Protein AF-0000000070256676 (afdb_homodimer)

Solvent-accessible surface area (backbone atoms only — not comparable to full-atom values): 58430 Å² total; per-residue (Å²): 110,48,39,36,40,40,34,22,31,69,78,27,57,58,63,50,49,49,52,20,52,55,48,40,92,48,41,45,66,42,54,38,68,46,48,32,23,34,39,65,54,64,61,62,87,52,100,56,43,69,60,39,57,72,74,37,67,45,50,51,59,51,35,50,56,62,52,67,62,36,89,67,94,36,57,29,35,39,35,42,38,49,25,66,44,71,52,87,66,51,57,66,56,69,74,74,46,63,45,56,34,37,41,39,54,62,56,86,72,34,63,79,66,30,77,82,78,52,76,79,41,78,71,66,46,13,45,68,41,43,53,48,50,45,50,54,31,38,72,76,73,50,62,48,55,33,45,49,39,66,38,35,35,76,39,42,65,64,44,47,44,51,50,22,57,76,68,72,45,83,73,57,79,51,36,59,45,51,73,61,45,86,55,92,57,55,46,93,60,35,87,77,71,34,64,67,54,24,65,32,44,52,68,67,71,85,62,96,63,70,67,57,55,64,68,92,46,46,67,61,44,63,67,43,47,60,47,49,49,66,51,53,73,55,34,82,79,72,85,48,82,55,52,70,88,63,66,84,71,79,45,95,46,65,72,53,74,66,38,47,23,28,46,56,79,42,77,33,43,54,91,65,28,49,43,47,60,48,14,28,23,59,62,18,11,37,28,31,48,46,74,42,42,28,33,79,38,12,31,44,59,49,66,62,49,49,51,49,44,51,51,29,35,53,74,69,64,58,62,70,70,62,51,72,64,48,51,49,48,52,47,44,44,37,31,35,36,59,63,53,46,47,49,26,33,30,46,37,35,42,26,50,12,40,32,64,54,90,71,71,58,72,88,38,38,65,70,33,44,32,40,34,37,44,57,39,73,43,72,69,79,55,52,56,82,66,32,40,37,37,30,76,33,84,38,25,39,47,51,58,54,30,50,41,34,70,42,48,56,23,54,33,53,50,31,35,55,19,36,52,51,10,52,76,67,74,30,76,37,12,37,24,22,32,91,87,60,32,48,32,21,37,48,81,32,41,50,37,36,27,49,96,76,30,40,36,30,39,50,62,70,43,20,57,72,43,66,50,45,52,51,49,53,50,49,41,51,72,71,69,40,53,76,44,74,41,87,36,49,62,67,58,60,55,68,17,52,32,38,35,33,28,26,81,61,44,42,65,27,28,37,19,28,45,70,85,35,56,22,54,88,44,48,72,36,71,66,57,53,52,50,44,55,52,50,54,53,46,43,65,72,40,55,49,68,53,80,86,69,63,80,126,112,50,39,36,40,39,34,21,31,70,81,27,57,56,65,50,49,50,52,21,54,54,46,41,93,46,41,45,64,43,53,38,67,45,49,31,22,34,39,64,53,65,61,60,89,52,100,56,42,71,61,39,56,72,74,37,68,46,50,51,58,51,36,49,58,62,54,68,62,35,88,70,94,35,58,30,35,39,36,41,38,49,24,67,43,70,52,87,65,52,58,64,57,68,74,74,47,64,45,56,34,37,41,39,52,62,57,87,71,33,64,79,66,30,75,83,78,51,74,78,42,78,71,65,45,13,45,67,39,42,52,49,50,46,51,54,31,38,73,76,72,51,61,49,54,34,46,48,39,66,39,34,34,76,39,43,64,65,44,48,43,49,51,21,56,76,67,72,45,82,72,59,79,52,36,60,45,51,74,59,44,86,56,92,58,56,45,92,60,35,87,77,70,35,64,66,53,24,65,32,46,51,68,66,70,85,62,96,64,72,67,56,55,64,67,92,46,45,67,60,44,64,67,42,47,63,47,49,50,65,51,53,73,57,33,82,80,73,84,47,84,54,52,71,87,63,67,85,69,80,44,95,46,66,74,54,74,64,39,47,22,29,46,56,79,40,77,32,44,54,91,65,30,50,43,47,60,48,15,28,24,60,64,18,11,37,29,32,45,46,76,42,42,30,33,79,38,12,32,44,57,50,67,63,50,50,53,48,45,51,52,28,35,52,75,69,64,58,62,69,70,62,51,73,64,49,50,50,49,51,47,43,45,37,31,36,36,59,64,52,45,47,49,24,34,31,48,38,36,42,26,50,11,41,31,63,53,90,72,73,58,70,86,37,38,64,71,32,44,32,40,32,38,42,57,37,69,43,72,68,77,54,52,56,82,68,32,41,36,36,30,74,32,83,39,25,38,47,52,58,54,30,50,40,35,69,40,50,55,22,54,32,53,49,32,36,54,19,36,51,51,9,53,76,67,74,29,76,37,11,37,24,22,33,90,87,58,32,48,31,23,38,48,79,30,42,52,38,37,26,48,96,77,30,41,37,29,40,50,62,70,41,20,56,74,42,67,50,45,52,51,49,52,51,50,41,50,73,71,70,40,53,76,45,73,40,91,36,48,62,66,58,60,56,68,17,53,32,39,34,33,28,25,81,59,45,42,63,28,28,36,18,30,45,71,87,34,58,21,54,85,45,49,71,37,71,68,58,53,53,51,45,56,51,48,53,54,46,44,66,74,40,53,49,67,54,80,83,70,63,80,125

Organism: Medicago truncatula (NCBI:txid3880)

pLDDT: mean 94.04, std 7.79, range [28.21, 98.79]

InterPro domains:
  IPR001544 Aminotransferase class IV [PF01063] (288-513)
  IPR027417 P-loop containing nucleoside triphosphate hydrolase [G3DSA:3.40.50.300] (4-212)
  IPR027417 P-loop containing nucleoside triphosphate hydrolase [SSF52540] (7-192)
  IPR036038 Aminotransferase-like, PLP-dependent enzymes [SSF56752] (260-538)
  IPR043131 Branched-chain-amino-acid aminotransferase-like, N-terminal [G3DSA:3.30.470.10] (252-375)
  IPR043132 Branched-chain-amino-acid aminotransferase-like, C-terminal [G3DSA:3.20.10.10] (379-549)
  IPR050571 Class-IV Pyridoxal-Phosphate-Dependent Aminotransferase [PTHR42743] (1-546)

Foldseek 3Di:
DFEEEEEEAAPQCLVLLQQLVCLDPQEAEAEALLVLLLCVVVVDDFPCNVVCVVPHDNDQACSVVVPRPNDDDGPYYYYYHYLLSDDPPHDPCVLVGHAYAYEYEQVQQRQVVPPQGDHDDLSNRNLVSRLVSQVVNVVVPHRHAYDYSVCCAVPVVVRQCVNCVRRVHDDDPSSFFDDAADDPNDDPCCVRRVVVVNHDTGRHDDDPDDDDGDCVCVVVSVVNRVSRVVRVVRHPDDDDPPDDPDDDDQDPDNLLQWAWKDKFHDIDTPVPRDADCQFLCNQPQQKFKDKWFAAQQFIFCLVVRVVLRVVLCVVSPADQDDDPVVQLVNQLVRCVVGVNRHQKMWIKMKGSTGFPDRDNDSVRHPPGIMIMIDMDRHAQPADQAFFWEEEAFPQAFDAVVVPFQQRRGRPLVSLVNQQVVCVVVVTPWYFHHHPVQFTAATSAWFKWFAAPQAIEGEDNRRHHPAPLVVVLQVVCVVVPTHYYYHTHHVVCVLATLWMWTDDNRNHTGTHQYYNRRGHNPSGHDPVSVVSVVVSVVDSNVDHHGSPPPDDD/DFEEEEEEAAPQCLVLLQQLVCLDPQEAEAEALLVLLLCVVVVDDFPCNVVCVVPHDNDQACSVVVPRPNDDDGPYYYYYHYLLSDDPPHDPCVLVGHAYAYEYEQVQQRQVVPPQGDHDDLSNRNLVSRLVSQVVNVVVPHRHAYDYSVCCAVPVVVRQCVNCVRRVHDDDPSSFFDAAADDPNDDPCCVRRVVVVNHDTGRHDDDPDDDDGDCVCVVVSVVNRVSRVVRVVRHPDDDDPPDDPDDDDQDPDNLLQWAWKDKFHDIDTPVPRDADCQFLCNQPQQKFKDKWFAAQQFIFCLVVRVVLRVVLCVVSPADQDDDPVVQLVNQLVRCVVGVNRHQKMWIKMKGSTGFPDRDNDSVRHPPGIMIMIDMDRHAQPADQAFFWEEEAFPQAFDAVVVPFQQRRGRPLVSLVNQQVVCVVVVTPWYFHHHPVQFTAATSAWFKWFADPQAIEGEDNRRHHPAPLVVVLQVVCVVVPTHYYYHTHHVVCVLATLWMWTDDNRNHTGTHQYYNRRGHNPSGHDPVSVVSVVVSVVDSNVDHHGSPPPDDD

Secondary structure (DSSP, 8-state):
-EEEEEEE-TTSSHHHHHHHHHT-TTEEEEE-TTHHHHHHHH----TTHHHHHHHS---HHHIIIIIITS--SSSEEEEEEEGGG--TTS-THHHHSSEEEEEE--HHHHGGGGGGTS---HHHH-HHHHHHHHHHHHHTT-PPPEEEHHHHHH-HHHHHHHHHHHHT----GGGG---SS--TT--TTHHHH-HHHHH-SS-----SSPPPP-GGGHHHHHHHHHHHHHHHTTBSS---SS---PPPPPPSSGGGGS-EEEETTEEEEGGG-EEETTBHHHHH--EEEEEEEEETTEETTHHHHHHHHHHHHHHTT--SPPPHHHHHHHHHHHHHHHT--SSEEEEEEEE--B-SSSSS-GGG--S--EEEEEEEE---SS-TTT-EEEEE-SPPPPPHHHH-TTS-BS--HHHHHHHHHHHHTT-SEEEEE-TTS-EEEESSSEEEEEETTEEEE--TTSS---HHHHHHHHHHHHTTPEEEE----HHHHHT-SEEEEEETTTEEEEEEEETTEEPTTSS--HHHHHHHHHHHHHHHH-SEEPTT----/-EEEEEEE-TTSSHHHHHHHHHT-TTEEEEE-TTHHHHHHHH----TTHHHHHHHS---HHHIIIIIITS--SSSEEEEEEEGGG--TTS-THHHHSSEEEEEE--HHHHGGGGGGTS---HHHH-HHHHHHHHHHHHHTT-PPPEEEHHHHHH-HHHHHHHHHHHHT----GGGG---SS--TT--TTHHHH-HHHHH-SS-----SS-PPP-GGGHHHHHHHHHHHHHHHTTBSS---SS---PPPPPPSSGGGGS-EEEETTEEEEGGG-EEETTBHHHHH--EEEEEEEEETTEETTHHHHHHHHHHHHHHTT--SPPPHHHHHHHHHHHHHHHT--SSEEEEEEEE--B-SSSSS-GGG--S--EEEEEEEE---SS-TTT-EEEEE-SPPPPPHHHH-TTS-BS--HHHHHHHHHHHHTT-SEEEEE-TTS-EEEESSSEEEEEETTEEEE--TTSS---HHHHHHHHHHHHTTPEEEE----HHHHHT-SEEEEEETTTEEEEEEEETTEEPTTSS--HHHHHHHHHHHHHHHH-SEEPTT----

Radius of gyration: 32.89 Å; Cα contacts (8 Å, |Δi|>4): 2272; chains: 2; bounding box: 74×91×78 Å

Sequence (1104 aa):
MEVIHAWSSPRSLSTSLMYSFSQRNDIEVLDEPLYAHFLRVSGFDRPYRDQLLSNMESDGNKVVNDIIYHPGNTKYRFVKHISKQRVLGLPEDLMKKGKHFILIRNPLDILSSFDKVVPPSFFELGLLELVQIYNELSEIGNPPPVIDAEELLKDPEATLRGLCDDLEIPFQPEMLSWEAGPKPVDGLWAPWWYSNAQKSTGFEEQNKYPEPFPFSLYELLEQSLPLYNMLRRHVKKKTSLLSSHLPPPDLPVPANEKLLAWVGDEIVTRESAKVSVFDSVVQGGDSVWEGLRVYKRKIFKLEEHLDRLFDSAKALAFENVPTRDEIKEAIFKTLIRNGMFDNAHIRLSLTRGKKVTSGMSPSLNLYGCTLIVLAEWKPPVYDNEHGIVLVTATTRRNAPNSLDSKIHHNNLLNNILAKVEGNNAKADDAIMLDKDGFVSETNATNIFIVKKGRVLTPHADYCLPGITRATVMDLVVKEQFILEERRISLSEVHTADEVWTTGTMGELSPVVKVDGHTIGNGKVGKITRKLQAIYKKLTEESGVPIQNYFETMEVIHAWSSPRSLSTSLMYSFSQRNDIEVLDEPLYAHFLRVSGFDRPYRDQLLSNMESDGNKVVNDIIYHPGNTKYRFVKHISKQRVLGLPEDLMKKGKHFILIRNPLDILSSFDKVVPPSFFELGLLELVQIYNELSEIGNPPPVIDAEELLKDPEATLRGLCDDLEIPFQPEMLSWEAGPKPVDGLWAPWWYSNAQKSTGFEEQNKYPEPFPFSLYELLEQSLPLYNMLRRHVKKKTSLLSSHLPPPDLPVPANEKLLAWVGDEIVTRESAKVSVFDSVVQGGDSVWEGLRVYKRKIFKLEEHLDRLFDSAKALAFENVPTRDEIKEAIFKTLIRNGMFDNAHIRLSLTRGKKVTSGMSPSLNLYGCTLIVLAEWKPPVYDNEHGIVLVTATTRRNAPNSLDSKIHHNNLLNNILAKVEGNNAKADDAIMLDKDGFVSETNATNIFIVKKGRVLTPHADYCLPGITRATVMDLVVKEQFILEERRISLSEVHTADEVWTTGTMGELSPVVKVDGHTIGNGKVGKITRKLQAIYKKLTEESGVPIQNYFET

Nearest PDB structures (foldseek):
  5mr0-assembly1_D  TM=9.666E-01  e=6.514E-36  Archaeoglobus fulgidus DSM 4304
  5e25-assembly2_B-2  TM=9.699E-01  e=9.896E-36  Geoglobus acetivorans
  5cm0-assembly1_B-2  TM=9.701E-01  e=1.798E-35  Geoglobus acetivorans
  6nst-assembly1_B  TM=9.116E-01  e=7.706E-32  Pseudomonas aeruginosa PAO1
  2ej0-assembly1_F  TM=9.334E-01  e=3.972E-30  Thermus thermophilus HB8

Structure (mmCIF, N/CA/C/O backbone):
data_AF-0000000070256676-model_v1
#
loop_
_entity.id
_entity.type
_entity.pdbx_description
1 polymer 'Branched-chain-amino-acid aminotransferase-like protein'
#
loop_
_atom_site.group_PDB
_atom_site.id
_atom_site.type_symbol
_atom_site.label_atom_id
_atom_site.label_alt_id
_atom_site.label_comp_id
_atom_site.label_asym_id
_atom_site.label_entity_id
_atom_site.label_seq_id
_atom_site.pdbx_PDB_ins_code
_atom_site.Cartn_x
_atom_site.Cartn_y
_atom_site.Cartn_z
_atom_site.occupancy
_atom_site.B_iso_or_equiv
_atom_site.auth_seq_id
_atom_site.auth_comp_id
_atom_site.auth_asym_id
_atom_site.auth_atom_id
_atom_site.pdbx_PDB_model_num
ATOM 1 N N . MET A 1 1 ? -8.733 45.637 -10.275 1 90.96 1 MET A N 1
ATOM 2 C CA . MET A 1 1 ? -7.52 44.838 -10.12 1 90.96 1 MET A CA 1
ATOM 3 C C . MET A 1 1 ? -7.824 43.517 -9.423 1 90.96 1 MET A C 1
ATOM 5 O O . MET A 1 1 ? -8.476 43.498 -8.377 1 90.96 1 MET A O 1
ATOM 9 N N . GLU A 1 2 ? -7.44 42.484 -10.113 1 95.08 2 GLU A N 1
ATOM 10 C CA . GLU A 1 2 ? -7.646 41.161 -9.53 1 95.08 2 GLU A CA 1
ATOM 11 C C . GLU A 1 2 ? -6.362 40.631 -8.898 1 95.08 2 GLU A C 1
ATOM 13 O O . GLU A 1 2 ? -5.294 40.684 -9.51 1 95.08 2 GLU A O 1
ATOM 18 N N . VAL A 1 3 ? -6.456 40.148 -7.68 1 97.92 3 VAL A N 1
ATOM 19 C CA . VAL A 1 3 ? -5.29 39.667 -6.946 1 97.92 3 VAL A CA 1
ATOM 20 C C . VAL A 1 3 ? -5.16 38.155 -7.116 1 97.92 3 VAL A C 1
ATOM 22 O O . VAL A 1 3 ? -6.149 37.425 -7.01 1 97.92 3 VAL A O 1
ATOM 25 N N . ILE A 1 4 ? -3.978 37.71 -7.457 1 98.39 4 ILE A N 1
ATOM 26 C CA . ILE A 1 4 ? -3.635 36.298 -7.581 1 98.39 4 ILE A CA 1
ATOM 27 C C . ILE A 1 4 ? -2.69 35.895 -6.451 1 98.39 4 ILE A C 1
ATOM 29 O O . ILE A 1 4 ? -1.564 36.391 -6.37 1 98.39 4 ILE A O 1
ATOM 33 N N . HIS A 1 5 ? -3.123 35.003 -5.577 1 98.61 5 HIS A N 1
ATOM 34 C CA . HIS A 1 5 ? -2.326 34.518 -4.455 1 98.61 5 HIS A CA 1
ATOM 35 C C . HIS A 1 5 ? -1.63 33.206 -4.799 1 98.61 5 HIS A C 1
ATOM 37 O O . HIS A 1 5 ? -2.291 32.209 -5.1 1 98.61 5 HIS A O 1
ATOM 43 N N . ALA A 1 6 ? -0.338 33.219 -4.75 1 98.67 6 ALA A N 1
ATOM 44 C CA . ALA A 1 6 ? 0.463 32.01 -4.922 1 98.67 6 ALA A CA 1
ATOM 45 C C . ALA A 1 6 ? 0.997 31.51 -3.583 1 98.67 6 ALA A C 1
ATOM 47 O O . ALA A 1 6 ? 1.882 32.131 -2.989 1 98.67 6 ALA A O 1
ATOM 48 N N . TRP A 1 7 ? 0.484 30.372 -3.166 1 98.55 7 TRP A N 1
ATOM 49 C CA . TRP A 1 7 ? 0.922 29.779 -1.907 1 98.55 7 TRP A CA 1
ATOM 50 C C . TRP A 1 7 ? 1.919 28.652 -2.154 1 98.55 7 TRP A C 1
ATOM 52 O O . TRP A 1 7 ? 1.67 27.761 -2.969 1 98.55 7 TRP A O 1
ATOM 62 N N . SER A 1 8 ? 3.04 28.703 -1.468 1 97.86 8 SER A N 1
ATOM 63 C CA . SER A 1 8 ? 4.044 27.663 -1.664 1 97.86 8 SER A CA 1
ATOM 64 C C . SER A 1 8 ? 4.841 27.416 -0.387 1 97.86 8 SER A C 1
ATOM 66 O O . SER A 1 8 ? 4.731 28.177 0.576 1 97.86 8 SER A O 1
ATOM 68 N N . SER A 1 9 ? 5.505 26.258 -0.359 1 93.81 9 SER A N 1
ATOM 69 C CA . SER A 1 9 ? 6.536 26.022 0.646 1 93.81 9 SER A CA 1
ATOM 70 C C . SER A 1 9 ? 7.882 26.585 0.2 1 93.81 9 SER A C 1
ATOM 72 O O . SER A 1 9 ? 8.08 26.869 -0.983 1 93.81 9 SER A O 1
ATOM 74 N N . PRO A 1 10 ? 8.766 26.745 1.118 1 92.05 10 PRO A N 1
ATOM 75 C CA . PRO A 1 10 ? 10.108 27.174 0.716 1 92.05 10 PRO A CA 1
ATOM 76 C C . PRO A 1 10 ? 10.788 26.182 -0.225 1 92.05 10 PRO A C 1
ATOM 78 O O . PRO A 1 10 ? 10.509 24.981 -0.168 1 92.05 10 PRO A O 1
ATOM 81 N N . ARG A 1 11 ? 11.576 26.726 -1.125 1 91.15 11 ARG A N 1
ATOM 82 C CA . ARG A 1 11 ? 12.412 25.939 -2.025 1 91.15 11 ARG A CA 1
ATOM 83 C C . ARG A 1 11 ? 11.562 25.179 -3.038 1 91.15 11 ARG A C 1
ATOM 85 O O . ARG A 1 11 ? 11.911 24.067 -3.439 1 91.15 11 ARG A O 1
ATOM 92 N N . SER A 1 12 ? 10.45 25.703 -3.43 1 93.21 12 SER A N 1
ATOM 93 C CA . SER A 1 12 ? 9.543 25.031 -4.354 1 93.21 12 SER A CA 1
ATOM 94 C C . SER A 1 12 ? 9.494 25.747 -5.7 1 93.21 12 SER A C 1
ATOM 96 O O . SER A 1 12 ? 8.481 25.696 -6.4 1 93.21 12 SER A O 1
ATOM 98 N N . LEU A 1 13 ? 10.468 26.545 -5.983 1 94.57 13 LEU A N 1
ATOM 99 C CA . LEU A 1 13 ? 10.577 27.288 -7.234 1 94.57 13 LEU A CA 1
ATOM 100 C C . LEU A 1 13 ? 9.599 28.458 -7.258 1 94.57 13 LEU A C 1
ATOM 102 O O . LEU A 1 13 ? 9.176 28.897 -8.329 1 94.57 13 LEU A O 1
ATOM 106 N N . SER A 1 14 ? 9.19 28.872 -6.098 1 96.73 14 SER A N 1
ATOM 107 C CA . SER A 1 14 ? 8.219 29.958 -6.009 1 96.73 14 SER A CA 1
ATOM 108 C C . SER A 1 14 ? 8.809 31.269 -6.518 1 96.73 14 SER A C 1
ATOM 110 O O . SER A 1 14 ? 8.099 32.088 -7.106 1 96.73 14 SER A O 1
ATOM 112 N N . THR A 1 15 ? 10.137 31.425 -6.348 1 97.11 15 THR A N 1
ATOM 113 C CA . THR A 1 15 ? 10.786 32.638 -6.834 1 97.11 15 THR A CA 1
ATOM 114 C C . THR A 1 15 ? 10.852 32.643 -8.358 1 97.11 15 THR A C 1
ATOM 116 O O . THR A 1 15 ? 10.591 33.667 -8.993 1 97.11 15 THR A O 1
ATOM 119 N N . SER A 1 16 ? 11.187 31.517 -8.912 1 96.68 16 SER A N 1
ATOM 120 C CA . SER A 1 16 ? 11.192 31.407 -10.367 1 96.68 16 SER A CA 1
ATOM 121 C C . SER A 1 16 ? 9.805 31.667 -10.946 1 96.68 16 SER A C 1
ATOM 123 O O . SER A 1 16 ? 9.673 32.309 -11.989 1 96.68 16 SER A O 1
ATOM 125 N N . LEU A 1 17 ? 8.854 31.161 -10.275 1 97.88 17 LEU A N 1
ATOM 126 C CA . LEU A 1 17 ? 7.486 31.379 -10.732 1 97.88 17 LEU A CA 1
ATOM 127 C C . LEU A 1 17 ? 7.107 32.853 -10.63 1 97.88 17 LEU A C 1
ATOM 129 O O . LEU A 1 17 ? 6.412 33.381 -11.501 1 97.88 17 LEU A O 1
ATOM 133 N N . MET A 1 18 ? 7.543 33.454 -9.537 1 98.23 18 MET A N 1
ATOM 134 C CA . MET A 1 18 ? 7.335 34.892 -9.395 1 98.23 18 MET A CA 1
ATOM 135 C C . MET A 1 18 ? 8.009 35.654 -10.531 1 98.23 18 MET A C 1
ATOM 137 O O . MET A 1 18 ? 7.425 36.583 -11.093 1 98.23 18 MET A O 1
ATOM 141 N N . TYR A 1 19 ? 9.24 35.269 -10.904 1 98.02 19 TYR A N 1
ATOM 142 C CA . TYR A 1 19 ? 9.936 35.885 -12.028 1 98.02 19 TYR A CA 1
ATOM 143 C C . TYR A 1 19 ? 9.159 35.686 -13.324 1 98.02 19 TYR A C 1
ATOM 145 O O . TYR A 1 19 ? 9.062 36.603 -14.144 1 98.02 19 TYR A O 1
ATOM 153 N N . SER A 1 20 ? 8.637 34.542 -13.49 1 98.1 20 SER A N 1
ATOM 154 C CA . SER A 1 20 ? 7.821 34.224 -14.657 1 98.1 20 SER A CA 1
ATOM 155 C C . SER A 1 20 ? 6.637 35.177 -14.781 1 98.1 20 SER A C 1
ATOM 157 O O . SER A 1 20 ? 6.444 35.804 -15.825 1 98.1 20 SER A O 1
ATOM 159 N N . PHE A 1 21 ? 5.888 35.358 -13.742 1 98.14 21 PHE A N 1
ATOM 160 C CA . PHE A 1 21 ? 4.709 36.215 -13.752 1 98.14 21 PHE A CA 1
ATOM 161 C C . PHE A 1 21 ? 5.104 37.679 -13.91 1 98.14 21 PHE A C 1
ATOM 163 O O . PHE A 1 21 ? 4.36 38.468 -14.495 1 98.14 21 PHE A O 1
ATOM 170 N N . SER A 1 22 ? 6.254 38.045 -13.435 1 97.61 22 SER A N 1
ATOM 171 C CA . SER A 1 22 ? 6.717 39.427 -13.494 1 97.61 22 SER A CA 1
ATOM 172 C C . SER A 1 22 ? 7.026 39.846 -14.928 1 97.61 22 SER A C 1
ATOM 174 O O . SER A 1 22 ? 7.167 41.037 -15.215 1 97.61 22 SER A O 1
ATOM 176 N N . GLN A 1 23 ? 7.046 38.879 -15.799 1 97.47 23 GLN A N 1
ATOM 177 C CA . GLN A 1 23 ? 7.332 39.196 -17.194 1 97.47 23 GLN A CA 1
ATOM 178 C C . GLN A 1 23 ? 6.08 39.688 -17.914 1 97.47 23 GLN A C 1
ATOM 180 O O . GLN A 1 23 ? 6.168 40.252 -19.007 1 97.47 23 GLN A O 1
ATOM 185 N N . ARG A 1 24 ? 4.997 39.484 -17.307 1 97.25 24 ARG A N 1
ATOM 186 C CA . ARG A 1 24 ? 3.741 39.896 -17.926 1 97.25 24 ARG A CA 1
ATOM 187 C C . ARG A 1 24 ? 3.614 41.416 -17.946 1 97.25 24 ARG A C 1
ATOM 189 O O . ARG A 1 24 ? 4.053 42.093 -17.014 1 97.25 24 ARG A O 1
ATOM 196 N N . ASN A 1 25 ? 2.907 41.928 -18.91 1 95.45 25 ASN A N 1
ATOM 197 C CA . ASN A 1 25 ? 2.756 43.372 -19.052 1 95.45 25 ASN A CA 1
ATOM 198 C C . ASN A 1 25 ? 1.508 43.879 -18.334 1 95.45 25 ASN A C 1
ATOM 200 O O . ASN A 1 25 ? 1.274 45.086 -18.265 1 95.45 25 ASN A O 1
ATOM 204 N N . ASP A 1 26 ? 0.762 43.06 -17.779 1 97.1 26 ASP A N 1
ATOM 205 C CA . ASP A 1 26 ? -0.496 43.452 -17.152 1 97.1 26 ASP A CA 1
ATOM 206 C C . ASP A 1 26 ? -0.503 43.098 -15.667 1 97.1 26 ASP A C 1
ATOM 208 O O . ASP A 1 26 ? -1.567 43.001 -15.051 1 97.1 26 ASP A O 1
ATOM 212 N N . ILE A 1 27 ? 0.733 42.852 -15.085 1 96.53 27 ILE A N 1
ATOM 213 C CA . ILE A 1 27 ? 0.733 42.336 -13.72 1 96.53 27 ILE A CA 1
ATOM 214 C C . ILE A 1 27 ? 1.779 43.076 -12.889 1 96.53 27 ILE A C 1
ATOM 216 O O . ILE A 1 27 ? 2.85 43.423 -13.394 1 96.53 27 ILE A O 1
ATOM 220 N N . GLU A 1 28 ? 1.458 43.364 -11.703 1 96.09 28 GLU A N 1
ATOM 221 C CA . GLU A 1 28 ? 2.441 43.747 -10.695 1 96.09 28 GLU A CA 1
ATOM 222 C C . GLU A 1 28 ? 2.653 42.63 -9.678 1 96.09 28 GLU A C 1
ATOM 224 O O . GLU A 1 28 ? 1.734 41.859 -9.394 1 96.09 28 GLU A O 1
ATOM 229 N N . VAL A 1 29 ? 3.866 42.529 -9.124 1 97.21 29 VAL A N 1
ATOM 230 C CA . VAL A 1 29 ? 4.214 41.385 -8.288 1 97.21 29 VAL A CA 1
ATOM 231 C C . VAL A 1 29 ? 4.647 41.868 -6.906 1 97.21 29 VAL A C 1
ATOM 233 O O . VAL A 1 29 ? 5.332 42.887 -6.783 1 97.21 29 VAL A O 1
ATOM 236 N N . LEU A 1 30 ? 4.197 41.185 -5.866 1 97.64 30 LEU A N 1
ATOM 237 C CA . LEU A 1 30 ? 4.643 41.382 -4.491 1 97.64 30 LEU A CA 1
ATOM 238 C C . LEU A 1 30 ? 5.345 40.136 -3.964 1 97.64 30 LEU A C 1
ATOM 240 O O . LEU A 1 30 ? 4.81 39.029 -4.058 1 97.64 30 LEU A O 1
ATOM 244 N N . ASP A 1 31 ? 6.481 40.347 -3.451 1 98.11 31 ASP A N 1
ATOM 245 C CA . ASP A 1 31 ? 7.271 39.257 -2.886 1 98.11 31 ASP A CA 1
ATOM 246 C C . ASP A 1 31 ? 7.057 39.148 -1.378 1 98.11 31 ASP A C 1
ATOM 248 O O . ASP A 1 31 ? 7.69 39.868 -0.603 1 98.11 31 ASP A O 1
ATOM 252 N N . GLU A 1 32 ? 6.244 38.251 -0.875 1 97.89 32 GLU A N 1
ATOM 253 C CA . GLU A 1 32 ? 5.997 37.836 0.503 1 97.89 32 GLU A CA 1
ATOM 254 C C . GLU A 1 32 ? 5.643 39.03 1.384 1 97.89 32 GLU A C 1
ATOM 256 O O . GLU A 1 32 ? 6.296 39.273 2.402 1 97.89 32 GLU A O 1
ATOM 261 N N . PRO A 1 33 ? 4.544 39.638 1.102 1 97.66 33 PRO A N 1
ATOM 262 C CA . PRO A 1 33 ? 4.184 40.829 1.875 1 97.66 33 PRO A CA 1
ATOM 263 C C . PRO A 1 33 ? 3.852 40.51 3.331 1 97.66 33 PRO A C 1
ATOM 265 O O . PRO A 1 33 ? 3.862 41.404 4.181 1 97.66 33 PRO A O 1
ATOM 268 N N . LEU A 1 34 ? 3.616 39.253 3.613 1 97.54 34 LEU A N 1
ATOM 269 C CA . LEU A 1 34 ? 3.189 38.887 4.959 1 97.54 34 LEU A CA 1
ATOM 270 C C . LEU A 1 34 ? 4.382 38.474 5.814 1 97.54 34 LEU A C 1
ATOM 272 O O . LEU A 1 34 ? 4.217 38.099 6.977 1 97.54 34 LEU A O 1
ATOM 276 N N . TYR A 1 35 ? 5.596 38.557 5.3 1 97.11 35 TYR A N 1
ATOM 277 C CA . TYR A 1 35 ? 6.772 38.011 5.967 1 97.11 35 TYR A CA 1
ATOM 278 C C . TYR A 1 35 ? 7.062 38.761 7.262 1 97.11 35 TYR A C 1
ATOM 280 O O . TYR A 1 35 ? 7.344 38.147 8.293 1 97.11 35 TYR A O 1
ATOM 288 N N . ALA A 1 36 ? 6.939 40.065 7.266 1 96.67 36 ALA A N 1
ATOM 289 C CA . ALA A 1 36 ? 7.206 40.855 8.466 1 96.67 36 ALA A CA 1
ATOM 290 C C . ALA A 1 36 ? 6.187 40.55 9.561 1 96.67 36 ALA A C 1
ATOM 292 O O . ALA A 1 36 ? 6.543 40.45 10.737 1 96.67 36 ALA A O 1
ATOM 293 N N . HIS A 1 37 ? 4.945 40.464 9.124 1 96.11 37 HIS A N 1
ATOM 294 C CA . HIS A 1 37 ? 3.907 40.107 10.085 1 96.11 37 HIS A CA 1
ATOM 295 C C . HIS A 1 37 ? 4.189 38.75 10.721 1 96.11 37 HIS A C 1
ATOM 297 O O . HIS A 1 37 ? 4.055 38.589 11.936 1 96.11 37 HIS A O 1
ATOM 303 N N . PHE A 1 38 ? 4.567 37.798 9.926 1 95.54 38 PHE A N 1
ATOM 304 C CA . PHE A 1 38 ? 4.871 36.45 10.39 1 95.54 38 PHE A CA 1
ATOM 305 C C . PHE A 1 38 ? 5.986 36.473 11.428 1 95.54 38 PHE A C 1
ATOM 307 O O . PHE A 1 38 ? 5.869 35.852 12.487 1 95.54 38 PHE A O 1
ATOM 314 N N . LEU A 1 39 ? 7.089 37.188 11.153 1 94.21 39 LEU A N 1
ATOM 315 C CA . LEU A 1 39 ? 8.219 37.24 12.074 1 94.21 39 LEU A CA 1
ATOM 316 C C . LEU A 1 39 ? 7.83 37.938 13.373 1 94.21 39 LEU A C 1
ATOM 318 O O . LEU A 1 39 ? 8.303 37.565 14.449 1 94.21 39 LEU A O 1
ATOM 322 N N . ARG A 1 40 ? 6.96 38.902 13.248 1 93.13 40 ARG A N 1
ATOM 323 C CA . ARG A 1 40 ? 6.509 39.622 14.435 1 93.13 40 ARG A CA 1
ATOM 324 C C . ARG A 1 40 ? 5.697 38.713 15.351 1 93.13 40 ARG A C 1
ATOM 326 O O . ARG A 1 40 ? 5.904 38.701 16.566 1 93.13 40 ARG A O 1
ATOM 333 N N . VAL A 1 41 ? 4.813 37.971 14.746 1 88.85 41 VAL A N 1
ATOM 334 C CA . VAL A 1 41 ? 3.88 37.155 15.517 1 88.85 41 VAL A CA 1
ATOM 335 C C . VAL A 1 41 ? 4.595 35.913 16.045 1 88.85 41 VAL A C 1
ATOM 337 O O . VAL A 1 41 ? 4.345 35.478 17.172 1 88.85 41 VAL A O 1
ATOM 340 N N . SER A 1 42 ? 5.473 35.318 15.246 1 87.48 42 SER A N 1
ATOM 341 C CA . SER A 1 42 ? 6.1 34.053 15.611 1 87.48 42 SER A CA 1
ATOM 342 C C . SER A 1 42 ? 7.32 34.276 16.499 1 87.48 42 SER A C 1
ATOM 344 O O . SER A 1 42 ? 7.698 33.397 17.277 1 87.48 42 SER A O 1
ATOM 346 N N . GLY A 1 43 ? 7.991 35.348 16.263 1 86.24 43 GLY A N 1
ATOM 347 C CA . GLY A 1 43 ? 9.194 35.638 17.027 1 86.24 43 GLY A CA 1
ATOM 348 C C . GLY A 1 43 ? 10.409 34.871 16.541 1 86.24 43 GLY A C 1
ATOM 349 O O . GLY A 1 43 ? 11.46 34.889 17.186 1 86.24 43 GLY A O 1
ATOM 350 N N . PHE A 1 44 ? 10.338 34.29 15.354 1 87.44 44 PHE A N 1
ATOM 351 C CA . PHE A 1 44 ? 11.47 33.537 14.827 1 87.44 44 PHE A CA 1
ATOM 352 C C . PHE A 1 44 ? 12.65 34.46 14.547 1 87.44 44 PHE A C 1
ATOM 354 O O . PHE A 1 44 ? 12.468 35.582 14.072 1 87.44 44 PHE A O 1
ATOM 361 N N . ASP A 1 45 ? 13.787 33.897 14.82 1 86.05 45 ASP A N 1
ATOM 362 C CA . ASP A 1 45 ? 15.009 34.657 14.571 1 86.05 45 ASP A CA 1
ATOM 363 C C . ASP A 1 45 ? 15.553 34.377 13.172 1 86.05 45 ASP A C 1
ATOM 365 O O . ASP A 1 45 ? 15.565 33.23 12.722 1 86.05 45 ASP A O 1
ATOM 369 N N . ARG A 1 46 ? 15.746 35.44 12.495 1 90.35 46 ARG A N 1
ATOM 370 C CA . ARG A 1 46 ? 16.385 35.433 11.183 1 90.35 46 ARG A CA 1
ATOM 371 C C . ARG A 1 46 ? 17.488 36.483 11.106 1 90.35 46 ARG A C 1
ATOM 373 O O . ARG A 1 46 ? 17.429 37.505 11.793 1 90.35 46 ARG A O 1
ATOM 380 N N . PRO A 1 47 ? 18.506 36.217 10.287 1 88.16 47 PRO A N 1
ATOM 381 C CA . PRO A 1 47 ? 19.607 37.18 10.201 1 88.16 47 PRO A CA 1
ATOM 382 C C . PRO A 1 47 ? 19.143 38.57 9.771 1 88.16 47 PRO A C 1
ATOM 384 O O . PRO A 1 47 ? 19.768 39.571 10.128 1 88.16 47 PRO A O 1
ATOM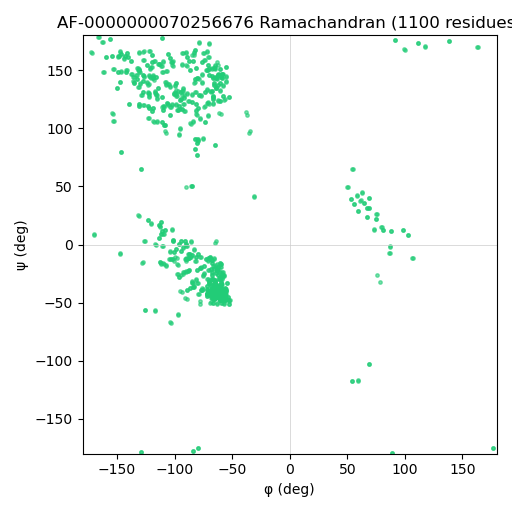 387 N N . TYR A 1 48 ? 18.083 38.7 9.13 1 91.43 48 TYR A N 1
ATOM 388 C CA . TYR A 1 48 ? 17.613 39.975 8.6 1 91.43 48 TYR A CA 1
ATOM 389 C C . TYR A 1 48 ? 16.329 40.414 9.294 1 91.43 48 TYR A C 1
ATOM 391 O O . TYR A 1 48 ? 15.584 41.244 8.768 1 91.43 48 TYR A O 1
ATOM 399 N N . ARG A 1 49 ? 16.005 39.874 10.377 1 93.19 49 ARG A N 1
ATOM 400 C CA . ARG A 1 49 ? 14.726 40.093 11.044 1 93.19 49 ARG A CA 1
ATOM 401 C C . ARG A 1 49 ? 14.527 41.567 11.376 1 93.19 49 ARG A C 1
ATOM 403 O O . ARG A 1 49 ? 13.495 42.151 11.041 1 93.19 49 ARG A O 1
ATOM 410 N N . ASP A 1 50 ? 15.547 42.246 12.03 1 93.82 50 ASP A N 1
ATOM 411 C CA . ASP A 1 50 ? 15.413 43.63 12.473 1 93.82 50 ASP A CA 1
ATOM 412 C C . ASP A 1 50 ? 15.275 44.577 11.284 1 93.82 50 ASP A C 1
ATOM 414 O O . ASP A 1 50 ? 14.469 45.509 11.316 1 93.82 50 ASP A O 1
ATOM 418 N N . GLN A 1 51 ? 16.065 44.277 10.34 1 94.78 51 GLN A N 1
ATOM 419 C CA . GLN A 1 51 ? 15.973 45.083 9.127 1 94.78 51 GLN A CA 1
ATOM 420 C C . GLN A 1 51 ? 14.6 44.94 8.475 1 94.78 51 GLN A C 1
ATOM 422 O O . GLN A 1 51 ? 14.022 45.925 8.012 1 94.78 51 GLN A O 1
ATOM 427 N N . LEU A 1 52 ? 14.094 43.785 8.454 1 95.33 52 LEU A N 1
ATOM 428 C CA . LEU A 1 52 ? 12.801 43.495 7.843 1 95.33 52 LEU A CA 1
ATOM 429 C C . LEU A 1 52 ? 11.674 44.187 8.602 1 95.33 52 LEU A C 1
ATOM 431 O O . LEU A 1 52 ? 10.802 44.812 7.993 1 95.33 52 LEU A O 1
ATOM 435 N N . LEU A 1 53 ? 11.694 44.136 9.925 1 95.28 53 LEU A N 1
ATOM 436 C CA . LEU A 1 53 ? 10.641 44.708 10.757 1 95.28 53 LEU A CA 1
ATOM 437 C C . LEU A 1 53 ? 10.677 46.232 10.709 1 95.28 53 LEU A C 1
ATOM 439 O O . LEU A 1 53 ? 9.652 46.888 10.905 1 95.28 53 LEU A O 1
ATOM 443 N N . SER A 1 54 ? 11.846 46.786 10.353 1 94.78 54 SER A N 1
ATOM 444 C CA . SER A 1 54 ? 11.99 48.237 10.286 1 94.78 54 SER A CA 1
ATOM 445 C C . SER A 1 54 ? 11.581 48.771 8.918 1 94.78 54 SER A C 1
ATOM 447 O O . SER A 1 54 ? 11.177 49.929 8.793 1 94.78 54 SER A O 1
ATOM 449 N N . ASN A 1 55 ? 11.605 47.937 7.948 1 93.89 55 ASN A N 1
ATOM 450 C CA . ASN A 1 55 ? 11.447 48.438 6.587 1 93.89 55 ASN A CA 1
ATOM 451 C C . ASN A 1 55 ? 10.128 47.981 5.971 1 93.89 55 ASN A C 1
ATOM 453 O O . ASN A 1 55 ? 9.688 48.528 4.958 1 93.89 55 ASN A O 1
ATOM 457 N N . MET A 1 56 ? 9.495 46.986 6.569 1 94.81 56 MET A N 1
ATOM 458 C CA . MET A 1 56 ? 8.279 46.415 5.995 1 94.81 56 MET A CA 1
ATOM 459 C C . MET A 1 56 ? 7.112 46.529 6.97 1 94.81 56 MET A C 1
ATOM 461 O O . MET A 1 56 ? 7.294 46.393 8.182 1 94.81 56 MET A O 1
ATOM 465 N N . GLU A 1 57 ? 5.894 46.774 6.42 1 94.45 57 GLU A N 1
ATOM 466 C CA . GLU A 1 57 ? 4.686 46.81 7.24 1 94.45 57 GLU A CA 1
ATOM 467 C C . GLU A 1 57 ? 4.447 45.469 7.928 1 94.45 57 GLU A C 1
ATOM 469 O O . GLU A 1 57 ? 4.387 44.429 7.27 1 94.45 57 GLU A O 1
ATOM 474 N N . SER A 1 58 ? 4.339 45.499 9.288 1 95.16 58 SER A N 1
ATOM 475 C CA . SER A 1 58 ? 4.24 44.248 10.033 1 95.16 58 SER A CA 1
ATOM 476 C C . SER A 1 58 ? 2.848 44.068 10.628 1 95.16 58 SER A C 1
ATOM 478 O O . SER A 1 58 ? 2.584 43.078 11.314 1 95.16 58 SER A O 1
ATOM 480 N N . ASP A 1 59 ? 1.958 45.056 10.412 1 95.52 59 ASP A N 1
ATOM 481 C CA . ASP A 1 59 ? 0.559 44.899 10.795 1 95.52 59 ASP A CA 1
ATOM 482 C C . ASP A 1 59 ? -0.215 44.114 9.738 1 95.52 59 ASP A C 1
ATOM 484 O O . ASP A 1 59 ? -0.449 44.611 8.635 1 95.52 59 ASP A O 1
ATOM 488 N N . GLY A 1 60 ? -0.681 42.987 10.094 1 94.94 60 GLY A N 1
ATOM 489 C CA . GLY A 1 60 ? -1.328 42.079 9.16 1 94.94 60 GLY A CA 1
ATOM 490 C C . GLY A 1 60 ? -2.55 42.682 8.493 1 94.94 60 GLY A C 1
ATOM 491 O O . GLY A 1 60 ? -2.796 42.446 7.308 1 94.94 60 GLY A O 1
ATOM 492 N N . ASN A 1 61 ? -3.332 43.449 9.179 1 95.56 61 ASN A N 1
ATOM 493 C CA . ASN A 1 61 ? -4.505 44.107 8.614 1 95.56 61 ASN A CA 1
ATOM 494 C C . ASN A 1 61 ? -4.117 45.125 7.545 1 95.56 61 ASN A C 1
ATOM 496 O O . ASN A 1 61 ? -4.736 45.181 6.481 1 95.56 61 ASN A O 1
ATOM 500 N N . LYS A 1 62 ? -3.109 45.855 7.858 1 97.29 62 LYS A N 1
ATOM 501 C CA . LYS A 1 62 ? -2.646 46.858 6.903 1 97.29 62 LYS A CA 1
ATOM 502 C C . LYS A 1 62 ? -2.042 46.201 5.666 1 97.29 62 LYS A C 1
ATOM 504 O O . LYS A 1 62 ? -2.243 46.673 4.545 1 97.29 62 LYS A O 1
ATOM 509 N N . VAL A 1 63 ? -1.303 45.169 5.917 1 97.71 63 VAL A N 1
ATOM 510 C CA . VAL A 1 63 ? -0.692 44.471 4.791 1 97.71 63 VAL A CA 1
ATOM 511 C C . VAL A 1 63 ? -1.779 43.973 3.841 1 97.71 63 VAL A C 1
ATOM 513 O O . VAL A 1 63 ? -1.679 44.151 2.624 1 97.71 63 VAL A O 1
ATOM 516 N N . VAL A 1 64 ? -2.856 43.356 4.346 1 97.58 64 VAL A N 1
ATOM 517 C CA . VAL A 1 64 ? -3.911 42.77 3.526 1 97.58 64 VAL A CA 1
ATOM 518 C C . VAL A 1 64 ? -4.737 43.878 2.877 1 97.58 64 VAL A C 1
ATOM 520 O O . VAL A 1 64 ? -4.933 43.882 1.659 1 97.58 64 VAL A O 1
ATOM 523 N N . ASN A 1 65 ? -5.085 44.892 3.618 1 96.14 65 ASN A N 1
ATOM 524 C CA . ASN A 1 65 ? -6.045 45.882 3.141 1 96.14 65 ASN A CA 1
ATOM 525 C C . ASN A 1 65 ? -5.36 46.988 2.344 1 96.14 65 ASN A C 1
ATOM 527 O O . ASN A 1 65 ? -5.905 47.472 1.35 1 96.14 65 ASN A O 1
ATOM 531 N N . ASP A 1 66 ? -4.164 47.362 2.799 1 95.91 66 ASP A N 1
ATOM 532 C CA . ASP A 1 66 ? -3.564 48.572 2.245 1 95.91 66 ASP A CA 1
ATOM 533 C C . ASP A 1 66 ? -2.447 48.231 1.262 1 95.91 66 ASP A C 1
ATOM 535 O O . ASP A 1 66 ? -1.986 49.096 0.514 1 95.91 66 ASP A O 1
ATOM 539 N N . ILE A 1 67 ? -2.024 47.026 1.242 1 96.69 67 ILE A N 1
ATOM 540 C CA . ILE A 1 67 ? -0.928 46.674 0.347 1 96.69 67 ILE A CA 1
ATOM 541 C C . ILE A 1 67 ? -1.41 45.656 -0.685 1 96.69 67 ILE A C 1
ATOM 543 O O . ILE A 1 67 ? -1.421 45.937 -1.885 1 96.69 67 ILE A O 1
ATOM 547 N N . ILE A 1 68 ? -1.921 44.556 -0.271 1 97.65 68 ILE A N 1
ATOM 548 C CA . ILE A 1 68 ? -2.326 43.486 -1.176 1 97.65 68 ILE A CA 1
ATOM 549 C C . ILE A 1 68 ? -3.523 43.94 -2.009 1 97.65 68 ILE A C 1
ATOM 551 O O . ILE A 1 68 ? -3.52 43.805 -3.235 1 97.65 68 ILE A O 1
ATOM 555 N N . TYR A 1 69 ? -4.489 44.524 -1.358 1 96.82 69 TYR A N 1
ATOM 556 C CA . TYR A 1 69 ? -5.704 44.884 -2.081 1 96.82 69 TYR A CA 1
ATOM 557 C C . TYR A 1 69 ? -5.729 46.374 -2.397 1 96.82 69 TYR A C 1
ATOM 559 O O . TYR A 1 69 ? -6.775 46.921 -2.755 1 96.82 69 TYR A O 1
ATOM 567 N N . HIS A 1 70 ? -4.605 46.985 -2.221 1 94.47 70 HIS A N 1
ATOM 568 C CA . HIS A 1 70 ? -4.51 48.383 -2.624 1 94.47 70 HIS A CA 1
ATOM 569 C C . HIS A 1 70 ? -4.732 48.541 -4.125 1 94.47 70 HIS A C 1
ATOM 571 O O . HIS A 1 70 ? -4.265 47.718 -4.915 1 94.47 70 HIS A O 1
ATOM 577 N N . PRO A 1 71 ? -5.471 49.523 -4.502 1 91.86 71 PRO A N 1
ATOM 578 C CA . PRO A 1 71 ? -5.676 49.732 -5.937 1 91.86 71 PRO A CA 1
ATOM 579 C C . PRO A 1 71 ? -4.368 49.943 -6.696 1 91.86 71 PRO A C 1
ATOM 581 O O . PRO A 1 71 ? -3.449 50.587 -6.184 1 91.86 71 PRO A O 1
ATOM 584 N N . GLY A 1 72 ? -4.213 49.358 -7.808 1 88.5 72 GLY A N 1
ATOM 585 C CA . GLY A 1 72 ? -3.033 49.499 -8.646 1 88.5 72 GLY A CA 1
ATOM 586 C C . GLY A 1 72 ? -3.362 49.84 -10.087 1 88.5 72 GLY A C 1
ATOM 587 O O . GLY A 1 72 ? -4.525 50.071 -10.426 1 88.5 72 GLY A O 1
ATOM 588 N N . ASN A 1 73 ? -2.324 49.951 -10.898 1 89.95 73 ASN A N 1
ATOM 589 C CA . ASN A 1 73 ? -2.467 50.399 -12.279 1 89.95 73 ASN A CA 1
ATOM 590 C C . ASN A 1 73 ? -2.493 49.222 -13.25 1 89.95 73 ASN A C 1
ATOM 592 O O . ASN A 1 73 ? -2.678 49.41 -14.454 1 89.95 73 ASN A O 1
ATOM 596 N N . THR A 1 74 ? -2.315 48.075 -12.742 1 94.43 74 THR A N 1
ATOM 597 C CA . THR A 1 74 ? -2.304 46.882 -13.582 1 94.43 74 THR A CA 1
ATOM 598 C C . THR A 1 74 ? -3.592 46.084 -13.404 1 94.43 74 THR A C 1
ATOM 600 O O . THR A 1 74 ? -4.353 46.325 -12.465 1 94.43 74 THR A O 1
ATOM 603 N N . LYS A 1 75 ? -3.752 45.251 -14.326 1 96.43 75 LYS A N 1
ATOM 604 C CA . LYS A 1 75 ? -4.969 44.446 -14.296 1 96.43 75 LYS A CA 1
ATOM 605 C C . LYS A 1 75 ? -4.919 43.415 -13.172 1 96.43 75 LYS A C 1
ATOM 607 O O . LYS A 1 75 ? -5.941 43.114 -12.552 1 96.43 75 LYS A O 1
ATOM 612 N N . TYR A 1 76 ? -3.698 42.873 -13.02 1 97.5 76 TYR A N 1
ATOM 613 C CA . TYR A 1 76 ? -3.532 41.834 -12.01 1 97.5 76 TYR A CA 1
ATOM 614 C C . TYR A 1 76 ? -2.435 42.206 -11.019 1 97.5 76 TYR A C 1
ATOM 616 O O . TYR A 1 76 ? -1.554 43.01 -11.332 1 97.5 76 TYR A O 1
ATOM 624 N N . ARG A 1 77 ? -2.503 41.687 -9.821 1 98.14 77 ARG A N 1
ATOM 625 C CA . ARG A 1 77 ? -1.448 41.675 -8.814 1 98.14 77 ARG A CA 1
ATOM 626 C C . ARG A 1 77 ? -1.128 40.251 -8.372 1 98.14 77 ARG A C 1
ATOM 628 O O . ARG A 1 77 ? -2.017 39.516 -7.937 1 98.14 77 ARG A O 1
ATOM 635 N N . PHE A 1 78 ? 0.07 39.923 -8.615 1 98.17 78 PHE A N 1
ATOM 636 C CA . PHE A 1 78 ? 0.548 38.611 -8.198 1 98.17 78 PHE A CA 1
ATOM 637 C C . PHE A 1 78 ? 1.235 38.691 -6.839 1 98.17 78 PHE A C 1
ATOM 639 O O . PHE A 1 78 ? 2.178 39.464 -6.659 1 98.17 78 PHE A O 1
ATOM 646 N N . VAL A 1 79 ? 0.803 37.902 -5.898 1 98.54 79 VAL A N 1
ATOM 647 C CA . VAL A 1 79 ? 1.362 37.922 -4.551 1 98.54 79 VAL A CA 1
ATOM 648 C C . VAL A 1 79 ? 1.955 36.555 -4.217 1 98.54 79 VAL A C 1
ATOM 650 O O . VAL A 1 79 ? 1.228 35.564 -4.115 1 98.54 79 VAL A O 1
ATOM 653 N N . LYS A 1 80 ? 3.206 36.472 -4.036 1 98.52 80 LYS A N 1
ATOM 654 C CA . LYS A 1 80 ? 3.881 35.25 -3.608 1 98.52 80 LYS A CA 1
ATOM 655 C C . LYS A 1 80 ? 3.849 35.108 -2.089 1 98.52 80 LYS A C 1
ATOM 657 O O . LYS A 1 80 ? 4.316 35.991 -1.367 1 98.52 80 LYS A O 1
ATOM 662 N N . HIS A 1 81 ? 3.286 34 -1.644 1 98.13 81 HIS A N 1
ATOM 663 C CA . HIS A 1 81 ? 3.24 33.707 -0.216 1 98.13 81 HIS A CA 1
ATOM 664 C C . HIS A 1 81 ? 3.993 32.42 0.108 1 98.13 81 HIS A C 1
ATOM 666 O O . HIS A 1 81 ? 3.947 31.459 -0.663 1 98.13 81 HIS A O 1
ATOM 672 N N . ILE A 1 82 ? 4.648 32.458 1.245 1 97.37 82 ILE A N 1
ATOM 673 C CA . ILE A 1 82 ? 5.061 31.203 1.863 1 97.37 82 ILE A CA 1
ATOM 674 C C . ILE A 1 82 ? 3.995 30.739 2.852 1 97.37 82 ILE A C 1
ATOM 676 O O . ILE A 1 82 ? 3.51 31.527 3.667 1 97.37 82 ILE A O 1
ATOM 680 N N . SER A 1 83 ? 3.679 29.517 2.779 1 96.66 83 SER A N 1
ATOM 681 C CA . SER A 1 83 ? 2.496 28.972 3.436 1 96.66 83 SER A CA 1
ATOM 682 C C . SER A 1 83 ? 2.517 29.252 4.935 1 96.66 83 SER A C 1
ATOM 684 O O . SER A 1 83 ? 1.481 29.558 5.529 1 96.66 83 SER A O 1
ATOM 686 N N . LYS A 1 84 ? 3.662 29.196 5.553 1 93.38 84 LYS A N 1
ATOM 687 C CA . LYS A 1 84 ? 3.752 29.356 7.001 1 93.38 84 LYS A CA 1
ATOM 688 C C . LYS A 1 84 ? 3.441 30.792 7.416 1 93.38 84 LYS A C 1
ATOM 690 O O . LYS A 1 84 ? 3.204 31.066 8.594 1 93.38 84 LYS A O 1
ATOM 695 N N . GLN A 1 85 ? 3.393 31.7 6.442 1 95 85 GLN A N 1
ATOM 696 C CA . GLN A 1 85 ? 3.132 33.104 6.742 1 95 85 GLN A CA 1
ATOM 697 C C . GLN A 1 85 ? 1.639 33.36 6.923 1 95 85 GLN A C 1
ATOM 699 O O . GLN A 1 85 ? 1.239 34.426 7.396 1 95 85 GLN A O 1
ATOM 704 N N . ARG A 1 86 ? 0.845 32.371 6.571 1 93.4 86 ARG A N 1
ATOM 705 C CA . ARG A 1 86 ? -0.588 32.44 6.836 1 93.4 86 ARG A CA 1
ATOM 706 C C . ARG A 1 86 ? -0.895 32.079 8.286 1 93.4 86 ARG A C 1
ATOM 708 O O . ARG A 1 86 ? -1.195 30.923 8.593 1 93.4 86 ARG A O 1
ATOM 715 N N . VAL A 1 87 ? -0.919 33.047 9.108 1 89.7 87 VAL A N 1
ATOM 716 C CA . VAL A 1 87 ? -1.152 32.805 10.528 1 89.7 87 VAL A CA 1
ATOM 717 C C . VAL A 1 87 ? -2.58 33.205 10.893 1 89.7 87 VAL A C 1
ATOM 719 O O . VAL A 1 87 ? -3.232 33.946 10.154 1 89.7 87 VAL A O 1
ATOM 722 N N . LEU A 1 88 ? -3.022 32.713 11.93 1 86.08 88 LEU A N 1
ATOM 723 C CA . LEU A 1 88 ? -4.36 33.039 12.414 1 86.08 88 LEU A CA 1
ATOM 724 C C . LEU A 1 88 ? -4.463 34.518 12.771 1 86.08 88 LEU A C 1
ATOM 726 O O . LEU A 1 88 ? -3.497 35.114 13.253 1 86.08 88 LEU A O 1
ATOM 730 N N . GLY A 1 89 ? -5.55 35.115 12.532 1 85.24 89 GLY A N 1
ATOM 731 C CA . GLY A 1 89 ? -5.781 36.497 12.922 1 85.24 89 GLY A CA 1
ATOM 732 C C . GLY A 1 89 ? -5.76 37.459 11.75 1 85.24 89 GLY A C 1
ATOM 733 O O . GLY A 1 89 ? -6.144 38.622 11.888 1 85.24 89 GLY A O 1
ATOM 734 N N . LEU A 1 90 ? -5.295 36.948 10.6 1 92.08 90 LEU A N 1
ATOM 735 C CA . LEU A 1 90 ? -5.332 37.776 9.399 1 92.08 90 LEU A CA 1
ATOM 736 C C . LEU A 1 90 ? -6.766 37.965 8.914 1 92.08 90 LEU A C 1
ATOM 738 O O . LEU A 1 90 ? -7.633 37.132 9.185 1 92.08 90 LEU A O 1
ATOM 742 N N . PRO A 1 91 ? -7.001 39.046 8.218 1 93.38 91 PRO A N 1
ATOM 743 C CA . PRO A 1 91 ? -8.353 39.291 7.71 1 93.38 91 PRO A CA 1
ATOM 744 C C . PRO A 1 91 ? -8.852 38.173 6.798 1 93.38 91 PRO A C 1
ATOM 746 O O . PRO A 1 91 ? -8.082 37.632 6 1 93.38 91 PRO A O 1
ATOM 749 N N . GLU A 1 92 ? -10.091 37.886 6.88 1 91.31 92 GLU A N 1
ATOM 750 C CA . GLU A 1 92 ? -10.701 36.799 6.121 1 91.31 92 GLU A CA 1
ATOM 751 C C . GLU A 1 92 ? -10.634 37.068 4.62 1 91.31 92 GLU A C 1
ATOM 753 O O . GLU A 1 92 ? -10.64 36.134 3.816 1 91.31 92 GLU A O 1
ATOM 758 N N . ASP A 1 93 ? -10.548 38.324 4.311 1 94.67 93 ASP A N 1
ATOM 759 C CA . ASP A 1 93 ? -10.514 38.72 2.907 1 94.67 93 ASP A CA 1
ATOM 760 C C . ASP A 1 93 ? -9.31 38.11 2.193 1 94.67 93 ASP A C 1
ATOM 762 O O . ASP A 1 93 ? -9.353 37.871 0.985 1 94.67 93 ASP A O 1
ATOM 766 N N . LEU A 1 94 ? -8.324 37.878 2.941 1 96.47 94 LEU A N 1
ATOM 767 C CA . LEU A 1 94 ? -7.121 37.293 2.358 1 96.47 94 LEU A CA 1
ATOM 768 C C . LEU A 1 94 ? -7.444 35.985 1.644 1 96.47 94 LEU A C 1
ATOM 770 O O . LEU A 1 94 ? -6.896 35.705 0.575 1 96.47 94 LEU A O 1
ATOM 774 N N . MET A 1 95 ? -8.349 35.215 2.247 1 95.26 95 MET A N 1
ATOM 775 C CA . MET A 1 95 ? -8.671 33.897 1.708 1 95.26 95 MET A CA 1
ATOM 776 C C . MET A 1 95 ? -9.936 33.951 0.857 1 95.26 95 MET A C 1
ATOM 778 O O . MET A 1 95 ? -10.106 33.147 -0.061 1 95.26 95 MET A O 1
ATOM 782 N N . LYS A 1 96 ? -10.781 34.887 1.102 1 95.34 96 LYS A N 1
ATOM 783 C CA . LYS A 1 96 ? -12.093 34.914 0.462 1 95.34 96 LYS A CA 1
ATOM 784 C C . LYS A 1 96 ? -12.041 35.663 -0.866 1 95.34 96 LYS A C 1
ATOM 786 O O . LYS A 1 96 ? -12.891 35.457 -1.735 1 95.34 96 LYS A O 1
ATOM 791 N N . LYS A 1 97 ? -11.027 36.523 -0.958 1 96.34 97 LYS A N 1
ATOM 792 C CA . LYS A 1 97 ? -10.949 37.349 -2.16 1 96.34 97 LYS A CA 1
ATOM 793 C C . LYS A 1 97 ? -9.769 36.937 -3.035 1 96.34 97 LYS A C 1
ATOM 795 O O . LYS A 1 97 ? -8.742 36.481 -2.527 1 96.34 97 LYS A O 1
ATOM 800 N N . GLY A 1 98 ? -9.992 37.12 -4.375 1 96.81 98 GLY A N 1
ATOM 801 C CA . GLY A 1 98 ? -8.919 36.886 -5.328 1 96.81 98 GLY A CA 1
ATOM 802 C C . GLY A 1 98 ? -8.86 35.452 -5.82 1 96.81 98 GLY A C 1
ATOM 803 O O . GLY A 1 98 ? -9.721 34.638 -5.48 1 96.81 98 GLY A O 1
ATOM 804 N N . LYS A 1 99 ? -7.891 35.225 -6.662 1 97.7 99 LYS A N 1
ATOM 805 C CA . LYS A 1 99 ? -7.605 33.889 -7.178 1 97.7 99 LYS A CA 1
ATOM 806 C C . LYS A 1 99 ? -6.441 33.248 -6.429 1 97.7 99 LYS A C 1
ATOM 808 O O . LYS A 1 99 ? -5.475 33.927 -6.074 1 97.7 99 LYS A O 1
ATOM 813 N N . HIS A 1 100 ? -6.651 32.04 -6.151 1 98.47 100 HIS A N 1
ATOM 814 C CA . HIS A 1 100 ? -5.631 31.341 -5.378 1 98.47 100 HIS A CA 1
ATOM 815 C C . HIS A 1 100 ? -5.113 30.118 -6.128 1 98.47 100 HIS A C 1
ATOM 817 O O . HIS A 1 100 ? -5.875 29.443 -6.824 1 98.47 100 HIS A O 1
ATOM 823 N N . PHE A 1 101 ? -3.859 29.798 -5.989 1 98.42 101 PHE A N 1
ATOM 824 C CA . PHE A 1 101 ? -3.324 28.502 -6.388 1 98.42 101 PHE A CA 1
ATOM 825 C C . PHE A 1 101 ? -2.194 28.073 -5.46 1 98.42 101 PHE A C 1
ATOM 827 O O . PHE A 1 101 ? -1.704 28.872 -4.66 1 98.42 101 PHE A O 1
ATOM 834 N N . ILE A 1 102 ? -1.832 26.8 -5.496 1 98.46 102 ILE A N 1
ATOM 835 C CA . ILE A 1 102 ? -0.833 26.223 -4.603 1 98.46 102 ILE A CA 1
ATOM 836 C C . ILE A 1 102 ? 0.292 25.595 -5.423 1 98.46 102 ILE A C 1
ATOM 838 O O . ILE A 1 102 ? 0.036 24.896 -6.406 1 98.46 102 ILE A O 1
ATOM 842 N N . LEU A 1 103 ? 1.483 25.935 -5.074 1 98.23 103 LEU A N 1
ATOM 843 C CA . LEU A 1 103 ? 2.685 25.352 -5.659 1 98.23 103 LEU A CA 1
ATOM 844 C C . LEU A 1 103 ? 3.364 24.405 -4.675 1 98.23 103 LEU A C 1
ATOM 846 O O . LEU A 1 103 ? 3.707 24.804 -3.56 1 98.23 103 LEU A O 1
ATOM 850 N N . ILE A 1 104 ? 3.529 23.154 -5.083 1 97.1 104 ILE A N 1
ATOM 851 C CA . ILE A 1 104 ? 4.155 22.172 -4.205 1 97.1 104 ILE A CA 1
ATOM 852 C C . ILE A 1 104 ? 5.417 21.621 -4.864 1 97.1 104 ILE A C 1
ATOM 854 O O . ILE A 1 104 ? 5.638 21.82 -6.061 1 97.1 104 ILE A O 1
ATOM 858 N N . ARG A 1 105 ? 6.246 21.013 -4.091 1 95.75 105 ARG A N 1
ATOM 859 C CA . ARG A 1 105 ? 7.443 20.311 -4.543 1 95.75 105 ARG A CA 1
ATOM 860 C C . ARG A 1 105 ? 7.744 19.112 -3.649 1 95.75 105 ARG A C 1
ATOM 862 O O . ARG A 1 105 ? 7.552 19.174 -2.433 1 95.75 105 ARG A O 1
ATOM 869 N N . ASN A 1 106 ? 8.151 18.04 -4.281 1 94.28 106 ASN A N 1
ATOM 870 C CA . ASN A 1 106 ? 8.475 16.822 -3.545 1 94.28 106 ASN A CA 1
ATOM 871 C C . ASN A 1 106 ? 9.543 17.074 -2.485 1 94.28 106 ASN A C 1
ATOM 873 O O . ASN A 1 106 ? 10.627 17.572 -2.796 1 94.28 106 ASN A O 1
ATOM 877 N N . PRO A 1 107 ? 9.204 16.715 -1.256 1 94.99 107 PRO A N 1
ATOM 878 C CA . PRO A 1 107 ? 10.191 16.934 -0.197 1 94.99 107 PRO A CA 1
ATOM 879 C C . PRO A 1 107 ? 11.515 16.223 -0.468 1 94.99 107 PRO A C 1
ATOM 881 O O . PRO A 1 107 ? 12.564 16.657 0.017 1 94.99 107 PRO A O 1
ATOM 884 N N . LEU A 1 108 ? 11.497 15.174 -1.212 1 93.07 108 LEU A N 1
ATOM 885 C CA . LEU A 1 108 ? 12.718 14.468 -1.586 1 93.07 108 LEU A CA 1
ATOM 886 C C . LEU A 1 108 ? 13.687 15.401 -2.304 1 93.07 108 LEU A C 1
ATOM 888 O O . LEU A 1 108 ? 14.904 15.23 -2.212 1 93.07 108 LEU A O 1
ATOM 892 N N . ASP A 1 109 ? 13.165 16.385 -2.933 1 90.63 109 ASP A N 1
ATOM 893 C CA . ASP A 1 109 ? 13.975 17.308 -3.722 1 90.63 109 ASP A CA 1
ATOM 894 C C . ASP A 1 109 ? 14.229 18.606 -2.958 1 90.63 109 ASP A C 1
ATOM 896 O O . ASP A 1 109 ? 15.067 19.415 -3.36 1 90.63 109 ASP A O 1
ATOM 900 N N . ILE A 1 110 ? 13.483 18.841 -1.886 1 90.76 110 ILE A N 1
ATOM 901 C CA . ILE A 1 110 ? 13.553 20.1 -1.152 1 90.76 110 ILE A CA 1
ATOM 902 C C . ILE A 1 110 ? 14.553 19.973 -0.005 1 90.76 110 ILE A C 1
ATOM 904 O O . ILE A 1 110 ? 15.34 20.889 0.245 1 90.76 110 ILE A O 1
ATOM 908 N N . LEU A 1 111 ? 14.543 18.855 0.652 1 90.64 111 LEU A N 1
ATOM 909 C CA . LEU A 1 111 ? 15.256 18.688 1.914 1 90.64 111 LEU A CA 1
ATOM 910 C C . LEU A 1 111 ? 16.763 18.796 1.704 1 90.64 111 LEU A C 1
ATOM 912 O O . LEU A 1 111 ? 17.47 19.373 2.534 1 90.64 111 LEU A O 1
ATOM 916 N N . SER A 1 112 ? 17.267 18.335 0.573 1 82.3 112 SER A N 1
ATOM 917 C CA . SER A 1 112 ? 18.707 18.368 0.34 1 82.3 112 SER A CA 1
ATOM 918 C C . SER A 1 112 ? 19.191 19.789 0.071 1 82.3 112 SER A C 1
ATOM 920 O O . SER A 1 112 ? 20.388 20.07 0.161 1 82.3 112 SER A O 1
ATOM 922 N N . SER A 1 113 ? 18.319 20.691 -0.162 1 80.06 113 SER A N 1
ATOM 923 C CA . SER A 1 113 ? 18.699 22.045 -0.551 1 80.06 113 SER A CA 1
ATOM 924 C C . SER A 1 113 ? 18.649 22.997 0.64 1 80.06 113 SER A C 1
ATOM 926 O O . SER A 1 113 ? 19.034 24.163 0.526 1 80.06 113 SER A O 1
ATOM 928 N N . PHE A 1 114 ? 18.106 22.717 1.852 1 76.75 114 PHE A N 1
ATOM 929 C CA . PHE A 1 114 ? 17.897 23.594 2.998 1 76.75 114 PHE A CA 1
ATOM 930 C C . PHE A 1 114 ? 19.224 23.951 3.656 1 76.75 114 PHE A C 1
ATOM 932 O O . PHE A 1 114 ? 19.385 25.053 4.185 1 76.75 114 PHE A O 1
ATOM 939 N N . ASP A 1 115 ? 20.243 23.249 3.685 1 67.64 115 ASP A N 1
ATOM 940 C CA . ASP A 1 115 ? 21.379 23.342 4.596 1 67.64 115 ASP A CA 1
ATOM 941 C C . ASP A 1 115 ? 22.122 24.664 4.414 1 67.64 115 ASP A C 1
ATOM 943 O O . ASP A 1 115 ? 22.959 25.03 5.241 1 67.64 115 ASP A O 1
ATOM 947 N N . LYS A 1 116 ? 21.727 25.509 3.638 1 66.44 116 LYS A N 1
ATOM 948 C CA . LYS A 1 116 ? 22.59 26.676 3.474 1 66.44 116 LYS A CA 1
ATOM 949 C C . LYS A 1 116 ? 22.162 27.811 4.4 1 66.44 116 LYS A C 1
ATOM 951 O O . LYS A 1 116 ? 22.995 28.6 4.849 1 66.44 116 LYS A O 1
ATOM 956 N N . VAL A 1 117 ? 20.831 27.894 4.826 1 71.06 117 VAL A N 1
ATOM 957 C CA . VAL A 1 117 ? 20.353 29.058 5.565 1 71.06 117 VAL A CA 1
ATOM 958 C C . VAL A 1 117 ? 19.713 28.61 6.877 1 71.06 117 VAL A C 1
ATOM 960 O O . VAL A 1 117 ? 20.041 29.132 7.945 1 71.06 117 VAL A O 1
ATOM 963 N N . VAL A 1 118 ? 18.79 27.815 6.921 1 81.62 118 VAL A N 1
ATOM 964 C CA . VAL A 1 118 ? 18.101 27.283 8.092 1 81.62 118 VAL A CA 1
ATOM 965 C C . VAL A 1 118 ? 18.001 25.763 7.987 1 81.62 118 VAL A C 1
ATOM 967 O O . VAL A 1 118 ? 17.736 25.225 6.91 1 81.62 118 VAL A O 1
ATOM 970 N N . PRO A 1 119 ? 18.289 25.159 9.115 1 85.29 119 PRO A N 1
ATOM 971 C CA . PRO A 1 119 ? 18.108 23.706 9.075 1 85.29 119 PRO A CA 1
ATOM 972 C C . PRO A 1 119 ? 16.671 23.298 8.76 1 85.29 119 PRO A C 1
ATOM 974 O O . PRO A 1 119 ? 15.727 23.947 9.217 1 85.29 119 PRO A O 1
ATOM 977 N N . PRO A 1 120 ? 16.557 22.328 7.963 1 89.15 120 PRO A N 1
ATOM 978 C CA . PRO A 1 120 ? 15.202 21.861 7.66 1 89.15 120 PRO A CA 1
ATOM 979 C C . PRO A 1 120 ? 14.481 21.307 8.886 1 89.15 120 PRO A C 1
ATOM 981 O O . PRO A 1 120 ? 15.103 20.661 9.733 1 89.15 120 PRO A O 1
ATOM 984 N N . SER A 1 121 ? 13.286 21.664 9.075 1 89.98 121 SER A N 1
ATOM 985 C CA . SER A 1 121 ? 12.391 21.148 10.105 1 89.98 121 SER A CA 1
ATOM 986 C C . SER A 1 121 ? 10.972 20.983 9.573 1 89.98 121 SER A C 1
ATOM 988 O O . SER A 1 121 ? 10.651 21.465 8.484 1 89.98 121 SER A O 1
ATOM 990 N N . PHE A 1 122 ? 10.251 20.28 10.305 1 91.93 122 PHE A N 1
ATOM 991 C CA . PHE A 1 122 ? 8.87 20.044 9.902 1 91.93 122 PHE A CA 1
ATOM 992 C C . PHE A 1 122 ? 8.133 21.362 9.697 1 91.93 122 PHE A C 1
ATOM 994 O O . PHE A 1 122 ? 7.428 21.537 8.7 1 91.93 122 PHE A O 1
ATOM 1001 N N . PHE A 1 123 ? 8.34 22.278 10.542 1 89.54 123 PHE A N 1
ATOM 1002 C CA . PHE A 1 123 ? 7.697 23.585 10.465 1 89.54 123 PHE A CA 1
ATOM 1003 C C . PHE A 1 123 ? 8.23 24.381 9.28 1 89.54 123 PHE A C 1
ATOM 1005 O O . PHE A 1 123 ? 7.459 25.002 8.545 1 89.54 123 PHE A O 1
ATOM 1012 N N . GLU A 1 124 ? 9.478 24.323 9.09 1 90.35 124 GLU A N 1
ATOM 1013 C CA . GLU A 1 124 ? 10.118 25.135 8.06 1 90.35 124 GLU A CA 1
ATOM 1014 C C . GLU A 1 124 ? 9.694 24.69 6.663 1 90.35 124 GLU A C 1
ATOM 1016 O O . GLU A 1 124 ? 9.66 25.498 5.733 1 90.35 124 GLU A O 1
ATOM 1021 N N . LEU A 1 125 ? 9.327 23.447 6.54 1 92.85 125 LEU A N 1
ATOM 1022 C CA . LEU A 1 125 ? 8.927 22.938 5.232 1 92.85 125 LEU A CA 1
ATOM 1023 C C . LEU A 1 125 ? 7.588 23.529 4.805 1 92.85 125 LEU A C 1
ATOM 1025 O O . LEU A 1 125 ? 7.306 23.64 3.61 1 92.85 125 LEU A O 1
ATOM 1029 N N . GLY A 1 126 ? 6.695 23.84 5.773 1 94.21 126 GLY A N 1
ATOM 1030 C CA . GLY A 1 126 ? 5.473 24.58 5.499 1 94.21 126 GLY A CA 1
ATOM 1031 C C . GLY A 1 126 ? 4.425 23.755 4.777 1 94.21 126 GLY A C 1
ATOM 1032 O O . GLY A 1 126 ? 3.462 24.302 4.236 1 94.21 126 GLY A O 1
ATOM 1033 N N . LEU A 1 127 ? 4.604 22.401 4.707 1 95.27 127 LEU A N 1
ATOM 1034 C CA . LEU A 1 127 ? 3.671 21.55 3.978 1 95.27 127 LEU A CA 1
ATOM 1035 C C . LEU A 1 127 ? 2.344 21.437 4.721 1 95.27 127 LEU A C 1
ATOM 1037 O O . LEU A 1 127 ? 1.284 21.349 4.096 1 95.27 127 LEU A O 1
ATOM 1041 N N . LEU A 1 128 ? 2.437 21.421 5.992 1 93.29 128 LEU A N 1
ATOM 1042 C CA . LEU A 1 128 ? 1.224 21.339 6.799 1 93.29 128 LEU A CA 1
ATOM 1043 C C . LEU A 1 128 ? 0.337 22.558 6.572 1 93.29 128 LEU A C 1
ATOM 1045 O O . LEU A 1 128 ? -0.883 22.428 6.442 1 93.29 128 LEU A O 1
ATOM 1049 N N . GLU A 1 129 ? 0.935 23.68 6.514 1 94.61 129 GLU A N 1
ATOM 1050 C CA . GLU A 1 129 ? 0.208 24.925 6.287 1 94.61 129 GLU A CA 1
ATOM 1051 C C . GLU A 1 129 ? -0.412 24.956 4.893 1 94.61 129 GLU A C 1
ATOM 1053 O O . GLU A 1 129 ? -1.512 25.482 4.709 1 94.61 129 GLU A O 1
ATOM 1058 N N . LEU A 1 130 ? 0.278 24.364 3.976 1 96.75 130 LEU A N 1
ATOM 1059 C CA . LEU A 1 130 ? -0.265 24.306 2.623 1 96.75 130 LEU A CA 1
ATOM 1060 C C . LEU A 1 130 ? -1.534 23.461 2.582 1 96.75 130 LEU A C 1
ATOM 1062 O O . LEU A 1 130 ? -2.492 23.806 1.886 1 96.75 130 LEU A O 1
ATOM 1066 N N . VAL A 1 131 ? -1.475 22.369 3.311 1 95.77 131 VAL A N 1
ATOM 1067 C CA . VAL A 1 131 ? -2.647 21.502 3.379 1 95.77 131 VAL A CA 1
ATOM 1068 C C . VAL A 1 131 ? -3.809 22.254 4.024 1 95.77 131 VAL A C 1
ATOM 1070 O O . VAL A 1 131 ? -4.951 22.152 3.569 1 95.77 131 VAL A O 1
ATOM 1073 N N . GLN A 1 132 ? -3.502 22.999 5.011 1 93.41 132 GLN A N 1
ATOM 1074 C CA . GLN A 1 132 ? -4.528 23.792 5.681 1 93.41 132 GLN A CA 1
ATOM 1075 C C . GLN A 1 132 ? -5.129 24.827 4.734 1 93.41 132 GLN A C 1
ATOM 1077 O O . GLN A 1 132 ? -6.345 25.03 4.718 1 93.41 132 GLN A O 1
ATOM 1082 N N . ILE A 1 133 ? -4.328 25.432 4.002 1 96.34 133 ILE A N 1
ATOM 1083 C CA . ILE A 1 133 ? -4.772 26.453 3.059 1 96.34 133 ILE A CA 1
ATOM 1084 C C . ILE A 1 133 ? -5.673 25.82 2 1 96.34 133 ILE A C 1
ATOM 1086 O O . ILE A 1 133 ? -6.739 26.354 1.684 1 96.34 133 ILE A O 1
ATOM 1090 N N . TYR A 1 134 ? -5.279 24.709 1.483 1 96.85 134 TYR A N 1
ATOM 1091 C CA . TYR A 1 134 ? -6.089 24.007 0.495 1 96.85 134 TYR A CA 1
ATOM 1092 C C . TYR A 1 134 ? -7.478 23.702 1.045 1 96.85 134 TYR A C 1
ATOM 1094 O O . TYR A 1 134 ? -8.485 23.946 0.375 1 96.85 134 TYR A O 1
ATOM 1102 N N . ASN A 1 135 ? -7.493 23.19 2.215 1 93.49 135 ASN A N 1
ATOM 1103 C CA . ASN A 1 135 ? -8.763 22.775 2.799 1 93.49 135 ASN A CA 1
ATOM 1104 C C . ASN A 1 135 ? -9.653 23.973 3.116 1 93.49 135 ASN A C 1
ATOM 1106 O O . ASN A 1 135 ? -10.871 23.914 2.932 1 93.49 135 ASN A O 1
ATOM 1110 N N . GLU A 1 136 ? -9.027 25.019 3.595 1 92.66 136 GLU A N 1
ATOM 1111 C CA . GLU A 1 136 ? -9.793 26.226 3.889 1 92.66 136 GLU A CA 1
ATOM 1112 C C . GLU A 1 136 ? -10.441 26.789 2.628 1 92.66 136 GLU A C 1
ATOM 1114 O O . GLU A 1 136 ? -11.625 27.132 2.632 1 92.66 136 GLU A O 1
ATOM 1119 N N . LEU A 1 137 ? -9.694 26.866 1.595 1 96.15 137 LEU A N 1
ATOM 1120 C CA . LEU A 1 137 ? -10.208 27.38 0.33 1 96.15 137 LEU A CA 1
ATOM 1121 C C . LEU A 1 137 ? -11.274 26.451 -0.242 1 96.15 137 LEU A C 1
ATOM 1123 O O . LEU A 1 137 ? -12.274 26.913 -0.796 1 96.15 137 LEU A O 1
ATOM 1127 N N . SER A 1 138 ? -11.099 25.178 -0.104 1 93.49 138 SER A N 1
ATOM 1128 C CA . SER A 1 138 ? -12.072 24.203 -0.586 1 93.49 138 SER A CA 1
ATOM 1129 C C . SER A 1 138 ? -13.385 24.306 0.182 1 93.49 138 SER A C 1
ATOM 1131 O O . SER A 1 138 ? -14.464 24.186 -0.402 1 93.49 138 SER A O 1
ATOM 1133 N N . GLU A 1 139 ? -13.292 24.505 1.425 1 89.07 139 GLU A N 1
ATOM 1134 C CA . GLU A 1 139 ? -14.468 24.575 2.288 1 89.07 139 GLU A CA 1
ATOM 1135 C C . GLU A 1 139 ? -15.336 25.781 1.94 1 89.07 139 GLU A C 1
ATOM 1137 O O . GLU A 1 139 ? -16.559 25.734 2.083 1 89.07 139 GLU A O 1
ATOM 1142 N N . ILE A 1 140 ? -14.702 26.851 1.467 1 91.18 140 ILE A N 1
ATOM 1143 C CA . ILE A 1 140 ? -15.5 28.031 1.151 1 91.18 140 ILE A CA 1
ATOM 1144 C C . ILE A 1 140 ? -15.941 27.979 -0.31 1 91.18 140 ILE A C 1
ATOM 1146 O O . ILE A 1 140 ? -16.414 28.978 -0.858 1 91.18 140 ILE A O 1
ATOM 1150 N N . GLY A 1 141 ? -15.593 26.863 -1.024 1 89.59 141 GLY A N 1
ATOM 1151 C CA . GLY A 1 141 ? -16.157 26.603 -2.339 1 89.59 141 GLY A CA 1
ATOM 1152 C C . GLY A 1 141 ? -15.241 27.02 -3.474 1 89.59 141 GLY A C 1
ATOM 1153 O O . GLY A 1 141 ? -15.677 27.131 -4.622 1 89.59 141 GLY A O 1
ATOM 1154 N N . ASN A 1 142 ? -13.97 27.312 -3.093 1 92.87 142 ASN A N 1
ATOM 1155 C CA . ASN A 1 142 ? -13.005 27.732 -4.103 1 92.87 142 ASN A CA 1
ATOM 1156 C C . ASN A 1 142 ? -11.717 26.918 -4.021 1 92.87 142 ASN A C 1
ATOM 1158 O O . ASN A 1 142 ? -10.651 27.463 -3.726 1 92.87 142 ASN A O 1
ATOM 1162 N N . PRO A 1 143 ? -11.845 25.681 -4.297 1 94.57 143 PRO A N 1
ATOM 1163 C CA . PRO A 1 143 ? -10.615 24.887 -4.249 1 94.57 143 PRO A CA 1
ATOM 1164 C C . PRO A 1 143 ? -9.539 25.409 -5.2 1 94.57 143 PRO A C 1
ATOM 1166 O O . PRO A 1 143 ? -9.795 25.576 -6.395 1 94.57 143 PRO A O 1
ATOM 1169 N N . PRO A 1 144 ? -8.4 25.621 -4.722 1 97.71 144 PRO A N 1
ATOM 1170 C CA . PRO A 1 144 ? -7.335 26.184 -5.555 1 97.71 144 PRO A CA 1
ATOM 1171 C C . PRO A 1 144 ? -6.679 25.142 -6.458 1 97.71 144 PRO A C 1
ATOM 1173 O O . PRO A 1 144 ? -6.517 23.986 -6.057 1 97.71 144 PRO A O 1
ATOM 1176 N N . PRO A 1 145 ? -6.317 25.556 -7.69 1 97.48 145 PRO A N 1
ATOM 1177 C CA . PRO A 1 145 ? -5.451 24.658 -8.459 1 97.48 145 PRO A CA 1
ATOM 1178 C C . PRO A 1 145 ? -4.12 24.385 -7.763 1 97.48 145 PRO A C 1
ATOM 1180 O O . PRO A 1 145 ? -3.587 25.259 -7.075 1 97.48 145 PRO A O 1
ATOM 1183 N N . VAL A 1 146 ? -3.659 23.195 -7.919 1 97.5 146 VAL A N 1
ATOM 1184 C CA . VAL A 1 146 ? -2.369 22.787 -7.372 1 97.5 146 VAL A CA 1
ATOM 1185 C C . VAL A 1 146 ? -1.41 22.445 -8.51 1 97.5 146 VAL A C 1
ATOM 1187 O O . VAL A 1 146 ? -1.758 21.684 -9.416 1 97.5 146 VAL A O 1
ATOM 1190 N N . ILE A 1 147 ? -0.283 23.049 -8.524 1 96.45 147 ILE A N 1
ATOM 1191 C CA . ILE A 1 147 ? 0.739 22.732 -9.516 1 96.45 147 ILE A CA 1
ATOM 1192 C C . ILE A 1 147 ? 1.99 22.205 -8.818 1 96.45 147 ILE A C 1
ATOM 1194 O O . ILE A 1 147 ? 2.323 22.642 -7.713 1 96.45 147 ILE A O 1
ATOM 1198 N N . ASP A 1 148 ? 2.62 21.232 -9.412 1 94.97 148 ASP A N 1
ATOM 1199 C CA . ASP A 1 148 ? 3.86 20.648 -8.91 1 94.97 148 ASP A CA 1
ATOM 1200 C C . ASP A 1 148 ? 5.074 21.251 -9.612 1 94.97 148 ASP A C 1
ATOM 1202 O O . ASP A 1 148 ? 5.093 21.37 -10.839 1 94.97 148 ASP A O 1
ATOM 1206 N N . ALA A 1 149 ? 6.059 21.639 -8.838 1 94.26 149 ALA A N 1
ATOM 1207 C CA . ALA A 1 149 ? 7.276 22.246 -9.371 1 94.26 149 ALA A CA 1
ATOM 1208 C C . ALA A 1 149 ? 7.915 21.353 -10.431 1 94.26 149 ALA A C 1
ATOM 1210 O O . ALA A 1 149 ? 8.504 21.848 -11.395 1 94.26 149 ALA A O 1
ATOM 1211 N N . GLU A 1 150 ? 7.794 20.09 -10.285 1 89.98 150 GLU A N 1
ATOM 1212 C CA . GLU A 1 150 ? 8.358 19.151 -11.25 1 89.98 150 GLU A CA 1
ATOM 1213 C C . GLU A 1 150 ? 7.731 19.333 -12.629 1 89.98 150 GLU A C 1
ATOM 1215 O O . GLU A 1 150 ? 8.398 19.151 -13.65 1 89.98 150 GLU A O 1
ATOM 1220 N N . GLU A 1 151 ? 6.454 19.649 -12.646 1 91.53 151 GLU A N 1
ATOM 1221 C CA . GLU A 1 151 ? 5.777 19.883 -13.918 1 91.53 151 GLU A CA 1
ATOM 1222 C C . GLU A 1 151 ? 6.301 21.145 -14.598 1 91.53 151 GLU A C 1
ATOM 1224 O O . GLU A 1 151 ? 6.384 21.206 -15.826 1 91.53 151 GLU A O 1
ATOM 1229 N N . LEU A 1 152 ? 6.593 22.116 -13.816 1 92.61 152 LEU A N 1
ATOM 1230 C CA . LEU A 1 152 ? 7.162 23.351 -14.344 1 92.61 152 LEU A CA 1
ATOM 1231 C C . LEU A 1 152 ? 8.526 23.095 -14.977 1 92.61 152 LEU A C 1
ATOM 1233 O O . LEU A 1 152 ? 8.885 23.734 -15.968 1 92.61 152 LEU A O 1
ATOM 1237 N N . LEU A 1 153 ? 9.244 22.219 -14.411 1 91.37 153 LEU A N 1
ATOM 1238 C CA . LEU A 1 153 ? 10.577 21.909 -14.914 1 91.37 153 LEU A CA 1
ATOM 1239 C C . LEU A 1 153 ? 10.498 21.054 -16.174 1 91.37 153 LEU A C 1
ATOM 1241 O O . LEU A 1 153 ? 11.255 21.27 -17.124 1 91.37 153 LEU A O 1
ATOM 1245 N N . LYS A 1 154 ? 9.585 20.157 -16.234 1 88.49 154 LYS A N 1
ATOM 1246 C CA . LYS A 1 154 ? 9.483 19.209 -17.339 1 88.49 154 LYS A CA 1
ATOM 1247 C C . LYS A 1 154 ? 8.824 19.851 -18.557 1 88.49 154 LYS A C 1
ATOM 1249 O O . LYS A 1 154 ? 9.23 19.6 -19.693 1 88.49 154 LYS A O 1
ATOM 1254 N N . ASP A 1 155 ? 7.766 20.61 -18.294 1 91.34 155 ASP A N 1
ATOM 1255 C CA . ASP A 1 155 ? 7.031 21.277 -19.365 1 91.34 155 ASP A CA 1
ATOM 1256 C C . ASP A 1 155 ? 6.478 22.621 -18.897 1 91.34 155 ASP A C 1
ATOM 1258 O O . ASP A 1 155 ? 5.274 22.76 -18.674 1 91.34 155 ASP A O 1
ATOM 1262 N N . PRO A 1 156 ? 7.335 23.597 -18.881 1 95.07 156 PRO A N 1
ATOM 1263 C CA . PRO A 1 156 ? 6.937 24.902 -18.346 1 95.07 156 PRO A CA 1
ATOM 1264 C C . PRO A 1 156 ? 5.781 25.53 -19.121 1 95.07 156 PRO A C 1
ATOM 1266 O O . PRO A 1 156 ? 4.86 26.088 -18.519 1 95.07 156 PRO A O 1
ATOM 1269 N N . GLU A 1 157 ? 5.778 25.422 -20.432 1 96.19 157 GLU A N 1
ATOM 1270 C CA . GLU A 1 157 ? 4.741 26.073 -21.226 1 96.19 157 GLU A CA 1
ATOM 1271 C C . GLU A 1 157 ? 3.373 25.45 -20.965 1 96.19 157 GLU A C 1
ATOM 1273 O O . GLU A 1 157 ? 2.399 26.162 -20.71 1 96.19 157 GLU A O 1
ATOM 1278 N N . ALA A 1 158 ? 3.343 24.126 -21.063 1 94.49 158 ALA A N 1
ATOM 1279 C CA . ALA A 1 158 ? 2.066 23.453 -20.837 1 94.49 158 ALA A CA 1
ATOM 1280 C C . ALA A 1 158 ? 1.551 23.713 -19.425 1 94.49 158 ALA A C 1
ATOM 1282 O O . ALA A 1 158 ? 0.349 23.894 -19.219 1 94.49 158 ALA A O 1
ATOM 1283 N N . THR A 1 159 ? 2.442 23.718 -18.451 1 95.53 159 THR A N 1
ATOM 1284 C CA . THR A 1 159 ? 2.069 23.921 -17.056 1 95.53 159 THR A CA 1
ATOM 1285 C C . THR A 1 159 ? 1.562 25.343 -16.833 1 95.53 159 THR A C 1
ATOM 1287 O O . THR A 1 159 ? 0.535 25.546 -16.181 1 95.53 159 THR A O 1
ATOM 1290 N N . LEU A 1 160 ? 2.216 26.297 -17.42 1 97.36 160 LEU A N 1
ATOM 1291 C CA . LEU A 1 160 ? 1.824 27.691 -17.244 1 97.36 160 LEU A CA 1
ATOM 1292 C C . LEU A 1 160 ? 0.52 27.986 -17.976 1 97.36 160 LEU A C 1
ATOM 1294 O O . LEU A 1 160 ? -0.325 28.73 -17.473 1 97.36 160 LEU A O 1
ATOM 1298 N N . ARG A 1 161 ? 0.377 27.489 -19.161 1 97.43 161 ARG A N 1
ATOM 1299 C CA . ARG A 1 161 ? -0.885 27.638 -19.878 1 97.43 161 ARG A CA 1
ATOM 1300 C C . ARG A 1 161 ? -2.043 27.054 -19.076 1 97.43 161 ARG A C 1
ATOM 1302 O O . ARG A 1 161 ? -3.11 27.665 -18.982 1 97.43 161 ARG A O 1
ATOM 1309 N N . GLY A 1 162 ? -1.791 25.862 -18.533 1 96.46 162 GLY A N 1
ATOM 1310 C CA . GLY A 1 162 ? -2.805 25.241 -17.696 1 96.46 162 GLY A CA 1
ATOM 1311 C C . GLY A 1 162 ? -3.153 26.064 -16.47 1 96.46 162 GLY A C 1
ATOM 1312 O O . GLY A 1 162 ? -4.326 26.195 -16.115 1 96.46 162 GLY A O 1
ATOM 1313 N N . LEU A 1 163 ? -2.127 26.576 -15.84 1 97.46 163 LEU A N 1
ATOM 1314 C CA . LEU A 1 163 ? -2.347 27.4 -14.656 1 97.46 163 LEU A CA 1
ATOM 1315 C C . LEU A 1 163 ? -3.124 28.663 -15.01 1 97.46 163 LEU A C 1
ATOM 1317 O O . LEU A 1 163 ? -4.052 29.047 -14.295 1 97.46 163 LEU A O 1
ATOM 1321 N N . CYS A 1 164 ? -2.785 29.295 -16.079 1 98.11 164 CYS A N 1
ATOM 1322 C CA . CYS A 1 164 ? -3.48 30.495 -16.53 1 98.11 164 CYS A CA 1
ATOM 1323 C C . CYS A 1 164 ? -4.942 30.196 -16.836 1 98.11 164 CYS A C 1
ATOM 1325 O O . CYS A 1 164 ? -5.827 30.981 -16.49 1 98.11 164 CYS A O 1
ATOM 1327 N N . ASP A 1 165 ? -5.14 29.094 -17.451 1 97.55 165 ASP A N 1
ATOM 1328 C CA . ASP A 1 165 ? -6.512 28.68 -17.732 1 97.55 165 ASP A CA 1
ATOM 1329 C C . ASP A 1 165 ? -7.306 28.498 -16.441 1 97.55 165 ASP A C 1
ATOM 1331 O O . ASP A 1 165 ? -8.455 28.937 -16.345 1 97.55 165 ASP A O 1
ATOM 1335 N N . ASP A 1 166 ? -6.708 27.884 -15.485 1 97.04 166 ASP A N 1
ATOM 1336 C CA . ASP A 1 166 ? -7.361 27.652 -14.2 1 97.04 166 ASP A CA 1
ATOM 1337 C C . ASP A 1 166 ? -7.681 28.971 -13.501 1 97.04 166 ASP A C 1
ATOM 1339 O O . ASP A 1 166 ? -8.695 29.083 -12.808 1 97.04 166 ASP A O 1
ATOM 1343 N N . LEU A 1 167 ? -6.777 29.913 -13.709 1 97.46 167 LEU A N 1
ATOM 1344 C CA . LEU A 1 167 ? -6.924 31.212 -13.062 1 97.46 167 LEU A CA 1
ATOM 1345 C C . LEU A 1 167 ? -7.771 32.151 -13.915 1 97.46 167 LEU A C 1
ATOM 1347 O O . LEU A 1 167 ? -8.077 33.27 -13.496 1 97.46 167 LEU A O 1
ATOM 1351 N N . GLU A 1 168 ? -8.093 31.733 -15.153 1 96.96 168 GLU A N 1
ATOM 1352 C CA . GLU A 1 168 ? -8.884 32.521 -16.094 1 96.96 168 GLU A CA 1
ATOM 1353 C C . GLU A 1 168 ? -8.169 33.817 -16.465 1 96.96 168 GLU A C 1
ATOM 1355 O O . GLU A 1 168 ? -8.761 34.897 -16.406 1 96.96 168 GLU A O 1
ATOM 1360 N N . ILE A 1 169 ? -6.918 33.665 -16.725 1 97.71 169 ILE A N 1
ATOM 1361 C CA . ILE A 1 169 ? -6.124 34.773 -17.244 1 97.71 169 ILE A CA 1
ATOM 1362 C C . ILE A 1 169 ? -5.407 34.34 -18.521 1 97.71 169 ILE A C 1
ATOM 1364 O O . ILE A 1 169 ? -5.191 33.147 -18.745 1 97.71 169 ILE A O 1
ATOM 1368 N N . PRO A 1 170 ? -5.034 35.245 -19.291 1 97.23 170 PRO A N 1
ATOM 1369 C CA . PRO A 1 170 ? -4.346 34.863 -20.527 1 97.23 170 PRO A CA 1
ATOM 1370 C C . PRO A 1 170 ? -2.895 34.451 -20.291 1 97.23 170 PRO A C 1
ATOM 1372 O O . PRO A 1 170 ? -2.209 35.045 -19.455 1 97.23 170 PRO A O 1
ATOM 1375 N N . PHE A 1 171 ? -2.522 33.546 -21.066 1 97.87 171 PHE A N 1
ATOM 1376 C CA . PHE A 1 171 ? -1.114 33.168 -21.074 1 97.87 171 PHE A CA 1
ATOM 1377 C C . PHE A 1 171 ? -0.303 34.12 -21.945 1 97.87 171 PHE A C 1
ATOM 1379 O O . PHE A 1 171 ? -0.76 34.536 -23.012 1 97.87 171 PHE A O 1
ATOM 1386 N N . GLN A 1 172 ? 0.856 34.465 -21.489 1 98.06 172 GLN A N 1
ATOM 1387 C CA . GLN A 1 172 ? 1.791 35.267 -22.269 1 98.06 172 GLN A CA 1
ATOM 1388 C C . GLN A 1 172 ? 3.124 34.545 -22.443 1 98.06 172 GLN A C 1
ATOM 1390 O O . GLN A 1 172 ? 3.756 34.153 -21.459 1 98.06 172 GLN A O 1
ATOM 1395 N N . PRO A 1 173 ? 3.617 34.39 -23.612 1 97.62 173 PRO A N 1
ATOM 1396 C CA . PRO A 1 173 ? 4.861 33.659 -23.864 1 97.62 173 PRO A CA 1
ATOM 1397 C C . PRO A 1 173 ? 6.057 34.257 -23.127 1 97.62 173 PRO A C 1
ATOM 1399 O O . PRO A 1 173 ? 7.032 33.554 -22.851 1 97.62 173 PRO A O 1
ATOM 1402 N N . GLU A 1 174 ? 6.018 35.539 -22.808 1 97.69 174 GLU A N 1
ATOM 1403 C CA . GLU A 1 174 ? 7.084 36.22 -22.079 1 97.69 174 GLU A CA 1
ATOM 1404 C C . GLU A 1 174 ? 7.315 35.58 -20.713 1 97.69 174 GLU A C 1
ATOM 1406 O O . GLU A 1 174 ? 8.375 35.757 -20.109 1 97.69 174 GLU A O 1
ATOM 1411 N N . MET A 1 175 ? 6.348 34.793 -20.266 1 98.13 175 MET A N 1
ATOM 1412 C CA . MET A 1 175 ? 6.411 34.157 -18.954 1 98.13 175 MET A CA 1
ATOM 1413 C C . MET A 1 175 ? 7.467 33.057 -18.933 1 98.13 175 MET A C 1
ATOM 1415 O O . MET A 1 175 ? 7.864 32.592 -17.863 1 98.13 175 MET A O 1
ATOM 1419 N N . LEU A 1 176 ? 7.942 32.648 -20.057 1 97.8 176 LEU A N 1
ATOM 1420 C CA . LEU A 1 176 ? 8.781 31.459 -20.15 1 97.8 176 LEU A CA 1
ATOM 1421 C C . LEU A 1 176 ? 10.253 31.816 -19.974 1 97.8 176 LEU A C 1
ATOM 1423 O O . LEU A 1 176 ? 11.091 30.933 -19.777 1 97.8 176 LEU A O 1
ATOM 1427 N N . SER A 1 177 ? 10.535 33.084 -20.023 1 97.01 177 SER A N 1
ATOM 1428 C CA . SER A 1 177 ? 11.934 33.488 -19.928 1 97.01 177 SER A CA 1
ATOM 1429 C C . SER A 1 177 ? 12.075 34.824 -19.207 1 97.01 177 SER A C 1
ATOM 1431 O O . SER A 1 177 ? 11.168 35.658 -19.25 1 97.01 177 SER A O 1
ATOM 1433 N N . TRP A 1 178 ? 13.187 34.996 -18.53 1 97.47 178 TRP A N 1
ATOM 1434 C CA . TRP A 1 178 ? 13.539 36.248 -17.868 1 97.47 178 TRP A CA 1
ATOM 1435 C C . TRP A 1 178 ? 15.049 36.459 -17.868 1 97.47 178 TRP A C 1
ATOM 1437 O O . TRP A 1 178 ? 15.81 35.541 -18.183 1 97.47 178 TRP A O 1
ATOM 1447 N N . GLU A 1 179 ? 15.446 37.627 -17.571 1 96.34 179 GLU A N 1
ATOM 1448 C CA . GLU A 1 179 ? 16.869 37.944 -17.489 1 96.34 179 GLU A CA 1
ATOM 1449 C C . GLU A 1 179 ? 17.456 37.507 -16.15 1 96.34 179 GLU A C 1
ATOM 1451 O O . GLU A 1 179 ? 16.812 37.645 -15.109 1 96.34 179 GLU A O 1
ATOM 1456 N N . ALA A 1 180 ? 18.671 37.046 -16.233 1 96.45 180 ALA A N 1
ATOM 1457 C CA . ALA A 1 180 ? 19.364 36.687 -14.998 1 96.45 180 ALA A CA 1
ATOM 1458 C C . ALA A 1 180 ? 19.665 37.926 -14.159 1 96.45 180 ALA A C 1
ATOM 1460 O O . ALA A 1 180 ? 19.796 39.029 -14.695 1 96.45 180 ALA A O 1
ATOM 1461 N N . GLY A 1 181 ? 19.713 37.668 -12.824 1 95.97 181 GLY A N 1
ATOM 1462 C CA . GLY A 1 181 ? 20.045 38.75 -11.911 1 95.97 181 GLY A CA 1
ATOM 1463 C C . GLY A 1 181 ? 18.93 39.071 -10.935 1 95.97 181 GLY A C 1
ATOM 1464 O O . GLY A 1 181 ? 17.816 38.56 -11.067 1 95.97 181 GLY A O 1
ATOM 1465 N N . PRO A 1 182 ? 19.261 39.899 -9.992 1 95.94 182 PRO A N 1
ATOM 1466 C CA . PRO A 1 182 ? 18.246 40.324 -9.026 1 95.94 182 PRO A CA 1
ATOM 1467 C C . PRO A 1 182 ? 17.128 41.144 -9.666 1 95.94 182 PRO A C 1
ATOM 1469 O O . PRO A 1 182 ? 17.353 41.82 -10.674 1 95.94 182 PRO A O 1
ATOM 1472 N N . LYS A 1 183 ? 16.026 41.096 -9.13 1 96.04 183 LYS A N 1
ATOM 1473 C CA . LYS A 1 183 ? 14.866 41.854 -9.592 1 96.04 183 LYS A CA 1
ATOM 1474 C C . LYS A 1 183 ? 14.483 42.938 -8.588 1 96.04 183 LYS A C 1
ATOM 1476 O O . LYS A 1 183 ? 14.68 42.773 -7.383 1 96.04 183 LYS A O 1
ATOM 1481 N N . PRO A 1 184 ? 13.857 43.997 -9.079 1 93.21 184 PRO A N 1
ATOM 1482 C CA . PRO A 1 184 ? 13.414 45.055 -8.169 1 93.21 184 PRO A CA 1
ATOM 1483 C C . PRO A 1 184 ? 12.362 44.574 -7.171 1 93.21 184 PRO A C 1
ATOM 1485 O O . PRO A 1 184 ? 12.255 45.119 -6.07 1 93.21 184 PRO A O 1
ATOM 1488 N N . VAL A 1 185 ? 11.714 43.573 -7.478 1 94.51 185 VAL A N 1
ATOM 1489 C CA . VAL A 1 185 ? 10.608 43.101 -6.651 1 94.51 185 VAL A CA 1
ATOM 1490 C C . VAL A 1 185 ? 11.137 42.169 -5.563 1 94.51 185 VAL A C 1
ATOM 1492 O O . VAL A 1 185 ? 10.417 41.832 -4.62 1 94.51 185 VAL A O 1
ATOM 1495 N N . ASP A 1 186 ? 12.429 41.812 -5.635 1 96.92 186 ASP A N 1
ATOM 1496 C CA . ASP A 1 186 ? 12.998 40.871 -4.675 1 96.92 186 ASP A CA 1
ATOM 1497 C C . ASP A 1 186 ? 12.963 41.443 -3.26 1 96.92 186 ASP A C 1
ATOM 1499 O O . ASP A 1 186 ? 13.31 42.606 -3.046 1 96.92 186 ASP A O 1
ATOM 1503 N N . GLY A 1 187 ? 12.544 40.625 -2.339 1 94.88 187 GLY A N 1
ATOM 1504 C CA . GLY A 1 187 ? 12.531 41.043 -0.946 1 94.88 187 GLY A CA 1
ATOM 1505 C C . GLY A 1 187 ? 13.919 41.178 -0.351 1 94.88 187 GLY A C 1
ATOM 1506 O O . GLY A 1 187 ? 14.909 40.79 -0.975 1 94.88 187 GLY A O 1
ATOM 1507 N N . LEU A 1 188 ? 13.922 41.684 0.828 1 94.01 188 LEU A N 1
ATOM 1508 C CA . LEU A 1 188 ? 15.155 41.976 1.55 1 94.01 188 LEU A CA 1
ATOM 1509 C C . LEU A 1 188 ? 15.936 40.696 1.832 1 94.01 188 LEU A C 1
ATOM 1511 O O . LEU A 1 188 ? 17.146 40.74 2.066 1 94.01 188 LEU A O 1
ATOM 1515 N N . TRP A 1 189 ? 15.341 39.592 1.811 1 93.56 189 TRP A N 1
ATOM 1516 C CA . TRP A 1 189 ? 15.939 38.305 2.151 1 93.56 189 TRP A CA 1
ATOM 1517 C C . TRP A 1 189 ? 16.546 37.644 0.918 1 93.56 189 TRP A C 1
ATOM 1519 O O . TRP A 1 189 ? 17.138 36.565 1.012 1 93.56 189 TRP A O 1
ATOM 1529 N N . ALA A 1 190 ? 16.501 38.153 -0.243 1 94.74 190 ALA A N 1
ATOM 1530 C CA . ALA A 1 190 ? 16.881 37.566 -1.525 1 94.74 190 ALA A CA 1
ATOM 1531 C C . ALA A 1 190 ? 18.344 37.133 -1.518 1 94.74 190 ALA A C 1
ATOM 1533 O O . ALA A 1 190 ? 18.683 36.059 -2.021 1 94.74 190 ALA A O 1
ATOM 1534 N N . PRO A 1 191 ? 19.234 37.899 -0.919 1 91.66 191 PRO A N 1
ATOM 1535 C CA . PRO A 1 191 ? 20.641 37.492 -0.938 1 91.66 191 PRO A CA 1
ATOM 1536 C C . PRO A 1 191 ? 20.874 36.146 -0.256 1 91.66 191 PRO A C 1
ATOM 1538 O O . PRO A 1 191 ? 21.85 35.456 -0.563 1 91.66 191 PRO A O 1
ATOM 1541 N N . TRP A 1 192 ? 20.01 35.81 0.579 1 89.74 192 TRP A N 1
ATOM 1542 C CA . TRP A 1 192 ? 20.181 34.572 1.332 1 89.74 192 TRP A CA 1
ATOM 1543 C C . TRP A 1 192 ? 19.504 33.405 0.621 1 89.74 192 TRP A C 1
ATOM 1545 O O . TRP A 1 192 ? 19.916 32.253 0.777 1 89.74 192 TRP A O 1
ATOM 1555 N N . TRP A 1 193 ? 18.513 33.728 -0.208 1 91.31 193 TRP A N 1
ATOM 1556 C CA . TRP A 1 193 ? 17.639 32.629 -0.606 1 91.31 193 TRP A CA 1
ATOM 1557 C C . TRP A 1 193 ? 17.517 32.553 -2.125 1 91.31 193 TRP A C 1
ATOM 1559 O O . TRP A 1 193 ? 17.12 31.521 -2.671 1 91.31 193 TRP A O 1
ATOM 1569 N N . TYR A 1 194 ? 17.88 33.532 -2.903 1 93.7 194 TYR A N 1
ATOM 1570 C CA . TYR A 1 194 ? 17.459 33.602 -4.298 1 93.7 194 TYR A CA 1
ATOM 1571 C C . TYR A 1 194 ? 18.647 33.421 -5.235 1 93.7 194 TYR A C 1
ATOM 1573 O O . TYR A 1 194 ? 18.552 33.708 -6.431 1 93.7 194 TYR A O 1
ATOM 1581 N N . SER A 1 195 ? 19.778 32.939 -4.751 1 90.93 195 SER A N 1
ATOM 1582 C CA . SER A 1 195 ? 21.001 32.873 -5.544 1 90.93 195 SER A CA 1
ATOM 1583 C C . SER A 1 195 ? 20.782 32.086 -6.832 1 90.93 195 SER A C 1
ATOM 1585 O O . SER A 1 195 ? 21.16 32.539 -7.914 1 90.93 195 SER A O 1
ATOM 1587 N N . ASN A 1 196 ? 20.187 30.948 -6.775 1 89.56 196 ASN A N 1
ATOM 1588 C CA . ASN A 1 196 ? 19.981 30.113 -7.953 1 89.56 196 ASN A CA 1
ATOM 1589 C C . ASN A 1 196 ? 18.925 30.704 -8.882 1 89.56 196 ASN A C 1
ATOM 1591 O O . ASN A 1 196 ? 19.063 30.643 -10.105 1 89.56 196 ASN A O 1
ATOM 1595 N N . ALA A 1 197 ? 17.868 31.179 -8.284 1 92.93 197 ALA A N 1
ATOM 1596 C CA . ALA A 1 197 ? 16.816 31.792 -9.09 1 92.93 197 ALA A CA 1
ATOM 1597 C C . ALA A 1 197 ? 17.346 33.001 -9.856 1 92.93 197 ALA A C 1
ATOM 1599 O O . ALA A 1 197 ? 16.992 33.21 -11.019 1 92.93 197 ALA A O 1
ATOM 1600 N N . GLN A 1 198 ? 18.191 33.734 -9.223 1 95.5 198 GLN A N 1
ATOM 1601 C CA . GLN A 1 198 ? 18.735 34.939 -9.841 1 95.5 198 GLN A CA 1
ATOM 1602 C C . GLN A 1 198 ? 19.657 34.59 -11.006 1 95.5 198 GLN A C 1
ATOM 1604 O O . GLN A 1 198 ? 19.838 35.394 -11.923 1 95.5 198 GLN A O 1
ATOM 1609 N N . LYS A 1 199 ? 20.133 33.405 -10.981 1 94.4 199 LYS A N 1
ATOM 1610 C CA . LYS A 1 199 ? 21.013 32.966 -12.059 1 94.4 199 LYS A CA 1
ATOM 1611 C C . LYS A 1 199 ? 20.217 32.334 -13.197 1 94.4 199 LYS A C 1
ATOM 1613 O O . LYS A 1 199 ? 20.731 32.169 -14.305 1 94.4 199 LYS A O 1
ATOM 1618 N N . SER A 1 200 ? 19.026 32.069 -12.937 1 94.35 200 SER A N 1
ATOM 1619 C CA . SER A 1 200 ? 18.22 31.345 -13.915 1 94.35 200 SER A CA 1
ATOM 1620 C C . SER A 1 200 ? 17.622 32.292 -14.95 1 94.35 200 SER A C 1
ATOM 1622 O O . SER A 1 200 ? 17.515 33.496 -14.708 1 94.35 200 SER A O 1
ATOM 1624 N N . THR A 1 201 ? 17.256 31.739 -16.145 1 96.31 201 THR A N 1
ATOM 1625 C CA . THR A 1 201 ? 16.633 32.506 -17.218 1 96.31 201 THR A CA 1
ATOM 1626 C C . THR A 1 201 ? 15.32 31.861 -17.652 1 96.31 201 THR A C 1
ATOM 1628 O O . THR A 1 201 ? 14.715 32.277 -18.642 1 96.31 201 THR A O 1
ATOM 1631 N N . GLY A 1 202 ? 14.976 30.882 -17.028 1 95.6 202 GLY A N 1
ATOM 1632 C CA . GLY A 1 202 ? 13.771 30.105 -17.27 1 95.6 202 GLY A CA 1
ATOM 1633 C C . GLY A 1 202 ? 13.659 28.884 -16.376 1 95.6 202 GLY A C 1
ATOM 1634 O O . GLY A 1 202 ? 14.415 28.742 -15.413 1 95.6 202 GLY A O 1
ATOM 1635 N N . PHE A 1 203 ? 12.573 28.103 -16.694 1 93.96 203 PHE A N 1
ATOM 1636 C CA . PHE A 1 203 ? 12.43 26.839 -15.981 1 93.96 203 PHE A CA 1
ATOM 1637 C C . PHE A 1 203 ? 13.266 25.749 -16.639 1 93.96 203 PHE A C 1
ATOM 1639 O O . PHE A 1 203 ? 13.067 25.43 -17.813 1 93.96 203 PHE A O 1
ATOM 1646 N N . GLU A 1 204 ? 14.358 25.31 -16.135 1 83.14 204 GLU A N 1
ATOM 1647 C CA . GLU A 1 204 ? 15.166 24.275 -16.774 1 83.14 204 GLU A CA 1
ATOM 1648 C C . GLU A 1 204 ? 15.518 23.164 -15.79 1 83.14 204 GLU A C 1
ATOM 1650 O O . GLU A 1 204 ? 15.766 23.426 -14.612 1 83.14 204 GLU A O 1
ATOM 1655 N N . GLU A 1 205 ? 15.385 21.992 -16.454 1 73.57 205 GLU A N 1
ATOM 1656 C CA . GLU A 1 205 ? 15.788 20.821 -15.681 1 73.57 205 GLU A CA 1
ATOM 1657 C C . GLU A 1 205 ? 17.301 20.629 -15.717 1 73.57 205 GLU A C 1
ATOM 1659 O O . GLU A 1 205 ? 17.897 20.558 -16.794 1 73.57 205 GLU A O 1
ATOM 1664 N N . GLN A 1 206 ? 17.993 20.788 -14.677 1 65.03 206 GLN A N 1
ATOM 1665 C CA . GLN A 1 206 ? 19.451 20.771 -14.733 1 65.03 206 GLN A CA 1
ATOM 1666 C C . GLN A 1 206 ? 19.981 19.343 -14.823 1 65.03 206 GLN A C 1
ATOM 1668 O O . GLN A 1 206 ? 20.849 19.048 -15.647 1 65.03 206 GLN A O 1
ATOM 1673 N N . ASN A 1 207 ? 19.512 18.476 -13.983 1 74.5 207 ASN A N 1
ATOM 1674 C CA . ASN A 1 207 ? 20.092 17.138 -13.952 1 74.5 207 ASN A CA 1
ATOM 1675 C C . ASN A 1 207 ? 19.016 16.059 -14.038 1 74.5 207 ASN A C 1
ATOM 1677 O O . ASN A 1 207 ? 18.009 16.123 -13.33 1 74.5 207 ASN A O 1
ATOM 1681 N N . LYS A 1 208 ? 19.344 15.201 -15.006 1 78.95 208 LYS A N 1
ATOM 1682 C CA . LYS A 1 208 ? 18.43 14.075 -15.182 1 78.95 208 LYS A CA 1
ATOM 1683 C C . LYS A 1 208 ? 18.382 13.205 -13.93 1 78.95 208 LYS A C 1
ATOM 1685 O O . LYS A 1 208 ? 17.314 12.73 -13.537 1 78.95 208 LYS A O 1
ATOM 1690 N N . TYR A 1 209 ? 19.545 12.978 -13.343 1 87.76 209 TYR A N 1
ATOM 1691 C CA . TYR A 1 209 ? 19.632 12.114 -12.171 1 87.76 209 TYR A CA 1
ATOM 1692 C C . TYR A 1 209 ? 19.898 12.929 -10.911 1 87.76 209 TYR A C 1
ATOM 1694 O O . TYR A 1 209 ? 20.671 13.889 -10.936 1 87.76 209 TYR A O 1
ATOM 1702 N N . PRO A 1 210 ? 19.261 12.531 -9.903 1 88.46 210 PRO A N 1
ATOM 1703 C CA . PRO A 1 210 ? 19.37 13.276 -8.647 1 88.46 210 PRO A CA 1
ATOM 1704 C C . PRO A 1 210 ? 20.656 12.962 -7.885 1 88.46 210 PRO A C 1
ATOM 1706 O O . PRO A 1 210 ? 21.442 12.115 -8.315 1 88.46 210 PRO A O 1
ATOM 1709 N N . GLU A 1 211 ? 20.875 13.668 -6.846 1 89.44 211 GLU A N 1
ATOM 1710 C CA . GLU A 1 211 ? 21.936 13.356 -5.893 1 89.44 211 GLU A CA 1
ATOM 1711 C C . GLU A 1 211 ? 21.451 12.378 -4.827 1 89.44 211 GLU A C 1
ATOM 1713 O O . GLU A 1 211 ? 20.246 12.246 -4.601 1 89.44 211 GLU A O 1
ATOM 1718 N N . PRO A 1 212 ? 22.401 11.684 -4.197 1 92.91 212 PRO A N 1
ATOM 1719 C CA . PRO A 1 212 ? 22.016 10.833 -3.069 1 92.91 212 PRO A CA 1
ATOM 1720 C C . PRO A 1 212 ? 21.268 11.599 -1.98 1 92.91 212 PRO A C 1
ATOM 1722 O O . PRO A 1 212 ? 21.583 12.761 -1.711 1 92.91 212 PRO A O 1
ATOM 1725 N N . PHE A 1 213 ? 20.385 10.991 -1.413 1 94.88 213 PHE A N 1
ATOM 1726 C CA . PHE A 1 213 ? 19.603 11.606 -0.347 1 94.88 213 PHE A CA 1
ATOM 1727 C C . PHE A 1 213 ? 20.354 11.549 0.978 1 94.88 213 PHE A C 1
ATOM 1729 O O . PHE A 1 213 ? 20.938 10.52 1.322 1 94.88 213 PHE A O 1
ATOM 1736 N N . PRO A 1 214 ? 20.424 12.667 1.654 1 93.88 214 PRO A N 1
ATOM 1737 C CA . PRO A 1 214 ? 21.023 12.625 2.99 1 93.88 214 PRO A CA 1
ATOM 1738 C C . PRO A 1 214 ? 20.139 11.914 4.012 1 93.88 214 PRO A C 1
ATOM 1740 O O . PRO A 1 214 ? 19.2 12.513 4.544 1 93.88 214 PRO A O 1
ATOM 1743 N N . PHE A 1 215 ? 20.43 10.815 4.51 1 94.96 215 PHE A N 1
ATOM 1744 C CA . PHE A 1 215 ? 19.555 9.949 5.292 1 94.96 215 PHE A CA 1
ATOM 1745 C C . PHE A 1 215 ? 19.408 10.473 6.716 1 94.96 215 PHE A C 1
ATOM 1747 O O . PHE A 1 215 ? 18.542 10.015 7.464 1 94.96 215 PHE A O 1
ATOM 1754 N N . SER A 1 216 ? 20.254 11.452 7.057 1 93.26 216 SER A N 1
ATOM 1755 C CA . SER A 1 216 ? 20.003 12.15 8.314 1 93.26 216 SER A CA 1
ATOM 1756 C C . SER A 1 216 ? 18.639 12.833 8.304 1 93.26 216 SER A C 1
ATOM 1758 O O . SER A 1 216 ? 18.086 13.142 9.361 1 93.26 216 SER A O 1
ATOM 1760 N N . LEU A 1 217 ? 18.029 12.997 7.096 1 94.61 217 LEU A N 1
ATOM 1761 C CA . LEU A 1 217 ? 16.759 13.7 6.945 1 94.61 217 LEU A CA 1
ATOM 1762 C C . LEU A 1 217 ? 15.631 12.724 6.632 1 94.61 217 LEU A C 1
ATOM 1764 O O . LEU A 1 217 ? 14.523 13.139 6.283 1 94.61 217 LEU A O 1
ATOM 1768 N N . TYR A 1 218 ? 15.894 11.447 6.793 1 95.92 218 TYR A N 1
ATOM 1769 C CA . TYR A 1 218 ? 14.943 10.408 6.415 1 95.92 218 TYR A CA 1
ATOM 1770 C C . TYR A 1 218 ? 13.652 10.532 7.214 1 95.92 218 TYR A C 1
ATOM 1772 O O . TYR A 1 218 ? 12.557 10.436 6.655 1 95.92 218 TYR A O 1
ATOM 1780 N N . GLU A 1 219 ? 13.739 10.765 8.482 1 92.68 219 GLU A N 1
ATOM 1781 C CA . GLU A 1 219 ? 12.55 10.871 9.322 1 92.68 219 GLU A CA 1
ATOM 1782 C C . GLU A 1 219 ? 11.695 12.07 8.921 1 92.68 219 GLU A C 1
ATOM 1784 O O . GLU A 1 219 ? 10.466 11.981 8.893 1 92.68 219 GLU A O 1
ATOM 1789 N N . LEU A 1 220 ? 12.347 13.152 8.658 1 93.59 220 LEU A N 1
ATOM 1790 C CA . LEU A 1 220 ? 11.638 14.346 8.21 1 93.59 220 LEU A CA 1
ATOM 1791 C C . LEU A 1 220 ? 10.944 14.098 6.875 1 93.59 220 LEU A C 1
ATOM 1793 O O . LEU A 1 220 ? 9.819 14.555 6.661 1 93.59 220 LEU A O 1
ATOM 1797 N N . LEU A 1 221 ? 11.598 13.38 6.004 1 95.68 221 LEU A N 1
ATOM 1798 C CA . LEU A 1 221 ? 10.994 13.004 4.73 1 95.68 221 LEU A CA 1
ATOM 1799 C C . LEU A 1 221 ? 9.736 12.171 4.95 1 95.68 221 LEU A C 1
ATOM 1801 O O . LEU A 1 221 ? 8.695 12.44 4.347 1 95.68 221 LEU A O 1
ATOM 1805 N N . GLU A 1 222 ? 9.879 11.22 5.798 1 93.72 222 GLU A N 1
ATOM 1806 C CA . GLU A 1 222 ? 8.779 10.303 6.083 1 93.72 222 GLU A CA 1
ATOM 1807 C C . GLU A 1 222 ? 7.566 11.05 6.63 1 93.72 222 GLU A C 1
ATOM 1809 O O . GLU A 1 222 ? 6.424 10.703 6.318 1 93.72 222 GLU A O 1
ATOM 1814 N N . GLN A 1 223 ? 7.764 12.079 7.367 1 92.14 223 GLN A N 1
ATOM 1815 C CA . GLN A 1 223 ? 6.688 12.857 7.972 1 92.14 223 GLN A CA 1
ATOM 1816 C C . GLN A 1 223 ? 6.083 13.833 6.968 1 92.14 223 GLN A C 1
ATOM 1818 O O . GLN A 1 223 ? 4.925 14.232 7.103 1 92.14 223 GLN A O 1
ATOM 1823 N N . SER A 1 224 ? 6.84 14.149 5.95 1 94.66 224 SER A N 1
ATOM 1824 C CA . SER A 1 224 ? 6.441 15.216 5.038 1 94.66 224 SER A CA 1
ATOM 1825 C C . SER A 1 224 ? 5.74 14.656 3.805 1 94.66 224 SER A C 1
ATOM 1827 O O . SER A 1 224 ? 4.867 15.309 3.23 1 94.66 224 SER A O 1
ATOM 1829 N N . LEU A 1 225 ? 6.077 13.445 3.461 1 94.76 225 LEU A N 1
ATOM 1830 C CA . LEU A 1 225 ? 5.614 12.863 2.206 1 94.76 225 LEU A CA 1
ATOM 1831 C C . LEU A 1 225 ? 4.094 12.742 2.191 1 94.76 225 LEU A C 1
ATOM 1833 O O . LEU A 1 225 ? 3.454 13.034 1.178 1 94.76 225 LEU A O 1
ATOM 1837 N N . PRO A 1 226 ? 3.498 12.343 3.315 1 93.39 226 PRO A N 1
ATOM 1838 C CA . PRO A 1 226 ? 2.037 12.242 3.286 1 93.39 226 PRO A CA 1
ATOM 1839 C C . PRO A 1 226 ? 1.359 13.584 3.016 1 93.39 226 PRO A C 1
ATOM 1841 O O . PRO A 1 226 ? 0.331 13.634 2.336 1 93.39 226 PRO A O 1
ATOM 1844 N N . LEU A 1 227 ? 1.89 14.656 3.524 1 95.59 227 LEU A N 1
ATOM 1845 C CA . LEU A 1 227 ? 1.327 15.985 3.311 1 95.59 227 LEU A CA 1
ATOM 1846 C C . LEU A 1 227 ? 1.469 16.409 1.853 1 95.59 227 LEU A C 1
ATOM 1848 O O . LEU A 1 227 ? 0.518 16.916 1.254 1 95.59 227 LEU A O 1
ATOM 1852 N N . TYR A 1 228 ? 2.605 16.143 1.283 1 96.17 228 TYR A N 1
ATOM 1853 C CA . TYR A 1 228 ? 2.834 16.396 -0.135 1 96.17 228 TYR A CA 1
ATOM 1854 C C . TYR A 1 228 ? 1.858 15.602 -0.995 1 96.17 228 TYR A C 1
ATOM 1856 O O . TYR A 1 228 ? 1.279 16.137 -1.943 1 96.17 228 TYR A O 1
ATOM 1864 N N . ASN A 1 229 ? 1.664 14.391 -0.594 1 93.83 229 ASN A N 1
ATOM 1865 C CA . ASN A 1 229 ? 0.814 13.505 -1.383 1 93.83 229 ASN A CA 1
ATOM 1866 C C . ASN A 1 229 ? -0.651 13.926 -1.314 1 93.83 229 ASN A C 1
ATOM 1868 O O . ASN A 1 229 ? -1.395 13.762 -2.283 1 93.83 229 ASN A O 1
ATOM 1872 N N . MET A 1 230 ? -1.051 14.458 -0.205 1 94.26 230 MET A N 1
ATOM 1873 C CA . MET A 1 230 ? -2.413 14.964 -0.067 1 94.26 230 MET A CA 1
ATOM 1874 C C . MET A 1 230 ? -2.693 16.062 -1.087 1 94.26 230 MET A C 1
ATOM 1876 O O . MET A 1 230 ? -3.789 16.133 -1.645 1 94.26 230 MET A O 1
ATOM 1880 N N . LEU A 1 231 ? -1.701 16.864 -1.339 1 95.99 231 LEU A N 1
ATOM 1881 C CA . LEU A 1 231 ? -1.859 17.974 -2.273 1 95.99 231 LEU A CA 1
ATOM 1882 C C . LEU A 1 231 ? -1.648 17.509 -3.71 1 95.99 231 LEU A C 1
ATOM 1884 O O . LEU A 1 231 ? -2.355 17.95 -4.619 1 95.99 231 LEU A O 1
ATOM 1888 N N . ARG A 1 232 ? -0.736 16.623 -3.869 1 94.1 232 ARG A N 1
ATOM 1889 C CA . ARG A 1 232 ? -0.373 16.137 -5.197 1 94.1 232 ARG A CA 1
ATOM 1890 C C . ARG A 1 232 ? -1.566 15.48 -5.884 1 94.1 232 ARG A C 1
ATOM 1892 O O . ARG A 1 232 ? -1.684 15.523 -7.11 1 94.1 232 ARG A O 1
ATOM 1899 N N . ARG A 1 233 ? -2.443 14.922 -5.156 1 89.84 233 ARG A N 1
ATOM 1900 C CA . ARG A 1 233 ? -3.624 14.262 -5.703 1 89.84 233 ARG A CA 1
ATOM 1901 C C . ARG A 1 233 ? -4.48 15.242 -6.498 1 89.84 233 ARG A C 1
ATOM 1903 O O . ARG A 1 233 ? -5.293 14.832 -7.329 1 89.84 233 ARG A O 1
ATOM 1910 N N . HIS A 1 234 ? -4.297 16.537 -6.272 1 92.55 234 HIS A N 1
ATOM 1911 C CA . HIS A 1 234 ? -5.144 17.546 -6.899 1 92.55 234 HIS A CA 1
ATOM 1912 C C . HIS A 1 234 ? -4.438 18.2 -8.082 1 92.55 234 HIS A C 1
ATOM 1914 O O . HIS A 1 234 ? -4.97 19.133 -8.689 1 92.55 234 HIS A O 1
ATOM 1920 N N . VAL A 1 235 ? -3.297 17.712 -8.349 1 92.3 235 VAL A N 1
ATOM 1921 C CA . VAL A 1 235 ? -2.603 18.204 -9.535 1 92.3 235 VAL A CA 1
ATOM 1922 C C . VAL A 1 235 ? -3.259 17.636 -10.791 1 92.3 235 VAL A C 1
ATOM 1924 O O . VAL A 1 235 ? -3.426 16.421 -10.917 1 92.3 235 VAL A O 1
ATOM 1927 N N . LYS A 1 236 ? -3.779 18.446 -11.651 1 82.05 236 LYS A N 1
ATOM 1928 C CA . LYS A 1 236 ? -4.539 18.029 -12.825 1 82.05 236 LYS A CA 1
ATOM 1929 C C . LYS A 1 236 ? -3.636 17.348 -13.851 1 82.05 236 LYS A C 1
ATOM 1931 O O . LYS A 1 236 ? -3.977 16.288 -14.379 1 82.05 236 LYS A O 1
ATOM 1936 N N . LYS A 1 237 ? -2.529 17.997 -14.172 1 73.4 237 LYS A N 1
ATOM 1937 C CA . LYS A 1 237 ? -1.639 17.44 -15.187 1 73.4 237 LYS A CA 1
ATOM 1938 C C . LYS A 1 237 ? -0.361 16.894 -14.557 1 73.4 237 LYS A C 1
ATOM 1940 O O . LYS A 1 237 ? 0.553 17.656 -14.234 1 73.4 237 LYS A O 1
ATOM 1945 N N . LYS A 1 238 ? -0.445 15.535 -14.333 1 72.95 238 LYS A N 1
ATOM 1946 C CA . LYS A 1 238 ? 0.749 14.912 -13.77 1 72.95 238 LYS A CA 1
ATOM 1947 C C . LYS A 1 238 ? 1.622 14.307 -14.866 1 72.95 238 LYS A C 1
ATOM 1949 O O . LYS A 1 238 ? 1.124 13.599 -15.744 1 72.95 238 LYS A O 1
ATOM 1954 N N . THR A 1 239 ? 2.769 14.782 -15.032 1 66.71 239 THR A N 1
ATOM 1955 C CA . THR A 1 239 ? 3.725 14.166 -15.945 1 66.71 239 THR A CA 1
ATOM 1956 C C . THR A 1 239 ? 4.284 12.875 -15.353 1 66.71 239 THR A C 1
ATOM 1958 O O . THR A 1 239 ? 4.676 12.841 -14.184 1 66.71 239 THR A O 1
ATOM 1961 N N . SER A 1 240 ? 3.847 11.743 -15.856 1 64.99 240 SER A N 1
ATOM 1962 C CA . SER A 1 240 ? 4.327 10.45 -15.379 1 64.99 240 SER A CA 1
ATOM 1963 C C . SER A 1 240 ? 5.411 9.891 -16.295 1 64.99 240 SER A C 1
ATOM 1965 O O . SER A 1 240 ? 5.383 10.114 -17.507 1 64.99 240 SER A O 1
ATOM 1967 N N . LEU A 1 241 ? 6.533 9.538 -15.603 1 60.94 241 LEU A N 1
ATOM 1968 C CA . LEU A 1 241 ? 7.552 8.831 -16.371 1 60.94 241 LEU A CA 1
ATOM 1969 C C . LEU A 1 241 ? 6.953 7.63 -17.094 1 60.94 241 LEU A C 1
ATOM 1971 O O . LEU A 1 241 ? 7.324 7.338 -18.233 1 60.94 241 LEU A O 1
ATOM 1975 N N . LEU A 1 242 ? 6.183 6.884 -16.255 1 61.62 242 LEU A N 1
ATOM 1976 C CA . LEU A 1 242 ? 5.681 5.603 -16.74 1 61.62 242 LEU A CA 1
ATOM 1977 C C . LEU A 1 242 ? 4.337 5.776 -17.439 1 61.62 242 LEU A C 1
ATOM 1979 O O . LEU A 1 242 ? 3.96 4.956 -18.28 1 61.62 242 LEU A O 1
ATOM 1983 N N . SER A 1 243 ? 3.383 6.575 -16.721 1 56.81 243 SER A N 1
ATOM 1984 C CA . SER A 1 243 ? 1.954 6.446 -16.983 1 56.81 243 SER A CA 1
ATOM 1985 C C . SER A 1 243 ? 1.559 7.177 -18.262 1 56.81 243 SER A C 1
ATOM 1987 O O . SER A 1 243 ? 2.001 8.302 -18.503 1 56.81 243 SER A O 1
ATOM 1989 N N . SER A 1 244 ? 1.293 6.289 -19.189 1 55.33 244 SER A N 1
ATOM 1990 C CA . SER A 1 244 ? 0.409 6.757 -20.251 1 55.33 244 SER A CA 1
ATOM 1991 C C . SER A 1 244 ? -0.67 7.686 -19.703 1 55.33 244 SER A C 1
ATOM 1993 O O . SER A 1 244 ? -1.068 7.567 -18.542 1 55.33 244 SER A O 1
ATOM 1995 N N . HIS A 1 245 ? -0.711 8.848 -19.955 1 60.8 245 HIS A N 1
ATOM 1996 C CA . HIS A 1 245 ? -1.713 9.892 -19.775 1 60.8 245 HIS A CA 1
ATOM 1997 C C . HIS A 1 245 ? -3.125 9.32 -19.852 1 60.8 245 HIS A C 1
ATOM 1999 O O . HIS A 1 245 ? -3.962 9.822 -20.606 1 60.8 245 HIS A O 1
ATOM 2005 N N . LEU A 1 246 ? -3.339 8.084 -19.192 1 66.34 246 LEU A N 1
ATOM 2006 C CA . LEU A 1 246 ? -4.707 7.596 -19.33 1 66.34 246 LEU A CA 1
ATOM 2007 C C . LEU A 1 246 ? -5.642 8.321 -18.367 1 66.34 246 LEU A C 1
ATOM 2009 O O . LEU A 1 246 ? -5.289 8.551 -17.208 1 66.34 246 LEU A O 1
ATOM 2013 N N . PRO A 1 247 ? -6.653 8.8 -18.909 1 75.54 247 PRO A N 1
ATOM 2014 C CA . PRO A 1 247 ? -7.673 9.349 -18.013 1 75.54 247 PRO A CA 1
ATOM 2015 C C . PRO A 1 247 ? -8.203 8.317 -17.02 1 75.54 247 PRO A C 1
ATOM 2017 O O . PRO A 1 247 ? -8.162 7.114 -17.293 1 75.54 247 PRO A O 1
ATOM 2020 N N . PRO A 1 248 ? -8.541 8.681 -15.877 1 81.31 248 PRO A N 1
ATOM 2021 C CA . PRO A 1 248 ? -9.138 7.731 -14.935 1 81.31 248 PRO A CA 1
ATOM 2022 C C . PRO A 1 248 ? -10.335 6.989 -15.525 1 81.31 248 PRO A C 1
ATOM 2024 O O . PRO A 1 248 ? -11.246 7.615 -16.072 1 81.31 248 PRO A O 1
ATOM 2027 N N . PRO A 1 249 ? -10.249 5.697 -15.444 1 90.44 249 PRO A N 1
ATOM 2028 C CA . PRO A 1 249 ? -11.341 4.919 -16.034 1 90.44 249 PRO A CA 1
ATOM 2029 C C . PRO A 1 249 ? -12.618 4.967 -15.199 1 90.44 249 PRO A C 1
ATOM 2031 O O . PRO A 1 249 ? -12.57 5.284 -14.008 1 90.44 249 PRO A O 1
ATOM 2034 N N . ASP A 1 250 ? -13.666 4.672 -15.905 1 92.36 250 ASP A N 1
ATOM 2035 C CA . ASP A 1 250 ? -14.937 4.5 -15.206 1 92.36 250 ASP A CA 1
ATOM 2036 C C . ASP A 1 250 ? -14.987 3.158 -14.48 1 92.36 250 ASP A C 1
ATOM 2038 O O . ASP A 1 250 ? -14.531 2.142 -15.01 1 92.36 250 ASP A O 1
ATOM 2042 N N . LEU A 1 251 ? -15.524 3.227 -13.317 1 95.31 251 LEU A N 1
ATOM 2043 C CA . LEU A 1 251 ? -15.748 1.981 -12.591 1 95.31 251 LEU A CA 1
ATOM 2044 C C . LEU A 1 251 ? -17.038 1.31 -13.05 1 95.31 251 LEU A C 1
ATOM 2046 O O . LEU A 1 251 ? -18.027 1.987 -13.337 1 95.31 251 LEU A O 1
ATOM 2050 N N . PRO A 1 252 ? -17.062 -0.029 -13.142 1 93.62 252 PRO A N 1
ATOM 2051 C CA . PRO A 1 252 ? -18.293 -0.72 -13.531 1 93.62 252 PRO A CA 1
ATOM 2052 C C . PRO A 1 252 ? -19.475 -0.372 -12.63 1 93.62 252 PRO A C 1
ATOM 2054 O O . PRO A 1 252 ? -20.609 -0.267 -13.105 1 93.62 252 PRO A O 1
ATOM 2057 N N . VAL A 1 253 ? -19.211 -0.239 -11.344 1 95.9 253 VAL A N 1
ATOM 2058 C CA . VAL A 1 253 ? -20.188 0.234 -10.37 1 95.9 253 VAL A CA 1
ATOM 2059 C C . VAL A 1 253 ? -19.693 1.528 -9.727 1 95.9 253 VAL A C 1
ATOM 2061 O O . VAL A 1 253 ? -18.827 1.501 -8.85 1 95.9 253 VAL A O 1
ATOM 2064 N N . PRO A 1 254 ? -20.246 2.654 -10.07 1 95.33 254 PRO A N 1
ATOM 2065 C CA . PRO A 1 254 ? -19.742 3.961 -9.643 1 95.33 254 PRO A CA 1
ATOM 2066 C C . PRO A 1 254 ? -19.708 4.114 -8.124 1 95.33 254 PRO A C 1
ATOM 2068 O O . PRO A 1 254 ? -18.817 4.777 -7.586 1 95.33 254 PRO A O 1
ATOM 2071 N N . ALA A 1 255 ? -20.602 3.436 -7.435 1 95.53 255 ALA A N 1
ATOM 2072 C CA . ALA A 1 255 ? -20.688 3.548 -5.981 1 95.53 255 ALA A CA 1
ATOM 2073 C C . ALA A 1 255 ? -19.413 3.04 -5.315 1 95.53 255 ALA A C 1
ATOM 2075 O O . ALA A 1 255 ? -19.125 3.384 -4.167 1 95.53 255 ALA A O 1
ATOM 2076 N N . ASN A 1 256 ? -18.642 2.301 -6.05 1 97.52 256 ASN A N 1
ATOM 2077 C CA . ASN A 1 256 ? -17.428 1.71 -5.499 1 97.52 256 ASN A CA 1
ATOM 2078 C C . ASN A 1 256 ? -16.264 2.697 -5.518 1 97.52 256 ASN A C 1
ATOM 2080 O O . ASN A 1 256 ? -15.176 2.391 -5.028 1 97.52 256 ASN A O 1
ATOM 2084 N N . GLU A 1 257 ? -16.453 3.845 -6.076 1 95.8 257 GLU A N 1
ATOM 2085 C CA . GLU A 1 257 ? -15.423 4.878 -6.026 1 95.8 257 GLU A CA 1
ATOM 2086 C C . GLU A 1 257 ? -15.082 5.248 -4.586 1 95.8 257 GLU A C 1
ATOM 2088 O O . GLU A 1 257 ? -13.939 5.597 -4.282 1 95.8 257 GLU A O 1
ATOM 2093 N N . LYS A 1 258 ? -16.157 5.18 -3.791 1 96.57 258 LYS A N 1
ATOM 2094 C CA . LYS A 1 258 ? -15.995 5.407 -2.358 1 96.57 258 LYS A CA 1
ATOM 2095 C C . LYS A 1 258 ? -16.33 4.15 -1.561 1 96.57 258 LYS A C 1
ATOM 2097 O O . LYS A 1 258 ? -17.491 3.742 -1.493 1 96.57 258 LYS A O 1
ATOM 2102 N N . LEU A 1 259 ? -15.32 3.508 -1.076 1 97.21 259 LEU A N 1
ATOM 2103 C CA . LEU A 1 259 ? -15.549 2.368 -0.195 1 97.21 259 LEU A CA 1
ATOM 2104 C C . LEU A 1 259 ? -14.436 2.249 0.84 1 97.21 259 LEU A C 1
ATOM 2106 O O . LEU A 1 259 ? -13.407 2.92 0.732 1 97.21 259 LEU A O 1
ATOM 2110 N N . LEU A 1 260 ? -14.733 1.529 1.833 1 98.2 260 LEU A N 1
ATOM 2111 C CA . LEU A 1 260 ? -13.789 1.221 2.902 1 98.2 260 LEU A CA 1
ATOM 2112 C C . LEU A 1 260 ? -13.334 -0.232 2.823 1 98.2 260 LEU A C 1
ATOM 2114 O O . LEU A 1 260 ? -14.129 -1.12 2.505 1 98.2 260 LEU A O 1
ATOM 2118 N N . ALA A 1 261 ? -12.094 -0.466 3.017 1 98.66 261 ALA A N 1
ATOM 2119 C CA . ALA A 1 261 ? -11.523 -1.81 3.015 1 98.66 261 ALA A CA 1
ATOM 2120 C C . ALA A 1 261 ? -10.709 -2.062 4.281 1 98.66 261 ALA A C 1
ATOM 2122 O O . ALA A 1 261 ? -10.096 -1.142 4.825 1 98.66 261 ALA A O 1
ATOM 2123 N N . TRP A 1 262 ? -10.754 -3.269 4.703 1 98.29 262 TRP A N 1
ATOM 2124 C CA . TRP A 1 262 ? -9.898 -3.7 5.803 1 98.29 262 TRP A CA 1
ATOM 2125 C C . TRP A 1 262 ? -8.544 -4.176 5.285 1 98.29 262 TRP A C 1
ATOM 2127 O O . TRP A 1 262 ? -8.476 -5.058 4.426 1 98.29 262 TRP A O 1
ATOM 2137 N N . VAL A 1 263 ? -7.453 -3.643 5.705 1 97.65 263 VAL A N 1
ATOM 2138 C CA . VAL A 1 263 ? -6.101 -4.089 5.383 1 97.65 263 VAL A CA 1
ATOM 2139 C C . VAL A 1 263 ? -5.278 -4.212 6.663 1 97.65 263 VAL A C 1
ATOM 2141 O O . VAL A 1 263 ? -5.021 -3.214 7.342 1 97.65 263 VAL A O 1
ATOM 2144 N N . GLY A 1 264 ? -4.846 -5.431 6.875 1 93.28 264 GLY A N 1
ATOM 2145 C CA . GLY A 1 264 ? -4.164 -5.666 8.137 1 93.28 264 GLY A CA 1
ATOM 2146 C C . GLY A 1 264 ? -5.085 -5.578 9.339 1 93.28 264 GLY A C 1
ATOM 2147 O O . GLY A 1 264 ? -5.93 -6.452 9.545 1 93.28 264 GLY A O 1
ATOM 2148 N N . ASP A 1 265 ? -5.038 -4.459 10.073 1 89.03 265 ASP A N 1
ATOM 2149 C CA . ASP A 1 265 ? -5.849 -4.294 11.275 1 89.03 265 ASP A CA 1
ATOM 2150 C C . ASP A 1 265 ? -6.582 -2.955 11.265 1 89.03 265 ASP A C 1
ATOM 2152 O O . ASP A 1 265 ? -6.896 -2.405 12.322 1 89.03 265 ASP A O 1
ATOM 2156 N N . GLU A 1 266 ? -6.746 -2.526 9.99 1 91.44 266 GLU A N 1
ATOM 2157 C CA . GLU A 1 266 ? -7.35 -1.199 9.914 1 91.44 266 GLU A CA 1
ATOM 2158 C C . GLU A 1 266 ? -8.34 -1.109 8.756 1 91.44 266 GLU A C 1
ATOM 2160 O O . GLU A 1 266 ? -8.201 -1.818 7.757 1 91.44 266 GLU A O 1
ATOM 2165 N N . ILE A 1 267 ? -9.33 -0.268 8.946 1 96 267 ILE A N 1
ATOM 2166 C CA . ILE A 1 267 ? -10.223 0.1 7.854 1 96 267 ILE A CA 1
ATOM 2167 C C . ILE A 1 267 ? -9.749 1.404 7.217 1 96 267 ILE A C 1
ATOM 2169 O O . ILE A 1 267 ? -9.546 2.404 7.91 1 96 267 ILE A O 1
ATOM 2173 N N . VAL A 1 268 ? -9.538 1.365 5.986 1 96.85 268 VAL A N 1
ATOM 2174 C CA . VAL A 1 268 ? -8.989 2.507 5.262 1 96.85 268 VAL A CA 1
ATOM 2175 C C . VAL A 1 268 ? -9.837 2.791 4.024 1 96.85 268 VAL A C 1
ATOM 2177 O O . VAL A 1 268 ? -10.659 1.963 3.623 1 96.85 268 VAL A O 1
ATOM 2180 N N . THR A 1 269 ? -9.66 3.942 3.427 1 97.28 269 THR A N 1
ATOM 2181 C CA . THR A 1 269 ? -10.377 4.327 2.217 1 97.28 269 THR A CA 1
ATOM 2182 C C . THR A 1 269 ? -9.819 3.594 1.001 1 97.28 269 THR A C 1
ATOM 2184 O O . THR A 1 269 ? -8.73 3.02 1.062 1 97.28 269 THR A O 1
ATOM 2187 N N . ARG A 1 270 ? -10.54 3.611 -0.044 1 97.26 270 ARG A N 1
ATOM 2188 C CA . ARG A 1 270 ? -10.246 2.84 -1.247 1 97.26 270 ARG A CA 1
ATOM 2189 C C . ARG A 1 270 ? -8.829 3.113 -1.74 1 97.26 270 ARG A C 1
ATOM 2191 O O . ARG A 1 270 ? -8.067 2.18 -2.006 1 97.26 270 ARG A O 1
ATOM 2198 N N . GLU A 1 271 ? -8.395 4.366 -1.793 1 93.87 271 GLU A N 1
ATOM 2199 C CA . GLU A 1 271 ? -7.1 4.729 -2.36 1 93.87 271 GLU A CA 1
ATOM 2200 C C . GLU A 1 271 ? -5.966 4.425 -1.385 1 93.87 271 GLU A C 1
ATOM 2202 O O . GLU A 1 271 ? -4.818 4.247 -1.797 1 93.87 271 GLU A O 1
ATOM 2207 N N . SER A 1 272 ? -6.348 4.308 -0.142 1 95.5 272 SER A N 1
ATOM 2208 C CA . SER A 1 272 ? -5.354 4.011 0.884 1 95.5 272 SER A CA 1
ATOM 2209 C C . SER A 1 272 ? -5.263 2.512 1.149 1 95.5 272 SER A C 1
ATOM 2211 O O . SER A 1 272 ? -4.402 2.061 1.907 1 95.5 272 SER A O 1
ATOM 2213 N N . ALA A 1 273 ? -6.096 1.749 0.551 1 97.97 273 ALA A N 1
ATOM 2214 C CA . ALA A 1 273 ? -6.075 0.3 0.735 1 97.97 273 ALA A CA 1
ATOM 2215 C C . ALA A 1 273 ? -4.918 -0.334 -0.032 1 97.97 273 ALA A C 1
ATOM 2217 O O . ALA A 1 273 ? -5.051 -0.656 -1.215 1 97.97 273 ALA A O 1
ATOM 2218 N N . LYS A 1 274 ? -3.764 -0.463 0.667 1 97.92 274 LYS A N 1
ATOM 2219 C CA . LYS A 1 274 ? -2.531 -0.917 0.031 1 97.92 274 LYS A CA 1
ATOM 2220 C C . LYS A 1 274 ? -1.788 -1.911 0.919 1 97.92 274 LYS A C 1
ATOM 2222 O O . LYS A 1 274 ? -2.02 -1.965 2.128 1 97.92 274 LYS A O 1
ATOM 2227 N N . VAL A 1 275 ? -0.935 -2.72 0.307 1 98.22 275 VAL A N 1
ATOM 2228 C CA . VAL A 1 275 ? -0.066 -3.642 1.032 1 98.22 275 VAL A CA 1
ATOM 2229 C C . VAL A 1 275 ? 1.394 -3.348 0.694 1 98.22 275 VAL A C 1
ATOM 2231 O O . VAL A 1 275 ? 1.699 -2.855 -0.394 1 98.22 275 VAL A O 1
ATOM 2234 N N . SER A 1 276 ? 2.296 -3.64 1.61 1 98.21 276 SER A N 1
ATOM 2235 C CA . SER A 1 276 ? 3.727 -3.395 1.463 1 98.21 276 SER A CA 1
ATOM 2236 C C . SER A 1 276 ? 4.292 -4.128 0.251 1 98.21 276 SER A C 1
ATOM 2238 O O . SER A 1 276 ? 3.886 -5.254 -0.045 1 98.21 276 SER A O 1
ATOM 2240 N N . VAL A 1 277 ? 5.252 -3.538 -0.376 1 98.6 277 VAL A N 1
ATOM 2241 C CA . VAL A 1 277 ? 5.936 -4.196 -1.484 1 98.6 277 VAL A CA 1
ATOM 2242 C C . VAL A 1 277 ? 6.765 -5.366 -0.959 1 98.6 277 VAL A C 1
ATOM 2244 O O . VAL A 1 277 ? 7.203 -6.221 -1.732 1 98.6 277 VAL A O 1
ATOM 2247 N N . PHE A 1 278 ? 6.957 -5.453 0.385 1 98.37 278 PHE A N 1
ATOM 2248 C CA . PHE A 1 278 ? 7.668 -6.559 1.016 1 98.37 278 PHE A CA 1
ATOM 2249 C C . PHE A 1 278 ? 6.714 -7.704 1.335 1 98.37 278 PHE A C 1
ATOM 2251 O O . PHE A 1 278 ? 7.148 -8.792 1.719 1 98.37 278 PHE A O 1
ATOM 2258 N N . ASP A 1 279 ? 5.459 -7.422 1.226 1 98.38 279 ASP A N 1
ATOM 2259 C CA . ASP A 1 279 ? 4.497 -8.465 1.569 1 98.38 279 ASP A CA 1
ATOM 2260 C C . ASP A 1 279 ? 4.641 -9.671 0.643 1 98.38 279 ASP A C 1
ATOM 2262 O O . ASP A 1 279 ? 4.853 -9.514 -0.561 1 98.38 279 ASP A O 1
ATOM 2266 N N . SER A 1 280 ? 4.405 -10.8 1.17 1 98.27 280 SER A N 1
ATOM 2267 C CA . SER A 1 280 ? 4.577 -12.059 0.452 1 98.27 280 SER A CA 1
ATOM 2268 C C . SER A 1 280 ? 3.643 -12.14 -0.752 1 98.27 280 SER A C 1
ATOM 2270 O O . SER A 1 280 ? 3.95 -12.813 -1.737 1 98.27 280 SER A O 1
ATOM 2272 N N . VAL A 1 281 ? 2.52 -11.451 -0.712 1 98.49 281 VAL A N 1
ATOM 2273 C CA . VAL A 1 281 ? 1.592 -11.499 -1.837 1 98.49 281 VAL A CA 1
ATOM 2274 C C . VAL A 1 281 ? 2.189 -10.756 -3.031 1 98.49 281 VAL A C 1
ATOM 2276 O O . VAL A 1 281 ? 1.979 -11.148 -4.182 1 98.49 281 VAL A O 1
ATOM 2279 N N . VAL A 1 282 ? 2.957 -9.709 -2.76 1 98.48 282 VAL A N 1
ATOM 2280 C CA . VAL A 1 282 ? 3.577 -8.927 -3.824 1 98.48 282 VAL A CA 1
ATOM 2281 C C . VAL A 1 282 ? 4.845 -9.626 -4.309 1 98.48 282 VAL A C 1
ATOM 2283 O O . VAL A 1 282 ? 5.184 -9.56 -5.493 1 98.48 282 VAL A O 1
ATOM 2286 N N . GLN A 1 283 ? 5.474 -10.331 -3.428 1 97.74 283 GLN A N 1
ATOM 2287 C CA . GLN A 1 283 ? 6.785 -10.898 -3.726 1 97.74 283 GLN A CA 1
ATOM 2288 C C . GLN A 1 283 ? 6.656 -12.294 -4.328 1 97.74 283 GLN A C 1
ATOM 2290 O O . GLN A 1 283 ? 7.61 -12.816 -4.909 1 97.74 283 GLN A O 1
ATOM 2295 N N . GLY A 1 284 ? 5.482 -12.873 -4.257 1 97.98 284 GLY A N 1
ATOM 2296 C CA . GLY A 1 284 ? 5.419 -14.235 -4.761 1 97.98 284 GLY A CA 1
ATOM 2297 C C . GLY A 1 284 ? 4.001 -14.764 -4.874 1 97.98 284 GLY A C 1
ATOM 2298 O O . GLY A 1 284 ? 3.794 -15.968 -5.036 1 97.98 284 GLY A O 1
ATOM 2299 N N . GLY A 1 285 ? 2.983 -13.916 -4.689 1 98.15 285 GLY A N 1
ATOM 2300 C CA . GLY A 1 285 ? 1.602 -14.369 -4.713 1 98.15 285 GLY A CA 1
ATOM 2301 C C . GLY A 1 285 ? 1.252 -15.278 -3.55 1 98.15 285 GLY A C 1
ATOM 2302 O O . GLY A 1 285 ? 0.322 -16.082 -3.641 1 98.15 285 GLY A O 1
ATOM 2303 N N . ASP A 1 286 ? 1.957 -15.189 -2.495 1 98.48 286 ASP A N 1
ATOM 2304 C CA . ASP A 1 286 ? 1.852 -16.068 -1.334 1 98.48 286 ASP A CA 1
ATOM 2305 C C . ASP A 1 286 ? 0.681 -15.662 -0.442 1 98.48 286 ASP A C 1
ATOM 2307 O O . ASP A 1 286 ? 0.877 -15.039 0.603 1 98.48 286 ASP A O 1
ATOM 2311 N N . SER A 1 287 ? -0.508 -16.038 -0.922 1 98.48 287 SER A N 1
ATOM 2312 C CA . SER A 1 287 ? -1.775 -15.685 -0.289 1 98.48 287 SER A CA 1
ATOM 2313 C C . SER A 1 287 ? -2.855 -16.714 -0.603 1 98.48 287 SER A C 1
ATOM 2315 O O . SER A 1 287 ? -2.773 -17.422 -1.609 1 98.48 287 SER A O 1
ATOM 2317 N N . VAL A 1 288 ? -3.785 -16.838 0.335 1 98.69 288 VAL A N 1
ATOM 2318 C CA . VAL A 1 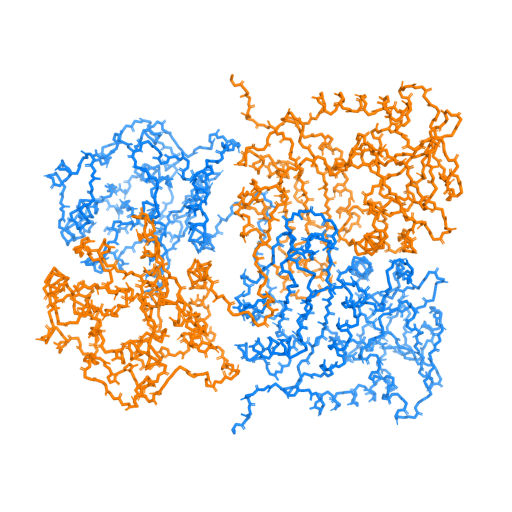288 ? -5.036 -17.551 0.099 1 98.69 288 VAL A CA 1
ATOM 2319 C C . VAL A 1 288 ? -6.197 -16.56 0.063 1 98.69 288 VAL A C 1
ATOM 2321 O O . VAL A 1 288 ? -6.078 -15.436 0.556 1 98.69 288 VAL A O 1
ATOM 2324 N N . TRP A 1 289 ? -7.299 -16.97 -0.585 1 98.37 289 TRP A N 1
ATOM 2325 C CA . TRP A 1 289 ? -8.386 -16 -0.675 1 98.37 289 TRP A CA 1
ATOM 2326 C C . TRP A 1 289 ? -9.731 -16.703 -0.828 1 98.37 289 TRP A C 1
ATOM 2328 O O . TRP A 1 289 ? -9.783 -17.903 -1.108 1 98.37 289 TRP A O 1
ATOM 2338 N N . GLU A 1 290 ? -10.817 -15.995 -0.571 1 98.27 290 GLU A N 1
ATOM 2339 C CA . GLU A 1 290 ? -12.195 -16.451 -0.722 1 98.27 290 GLU A CA 1
ATOM 2340 C C . GLU A 1 290 ? -13.068 -15.37 -1.355 1 98.27 290 GLU A C 1
ATOM 2342 O O . GLU A 1 290 ? -12.812 -14.177 -1.179 1 98.27 290 GLU A O 1
ATOM 2347 N N . GLY A 1 291 ? -14.015 -15.789 -2.124 1 97.15 291 GLY A N 1
ATOM 2348 C CA . GLY A 1 291 ? -15.098 -14.933 -2.582 1 97.15 291 GLY A CA 1
ATOM 2349 C C . GLY A 1 291 ? -16.403 -15.179 -1.85 1 97.15 291 GLY A C 1
ATOM 2350 O O . GLY A 1 291 ? -16.929 -16.294 -1.865 1 97.15 291 GLY A O 1
ATOM 2351 N N . LEU A 1 292 ? -16.867 -14.166 -1.179 1 97.57 292 LEU A N 1
ATOM 2352 C CA . LEU A 1 292 ? -18.124 -14.253 -0.443 1 97.57 292 LEU A CA 1
ATOM 2353 C C . LEU A 1 292 ? -19.174 -13.329 -1.051 1 97.57 292 LEU A C 1
ATOM 2355 O O . LEU A 1 292 ? -18.835 -12.32 -1.672 1 97.57 292 LEU A O 1
ATOM 2359 N N . ARG A 1 293 ? -20.359 -13.669 -0.836 1 96.74 293 ARG A N 1
ATOM 2360 C CA . ARG A 1 293 ? -21.441 -12.825 -1.335 1 96.74 293 ARG A CA 1
ATOM 2361 C C . ARG A 1 293 ? -22.484 -12.574 -0.251 1 96.74 293 ARG A C 1
ATOM 2363 O O . ARG A 1 293 ? -22.802 -13.472 0.531 1 96.74 293 ARG A O 1
ATOM 2370 N N . VAL A 1 294 ? -22.999 -11.381 -0.24 1 96.35 294 VAL A N 1
ATOM 2371 C CA . VAL A 1 294 ? -24.022 -10.963 0.714 1 96.35 294 VAL A CA 1
ATOM 2372 C C . VAL A 1 294 ? -25.389 -10.955 0.035 1 96.35 294 VAL A C 1
ATOM 2374 O O . VAL A 1 294 ? -25.569 -10.318 -1.006 1 96.35 294 VAL A O 1
ATOM 2377 N N . TYR A 1 295 ? -26.344 -11.766 0.574 1 94.74 295 TYR A N 1
ATOM 2378 C CA . TYR A 1 295 ? -27.743 -11.769 0.161 1 94.74 295 TYR A CA 1
ATOM 2379 C C . TYR A 1 295 ? -28.654 -11.39 1.322 1 94.74 295 TYR A C 1
ATOM 2381 O O . TYR A 1 295 ? -28.716 -12.1 2.329 1 94.74 295 TYR A O 1
ATOM 2389 N N . LYS A 1 296 ? -29.345 -10.331 1.204 1 93.02 296 LYS A N 1
ATOM 2390 C CA . LYS A 1 296 ? -30.377 -9.94 2.161 1 93.02 296 LYS A CA 1
ATOM 2391 C C . LYS A 1 296 ? -29.849 -9.994 3.591 1 93.02 296 LYS A C 1
ATOM 2393 O O . LYS A 1 296 ? -30.431 -10.662 4.449 1 93.02 296 LYS A O 1
ATOM 2398 N N . ARG A 1 297 ? -28.716 -9.406 3.875 1 94.35 297 ARG A N 1
ATOM 2399 C CA . ARG A 1 297 ? -28.136 -9.138 5.187 1 94.35 297 ARG A CA 1
ATOM 2400 C C . ARG A 1 297 ? -27.432 -10.374 5.737 1 94.35 297 ARG A C 1
ATOM 2402 O O . ARG A 1 297 ? -27.125 -10.441 6.929 1 94.35 297 ARG A O 1
ATOM 2409 N N . LYS A 1 298 ? -27.255 -11.327 4.839 1 96.19 298 LYS A N 1
ATOM 2410 C CA . LYS A 1 298 ? -26.556 -12.545 5.24 1 96.19 298 LYS A CA 1
ATOM 2411 C C . LYS A 1 298 ? -25.389 -12.843 4.303 1 96.19 298 LYS A C 1
ATOM 2413 O O . LYS A 1 298 ? -25.465 -12.573 3.103 1 96.19 298 LYS A O 1
ATOM 2418 N N . ILE A 1 299 ? -24.369 -13.366 4.9 1 97.37 299 ILE A N 1
ATOM 2419 C CA . ILE A 1 299 ? -23.288 -13.894 4.075 1 97.37 299 ILE A CA 1
ATOM 2420 C C . ILE A 1 299 ? -23.53 -15.376 3.793 1 97.37 299 ILE A C 1
ATOM 2422 O O . ILE A 1 299 ? -23.523 -16.198 4.712 1 97.37 299 ILE A O 1
ATOM 2426 N N . PHE A 1 300 ? -23.754 -15.718 2.522 1 96.98 300 PHE A N 1
ATOM 2427 C CA . PHE A 1 300 ? -24.075 -17.08 2.114 1 96.98 300 PHE A CA 1
ATOM 2428 C C . PHE A 1 300 ? -22.852 -17.982 2.228 1 96.98 300 PHE A C 1
ATOM 2430 O O . PHE A 1 300 ? -21.782 -17.654 1.712 1 96.98 300 PHE A O 1
ATOM 2437 N N . LYS A 1 301 ? -22.93 -19.121 3.048 1 98.02 301 LYS A N 1
ATOM 2438 C CA . LYS A 1 301 ? -21.93 -20.175 3.182 1 98.02 301 LYS A CA 1
ATOM 2439 C C . LYS A 1 301 ? -20.636 -19.633 3.783 1 98.02 301 LYS A C 1
ATOM 2441 O O . LYS A 1 301 ? -19.542 -20.039 3.385 1 98.02 301 LYS A O 1
ATOM 2446 N N . LEU A 1 302 ? -20.714 -18.687 4.712 1 98.01 302 LEU A N 1
ATOM 2447 C CA . LEU A 1 302 ? -19.552 -18.066 5.338 1 98.01 302 LEU A CA 1
ATOM 2448 C C . LEU A 1 302 ? -18.674 -19.113 6.014 1 98.01 302 LEU A C 1
ATOM 2450 O O . LEU A 1 302 ? -17.453 -19.11 5.843 1 98.01 302 LEU A O 1
ATOM 2454 N N . GLU A 1 303 ? -19.254 -19.995 6.728 1 98.19 303 GLU A N 1
ATOM 2455 C CA . GLU A 1 303 ? -18.495 -20.98 7.492 1 98.19 303 GLU A CA 1
ATOM 2456 C C . GLU A 1 303 ? -17.724 -21.919 6.569 1 98.19 303 GLU A C 1
ATOM 2458 O O . GLU A 1 303 ? -16.565 -22.245 6.834 1 98.19 303 GLU A O 1
ATOM 2463 N N . GLU A 1 304 ? -18.396 -22.394 5.497 1 98.32 304 GLU A N 1
ATOM 2464 C CA . GLU A 1 304 ? -17.736 -23.259 4.524 1 98.32 304 GLU A CA 1
ATOM 2465 C C . GLU A 1 304 ? -16.552 -22.552 3.87 1 98.32 304 GLU A C 1
ATOM 2467 O O . GLU A 1 304 ? -15.504 -23.161 3.647 1 98.32 304 GLU A O 1
ATOM 2472 N N . HIS A 1 305 ? -16.735 -21.292 3.586 1 98.59 305 HIS A N 1
ATOM 2473 C CA . HIS A 1 305 ? -15.653 -20.516 2.99 1 98.59 305 HIS A CA 1
ATOM 2474 C C . HIS A 1 305 ? -14.493 -20.349 3.965 1 98.59 305 HIS A C 1
ATOM 2476 O O . HIS A 1 305 ? -13.327 -20.436 3.571 1 98.59 305 HIS A O 1
ATOM 2482 N N . LEU A 1 306 ? -14.774 -20.083 5.217 1 98.71 306 LEU A N 1
ATOM 2483 C CA . LEU A 1 306 ? -13.72 -19.941 6.215 1 98.71 306 LEU A CA 1
ATOM 2484 C C . LEU A 1 306 ? -13 -21.267 6.438 1 98.71 306 LEU A C 1
ATOM 2486 O O . LEU A 1 306 ? -11.78 -21.294 6.618 1 98.71 306 LEU A O 1
ATOM 2490 N N . ASP A 1 307 ? -13.773 -22.408 6.447 1 98.69 307 ASP A N 1
ATOM 2491 C CA . ASP A 1 307 ? -13.135 -23.72 6.513 1 98.69 307 ASP A CA 1
ATOM 2492 C C . ASP A 1 307 ? -12.086 -23.876 5.414 1 98.69 307 ASP A C 1
ATOM 2494 O O . ASP A 1 307 ? -10.963 -24.309 5.678 1 98.69 307 ASP A O 1
ATOM 2498 N N . ARG A 1 308 ? -12.473 -23.537 4.238 1 98.56 308 ARG A N 1
ATOM 2499 C CA . ARG A 1 308 ? -11.563 -23.704 3.109 1 98.56 308 ARG A CA 1
ATOM 2500 C C . ARG A 1 308 ? -10.384 -22.742 3.21 1 98.56 308 ARG A C 1
ATOM 2502 O O . ARG A 1 308 ? -9.264 -23.082 2.822 1 98.56 308 ARG A O 1
ATOM 2509 N N . LEU A 1 309 ? -10.654 -21.544 3.647 1 98.72 309 LEU A N 1
ATOM 2510 C CA . LEU A 1 309 ? -9.562 -20.6 3.853 1 98.72 309 LEU A CA 1
ATOM 2511 C C . LEU A 1 309 ? -8.515 -21.176 4.8 1 98.72 309 LEU A C 1
ATOM 2513 O O . LEU A 1 309 ? -7.316 -21.117 4.518 1 98.72 309 LEU A O 1
ATOM 2517 N N . PHE A 1 310 ? -8.959 -21.717 5.894 1 98.58 310 PHE A N 1
ATOM 2518 C CA . PHE A 1 310 ? -8.056 -22.268 6.897 1 98.58 310 PHE A CA 1
ATOM 2519 C C . PHE A 1 310 ? -7.341 -23.503 6.361 1 98.58 310 PHE A C 1
ATOM 2521 O O . PHE A 1 310 ? -6.15 -23.695 6.613 1 98.58 310 PHE A O 1
ATOM 2528 N N . ASP A 1 311 ? -8.06 -24.367 5.627 1 98.62 311 ASP A N 1
ATOM 2529 C CA . ASP A 1 311 ? -7.437 -25.535 5.014 1 98.62 311 ASP A CA 1
ATOM 2530 C C . ASP A 1 311 ? -6.337 -25.123 4.038 1 98.62 311 ASP A C 1
ATOM 2532 O O . ASP A 1 311 ? -5.265 -25.732 4.009 1 98.62 311 ASP A O 1
ATOM 2536 N N . SER A 1 312 ? -6.642 -24.114 3.246 1 98.67 312 SER A N 1
ATOM 2537 C CA . SER A 1 312 ? -5.673 -23.628 2.268 1 98.67 312 SER A CA 1
ATOM 2538 C C . SER A 1 312 ? -4.443 -23.041 2.953 1 98.67 312 SER A C 1
ATOM 2540 O O . SER A 1 312 ? -3.312 -23.295 2.533 1 98.67 312 SER A O 1
ATOM 2542 N N . ALA A 1 313 ? -4.668 -22.215 3.969 1 98.51 313 ALA A N 1
ATOM 2543 C CA . ALA A 1 313 ? -3.558 -21.644 4.727 1 98.51 313 ALA A CA 1
ATOM 2544 C C . ALA A 1 313 ? -2.692 -22.739 5.343 1 98.51 313 ALA A C 1
ATOM 2546 O O . ALA A 1 313 ? -1.462 -22.651 5.324 1 98.51 313 ALA A O 1
ATOM 2547 N N . LYS A 1 314 ? -3.312 -23.738 5.885 1 98.28 314 LYS A N 1
ATOM 2548 C CA . LYS A 1 314 ? -2.6 -24.866 6.478 1 98.28 314 LYS A CA 1
ATOM 2549 C C . LYS A 1 314 ? -1.774 -25.607 5.43 1 98.28 314 LYS A C 1
ATOM 2551 O O . LYS A 1 314 ? -0.619 -25.959 5.678 1 98.28 314 LYS A O 1
ATOM 2556 N N . ALA A 1 315 ? -2.367 -25.835 4.269 1 98 315 ALA A N 1
ATOM 2557 C CA . ALA A 1 315 ? -1.681 -26.526 3.181 1 98 315 ALA A CA 1
ATOM 2558 C C . ALA A 1 315 ? -0.436 -25.76 2.743 1 98 315 ALA A C 1
ATOM 2560 O O . ALA A 1 315 ? 0.548 -26.36 2.305 1 98 315 ALA A O 1
ATOM 2561 N N . LEU A 1 316 ? -0.454 -24.463 2.92 1 98.08 316 LEU A N 1
ATOM 2562 C CA . LEU A 1 316 ? 0.674 -23.629 2.522 1 98.08 316 LEU A CA 1
ATOM 2563 C C . LEU A 1 316 ? 1.601 -23.369 3.704 1 98.08 316 LEU A C 1
ATOM 2565 O O . LEU A 1 316 ? 2.542 -22.578 3.599 1 98.08 316 LEU A O 1
ATOM 2569 N N . ALA A 1 317 ? 1.291 -23.908 4.858 1 97.84 317 ALA A N 1
ATOM 2570 C CA . ALA A 1 317 ? 2.116 -23.844 6.062 1 97.84 317 ALA A CA 1
ATOM 2571 C C . ALA A 1 317 ? 2.174 -22.422 6.612 1 97.84 317 ALA A C 1
ATOM 2573 O O . ALA A 1 317 ? 3.23 -21.964 7.055 1 97.84 317 ALA A O 1
ATOM 2574 N N . PHE A 1 318 ? 1.071 -21.768 6.566 1 97.54 318 PHE A N 1
ATOM 2575 C CA . PHE A 1 318 ? 1.004 -20.46 7.207 1 97.54 318 PHE A CA 1
ATOM 2576 C C . PHE A 1 318 ? 1.116 -20.593 8.721 1 97.54 318 PHE A C 1
ATOM 2578 O O . PHE A 1 318 ? 0.601 -21.548 9.306 1 97.54 318 PHE A O 1
ATOM 2585 N N . GLU A 1 319 ? 1.732 -19.639 9.272 1 94 319 GLU A N 1
ATOM 2586 C CA . GLU A 1 319 ? 1.782 -19.506 10.725 1 94 319 GLU A CA 1
ATOM 2587 C C . GLU A 1 319 ? 1.121 -18.21 11.184 1 94 319 GLU A C 1
ATOM 2589 O O . GLU A 1 319 ? 0.922 -17.292 10.385 1 94 319 GLU A O 1
ATOM 2594 N N . ASN A 1 320 ? 0.681 -18.155 12.464 1 90.74 320 ASN A N 1
ATOM 2595 C CA . ASN A 1 320 ? 0.101 -16.962 13.072 1 90.74 320 ASN A CA 1
ATOM 2596 C C . ASN A 1 320 ? -1.131 -16.486 12.308 1 90.74 320 ASN A C 1
ATOM 2598 O O . ASN A 1 320 ? -1.277 -15.293 12.038 1 90.74 320 ASN A O 1
ATOM 2602 N N . VAL A 1 321 ? -1.96 -17.454 11.915 1 95.53 321 VAL A N 1
ATOM 2603 C CA . VAL A 1 321 ? -3.207 -17.16 11.216 1 95.53 321 VAL A CA 1
ATOM 2604 C C . VAL A 1 321 ? -4.225 -16.581 12.196 1 95.53 321 VAL A C 1
ATOM 2606 O O . VAL A 1 321 ? -4.391 -17.096 13.305 1 95.53 321 VAL A O 1
ATOM 2609 N N . PRO A 1 322 ? -4.864 -15.472 11.851 1 95.47 322 PRO A N 1
ATOM 2610 C CA . PRO A 1 322 ? -5.915 -14.954 12.73 1 95.47 322 PRO A CA 1
ATOM 2611 C C . PRO A 1 322 ? -7.008 -15.982 13.013 1 95.47 322 PRO A C 1
ATOM 2613 O O . PRO A 1 322 ? -7.24 -16.881 12.201 1 95.47 322 PRO A O 1
ATOM 2616 N N . THR A 1 323 ? -7.644 -15.853 14.13 1 95.85 323 THR A N 1
ATOM 2617 C CA . THR A 1 323 ? -8.718 -16.773 14.486 1 95.85 323 THR A CA 1
ATOM 2618 C C . THR A 1 323 ? -9.943 -16.541 13.605 1 95.85 323 THR A C 1
ATOM 2620 O O . THR A 1 323 ? -10.069 -15.49 12.972 1 95.85 323 THR A O 1
ATOM 2623 N N . ARG A 1 324 ? -10.786 -17.537 13.593 1 96.8 324 ARG A N 1
ATOM 2624 C CA . ARG A 1 324 ? -12.041 -17.46 12.851 1 96.8 324 ARG A CA 1
ATOM 2625 C C . ARG A 1 324 ? -12.859 -16.247 13.283 1 96.8 324 ARG A C 1
ATOM 2627 O O . ARG A 1 324 ? -13.414 -15.536 12.443 1 96.8 324 ARG A O 1
ATOM 2634 N N . ASP A 1 325 ? -12.909 -15.934 14.551 1 94.84 325 ASP A N 1
ATOM 2635 C CA . ASP A 1 325 ? -13.685 -14.821 15.091 1 94.84 325 ASP A CA 1
ATOM 2636 C C . ASP A 1 325 ? -13.095 -13.48 14.659 1 94.84 325 ASP A C 1
ATOM 2638 O O . ASP A 1 325 ? -13.832 -12.539 14.361 1 94.84 325 ASP A O 1
ATOM 2642 N N . GLU A 1 326 ? -11.808 -13.386 14.676 1 94.65 326 GLU A N 1
ATOM 2643 C CA . GLU A 1 326 ? -11.141 -12.16 14.247 1 94.65 326 GLU A CA 1
ATOM 2644 C C . GLU A 1 326 ? -11.443 -11.851 12.783 1 94.65 326 GLU A C 1
ATOM 2646 O O . GLU A 1 326 ? -11.68 -10.696 12.423 1 94.65 326 GLU A O 1
ATOM 2651 N N . ILE A 1 327 ? -11.439 -12.872 12.009 1 97.54 327 ILE A N 1
ATOM 2652 C CA . ILE A 1 327 ? -11.709 -12.701 10.586 1 97.54 327 ILE A CA 1
ATOM 2653 C C . ILE A 1 327 ? -13.163 -12.282 10.383 1 97.54 327 ILE A C 1
ATOM 2655 O O . ILE A 1 327 ? -13.448 -11.35 9.627 1 97.54 327 ILE A O 1
ATOM 2659 N N . LYS A 1 328 ? -14.071 -12.936 11.057 1 96.47 328 LYS A N 1
ATOM 2660 C CA . LYS A 1 328 ? -15.484 -12.582 10.954 1 96.47 328 LYS A CA 1
ATOM 2661 C C . LYS A 1 328 ? -15.72 -11.137 11.383 1 96.47 328 LYS A C 1
ATOM 2663 O O . LYS A 1 328 ? -16.49 -10.413 10.747 1 96.47 328 LYS A O 1
ATOM 2668 N N . GLU A 1 329 ? -15.088 -10.76 12.451 1 94.53 329 GLU A N 1
ATOM 2669 C CA . GLU A 1 329 ? -15.221 -9.387 12.931 1 94.53 329 GLU A CA 1
ATOM 2670 C C . GLU A 1 329 ? -14.772 -8.386 11.872 1 94.53 329 GLU A C 1
ATOM 2672 O O . GLU A 1 329 ? -15.439 -7.374 11.644 1 94.53 329 GLU A O 1
ATOM 2677 N N . ALA A 1 330 ? -13.611 -8.634 11.288 1 96.49 330 ALA A N 1
ATOM 2678 C CA . ALA A 1 330 ? -13.104 -7.762 10.231 1 96.49 330 ALA A CA 1
ATOM 2679 C C . ALA A 1 330 ? -14.095 -7.668 9.075 1 96.49 330 ALA A C 1
ATOM 2681 O O . ALA A 1 330 ? -14.346 -6.58 8.55 1 96.49 330 ALA A O 1
ATOM 2682 N N . ILE A 1 331 ? -14.675 -8.804 8.708 1 97.76 331 ILE A N 1
ATOM 2683 C CA . ILE A 1 331 ? -15.636 -8.855 7.612 1 97.76 331 ILE A CA 1
ATOM 2684 C C . ILE A 1 331 ? -16.859 -8.008 7.958 1 97.76 331 ILE A C 1
ATOM 2686 O O . ILE A 1 331 ? -17.254 -7.131 7.186 1 97.76 331 ILE A O 1
ATOM 2690 N N . PHE A 1 332 ? -17.42 -8.219 9.112 1 96.9 332 PHE A N 1
ATOM 2691 C CA . PHE A 1 332 ? -18.661 -7.557 9.498 1 96.9 332 PHE A CA 1
ATOM 2692 C C . PHE A 1 332 ? -18.443 -6.059 9.675 1 96.9 332 PHE A C 1
ATOM 2694 O O . PHE A 1 332 ? -19.25 -5.25 9.213 1 96.9 332 PHE A O 1
ATOM 2701 N N . LYS A 1 333 ? -17.353 -5.698 10.321 1 95.37 333 LYS A N 1
ATOM 2702 C CA . LYS A 1 333 ? -17.066 -4.276 10.485 1 95.37 333 LYS A CA 1
ATOM 2703 C C . LYS A 1 333 ? -16.946 -3.579 9.133 1 95.37 333 LYS A C 1
ATOM 2705 O O . LYS A 1 333 ? -17.436 -2.462 8.959 1 95.37 333 LYS A O 1
ATOM 2710 N N . THR A 1 334 ? -16.309 -4.233 8.186 1 97.56 334 THR A N 1
ATOM 2711 C CA . THR A 1 334 ? -16.129 -3.655 6.859 1 97.56 334 THR A CA 1
ATOM 2712 C C . THR A 1 334 ? -17.472 -3.489 6.154 1 97.56 334 THR A C 1
ATOM 2714 O O . THR A 1 334 ? -17.759 -2.428 5.596 1 97.56 334 THR A O 1
ATOM 2717 N N . LEU A 1 335 ? -18.279 -4.538 6.204 1 97.79 335 LEU A N 1
ATOM 2718 C CA . LEU A 1 335 ? -19.585 -4.489 5.556 1 97.79 335 LEU A CA 1
ATOM 2719 C C . LEU A 1 335 ? -20.467 -3.419 6.191 1 97.79 335 LEU A C 1
ATOM 2721 O O . LEU A 1 335 ? -21.117 -2.645 5.485 1 97.79 335 LEU A O 1
ATOM 2725 N N . ILE A 1 336 ? -20.463 -3.375 7.494 1 96.24 336 ILE A N 1
ATOM 2726 C CA . ILE A 1 336 ? -21.318 -2.445 8.223 1 96.24 336 ILE A CA 1
ATOM 2727 C C . ILE A 1 336 ?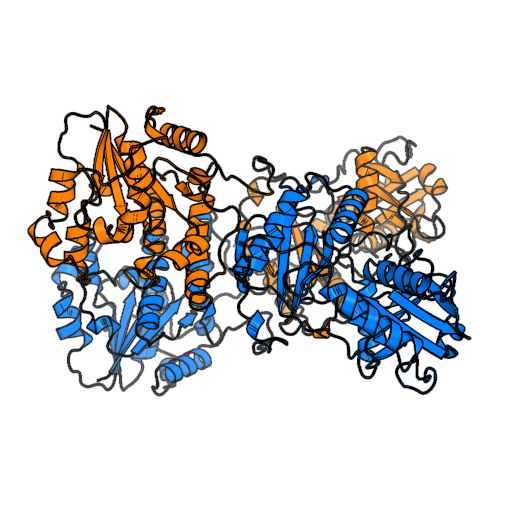 -20.887 -1.009 7.93 1 96.24 336 ILE A C 1
ATOM 2729 O O . ILE A 1 336 ? -21.719 -0.159 7.605 1 96.24 336 ILE A O 1
ATOM 2733 N N . ARG A 1 337 ? -19.606 -0.721 7.995 1 96.15 337 ARG A N 1
ATOM 2734 C CA . ARG A 1 337 ? -19.111 0.628 7.738 1 96.15 337 ARG A CA 1
ATOM 2735 C C . ARG A 1 337 ? -19.48 1.088 6.331 1 96.15 337 ARG A C 1
ATOM 2737 O O . ARG A 1 337 ? -19.742 2.271 6.108 1 96.15 337 ARG A O 1
ATOM 2744 N N . ASN A 1 338 ? -19.538 0.148 5.397 1 97.44 338 ASN A N 1
ATOM 2745 C CA . ASN A 1 338 ? -19.866 0.475 4.014 1 97.44 338 ASN A CA 1
ATOM 2746 C C . ASN A 1 338 ? -21.375 0.499 3.787 1 97.44 338 ASN A C 1
ATOM 2748 O O . ASN A 1 338 ? -21.84 0.893 2.716 1 97.44 338 ASN A O 1
ATOM 2752 N N . GLY A 1 339 ? -22.168 0.039 4.722 1 95.39 339 GLY A N 1
ATOM 2753 C CA . GLY A 1 339 ? -23.6 -0.122 4.521 1 95.39 339 GLY A CA 1
ATOM 2754 C C . GLY A 1 339 ? -23.942 -1.197 3.506 1 95.39 339 GLY A C 1
ATOM 2755 O O . GLY A 1 339 ? -24.91 -1.062 2.755 1 95.39 339 GLY A O 1
ATOM 2756 N N . MET A 1 340 ? -23.152 -2.184 3.423 1 96.81 340 MET A N 1
ATOM 2757 C CA . MET A 1 340 ? -23.335 -3.251 2.444 1 96.81 340 MET A CA 1
ATOM 2758 C C . MET A 1 340 ? -24.076 -4.433 3.059 1 96.81 340 MET A C 1
ATOM 2760 O O . MET A 1 340 ? -23.455 -5.341 3.614 1 96.81 340 MET A O 1
ATOM 2764 N N . PHE A 1 341 ? -25.36 -4.42 2.863 1 95.52 341 PHE A N 1
ATOM 2765 C CA . PHE A 1 341 ? -26.194 -5.448 3.474 1 95.52 341 PHE A CA 1
ATOM 2766 C C . PHE A 1 341 ? -26.873 -6.3 2.408 1 95.52 341 PHE A C 1
ATOM 2768 O O . PHE A 1 341 ? -27.632 -7.217 2.729 1 95.52 341 PHE A O 1
ATOM 2775 N N . ASP A 1 342 ? -26.617 -6.001 1.173 1 94.18 342 ASP A N 1
ATOM 2776 C CA . ASP A 1 342 ? -27.11 -6.759 0.028 1 94.18 342 ASP A CA 1
ATOM 2777 C C . ASP A 1 342 ? -26.305 -6.441 -1.23 1 94.18 342 ASP A C 1
ATOM 2779 O O . ASP A 1 342 ? -25.729 -5.357 -1.347 1 94.18 342 ASP A O 1
ATOM 2783 N N . ASN A 1 343 ? -26.211 -7.494 -2.1 1 93.78 343 ASN A N 1
ATOM 2784 C CA . ASN A 1 343 ? -25.618 -7.326 -3.423 1 93.78 343 ASN A CA 1
ATOM 2785 C C . ASN A 1 343 ? -24.162 -6.88 -3.332 1 93.78 343 ASN A C 1
ATOM 2787 O O . ASN A 1 343 ? -23.741 -5.97 -4.048 1 93.78 343 ASN A O 1
ATOM 2791 N N . ALA A 1 344 ? -23.477 -7.384 -2.404 1 96.22 344 ALA A N 1
ATOM 2792 C CA . ALA A 1 344 ? -22.051 -7.107 -2.249 1 96.22 344 ALA A CA 1
ATOM 2793 C C . ALA A 1 344 ? -21.229 -8.388 -2.359 1 96.22 344 ALA A C 1
ATOM 2795 O O . ALA A 1 344 ? -21.717 -9.476 -2.043 1 96.22 344 ALA A O 1
ATOM 2796 N N . HIS A 1 345 ? -20.127 -8.204 -2.903 1 97.07 345 HIS A N 1
ATOM 2797 C CA . HIS A 1 345 ? -19.144 -9.276 -3.011 1 97.07 345 HIS A CA 1
ATOM 2798 C C . HIS A 1 345 ? -17.875 -8.94 -2.234 1 97.07 345 HIS A C 1
ATOM 2800 O O . HIS A 1 345 ? -17.395 -7.805 -2.282 1 97.07 345 HIS A O 1
ATOM 2806 N N . ILE A 1 346 ? -17.412 -9.879 -1.433 1 98.02 346 ILE A N 1
ATOM 2807 C CA . ILE A 1 346 ? -16.208 -9.682 -0.634 1 98.02 346 ILE A CA 1
ATOM 2808 C C . ILE A 1 346 ? -15.074 -10.541 -1.188 1 98.02 346 ILE A C 1
ATOM 2810 O O . ILE A 1 346 ? -15.211 -11.761 -1.304 1 98.02 346 ILE A O 1
ATOM 2814 N N . ARG A 1 347 ? -14.06 -10.015 -1.592 1 98.25 347 ARG A N 1
ATOM 2815 C CA . ARG A 1 347 ? -12.808 -10.748 -1.753 1 98.25 347 ARG A CA 1
ATOM 2816 C C . ARG A 1 347 ? -12.012 -10.764 -0.453 1 98.25 347 ARG A C 1
ATOM 2818 O O . ARG A 1 347 ? -11.399 -9.761 -0.082 1 98.25 347 ARG A O 1
ATOM 2825 N N . LEU A 1 348 ? -12.013 -11.829 0.203 1 98.65 348 LEU A N 1
ATOM 2826 C CA . LEU A 1 348 ? -11.279 -12.047 1.445 1 98.65 348 LEU A CA 1
ATOM 2827 C C . LEU A 1 348 ? -9.914 -12.667 1.168 1 98.65 348 LEU A C 1
ATOM 2829 O O . LEU A 1 348 ? -9.827 -13.762 0.608 1 98.65 348 LEU A O 1
ATOM 2833 N N . SER A 1 349 ? -8.844 -11.96 1.499 1 98.75 349 SER A N 1
ATOM 2834 C CA . SER A 1 349 ? -7.499 -12.473 1.257 1 98.75 349 SER A CA 1
ATOM 2835 C C . SER A 1 349 ? -6.682 -12.514 2.544 1 98.75 349 SER A C 1
ATOM 2837 O O . SER A 1 349 ? -6.788 -11.615 3.381 1 98.75 349 SER A O 1
ATOM 2839 N N . LEU A 1 350 ? -5.943 -13.511 2.731 1 98.64 350 LEU A N 1
ATOM 2840 C CA . LEU A 1 350 ? -4.962 -13.662 3.799 1 98.64 350 LEU A CA 1
ATOM 2841 C C . LEU A 1 350 ? -3.574 -13.933 3.229 1 98.64 350 LEU A C 1
ATOM 2843 O O . LEU A 1 350 ? -3.33 -14.998 2.657 1 98.64 350 LEU A O 1
ATOM 2847 N N . THR A 1 351 ? -2.703 -12.978 3.322 1 98.52 351 THR A N 1
ATOM 2848 C CA . THR A 1 351 ? -1.337 -13.182 2.851 1 98.52 351 THR A CA 1
ATOM 2849 C C . THR A 1 351 ? -0.459 -13.741 3.967 1 98.52 351 THR A C 1
ATOM 2851 O O . THR A 1 351 ? -0.826 -13.682 5.142 1 98.52 351 THR A O 1
ATOM 2854 N N . ARG A 1 352 ? 0.692 -14.33 3.585 1 97.72 352 ARG A N 1
ATOM 2855 C CA . ARG A 1 352 ? 1.621 -14.793 4.61 1 97.72 352 ARG A CA 1
ATOM 2856 C C . ARG A 1 352 ? 2.209 -13.619 5.387 1 97.72 352 ARG A C 1
ATOM 2858 O O . ARG A 1 352 ? 2.749 -13.8 6.48 1 97.72 352 ARG A O 1
ATOM 2865 N N . GLY A 1 353 ? 2.141 -12.44 4.864 1 96.43 353 GLY A N 1
ATOM 2866 C CA . GLY A 1 353 ? 2.532 -11.247 5.598 1 96.43 353 GLY A CA 1
ATOM 2867 C C . GLY A 1 353 ? 3.792 -10.599 5.055 1 96.43 353 GLY A C 1
ATOM 2868 O O . GLY A 1 353 ? 4.424 -11.13 4.14 1 96.43 353 GLY A O 1
ATOM 2869 N N . LYS A 1 354 ? 4.122 -9.463 5.578 1 95.94 354 LYS A N 1
ATOM 2870 C CA . LYS A 1 354 ? 5.311 -8.682 5.246 1 95.94 354 LYS A CA 1
ATOM 2871 C C . LYS A 1 354 ? 6.584 -9.427 5.636 1 95.94 354 LYS A C 1
ATOM 2873 O O . LYS A 1 354 ? 6.625 -10.098 6.67 1 95.94 354 LYS A O 1
ATOM 2878 N N . LYS A 1 355 ? 7.606 -9.286 4.826 1 97.03 355 LYS A N 1
ATOM 2879 C CA . LYS A 1 355 ? 8.911 -9.89 5.082 1 97.03 355 LYS A CA 1
ATOM 2880 C C . LYS A 1 355 ? 9.901 -8.855 5.61 1 97.03 355 LYS A C 1
ATOM 2882 O O . LYS A 1 355 ? 9.755 -7.659 5.349 1 97.03 355 LYS A O 1
ATOM 2887 N N . VAL A 1 356 ? 10.931 -9.344 6.32 1 96.38 356 VAL A N 1
ATOM 2888 C CA . VAL A 1 356 ? 11.969 -8.472 6.857 1 96.38 356 VAL A CA 1
ATOM 2889 C C . VAL A 1 356 ? 12.926 -8.059 5.741 1 96.38 356 VAL A C 1
ATOM 2891 O O . VAL A 1 356 ? 13.654 -7.072 5.872 1 96.38 356 VAL A O 1
ATOM 2894 N N . THR A 1 357 ? 12.952 -8.774 4.673 1 96.55 357 THR A N 1
ATOM 2895 C CA . THR A 1 357 ? 13.747 -8.525 3.475 1 96.55 357 THR A CA 1
ATOM 2896 C C . THR A 1 357 ? 13.161 -9.26 2.274 1 96.55 357 THR A C 1
ATOM 2898 O O . THR A 1 357 ? 12.317 -10.145 2.432 1 96.55 357 THR A O 1
ATOM 2901 N N . SER A 1 358 ? 13.508 -8.86 1.063 1 95.34 358 SER A N 1
ATOM 2902 C CA . SER A 1 358 ? 13.016 -9.539 -0.131 1 95.34 358 SER A CA 1
ATOM 2903 C C . SER A 1 358 ? 13.548 -10.966 -0.213 1 95.34 358 SER A C 1
ATOM 2905 O O . SER A 1 358 ? 14.707 -11.223 0.118 1 95.34 358 SER A O 1
ATOM 2907 N N . GLY A 1 359 ? 12.718 -11.834 -0.561 1 92.82 359 GLY A N 1
ATOM 2908 C CA . GLY A 1 359 ? 13.067 -13.238 -0.711 1 92.82 359 GLY A CA 1
ATOM 2909 C C . GLY A 1 359 ? 11.859 -14.155 -0.728 1 92.82 359 GLY A C 1
ATOM 2910 O O . GLY A 1 359 ? 10.75 -13.736 -0.389 1 92.82 359 GLY A O 1
ATOM 2911 N N . MET A 1 360 ? 12.014 -15.366 -1.044 1 91.71 360 MET A N 1
ATOM 2912 C CA . MET A 1 360 ? 10.893 -16.285 -1.222 1 91.71 360 MET A CA 1
ATOM 2913 C C . MET A 1 360 ? 10.662 -17.113 0.038 1 91.71 360 MET A C 1
ATOM 2915 O O . MET A 1 360 ? 9.576 -17.659 0.237 1 91.71 360 MET A O 1
ATOM 2919 N N . SER A 1 361 ? 11.637 -17.171 0.91 1 94.1 361 SER A N 1
ATOM 2920 C CA . SER A 1 361 ? 11.548 -18.06 2.063 1 94.1 361 SER A CA 1
ATOM 2921 C C . SER A 1 361 ? 10.481 -17.586 3.045 1 94.1 361 SER A C 1
ATOM 2923 O O . SER A 1 361 ? 10.485 -16.426 3.462 1 94.1 361 SER A O 1
ATOM 2925 N N . PRO A 1 362 ? 9.596 -18.483 3.501 1 95.99 362 PRO A N 1
ATOM 2926 C CA . PRO A 1 362 ? 8.606 -18.13 4.521 1 95.99 362 PRO A CA 1
ATOM 2927 C C . PRO A 1 362 ? 9.245 -17.719 5.846 1 95.99 362 PRO A C 1
ATOM 2929 O O . PRO A 1 362 ? 8.608 -17.046 6.66 1 95.99 362 PRO A O 1
ATOM 2932 N N . SER A 1 363 ? 10.511 -18.093 6.043 1 94.5 363 SER A N 1
ATOM 2933 C CA . SER A 1 363 ? 11.186 -17.779 7.298 1 94.5 363 SER A CA 1
ATOM 2934 C C . SER A 1 363 ? 11.404 -16.277 7.447 1 94.5 363 SER A C 1
ATOM 2936 O O . SER A 1 363 ? 11.717 -15.795 8.538 1 94.5 363 SER A O 1
ATOM 2938 N N . LEU A 1 364 ? 11.222 -15.58 6.386 1 95.49 364 LEU A N 1
ATOM 2939 C CA . LEU A 1 364 ? 11.435 -14.137 6.396 1 95.49 364 LEU A CA 1
ATOM 2940 C C . LEU A 1 364 ? 10.168 -13.404 6.821 1 95.49 364 LEU A C 1
ATOM 2942 O O . LEU A 1 364 ? 10.189 -12.188 7.028 1 95.49 364 LEU A O 1
ATOM 2946 N N . ASN A 1 365 ? 9.023 -14.087 6.892 1 95.42 365 ASN A N 1
ATOM 2947 C CA . ASN A 1 365 ? 7.755 -13.506 7.32 1 95.42 365 ASN A CA 1
ATOM 2948 C C . ASN A 1 365 ? 7.641 -13.467 8.841 1 95.42 365 ASN A C 1
ATOM 2950 O O . ASN A 1 365 ? 7.058 -14.367 9.448 1 95.42 365 ASN A O 1
ATOM 2954 N N . LEU A 1 366 ? 8.084 -12.366 9.429 1 93.66 366 LEU A N 1
ATOM 2955 C CA . LEU A 1 366 ? 8.204 -12.319 10.882 1 93.66 366 LEU A CA 1
ATOM 2956 C C . LEU A 1 366 ? 7.216 -11.32 11.477 1 93.66 366 LEU A C 1
ATOM 2958 O O . LEU A 1 366 ? 7.228 -11.074 12.685 1 93.66 366 LEU A O 1
ATOM 2962 N N . TYR A 1 367 ? 6.313 -10.73 10.655 1 91.96 367 TYR A N 1
ATOM 2963 C CA . TYR A 1 367 ? 5.382 -9.716 11.139 1 91.96 367 TYR A CA 1
ATOM 2964 C C . TYR A 1 367 ? 3.982 -10.295 11.302 1 91.96 367 TYR A C 1
ATOM 2966 O O . TYR A 1 367 ? 3.073 -9.612 11.779 1 91.96 367 TYR A O 1
ATOM 2974 N N . GLY A 1 368 ? 3.793 -11.58 10.862 1 92.1 368 GLY A N 1
ATOM 2975 C CA . GLY A 1 368 ? 2.464 -12.17 10.865 1 92.1 368 GLY A CA 1
ATOM 2976 C C . GLY A 1 368 ? 1.721 -11.974 9.558 1 92.1 368 GLY A C 1
ATOM 2977 O O . GLY A 1 368 ? 2.2 -11.272 8.664 1 92.1 368 GLY A O 1
ATOM 2978 N N . CYS A 1 369 ? 0.544 -12.541 9.453 1 96.03 369 CYS A N 1
ATOM 2979 C CA . CYS A 1 369 ? -0.24 -12.519 8.223 1 96.03 369 CYS A CA 1
ATOM 2980 C C . CYS A 1 369 ? -0.895 -11.158 8.018 1 96.03 369 CYS A C 1
ATOM 2982 O O . CYS A 1 369 ? -1.054 -10.392 8.97 1 96.03 369 CYS A O 1
ATOM 2984 N N . THR A 1 370 ? -1.218 -10.808 6.876 1 97.06 370 THR A N 1
ATOM 2985 C CA . THR A 1 370 ? -2.003 -9.628 6.53 1 97.06 370 THR A CA 1
ATOM 2986 C C . THR A 1 370 ? -3.386 -10.029 6.025 1 97.06 370 THR A C 1
ATOM 2988 O O . THR A 1 370 ? -3.506 -10.753 5.035 1 97.06 370 THR A O 1
ATOM 2991 N N . LEU A 1 371 ? -4.407 -9.595 6.714 1 98.25 371 LEU A N 1
ATOM 2992 C CA . LEU A 1 371 ? -5.787 -9.835 6.305 1 98.25 371 LEU A CA 1
ATOM 2993 C C . LEU A 1 371 ? -6.318 -8.67 5.476 1 98.25 371 LEU A C 1
ATOM 2995 O O . LEU A 1 371 ? -6.136 -7.507 5.843 1 98.25 371 LEU A O 1
ATOM 2999 N N . ILE A 1 372 ? -6.94 -8.934 4.334 1 98.78 372 ILE A N 1
ATOM 3000 C CA . ILE A 1 372 ? -7.573 -7.942 3.472 1 98.78 372 ILE A CA 1
ATOM 3001 C C . ILE A 1 372 ? -9.046 -8.293 3.276 1 98.78 372 ILE A C 1
ATOM 3003 O O . ILE A 1 372 ? -9.374 -9.389 2.815 1 98.78 372 ILE A O 1
ATOM 3007 N N . VAL A 1 373 ? -9.903 -7.474 3.688 1 98.79 373 VAL A N 1
ATOM 3008 C CA . VAL A 1 373 ? -11.326 -7.59 3.385 1 98.79 373 VAL A CA 1
ATOM 3009 C C . VAL A 1 373 ? -11.733 -6.503 2.394 1 98.79 373 VAL A C 1
ATOM 3011 O O . VAL A 1 373 ? -11.893 -5.339 2.77 1 98.79 373 VAL A O 1
ATOM 3014 N N . LEU A 1 374 ? -11.895 -6.877 1.177 1 98.74 374 LEU A N 1
ATOM 3015 C CA . LEU A 1 374 ? -12.29 -5.964 0.109 1 98.74 374 LEU A CA 1
ATOM 3016 C C . LEU A 1 374 ? -13.72 -6.242 -0.342 1 98.74 374 LEU A C 1
ATOM 3018 O O . LEU A 1 374 ? -13.972 -7.215 -1.057 1 98.74 374 LEU A O 1
ATOM 3022 N N . ALA A 1 375 ? -14.619 -5.429 0.071 1 98.41 375 ALA A N 1
ATOM 3023 C CA . ALA A 1 375 ? -16.028 -5.553 -0.292 1 98.41 375 ALA A CA 1
ATOM 3024 C C . ALA A 1 375 ? -16.417 -4.52 -1.346 1 98.41 375 ALA A C 1
ATOM 3026 O O . ALA A 1 375 ? -16.002 -3.361 -1.271 1 98.41 375 ALA A O 1
ATOM 3027 N N . GLU A 1 376 ? -17.132 -4.907 -2.332 1 98.06 376 GLU A N 1
ATOM 3028 C CA . GLU A 1 376 ? -17.641 -4.03 -3.383 1 98.06 376 GLU A CA 1
ATOM 3029 C C . GLU A 1 376 ? -19.121 -4.289 -3.649 1 98.06 376 GLU A C 1
ATOM 3031 O O . GLU A 1 376 ? -19.592 -5.42 -3.517 1 98.06 376 GLU A O 1
ATOM 3036 N N . TRP A 1 377 ? -19.82 -3.197 -3.982 1 97.12 377 TRP A N 1
ATOM 3037 C CA . TRP A 1 377 ? -21.105 -3.404 -4.641 1 97.12 377 TRP A CA 1
ATOM 3038 C C . TRP A 1 377 ? -20.922 -4.108 -5.982 1 97.12 377 TRP A C 1
ATOM 3040 O O . TRP A 1 377 ? -20.137 -3.663 -6.822 1 97.12 377 TRP A O 1
ATOM 3050 N N . LYS A 1 378 ? -21.599 -5.214 -6.112 1 93.5 378 LYS A N 1
ATOM 3051 C CA . LYS A 1 378 ? -21.361 -5.994 -7.323 1 93.5 378 LYS A CA 1
ATOM 3052 C C . LYS A 1 378 ? -22.584 -6.832 -7.686 1 93.5 378 LYS A C 1
ATOM 3054 O O . LYS A 1 378 ? -22.908 -7.8 -6.994 1 93.5 378 LYS A O 1
ATOM 3059 N N . PRO A 1 379 ? -23.223 -6.511 -8.77 1 85.26 379 PRO A N 1
ATOM 3060 C CA . PRO A 1 379 ? -24.231 -7.439 -9.289 1 85.26 379 PRO A CA 1
ATOM 3061 C C . PRO A 1 379 ? -23.617 -8.696 -9.899 1 85.26 379 PRO A C 1
ATOM 3063 O O . PRO A 1 379 ? -22.404 -8.75 -10.123 1 85.26 379 PRO A O 1
ATOM 3066 N N . PRO A 1 380 ? -24.499 -9.706 -10.115 1 78.07 380 PRO A N 1
ATOM 3067 C CA . PRO A 1 380 ? -23.948 -10.883 -10.792 1 78.07 380 PRO A CA 1
ATOM 3068 C C . PRO A 1 380 ? -23.281 -10.539 -12.123 1 78.07 380 PRO A C 1
ATOM 3070 O O . PRO A 1 380 ? -23.786 -9.699 -12.872 1 78.07 380 PRO A O 1
ATOM 3073 N N . VAL A 1 381 ? -22.171 -11.157 -12.423 1 76.44 381 VAL A N 1
ATOM 3074 C CA . VAL A 1 381 ? -21.305 -10.733 -13.518 1 76.44 381 VAL A CA 1
ATOM 3075 C C . VAL A 1 381 ? -21.722 -11.435 -14.808 1 76.44 381 VAL A C 1
ATOM 3077 O O . VAL A 1 381 ? -21.49 -10.921 -15.905 1 76.44 381 VAL A O 1
ATOM 3080 N N . TYR A 1 382 ? -22.37 -12.58 -14.719 1 83.9 382 TYR A N 1
ATOM 3081 C CA . TYR A 1 382 ? -22.733 -13.342 -15.908 1 83.9 382 TYR A CA 1
ATOM 3082 C C . TYR A 1 382 ? -24.203 -13.144 -16.255 1 83.9 382 TYR A C 1
ATOM 3084 O O . TYR A 1 382 ? -25.014 -12.818 -15.385 1 83.9 382 TYR A O 1
ATOM 3092 N N . ASP A 1 383 ? -24.513 -13.306 -17.53 1 88.77 383 ASP A N 1
ATOM 3093 C CA . ASP A 1 383 ? -25.887 -13.255 -18.019 1 88.77 383 ASP A CA 1
ATOM 3094 C C . ASP A 1 383 ? -26.613 -14.572 -17.754 1 88.77 383 ASP A C 1
ATOM 3096 O O . ASP A 1 383 ? -26.672 -15.441 -18.627 1 88.77 383 ASP A O 1
ATOM 3100 N N . ASN A 1 384 ? -27.189 -14.678 -16.702 1 91.08 384 ASN A N 1
ATOM 3101 C CA . ASN A 1 384 ? -27.834 -15.918 -16.285 1 91.08 384 ASN A CA 1
ATOM 3102 C C . ASN A 1 384 ? -29.195 -16.095 -16.952 1 91.08 384 ASN A C 1
ATOM 3104 O O . ASN A 1 384 ? -29.774 -17.182 -16.912 1 91.08 384 ASN A O 1
ATOM 3108 N N . GLU A 1 385 ? -29.647 -15.119 -17.623 1 90.05 385 GLU A N 1
ATOM 3109 C CA . GLU A 1 385 ? -30.941 -15.181 -18.296 1 90.05 385 GLU A CA 1
ATOM 3110 C C . GLU A 1 385 ? -30.8 -15.739 -19.71 1 90.05 385 GLU A C 1
ATOM 3112 O O . GLU A 1 385 ? -31.612 -16.559 -20.143 1 90.05 385 GLU A O 1
ATOM 3117 N N . HIS A 1 386 ? -29.715 -15.332 -20.394 1 93.39 386 HIS A N 1
ATOM 3118 C CA . HIS A 1 386 ? -29.61 -15.708 -21.799 1 93.39 386 HIS A CA 1
ATOM 3119 C C . HIS A 1 386 ? -28.465 -16.689 -22.023 1 93.39 386 HIS A C 1
ATOM 3121 O O . HIS A 1 386 ? -28.392 -17.337 -23.07 1 93.39 386 HIS A O 1
ATOM 3127 N N . GLY A 1 387 ? -27.607 -16.807 -21.068 1 95.54 387 GLY A N 1
ATOM 3128 C CA . GLY A 1 387 ? -26.53 -17.781 -21.149 1 95.54 387 GLY A CA 1
ATOM 3129 C C . GLY A 1 387 ? -25.21 -17.176 -21.589 1 95.54 387 GLY A C 1
ATOM 3130 O O . GLY A 1 387 ? -25.17 -16.04 -22.066 1 95.54 387 GLY A O 1
ATOM 3131 N N . ILE A 1 388 ? -24.109 -17.971 -21.447 1 96.77 388 ILE A N 1
ATOM 3132 C CA . ILE A 1 388 ? -22.77 -17.503 -21.787 1 96.77 388 ILE A CA 1
ATOM 3133 C C . ILE A 1 388 ? -22.157 -18.418 -22.845 1 96.77 388 ILE A C 1
ATOM 3135 O O . ILE A 1 388 ? -22.684 -19.499 -23.121 1 96.77 388 ILE A O 1
ATOM 3139 N N . VAL A 1 389 ? -21.105 -17.966 -23.418 1 97.82 389 VAL A N 1
ATOM 3140 C CA . VAL A 1 389 ? -20.359 -18.678 -24.45 1 97.82 389 VAL A CA 1
ATOM 3141 C C . VAL A 1 389 ? -18.969 -19.036 -23.929 1 97.82 389 VAL A C 1
ATOM 3143 O O . VAL A 1 389 ? -18.298 -18.205 -23.312 1 97.82 389 VAL A O 1
ATOM 3146 N N . LEU A 1 390 ? -18.542 -20.306 -24.165 1 98.41 390 LEU A N 1
ATOM 3147 C CA . LEU A 1 390 ? -17.238 -20.764 -23.698 1 98.41 390 LEU A CA 1
ATOM 3148 C C . LEU A 1 390 ? -16.366 -21.207 -24.869 1 98.41 390 LEU A C 1
ATOM 3150 O O . LEU A 1 390 ? -16.879 -21.54 -25.939 1 98.41 390 LEU A O 1
ATOM 3154 N N . VAL A 1 391 ? -15.059 -21.181 -24.632 1 98.67 391 VAL A N 1
ATOM 3155 C CA . VAL A 1 391 ? -14.066 -21.76 -25.53 1 98.67 391 VAL A CA 1
ATOM 3156 C C . VAL A 1 391 ? -13.085 -22.617 -24.733 1 98.67 391 VAL A C 1
ATOM 3158 O O . VAL A 1 391 ? -12.917 -22.42 -23.527 1 98.67 391 VAL A O 1
ATOM 3161 N N . THR A 1 392 ? -12.511 -23.632 -25.397 1 98.59 392 THR A N 1
ATOM 3162 C CA . THR A 1 392 ? -11.516 -24.459 -24.723 1 98.59 392 THR A CA 1
ATOM 3163 C C . THR A 1 392 ? -10.131 -23.824 -24.817 1 98.59 392 THR A C 1
ATOM 3165 O O . THR A 1 392 ? -9.681 -23.462 -25.906 1 98.59 392 THR A O 1
ATOM 3168 N N . ALA A 1 393 ? -9.455 -23.696 -23.685 1 98.06 393 ALA A N 1
ATOM 3169 C CA . ALA A 1 393 ? -8.12 -23.105 -23.634 1 98.06 393 ALA A CA 1
ATOM 3170 C C . ALA A 1 393 ? -7.044 -24.157 -23.886 1 98.06 393 ALA A C 1
ATOM 3172 O O . ALA A 1 393 ? -7.247 -25.341 -23.606 1 98.06 393 ALA A O 1
ATOM 3173 N N . THR A 1 394 ? -5.905 -23.745 -24.456 1 97.25 394 THR A N 1
ATOM 3174 C CA . THR A 1 394 ? -4.732 -24.6 -24.599 1 97.25 394 THR A CA 1
ATOM 3175 C C . THR A 1 394 ? -4.017 -24.765 -23.261 1 97.25 394 THR A C 1
ATOM 3177 O O . THR A 1 394 ? -3.357 -25.78 -23.025 1 97.25 394 THR A O 1
ATOM 3180 N N . THR A 1 395 ? -4.169 -23.765 -22.371 1 97.63 395 THR A N 1
ATOM 3181 C CA . THR A 1 395 ? -3.559 -23.803 -21.047 1 97.63 395 THR A CA 1
ATOM 3182 C C . THR A 1 395 ? -4.182 -24.906 -20.196 1 97.63 395 THR A C 1
ATOM 3184 O O . THR A 1 395 ? -5.394 -24.917 -19.973 1 97.63 395 THR A O 1
ATOM 3187 N N . ARG A 1 396 ? -3.358 -25.758 -19.694 1 97.57 396 ARG A N 1
ATOM 3188 C CA . ARG A 1 396 ? -3.834 -26.876 -18.886 1 97.57 396 ARG A CA 1
ATOM 3189 C C . ARG A 1 396 ? -3.819 -26.524 -17.402 1 97.57 396 ARG A C 1
ATOM 3191 O O . ARG A 1 396 ? -3.041 -25.672 -16.968 1 97.57 396 ARG A O 1
ATOM 3198 N N . ARG A 1 397 ? -4.632 -27.162 -16.656 1 96.97 397 ARG A N 1
ATOM 3199 C CA . ARG A 1 397 ? -4.632 -26.986 -15.208 1 96.97 397 ARG A CA 1
ATOM 3200 C C . ARG A 1 397 ? -3.395 -27.619 -14.579 1 96.97 397 ARG A C 1
ATOM 3202 O O . ARG A 1 397 ? -2.895 -28.635 -15.066 1 96.97 397 ARG A O 1
ATOM 3209 N N . ASN A 1 398 ? -2.94 -27.096 -13.51 1 95.06 398 ASN A N 1
ATOM 3210 C CA . ASN A 1 398 ? -1.783 -27.616 -12.789 1 95.06 398 ASN A CA 1
ATOM 3211 C C . ASN A 1 398 ? -2.038 -29.026 -12.263 1 95.06 398 ASN A C 1
ATOM 3213 O O . ASN A 1 398 ? -3.147 -29.339 -11.826 1 95.06 398 ASN A O 1
ATOM 3217 N N . ALA A 1 399 ? -0.971 -29.805 -12.321 1 93.83 399 ALA A N 1
ATOM 3218 C CA . ALA A 1 399 ? -1.023 -31.089 -11.627 1 93.83 399 ALA A CA 1
ATOM 3219 C C . ALA A 1 399 ? -0.95 -30.899 -10.114 1 93.83 399 ALA A C 1
ATOM 3221 O O . ALA A 1 399 ? -0.269 -29.992 -9.629 1 93.83 399 ALA A O 1
ATOM 3222 N N . PRO A 1 400 ? -1.549 -31.788 -9.341 1 94.69 400 PRO A N 1
ATOM 3223 C CA . PRO A 1 400 ? -1.537 -31.644 -7.883 1 94.69 400 PRO A CA 1
ATOM 3224 C C . PRO A 1 400 ? -0.13 -31.713 -7.295 1 94.69 400 PRO A C 1
ATOM 3226 O O . PRO A 1 400 ? 0.106 -31.22 -6.189 1 94.69 400 PRO A O 1
ATOM 3229 N N . ASN A 1 401 ? 0.813 -32.293 -7.989 1 94.09 401 ASN A N 1
ATOM 3230 C CA . ASN A 1 401 ? 2.171 -32.386 -7.462 1 94.09 401 ASN A CA 1
ATOM 3231 C C . ASN A 1 401 ? 2.976 -31.125 -7.762 1 94.09 401 ASN A C 1
ATOM 3233 O O . ASN A 1 401 ? 4.107 -30.98 -7.293 1 94.09 401 ASN A O 1
ATOM 3237 N N . SER A 1 402 ? 2.458 -30.241 -8.568 1 95.53 402 SER A N 1
ATOM 3238 C CA . SER A 1 402 ? 3.084 -28.941 -8.784 1 95.53 402 SER A CA 1
ATOM 3239 C C . SER A 1 402 ? 2.443 -27.866 -7.913 1 95.53 402 SER A C 1
ATOM 3241 O O . SER A 1 402 ? 3.114 -27.251 -7.082 1 95.53 402 SER A O 1
ATOM 3243 N N . LEU A 1 403 ? 1.203 -27.67 -8.1 1 96.06 403 LEU A N 1
ATOM 3244 C CA . LEU A 1 403 ? 0.388 -26.79 -7.268 1 96.06 403 LEU A CA 1
ATOM 3245 C C . LEU A 1 403 ? -1.073 -27.225 -7.286 1 96.06 403 LEU A C 1
ATOM 3247 O O . LEU A 1 403 ? -1.789 -26.97 -8.257 1 96.06 403 LEU A O 1
ATOM 3251 N N . ASP A 1 404 ? -1.494 -27.79 -6.232 1 96.25 404 ASP A N 1
ATOM 3252 C CA . ASP A 1 404 ? -2.803 -28.428 -6.126 1 96.25 404 ASP A CA 1
ATOM 3253 C C . ASP A 1 404 ? -3.926 -27.397 -6.223 1 96.25 404 ASP A C 1
ATOM 3255 O O . ASP A 1 404 ? -3.972 -26.447 -5.439 1 96.25 404 ASP A O 1
ATOM 3259 N N . SER A 1 405 ? -4.854 -27.636 -7.113 1 94.83 405 SER A N 1
ATOM 3260 C CA . SER A 1 405 ? -5.976 -26.732 -7.344 1 94.83 405 SER A CA 1
ATOM 3261 C C . SER A 1 405 ? -6.955 -26.757 -6.175 1 94.83 405 SER A C 1
ATOM 3263 O O . SER A 1 405 ? -7.828 -25.892 -6.071 1 94.83 405 SER A O 1
ATOM 3265 N N . LYS A 1 406 ? -6.78 -27.696 -5.322 1 96.67 406 LYS A N 1
ATOM 3266 C CA . LYS A 1 406 ? -7.654 -27.769 -4.155 1 96.67 406 LYS A CA 1
ATOM 3267 C C . LYS A 1 406 ? -7.3 -26.691 -3.134 1 96.67 406 LYS A C 1
ATOM 3269 O O . LYS A 1 406 ? -8.092 -26.394 -2.237 1 96.67 406 LYS A O 1
ATOM 3274 N N . ILE A 1 407 ? -6.095 -26.146 -3.241 1 97.51 407 ILE A N 1
ATOM 3275 C CA . ILE A 1 407 ? -5.737 -24.972 -2.453 1 97.51 407 ILE A CA 1
ATOM 3276 C C . ILE A 1 407 ? -6.276 -23.713 -3.13 1 97.51 407 ILE A C 1
ATOM 3278 O O . ILE A 1 407 ? -5.988 -23.46 -4.302 1 97.51 407 ILE A O 1
ATOM 3282 N N . HIS A 1 408 ? -7.092 -22.997 -2.451 1 98.06 408 HIS A N 1
ATOM 3283 C CA . HIS A 1 408 ? -7.605 -21.756 -3.019 1 98.06 408 HIS A CA 1
ATOM 3284 C C . HIS A 1 408 ? -6.612 -20.614 -2.836 1 98.06 408 HIS A C 1
ATOM 3286 O O . HIS A 1 408 ? -6.789 -19.765 -1.959 1 98.06 408 HIS A O 1
ATOM 3292 N N . HIS A 1 409 ? -5.639 -20.559 -3.741 1 97.67 409 HIS A N 1
ATOM 3293 C CA . HIS A 1 409 ? -4.47 -19.704 -3.575 1 97.67 409 HIS A CA 1
ATOM 3294 C C . HIS A 1 409 ? -4.484 -18.551 -4.573 1 97.67 409 HIS A C 1
ATOM 3296 O O . HIS A 1 409 ? -5.359 -18.485 -5.44 1 97.67 409 HIS A O 1
ATOM 3302 N N . ASN A 1 410 ? -3.494 -17.69 -4.464 1 97.59 410 ASN A N 1
ATOM 3303 C CA . ASN A 1 410 ? -3.448 -16.436 -5.208 1 97.59 410 ASN A CA 1
ATOM 3304 C C . ASN A 1 410 ? -2.517 -16.533 -6.413 1 97.59 410 ASN A C 1
ATOM 3306 O O . ASN A 1 410 ? -2.238 -15.528 -7.07 1 97.59 410 ASN A O 1
ATOM 3310 N N . ASN A 1 411 ? -1.914 -17.641 -6.733 1 97.83 411 ASN A N 1
ATOM 3311 C CA . ASN A 1 411 ? -1.165 -17.84 -7.97 1 97.83 411 ASN A CA 1
ATOM 3312 C C . ASN A 1 411 ? -2.091 -18.153 -9.142 1 97.83 411 ASN A C 1
ATOM 3314 O O . ASN A 1 411 ? -2.26 -19.316 -9.511 1 97.83 411 ASN A O 1
ATOM 3318 N N . LEU A 1 412 ? -2.561 -17.117 -9.768 1 98.11 412 LEU A N 1
ATOM 3319 C CA . LEU A 1 412 ? -3.68 -17.278 -10.691 1 98.11 412 LEU A CA 1
ATOM 3320 C C . LEU A 1 412 ? -3.232 -17.058 -12.132 1 98.11 412 LEU A C 1
ATOM 3322 O O . LEU A 1 412 ? -4.064 -16.955 -13.036 1 98.11 412 LEU A O 1
ATOM 3326 N N . LEU A 1 413 ? -1.919 -16.996 -12.374 1 98.28 413 LEU A N 1
ATOM 3327 C CA . LEU A 1 413 ? -1.478 -16.78 -13.748 1 98.28 413 LEU A CA 1
ATOM 3328 C C . LEU A 1 413 ? -1.957 -17.908 -14.656 1 98.28 413 LEU A C 1
ATOM 3330 O O . LEU A 1 413 ? -2.262 -17.679 -15.829 1 98.28 413 LEU A O 1
ATOM 3334 N N . ASN A 1 414 ? -2.009 -19.148 -14.104 1 97.79 414 ASN A N 1
ATOM 3335 C CA . ASN A 1 414 ? -2.566 -20.261 -14.865 1 97.79 414 ASN A CA 1
ATOM 3336 C C . ASN A 1 414 ? -3.982 -19.957 -15.348 1 97.79 414 ASN A C 1
ATOM 3338 O O . ASN A 1 414 ? -4.292 -20.137 -16.527 1 97.79 414 ASN A O 1
ATOM 3342 N N . ASN A 1 415 ? -4.819 -19.432 -14.493 1 97.85 415 ASN A N 1
ATOM 3343 C CA . ASN A 1 415 ? -6.191 -19.052 -14.808 1 97.85 415 ASN A CA 1
ATOM 3344 C C . ASN A 1 415 ? -6.239 -17.826 -15.714 1 97.85 415 ASN A C 1
ATOM 3346 O O . ASN A 1 415 ? -7.08 -17.744 -16.612 1 97.85 415 ASN A O 1
ATOM 3350 N N . ILE A 1 416 ? -5.382 -16.917 -15.441 1 98.22 416 ILE A N 1
ATOM 3351 C CA . ILE A 1 416 ? -5.378 -15.649 -16.163 1 98.22 416 ILE A CA 1
ATOM 3352 C C . ILE A 1 416 ? -4.982 -15.886 -17.618 1 98.22 416 ILE A C 1
ATOM 3354 O O . ILE A 1 416 ? -5.554 -15.284 -18.53 1 98.22 416 ILE A O 1
ATOM 3358 N N . LEU A 1 417 ? -4.014 -16.771 -17.858 1 98.2 417 LEU A N 1
ATOM 3359 C CA . LEU A 1 417 ? -3.629 -17.098 -19.227 1 98.2 417 LEU A CA 1
ATOM 3360 C C . LEU A 1 417 ? -4.798 -17.713 -19.989 1 98.2 417 LEU A C 1
ATOM 3362 O O . LEU A 1 417 ? -5.025 -17.386 -21.156 1 98.2 417 LEU A O 1
ATOM 3366 N N . ALA A 1 418 ? -5.54 -18.607 -19.319 1 98.34 418 ALA A N 1
ATOM 3367 C CA . ALA A 1 418 ? -6.746 -19.158 -19.932 1 98.34 418 ALA A CA 1
ATOM 3368 C C . ALA A 1 418 ? -7.764 -18.059 -20.223 1 98.34 418 ALA A C 1
ATOM 3370 O O . ALA A 1 418 ? -8.416 -18.069 -21.27 1 98.34 418 ALA A O 1
ATOM 3371 N N . LYS A 1 419 ? -7.902 -17.143 -19.29 1 97.94 419 LYS A N 1
ATOM 3372 C CA . LYS A 1 419 ? -8.827 -16.031 -19.485 1 97.94 419 LYS A CA 1
ATOM 3373 C C . LYS A 1 419 ? -8.408 -15.168 -20.672 1 97.94 419 LYS A C 1
ATOM 3375 O O . LYS A 1 419 ? -9.256 -14.67 -21.414 1 97.94 419 LYS A O 1
ATOM 3380 N N . VAL A 1 420 ? -7.132 -14.935 -20.833 1 97.75 420 VAL A N 1
ATOM 3381 C CA . VAL A 1 420 ? -6.623 -14.202 -21.988 1 97.75 420 VAL A CA 1
ATOM 3382 C C . VAL A 1 420 ? -7.076 -14.886 -23.276 1 97.75 420 VAL A C 1
ATOM 3384 O O . VAL A 1 420 ? -7.536 -14.224 -24.209 1 97.75 420 VAL A O 1
ATOM 3387 N N . GLU A 1 421 ? -6.995 -16.236 -23.339 1 97.76 421 GLU A N 1
ATOM 3388 C CA . GLU A 1 421 ? -7.452 -16.992 -24.501 1 97.76 421 GLU A CA 1
ATOM 3389 C C . GLU A 1 421 ? -8.951 -16.809 -24.724 1 97.76 421 GLU A C 1
ATOM 3391 O O . GLU A 1 421 ? -9.397 -16.622 -25.857 1 97.76 421 GLU A O 1
ATOM 3396 N N . GLY A 1 422 ? -9.692 -16.861 -23.64 1 97.5 422 GLY A N 1
ATOM 3397 C CA . GLY A 1 422 ? -11.122 -16.612 -23.734 1 97.5 422 GLY A CA 1
ATOM 3398 C C . GLY A 1 422 ? -11.453 -15.23 -24.264 1 97.5 422 GLY A C 1
ATOM 3399 O O . GLY A 1 422 ? -12.299 -15.085 -25.148 1 97.5 422 GLY A O 1
ATOM 3400 N N . ASN A 1 423 ? -10.778 -14.224 -23.698 1 96.39 423 ASN A N 1
ATOM 3401 C CA . ASN A 1 423 ? -10.987 -12.856 -24.159 1 96.39 423 ASN A CA 1
ATOM 3402 C C . ASN A 1 423 ? -10.669 -12.71 -25.644 1 96.39 423 ASN A C 1
ATOM 3404 O O . ASN A 1 423 ? -11.418 -12.069 -26.384 1 96.39 423 ASN A O 1
ATOM 3408 N N . ASN A 1 424 ? -9.591 -13.271 -26.106 1 96.53 424 ASN A N 1
ATOM 3409 C CA . ASN A 1 424 ? -9.175 -13.201 -27.502 1 96.53 424 ASN A CA 1
ATOM 3410 C C . ASN A 1 424 ? -10.204 -13.845 -28.427 1 96.53 424 ASN A C 1
ATOM 3412 O O . ASN A 1 424 ? -10.369 -13.42 -29.572 1 96.53 424 ASN A O 1
ATOM 3416 N N . ALA A 1 425 ? -10.899 -14.833 -27.881 1 97.29 425 ALA A N 1
ATOM 3417 C CA . ALA A 1 425 ? -11.923 -15.531 -28.654 1 97.29 425 ALA A CA 1
ATOM 3418 C C . ALA A 1 425 ? -13.282 -14.855 -28.501 1 97.29 425 ALA A C 1
ATOM 3420 O O . ALA A 1 425 ? -14.289 -15.347 -29.017 1 97.29 425 ALA A O 1
ATOM 3421 N N . LYS A 1 426 ? -13.37 -13.744 -27.72 1 96.34 426 LYS A N 1
ATOM 3422 C CA . LYS A 1 426 ? -14.603 -13.018 -27.43 1 96.34 426 LYS A CA 1
ATOM 3423 C C . LYS A 1 426 ? -15.624 -13.922 -26.745 1 96.34 426 LYS A C 1
ATOM 3425 O O . LYS A 1 426 ? -16.818 -13.857 -27.044 1 96.34 426 LYS A O 1
ATOM 3430 N N . ALA A 1 427 ? -15.155 -14.856 -26.044 1 97.03 427 ALA A N 1
ATOM 3431 C CA . ALA A 1 427 ? -15.989 -15.717 -25.21 1 97.03 427 ALA A CA 1
ATOM 3432 C C . ALA A 1 427 ? -16.075 -15.183 -23.783 1 97.03 427 ALA A C 1
ATOM 3434 O O . ALA A 1 427 ? -15.29 -14.317 -23.39 1 97.03 427 ALA A O 1
ATOM 3435 N N . ASP A 1 428 ? -16.994 -15.666 -23.047 1 95.49 428 ASP A N 1
ATOM 3436 C CA . ASP A 1 428 ? -17.208 -15.198 -21.681 1 95.49 428 ASP A CA 1
ATOM 3437 C C . ASP A 1 428 ? -16.209 -15.837 -20.719 1 95.49 428 ASP A C 1
ATOM 3439 O O . ASP A 1 428 ? -15.807 -15.219 -19.731 1 95.49 428 ASP A O 1
ATOM 3443 N N . ASP A 1 429 ? -15.823 -17.082 -20.986 1 95.61 429 ASP A N 1
ATOM 3444 C CA . ASP A 1 429 ? -14.83 -17.804 -20.196 1 95.61 429 ASP A CA 1
ATOM 3445 C C . ASP A 1 429 ? -14.174 -18.912 -21.018 1 95.61 429 ASP A C 1
ATOM 3447 O O . ASP A 1 429 ? -14.558 -19.151 -22.164 1 95.61 429 ASP A O 1
ATOM 3451 N N . ALA A 1 430 ? -13.202 -19.577 -20.387 1 98.23 430 ALA A N 1
ATOM 3452 C CA . ALA A 1 430 ? -12.457 -20.616 -21.092 1 98.23 430 ALA A CA 1
ATOM 3453 C C . ALA A 1 430 ? -12.463 -21.924 -20.306 1 98.23 430 ALA A C 1
ATOM 3455 O O . ALA A 1 430 ? -12.197 -21.933 -19.102 1 98.23 430 ALA A O 1
ATOM 3456 N N . ILE A 1 431 ? -12.779 -23.034 -20.966 1 98.7 431 ILE A N 1
ATOM 3457 C CA . ILE A 1 431 ? -12.705 -24.364 -20.372 1 98.7 431 ILE A CA 1
ATOM 3458 C C . ILE A 1 431 ? -11.25 -24.824 -20.318 1 98.7 431 ILE A C 1
ATOM 3460 O O . ILE A 1 431 ? -10.543 -24.786 -21.327 1 98.7 431 ILE A O 1
ATOM 3464 N N . MET A 1 432 ? -10.83 -25.233 -19.205 1 98.55 432 MET A N 1
ATOM 3465 C CA . MET A 1 432 ? -9.483 -25.767 -19.03 1 98.55 432 MET A CA 1
ATOM 3466 C C . MET A 1 432 ? -9.515 -27.285 -18.881 1 98.55 432 MET A C 1
ATOM 3468 O O . MET A 1 432 ? -10.388 -27.828 -18.202 1 98.55 432 MET A O 1
ATOM 3472 N N . LEU A 1 433 ? -8.585 -27.955 -19.529 1 98.39 433 LEU A N 1
ATOM 3473 C CA . LEU A 1 433 ? -8.461 -29.407 -19.462 1 98.39 433 LEU A CA 1
ATOM 3474 C C . LEU A 1 433 ? -7.335 -29.813 -18.518 1 98.39 433 LEU A C 1
ATOM 3476 O O . LEU A 1 433 ? -6.461 -29.003 -18.203 1 98.39 433 LEU A O 1
ATOM 3480 N N . ASP A 1 434 ? -7.372 -31.023 -18.009 1 96.41 434 ASP A N 1
ATOM 3481 C CA . ASP A 1 434 ? -6.264 -31.547 -17.216 1 96.41 434 ASP A CA 1
ATOM 3482 C C . ASP A 1 434 ? -5.129 -32.037 -18.113 1 96.41 434 ASP A C 1
ATOM 3484 O O . ASP A 1 434 ? -5.164 -31.839 -19.33 1 96.41 434 ASP A O 1
ATOM 3488 N N . LYS A 1 435 ? -4.108 -32.622 -17.524 1 92.06 435 LYS A N 1
ATOM 3489 C CA . LYS A 1 435 ? -2.901 -33.014 -18.245 1 92.06 435 LYS A CA 1
ATOM 3490 C C . LYS A 1 435 ? -3.199 -34.113 -19.261 1 92.06 435 LYS A C 1
ATOM 3492 O O . LYS A 1 435 ? -2.467 -34.277 -20.239 1 92.06 435 LYS A O 1
ATOM 3497 N N . ASP A 1 436 ? -4.334 -34.862 -19.086 1 94.16 436 ASP A N 1
ATOM 3498 C CA . ASP A 1 436 ? -4.675 -35.984 -19.954 1 94.16 436 ASP A CA 1
ATOM 3499 C C . ASP A 1 436 ? -5.722 -35.578 -20.989 1 94.16 436 ASP A C 1
ATOM 3501 O O . ASP A 1 436 ? -6.103 -36.383 -21.843 1 94.16 436 ASP A O 1
ATOM 3505 N N . GLY A 1 437 ? -6.255 -34.366 -20.871 1 96.16 437 GLY A N 1
ATOM 3506 C CA . GLY A 1 437 ? -7.158 -33.855 -21.889 1 96.16 437 GLY A CA 1
ATOM 3507 C C . GLY A 1 437 ? -8.616 -33.908 -21.475 1 96.16 437 GLY A C 1
ATOM 3508 O O . GLY A 1 437 ? -9.508 -33.651 -22.286 1 96.16 437 GLY A O 1
ATOM 3509 N N . PHE A 1 438 ? -8.91 -34.228 -20.228 1 97.89 438 PHE A N 1
ATOM 3510 C CA . PHE A 1 438 ? -10.281 -34.231 -19.733 1 97.89 438 PHE A CA 1
ATOM 3511 C C . PHE A 1 438 ? -10.657 -32.865 -19.171 1 97.89 438 PHE A C 1
ATOM 3513 O O . PHE A 1 438 ? -9.792 -32.119 -18.708 1 97.89 438 PHE A O 1
ATOM 3520 N N . VAL A 1 439 ? -11.956 -32.582 -19.187 1 98.24 439 VAL A N 1
ATOM 3521 C CA . VAL A 1 439 ? -12.497 -31.309 -18.724 1 98.24 439 VAL A CA 1
ATOM 3522 C C . VAL A 1 439 ? -12.288 -31.176 -17.217 1 98.24 439 VAL A C 1
ATOM 3524 O O . VAL A 1 439 ? -12.593 -32.098 -16.457 1 98.24 439 VAL A O 1
ATOM 3527 N N . SER A 1 440 ? -11.701 -30.079 -16.823 1 97.56 440 SER A N 1
ATOM 3528 C CA . SER A 1 440 ? -11.513 -29.797 -15.403 1 97.56 440 SER A CA 1
ATOM 3529 C C . SER A 1 440 ? -12.516 -28.76 -14.908 1 97.56 440 SER A C 1
ATOM 3531 O O . SER A 1 440 ? -13.409 -29.08 -14.122 1 97.56 440 SER A O 1
ATOM 3533 N N . GLU A 1 441 ? -12.401 -27.567 -15.354 1 97.89 441 GLU A N 1
ATOM 3534 C CA . GLU A 1 441 ? -13.216 -26.399 -15.033 1 97.89 441 GLU A CA 1
ATOM 3535 C C . GLU A 1 441 ? -12.975 -25.268 -16.028 1 97.89 441 GLU A C 1
ATOM 3537 O O . GLU A 1 441 ? -12.295 -25.457 -17.039 1 97.89 441 GLU A O 1
ATOM 3542 N N . THR A 1 442 ? -13.674 -24.154 -15.865 1 97.23 442 THR A N 1
ATOM 3543 C CA . THR A 1 442 ? -13.282 -22.955 -16.598 1 97.23 442 THR A CA 1
ATOM 3544 C C . THR A 1 442 ? -12.173 -22.209 -15.861 1 97.23 442 THR A C 1
ATOM 3546 O O . THR A 1 442 ? -11.678 -22.68 -14.834 1 97.23 442 THR A O 1
ATOM 3549 N N . ASN A 1 443 ? -11.766 -21.103 -16.365 1 96.37 443 ASN A N 1
ATOM 3550 C CA . ASN A 1 443 ? -10.72 -20.314 -15.723 1 96.37 443 ASN A CA 1
ATOM 3551 C C . ASN A 1 443 ? -11.177 -19.771 -14.372 1 96.37 443 ASN A C 1
ATOM 3553 O O . ASN A 1 443 ? -10.354 -19.35 -13.557 1 96.37 443 ASN A O 1
ATOM 3557 N N . ALA A 1 444 ? -12.476 -19.864 -14.089 1 93.45 444 ALA A N 1
ATOM 3558 C CA . ALA A 1 444 ? -12.897 -19.201 -12.857 1 93.45 444 ALA A CA 1
ATOM 3559 C C . ALA A 1 444 ? -14.058 -19.945 -12.204 1 93.45 444 ALA A C 1
ATOM 3561 O O . ALA A 1 444 ? -14.468 -19.613 -11.089 1 93.45 444 ALA A O 1
ATOM 3562 N N . THR A 1 445 ? -14.622 -20.948 -12.876 1 95.75 445 THR A N 1
ATOM 3563 C CA . THR A 1 445 ? -15.835 -21.587 -12.378 1 95.75 445 THR A CA 1
ATOM 3564 C C . THR A 1 445 ? -15.78 -23.096 -12.599 1 95.75 445 THR A C 1
ATOM 3566 O O . THR A 1 445 ? -14.981 -23.583 -13.401 1 95.75 445 THR A O 1
ATOM 3569 N N . ASN A 1 446 ? -16.622 -23.816 -11.864 1 98.02 446 ASN A N 1
ATOM 3570 C CA . ASN A 1 446 ? -16.834 -25.234 -12.13 1 98.02 446 ASN A CA 1
ATOM 3571 C C . ASN A 1 446 ? -17.836 -25.449 -13.261 1 98.02 446 ASN A C 1
ATOM 3573 O O . ASN A 1 446 ? -18.528 -24.514 -13.668 1 98.02 446 ASN A O 1
ATOM 3577 N N . ILE A 1 447 ? -17.923 -26.679 -13.776 1 98.51 447 ILE A N 1
ATOM 3578 C CA . ILE A 1 447 ? -18.754 -26.915 -14.952 1 98.51 447 ILE A CA 1
ATOM 3579 C C . ILE A 1 447 ? -19.575 -28.188 -14.756 1 98.51 447 ILE A C 1
ATOM 3581 O O . ILE A 1 447 ? -19.101 -29.152 -14.15 1 98.51 447 ILE A O 1
ATOM 3585 N N . PHE A 1 448 ? -20.829 -28.202 -15.27 1 98.69 448 PHE A N 1
ATOM 3586 C CA . PHE A 1 448 ? -21.756 -29.327 -15.268 1 98.69 448 PHE A CA 1
ATOM 3587 C C . PHE A 1 448 ? -22.338 -29.551 -16.659 1 98.69 448 PHE A C 1
ATOM 3589 O O . PHE A 1 448 ? -22.546 -28.597 -17.411 1 98.69 448 PHE A O 1
ATOM 3596 N N . ILE A 1 449 ? -22.632 -30.757 -16.964 1 98.28 449 ILE A N 1
ATOM 3597 C CA . ILE A 1 449 ? -23.314 -31.081 -18.212 1 98.28 449 ILE A CA 1
ATOM 3598 C C . ILE A 1 449 ? -24.502 -31.998 -17.928 1 98.28 449 ILE A C 1
ATOM 3600 O O . ILE A 1 449 ? -24.506 -32.729 -16.935 1 98.28 449 ILE A O 1
ATOM 3604 N N . VAL A 1 450 ? -25.513 -31.906 -18.739 1 98.45 450 VAL A N 1
ATOM 3605 C CA . VAL A 1 450 ? -26.679 -32.781 -18.676 1 98.45 450 VAL A CA 1
ATOM 3606 C C . VAL A 1 450 ? -26.777 -33.606 -19.958 1 98.45 450 VAL A C 1
ATOM 3608 O O . VAL A 1 450 ? -26.684 -33.062 -21.061 1 98.45 450 VAL A O 1
ATOM 3611 N N . LYS A 1 451 ? -26.926 -34.847 -19.799 1 98 451 LYS A N 1
ATOM 3612 C CA . LYS A 1 451 ? -27.174 -35.744 -20.924 1 98 451 LYS A CA 1
ATOM 3613 C C . LYS A 1 451 ? -28.207 -36.807 -20.563 1 98 451 LYS A C 1
ATOM 3615 O O . LYS A 1 451 ? -28.033 -37.543 -19.589 1 98 451 LYS A O 1
ATOM 3620 N N . LYS A 1 452 ? -29.292 -36.864 -21.289 1 96.48 452 LYS A N 1
ATOM 3621 C CA . LYS A 1 452 ? -30.364 -37.838 -21.1 1 96.48 452 LYS A CA 1
ATOM 3622 C C . LYS A 1 452 ? -30.858 -37.838 -19.656 1 96.48 452 LYS A C 1
ATOM 3624 O O . LYS A 1 452 ? -30.967 -38.895 -19.032 1 96.48 452 LYS A O 1
ATOM 3629 N N . GLY A 1 453 ? -30.943 -36.704 -19.113 1 95.05 453 GLY A N 1
ATOM 3630 C CA . GLY A 1 453 ? -31.548 -36.518 -17.804 1 95.05 453 GLY A CA 1
ATOM 3631 C C . GLY A 1 453 ? -30.569 -36.712 -16.662 1 95.05 453 GLY A C 1
ATOM 3632 O O . GLY A 1 453 ? -30.919 -36.514 -15.496 1 95.05 453 GLY A O 1
ATOM 3633 N N . ARG A 1 454 ? -29.305 -37.061 -16.977 1 97.75 454 ARG A N 1
ATOM 3634 C CA . ARG A 1 454 ? -28.274 -37.228 -15.957 1 97.75 454 ARG A CA 1
ATOM 3635 C C . ARG A 1 454 ? -27.394 -35.986 -15.859 1 97.75 454 ARG A C 1
ATOM 3637 O O . ARG A 1 454 ? -27.044 -35.385 -16.877 1 97.75 454 ARG A O 1
ATOM 3644 N N . VAL A 1 455 ? -27.084 -35.638 -14.614 1 98.6 455 VAL A N 1
ATOM 3645 C CA . VAL A 1 455 ? -26.214 -34.491 -14.372 1 98.6 455 VAL A CA 1
ATOM 3646 C C . VAL A 1 455 ? -24.789 -34.97 -14.105 1 98.6 455 VAL A C 1
ATOM 3648 O O . VAL A 1 455 ? -24.551 -35.74 -13.171 1 98.6 455 VAL A O 1
ATOM 3651 N N . LEU A 1 456 ? -23.84 -34.544 -14.933 1 98.51 456 LEU A N 1
ATOM 3652 C CA . LEU A 1 456 ? -22.447 -34.97 -14.851 1 98.51 456 LEU A CA 1
ATOM 3653 C C . LEU A 1 456 ? -21.537 -33.792 -14.515 1 98.51 456 LEU A C 1
ATOM 3655 O O . LEU A 1 456 ? -21.755 -32.678 -14.995 1 98.51 456 LEU A O 1
ATOM 3659 N N . THR A 1 457 ? -20.479 -34.027 -13.721 1 98.51 457 THR A N 1
ATOM 3660 C CA . THR A 1 457 ? -19.433 -33.05 -13.438 1 98.51 457 THR A CA 1
ATOM 3661 C C . THR A 1 457 ? -18.096 -33.744 -13.2 1 98.51 457 THR A C 1
ATOM 3663 O O . THR A 1 457 ? -18.057 -34.895 -12.759 1 98.51 457 THR A O 1
ATOM 3666 N N . PRO A 1 458 ? -17.013 -33.123 -13.55 1 97.53 458 PRO A N 1
ATOM 3667 C CA . PRO A 1 458 ? -15.712 -33.753 -13.315 1 97.53 458 PRO A CA 1
ATOM 3668 C C . PRO A 1 458 ? -15.404 -33.936 -11.83 1 97.53 458 PRO A C 1
ATOM 3670 O O . PRO A 1 458 ? -15.88 -33.161 -10.997 1 97.53 458 PRO A O 1
ATOM 3673 N N . HIS A 1 459 ? -14.531 -34.987 -11.61 1 94.55 459 HIS A N 1
ATOM 3674 C CA . HIS A 1 459 ? -13.922 -35.043 -10.287 1 94.55 459 HIS A CA 1
ATOM 3675 C C . HIS A 1 459 ? -13.096 -33.792 -10.006 1 94.55 459 HIS A C 1
ATOM 3677 O O . HIS A 1 459 ? -12.542 -33.19 -10.928 1 94.55 459 HIS A O 1
ATOM 3683 N N . ALA A 1 460 ? -13.006 -33.448 -8.756 1 93.11 460 ALA A N 1
ATOM 3684 C CA . ALA A 1 460 ? -12.224 -32.263 -8.415 1 93.11 460 ALA A CA 1
ATOM 3685 C C . ALA A 1 460 ? -10.746 -32.608 -8.255 1 93.11 460 ALA A C 1
ATOM 3687 O O . ALA A 1 460 ? -10.121 -32.243 -7.257 1 93.11 460 ALA A O 1
ATOM 3688 N N . ASP A 1 461 ? -10.205 -33.287 -9.225 1 92.49 461 ASP A N 1
ATOM 3689 C CA . ASP A 1 461 ? -8.795 -33.662 -9.18 1 92.49 461 ASP A CA 1
ATOM 3690 C C . ASP A 1 461 ? -7.906 -32.516 -9.661 1 92.49 461 ASP A C 1
ATOM 3692 O O . ASP A 1 461 ? -6.792 -32.338 -9.165 1 92.49 461 ASP A O 1
ATOM 3696 N N . TYR A 1 462 ? -8.432 -31.779 -10.676 1 93.44 462 TYR A N 1
ATOM 3697 C CA . TYR A 1 462 ? -7.668 -30.697 -11.287 1 93.44 462 TYR A CA 1
ATOM 3698 C C . TYR A 1 462 ? -8.429 -29.379 -11.207 1 93.44 462 TYR A C 1
ATOM 3700 O O . TYR A 1 462 ? -8.251 -28.5 -12.053 1 93.44 462 TYR A O 1
ATOM 3708 N N . CYS A 1 463 ? -9.361 -29.295 -10.301 1 93.83 463 CYS A N 1
ATOM 3709 C CA . CYS A 1 463 ? -10.115 -28.058 -10.131 1 93.83 463 CYS A CA 1
ATOM 3710 C C . CYS A 1 463 ? -10.411 -27.799 -8.658 1 93.83 463 CYS A C 1
ATOM 3712 O O . CYS A 1 463 ? -10.194 -28.669 -7.814 1 93.83 463 CYS A O 1
ATOM 3714 N N . LEU A 1 464 ? -10.738 -26.594 -8.353 1 94.59 464 LEU A N 1
ATOM 3715 C CA . LEU A 1 464 ? -11.166 -26.224 -7.008 1 94.59 464 LEU A CA 1
ATOM 3716 C C . LEU A 1 464 ? -12.502 -26.875 -6.664 1 94.59 464 LEU A C 1
ATOM 3718 O O . LEU A 1 464 ? -13.459 -26.781 -7.435 1 94.59 464 LEU A O 1
ATOM 3722 N N . PRO A 1 465 ? -12.553 -27.66 -5.617 1 96.27 465 PRO A N 1
ATOM 3723 C CA . PRO A 1 465 ? -13.874 -28.104 -5.165 1 96.27 465 PRO A CA 1
ATOM 3724 C C . PRO A 1 465 ? -14.742 -26.954 -4.66 1 96.27 465 PRO A C 1
ATOM 3726 O O . PRO A 1 465 ? -14.856 -26.746 -3.45 1 96.27 465 PRO A O 1
ATOM 3729 N N . GLY A 1 466 ? -15.408 -26.32 -5.525 1 97.15 466 GLY A N 1
ATOM 3730 C CA . GLY A 1 466 ? -16.14 -25.099 -5.233 1 97.15 466 GLY A CA 1
ATOM 3731 C C . GLY A 1 466 ? -17.253 -25.298 -4.221 1 97.15 466 GLY A C 1
ATOM 3732 O O . GLY A 1 466 ? -17.913 -26.339 -4.213 1 97.15 466 GLY A O 1
ATOM 3733 N N . ILE A 1 467 ? -17.464 -24.324 -3.449 1 97.85 467 ILE A N 1
ATOM 3734 C CA . ILE A 1 467 ? -18.543 -24.353 -2.468 1 97.85 467 ILE A CA 1
ATOM 3735 C C . ILE A 1 467 ? -19.89 -24.257 -3.18 1 97.85 467 ILE A C 1
ATOM 3737 O O . ILE A 1 467 ? -20.837 -24.964 -2.829 1 97.85 467 ILE A O 1
ATOM 3741 N N . THR A 1 468 ? -19.981 -23.385 -4.162 1 97.05 468 THR A N 1
ATOM 3742 C CA . THR A 1 468 ? -21.187 -23.338 -4.98 1 97.05 468 THR A CA 1
ATOM 3743 C C . THR A 1 468 ? -21.395 -24.659 -5.715 1 97.05 468 THR A C 1
ATOM 3745 O O . THR A 1 468 ? -22.527 -25.125 -5.858 1 97.05 468 THR A O 1
ATOM 3748 N N . ARG A 1 469 ? -20.354 -25.26 -6.255 1 97.78 469 ARG A N 1
ATOM 3749 C CA . ARG A 1 469 ? -20.418 -26.581 -6.873 1 97.78 469 ARG A CA 1
ATOM 3750 C C . ARG A 1 469 ? -21.04 -27.6 -5.924 1 97.78 469 ARG A C 1
ATOM 3752 O O . ARG A 1 469 ? -21.963 -28.325 -6.301 1 97.78 469 ARG A O 1
ATOM 3759 N N . ALA A 1 470 ? -20.492 -27.639 -4.699 1 97.87 470 ALA A N 1
ATOM 3760 C CA . ALA A 1 470 ? -21.011 -28.573 -3.703 1 97.87 470 ALA A CA 1
ATOM 3761 C C . ALA A 1 470 ? -22.482 -28.298 -3.406 1 97.87 470 ALA A C 1
ATOM 3763 O O . ALA A 1 470 ? -23.272 -29.23 -3.237 1 97.87 470 ALA A O 1
ATOM 3764 N N . THR A 1 471 ? -22.823 -27.061 -3.284 1 97.72 471 THR A N 1
ATOM 3765 C CA . THR A 1 471 ? -24.203 -26.668 -3.019 1 97.72 471 THR A CA 1
ATOM 3766 C C . THR A 1 471 ? -25.126 -27.148 -4.135 1 97.72 471 THR A C 1
ATOM 3768 O O . THR A 1 471 ? -26.198 -27.697 -3.869 1 97.72 471 THR A O 1
ATOM 3771 N N . VAL A 1 472 ? -24.753 -26.954 -5.363 1 97.66 472 VAL A N 1
ATOM 3772 C CA . VAL A 1 472 ? -25.556 -27.344 -6.517 1 97.66 472 VAL A CA 1
ATOM 3773 C C . VAL A 1 472 ? -25.657 -28.866 -6.587 1 97.66 472 VAL A C 1
ATOM 3775 O O . VAL A 1 472 ? -26.711 -29.41 -6.926 1 97.66 472 VAL A O 1
ATOM 3778 N N . MET A 1 473 ? -24.571 -29.596 -6.337 1 98.27 473 MET A N 1
ATOM 3779 C CA . MET A 1 473 ? -24.612 -31.055 -6.295 1 98.27 473 MET A CA 1
ATOM 3780 C C . MET A 1 473 ? -25.65 -31.542 -5.289 1 98.27 473 MET A C 1
ATOM 3782 O O . MET A 1 473 ? -26.409 -32.47 -5.573 1 98.27 473 MET A O 1
ATOM 3786 N N . ASP A 1 474 ? -25.688 -30.908 -4.159 1 97.97 474 ASP A N 1
ATOM 3787 C CA . ASP A 1 474 ? -26.689 -31.247 -3.151 1 97.97 474 ASP A CA 1
ATOM 3788 C C . ASP A 1 474 ? -28.102 -31.024 -3.684 1 97.97 474 ASP A C 1
ATOM 3790 O O . ASP A 1 474 ? -29.001 -31.83 -3.431 1 97.97 474 ASP A O 1
ATOM 3794 N N . LEU A 1 475 ? -28.3 -29.917 -4.362 1 97.91 475 LEU A N 1
ATOM 3795 C CA . LEU A 1 475 ? -29.607 -29.604 -4.929 1 97.91 475 LEU A CA 1
ATOM 3796 C C . LEU A 1 475 ? -30.001 -30.631 -5.986 1 97.91 475 LEU A C 1
ATOM 3798 O O . LEU A 1 475 ? -31.165 -31.031 -6.067 1 97.91 475 LEU A O 1
ATOM 3802 N N . VAL A 1 476 ? -29.073 -31.053 -6.828 1 98.18 476 VAL A N 1
ATOM 3803 C CA . VAL A 1 476 ? -29.308 -32.048 -7.869 1 98.18 476 VAL A CA 1
ATOM 3804 C C . VAL A 1 476 ? -29.827 -33.34 -7.241 1 98.18 476 VAL A C 1
ATOM 3806 O O . VAL A 1 476 ? -30.811 -33.915 -7.712 1 98.18 476 VAL A O 1
ATOM 3809 N N . VAL A 1 477 ? -29.16 -33.777 -6.199 1 98.21 477 VAL A N 1
ATOM 3810 C CA . VAL A 1 477 ? -29.539 -35.003 -5.504 1 98.21 477 VAL A CA 1
ATOM 3811 C C . VAL A 1 477 ? -30.902 -34.822 -4.842 1 98.21 477 VAL A C 1
ATOM 3813 O O . VAL A 1 477 ? -31.757 -35.708 -4.912 1 98.21 477 VAL A O 1
ATOM 3816 N N . LYS A 1 478 ? -31.096 -33.709 -4.21 1 97.58 478 LYS A N 1
ATOM 3817 C CA . LYS A 1 478 ? -32.356 -33.422 -3.529 1 97.58 478 LYS A CA 1
ATOM 3818 C C . LYS A 1 478 ? -33.526 -33.441 -4.508 1 97.58 478 LYS A C 1
ATOM 3820 O O . LYS A 1 478 ? -34.633 -33.852 -4.152 1 97.58 478 LYS A O 1
ATOM 3825 N N . GLU A 1 479 ? -33.321 -33.014 -5.716 1 96.83 479 GLU A N 1
ATOM 3826 C CA . GLU A 1 479 ? -34.365 -32.962 -6.735 1 96.83 479 GLU A CA 1
ATOM 3827 C C . GLU A 1 479 ? -34.492 -34.296 -7.464 1 96.83 479 GLU A C 1
ATOM 3829 O O . GLU A 1 479 ? -35.199 -34.395 -8.469 1 96.83 479 GLU A O 1
ATOM 3834 N N . GLN A 1 480 ? -33.755 -35.264 -7.105 1 96.62 480 GLN A N 1
ATOM 3835 C CA . GLN A 1 480 ? -33.85 -36.654 -7.538 1 96.62 480 GLN A CA 1
ATOM 3836 C C . GLN A 1 480 ? -33.307 -36.827 -8.954 1 96.62 480 GLN A C 1
ATOM 3838 O O . GLN A 1 480 ? -33.815 -37.646 -9.723 1 96.62 480 GLN A O 1
ATOM 3843 N N . PHE A 1 481 ? -32.421 -35.979 -9.336 1 97.35 481 PHE A N 1
ATOM 3844 C CA . PHE A 1 481 ? -31.636 -36.24 -10.537 1 97.35 481 PHE A CA 1
ATOM 3845 C C . PHE A 1 481 ? -30.473 -37.176 -10.231 1 97.35 481 PHE A C 1
ATOM 3847 O O . PHE A 1 481 ? -29.969 -37.202 -9.106 1 97.35 481 PHE A O 1
ATOM 3854 N N . ILE A 1 482 ? -30.058 -37.925 -11.209 1 97.8 482 ILE A N 1
ATOM 3855 C CA . ILE A 1 482 ? -28.87 -38.758 -11.058 1 97.8 482 ILE A CA 1
ATOM 3856 C C . ILE A 1 482 ? -27.616 -37.904 -11.235 1 97.8 482 ILE A C 1
ATOM 3858 O O . ILE A 1 482 ? -27.432 -37.268 -12.275 1 97.8 482 ILE A O 1
ATOM 3862 N N . LEU A 1 483 ? -26.815 -37.812 -10.22 1 98.47 483 LEU A N 1
ATOM 3863 C CA . LEU A 1 483 ? -25.55 -37.086 -10.251 1 98.47 483 LEU A CA 1
ATOM 3864 C C . LEU A 1 483 ? -24.381 -38.04 -10.468 1 98.47 483 LEU A C 1
ATOM 3866 O O . LEU A 1 483 ? -24.26 -39.05 -9.771 1 98.47 483 LEU A O 1
ATOM 3870 N N . GLU A 1 484 ? -23.525 -37.772 -11.394 1 97.89 484 GLU A N 1
ATOM 3871 C CA . GLU A 1 484 ? -22.326 -38.562 -11.654 1 97.89 484 GLU A CA 1
ATOM 3872 C C . GLU A 1 484 ? -21.078 -37.683 -11.669 1 97.89 484 GLU A C 1
ATOM 3874 O O . GLU A 1 484 ? -20.988 -36.738 -12.454 1 97.89 484 GLU A O 1
ATOM 3879 N N . GLU A 1 485 ? -20.155 -37.949 -10.81 1 97.6 485 GLU A N 1
ATOM 3880 C CA . GLU A 1 485 ? -18.82 -37.36 -10.858 1 97.6 485 GLU A CA 1
ATOM 3881 C C . GLU A 1 485 ? -17.827 -38.299 -11.537 1 97.6 485 GLU A C 1
ATOM 3883 O O . GLU A 1 485 ? -17.549 -39.388 -11.032 1 97.6 485 GLU A O 1
ATOM 3888 N N . ARG A 1 486 ? -17.302 -37.89 -12.637 1 96.99 486 ARG A N 1
ATOM 3889 C CA . ARG A 1 486 ? -16.378 -38.725 -13.399 1 96.99 486 ARG A CA 1
ATOM 3890 C C . ARG A 1 486 ? -15.582 -37.89 -14.397 1 96.99 486 ARG A C 1
ATOM 3892 O O . ARG A 1 486 ? -15.809 -36.685 -14.527 1 96.99 486 ARG A O 1
ATOM 3899 N N . ARG A 1 487 ? -14.63 -38.495 -15.078 1 97.45 487 ARG A N 1
ATOM 3900 C CA . ARG A 1 487 ? -13.91 -37.828 -16.158 1 97.45 487 ARG A CA 1
ATOM 3901 C C . ARG A 1 487 ? -14.829 -37.561 -17.346 1 97.45 487 ARG A C 1
ATOM 3903 O O . ARG A 1 487 ? -15.623 -38.422 -17.729 1 97.45 487 ARG A O 1
ATOM 3910 N N . ILE A 1 488 ? -14.769 -36.385 -17.799 1 97.99 488 ILE A N 1
ATOM 3911 C CA . ILE A 1 488 ? -15.611 -35.952 -18.91 1 97.99 488 ILE A CA 1
ATOM 3912 C C . ILE A 1 488 ? -14.735 -35.436 -20.05 1 97.99 488 ILE A C 1
ATOM 3914 O O . ILE A 1 488 ? -13.82 -34.64 -19.826 1 97.99 488 ILE A O 1
ATOM 3918 N N . SER A 1 489 ? -15 -35.909 -21.234 1 97.52 489 SER A N 1
ATOM 3919 C CA . SER A 1 489 ? -14.252 -35.434 -22.394 1 97.52 489 SER A CA 1
ATOM 3920 C C . SER A 1 489 ? -14.931 -34.228 -23.033 1 97.52 489 SER A C 1
ATOM 3922 O O . SER A 1 489 ? -16.101 -33.95 -22.76 1 97.52 489 SER A O 1
ATOM 3924 N N . LEU A 1 490 ? -14.22 -33.554 -23.866 1 96.99 490 LEU A N 1
ATOM 3925 C CA . LEU A 1 490 ? -14.756 -32.394 -24.57 1 96.99 490 LEU A CA 1
ATOM 3926 C C . LEU A 1 490 ? -15.887 -32.801 -25.508 1 96.99 490 LEU A C 1
ATOM 3928 O O . LEU A 1 490 ? -16.839 -32.043 -25.705 1 96.99 490 LEU A O 1
ATOM 3932 N N . SER A 1 491 ? -15.753 -33.94 -26.013 1 97.8 491 SER A N 1
ATOM 3933 C CA . SER A 1 491 ? -16.794 -34.44 -26.905 1 97.8 491 SER A CA 1
ATOM 3934 C C . SER A 1 491 ? -18.13 -34.565 -26.179 1 97.8 491 SER A C 1
ATOM 3936 O O . SER A 1 491 ? -19.185 -34.302 -26.76 1 97.8 491 SER A O 1
ATOM 3938 N N . GLU A 1 492 ? -18.096 -34.991 -25.023 1 97.87 492 GLU A N 1
ATOM 3939 C CA . GLU A 1 492 ? -19.31 -35.098 -24.219 1 97.87 492 GLU A CA 1
ATOM 3940 C C . GLU A 1 492 ? -19.91 -33.723 -23.94 1 97.87 492 GLU A C 1
ATOM 3942 O O . GLU A 1 492 ? -21.132 -33.575 -23.875 1 97.87 492 GLU A O 1
ATOM 3947 N N . VAL A 1 493 ? -19.084 -32.727 -23.822 1 98.31 493 VAL A N 1
ATOM 3948 C CA . VAL A 1 493 ? -19.561 -31.365 -23.603 1 98.31 493 VAL A CA 1
ATOM 3949 C C . VAL A 1 493 ? -20.259 -30.853 -24.86 1 98.31 493 VAL A C 1
ATOM 3951 O O . VAL A 1 493 ? -21.359 -30.3 -24.786 1 98.31 493 VAL A O 1
ATOM 3954 N N . HIS A 1 494 ? -19.747 -31.106 -26.023 1 98.04 494 HIS A N 1
ATOM 3955 C CA . HIS A 1 494 ? -20.263 -30.612 -27.295 1 98.04 494 HIS A CA 1
ATOM 3956 C C . HIS A 1 494 ? -21.618 -31.232 -27.617 1 98.04 494 HIS A C 1
ATOM 3958 O O . HIS A 1 494 ? -22.414 -30.645 -28.355 1 98.04 494 HIS A O 1
ATOM 3964 N N . THR A 1 495 ? -21.87 -32.397 -27.04 1 97.9 495 THR A N 1
ATOM 3965 C CA . THR A 1 495 ? -23.093 -33.109 -27.391 1 97.9 495 THR A CA 1
ATOM 3966 C C . THR A 1 495 ? -24.077 -33.103 -26.225 1 97.9 495 THR A C 1
ATOM 3968 O O . THR A 1 495 ? -25.09 -33.805 -26.256 1 97.9 495 THR A O 1
ATOM 3971 N N . ALA A 1 496 ? -23.779 -32.358 -25.244 1 98.46 496 ALA A N 1
ATOM 3972 C CA . ALA A 1 496 ? -24.624 -32.292 -24.054 1 98.46 496 ALA A CA 1
ATOM 3973 C C . ALA A 1 496 ? -25.982 -31.676 -24.38 1 98.46 496 ALA A C 1
ATOM 3975 O O . ALA A 1 496 ? -26.1 -30.873 -25.308 1 98.46 496 ALA A O 1
ATOM 3976 N N . ASP A 1 497 ? -27.03 -32.052 -23.623 1 98.55 497 ASP A N 1
ATOM 3977 C CA . ASP A 1 497 ? -28.345 -31.429 -23.738 1 98.55 497 ASP A CA 1
ATOM 3978 C C . ASP A 1 497 ? -28.361 -30.054 -23.074 1 98.55 497 ASP A C 1
ATOM 3980 O O . ASP A 1 497 ? -29.057 -29.146 -23.532 1 98.55 497 ASP A O 1
ATOM 3984 N N . GLU A 1 498 ? -27.709 -29.922 -21.972 1 98.53 498 GLU A N 1
ATOM 3985 C CA . GLU A 1 498 ? -27.517 -28.674 -21.239 1 98.53 498 GLU A CA 1
ATOM 3986 C C . GLU A 1 498 ? -26.119 -28.6 -20.633 1 98.53 498 GLU A C 1
ATOM 3988 O O . GLU A 1 498 ? -25.509 -29.63 -20.337 1 98.53 498 GLU A O 1
ATOM 3993 N N . VAL A 1 499 ? -25.559 -27.406 -20.513 1 98.65 499 VAL A N 1
ATOM 3994 C CA . VAL A 1 499 ? -24.316 -27.12 -19.805 1 98.65 499 VAL A CA 1
ATOM 3995 C C . VAL A 1 499 ? -24.489 -25.876 -18.937 1 98.65 499 VAL A C 1
ATOM 3997 O O . VAL A 1 499 ? -25.168 -24.926 -19.332 1 98.65 499 VAL A O 1
ATOM 4000 N N . TRP A 1 500 ? -23.971 -25.857 -17.74 1 98.17 500 TRP A N 1
ATOM 4001 C CA . TRP A 1 500 ? -23.914 -24.646 -16.927 1 98.17 500 TRP A CA 1
ATOM 4002 C C . TRP A 1 500 ? -22.628 -24.601 -16.108 1 98.17 500 TRP A C 1
ATOM 4004 O O . TRP A 1 500 ? -21.942 -25.615 -15.961 1 98.17 500 TRP A O 1
ATOM 4014 N N . THR A 1 501 ? -22.216 -23.431 -15.642 1 97.63 501 THR A N 1
ATOM 4015 C CA . THR A 1 501 ? -21.084 -23.225 -14.745 1 97.63 501 THR A CA 1
ATOM 4016 C C . THR A 1 501 ? -21.558 -22.735 -13.379 1 97.63 501 THR A C 1
ATOM 4018 O O . THR A 1 501 ? -22.677 -22.233 -13.248 1 97.63 501 THR A O 1
ATOM 4021 N N . THR A 1 502 ? -20.746 -22.986 -12.387 1 96.93 502 THR A N 1
ATOM 4022 C CA . THR A 1 502 ? -21.096 -22.549 -11.04 1 96.93 502 THR A CA 1
ATOM 4023 C C . THR A 1 502 ? -19.956 -21.748 -10.418 1 96.93 502 THR A C 1
ATOM 4025 O O . THR A 1 502 ? -18.783 -22.056 -10.636 1 96.93 502 THR A O 1
ATOM 4028 N N . GLY A 1 503 ? -20.218 -20.71 -9.693 1 94.25 503 GLY A N 1
ATOM 4029 C CA . GLY A 1 503 ? -19.312 -19.872 -8.924 1 94.25 503 GLY A CA 1
ATOM 4030 C C . GLY A 1 503 ? -20.03 -18.854 -8.06 1 94.25 503 GLY A C 1
ATOM 4031 O O . GLY A 1 503 ? -21.197 -18.537 -8.303 1 94.25 503 GLY A O 1
ATOM 4032 N N . THR A 1 504 ? -19.316 -18.307 -7.167 1 90.56 504 THR A N 1
ATOM 4033 C CA . THR A 1 504 ? -19.911 -17.359 -6.231 1 90.56 504 THR A CA 1
ATOM 4034 C C . THR A 1 504 ? -20.417 -16.12 -6.964 1 90.56 504 THR A C 1
ATOM 4036 O O . THR A 1 504 ? -21.513 -15.631 -6.682 1 90.56 504 THR A O 1
ATOM 4039 N N . MET A 1 505 ? -19.743 -15.675 -7.952 1 86.59 505 MET A N 1
ATOM 4040 C CA . MET A 1 505 ? -20.083 -14.441 -8.654 1 86.59 505 MET A CA 1
ATOM 4041 C C . MET A 1 505 ? -21.134 -14.698 -9.729 1 86.59 505 MET A C 1
ATOM 4043 O O . MET A 1 505 ? -21.964 -13.832 -10.012 1 86.59 505 MET A O 1
ATOM 4047 N N . GLY A 1 506 ? -21.073 -15.889 -10.304 1 87.96 506 GLY A N 1
ATOM 4048 C CA . GLY A 1 506 ? -21.985 -16.191 -11.396 1 87.96 506 GLY A CA 1
ATOM 4049 C C . GLY A 1 506 ? -23.152 -17.063 -10.974 1 87.96 506 GLY A C 1
ATOM 4050 O O . GLY A 1 506 ? -24.133 -17.194 -11.709 1 87.96 506 GLY A O 1
ATOM 4051 N N . GLU A 1 507 ? -23.047 -17.622 -9.792 1 92.93 507 GLU A N 1
ATOM 4052 C CA . GLU A 1 507 ? -24.057 -18.572 -9.335 1 92.93 507 GLU A CA 1
ATOM 4053 C C . GLU A 1 507 ? -24.165 -19.762 -10.284 1 92.93 507 GLU A C 1
ATOM 4055 O O . GLU A 1 507 ? -23.184 -20.474 -10.509 1 92.93 507 GLU A O 1
ATOM 4060 N N . LEU A 1 508 ? -25.318 -19.952 -10.931 1 95.6 508 LEU A N 1
ATOM 4061 C CA . LEU A 1 508 ? -25.497 -20.948 -11.982 1 95.6 508 LEU A CA 1
ATOM 4062 C C . LEU A 1 508 ? -25.691 -20.277 -13.338 1 95.6 508 LEU A C 1
ATOM 4064 O O . LEU A 1 508 ? -26.778 -19.777 -13.638 1 95.6 508 LEU A O 1
ATOM 4068 N N . SER A 1 509 ? -24.646 -20.353 -14.132 1 96.71 509 SER A N 1
ATOM 4069 C CA . SER A 1 509 ? -24.706 -19.684 -15.427 1 96.71 509 SER A CA 1
ATOM 4070 C C . SER A 1 509 ? -24.891 -20.687 -16.561 1 96.71 509 SER A C 1
ATOM 4072 O O . SER A 1 509 ? -24.036 -21.548 -16.781 1 96.71 509 SER A O 1
ATOM 4074 N N . PRO A 1 510 ? -25.966 -20.554 -17.314 1 97.76 510 PRO A N 1
ATOM 4075 C CA . PRO A 1 510 ? -26.149 -21.466 -18.446 1 97.76 510 PRO A CA 1
ATOM 4076 C C . PRO A 1 510 ? -25.151 -21.214 -19.573 1 97.76 510 PRO A C 1
ATOM 4078 O O . PRO A 1 510 ? -24.785 -20.065 -19.834 1 97.76 510 PRO A O 1
ATOM 4081 N N . VAL A 1 511 ? -24.778 -22.27 -20.216 1 98.45 511 VAL A N 1
ATOM 4082 C CA . VAL A 1 511 ? -23.891 -22.175 -21.37 1 98.45 511 VAL A CA 1
ATOM 4083 C C . VAL A 1 511 ? -24.655 -22.539 -22.641 1 98.45 511 VAL A C 1
ATOM 4085 O O . VAL A 1 511 ? -25.219 -23.631 -22.742 1 98.45 511 VAL A O 1
ATOM 4088 N N . VAL A 1 512 ? -24.613 -21.684 -23.611 1 98.15 512 VAL A N 1
ATOM 4089 C CA . VAL A 1 512 ? -25.465 -21.906 -24.775 1 98.15 512 VAL A CA 1
ATOM 4090 C C . VAL A 1 512 ? -24.608 -22.298 -25.976 1 98.15 512 VAL A C 1
ATOM 4092 O O . VAL A 1 512 ? -25.124 -22.801 -26.977 1 98.15 512 VAL A O 1
ATOM 4095 N N . LYS A 1 513 ? -23.314 -22.052 -25.891 1 98.18 513 LYS A N 1
ATOM 4096 C CA . LYS A 1 513 ? -22.384 -22.37 -26.971 1 98.18 513 LYS A CA 1
ATOM 4097 C C . LYS A 1 513 ? -20.995 -22.687 -26.425 1 98.18 513 LYS A C 1
ATOM 4099 O O . LYS A 1 513 ? -20.51 -22.009 -25.517 1 98.18 513 LYS A O 1
ATOM 4104 N N . VAL A 1 514 ? -20.377 -23.78 -26.94 1 98.48 514 VAL A N 1
ATOM 4105 C CA . VAL A 1 514 ? -19.011 -24.15 -26.587 1 98.48 514 VAL A CA 1
ATOM 4106 C C . VAL A 1 514 ? -18.209 -24.438 -27.855 1 98.48 514 VAL A C 1
ATOM 4108 O O . VAL A 1 514 ? -18.58 -25.307 -28.646 1 98.48 514 VAL A O 1
ATOM 4111 N N . ASP A 1 515 ? -17.144 -23.73 -28.088 1 98.2 515 ASP A N 1
ATOM 4112 C CA . ASP A 1 515 ? -16.261 -23.93 -29.234 1 98.2 515 ASP A CA 1
ATOM 4113 C C . ASP A 1 515 ? -17.037 -23.843 -30.546 1 98.2 515 ASP A C 1
ATOM 4115 O O . ASP A 1 515 ? -16.803 -24.63 -31.465 1 98.2 515 ASP A O 1
ATOM 4119 N N . GLY A 1 516 ? -17.998 -23.005 -30.556 1 97.04 516 GLY A N 1
ATOM 4120 C CA . GLY A 1 516 ? -18.772 -22.794 -31.769 1 97.04 516 GLY A CA 1
ATOM 4121 C C . GLY A 1 516 ? -19.923 -23.77 -31.919 1 97.04 516 GLY A C 1
ATOM 4122 O O . GLY A 1 516 ? -20.753 -23.625 -32.82 1 97.04 516 GLY A O 1
ATOM 4123 N N . HIS A 1 517 ? -20.033 -24.759 -31.08 1 97.89 517 HIS A N 1
ATOM 4124 C CA . HIS A 1 517 ? -21.14 -25.708 -31.097 1 97.89 517 HIS A CA 1
ATOM 4125 C C . HIS A 1 517 ? -22.294 -25.223 -30.226 1 97.89 517 HIS A C 1
ATOM 4127 O O . HIS A 1 517 ? -22.098 -24.895 -29.053 1 97.89 517 HIS A O 1
ATOM 4133 N N . THR A 1 518 ? -23.439 -25.234 -30.769 1 98.17 518 THR A N 1
ATOM 4134 C CA . THR A 1 518 ? -24.629 -24.893 -29.997 1 98.17 518 THR A CA 1
ATOM 4135 C C . THR A 1 518 ? -24.969 -26.005 -29.009 1 98.17 518 THR A C 1
ATOM 4137 O O . THR A 1 518 ? -24.998 -27.182 -29.376 1 98.17 518 THR A O 1
ATOM 4140 N N . ILE A 1 519 ? -25.239 -25.679 -27.861 1 98.26 519 ILE A N 1
ATOM 4141 C CA . ILE A 1 519 ? -25.631 -26.649 -26.845 1 98.26 519 ILE A CA 1
ATOM 4142 C C . ILE A 1 519 ? -27.153 -26.766 -26.803 1 98.26 519 ILE A C 1
ATOM 4144 O O . ILE A 1 519 ? -27.855 -25.762 -26.66 1 98.26 519 ILE A O 1
ATOM 4148 N N . GLY A 1 520 ? -27.582 -27.994 -26.875 1 96.36 520 GLY A N 1
ATOM 4149 C CA . GLY A 1 520 ? -29.026 -28.149 -26.958 1 96.36 520 GLY A CA 1
ATOM 4150 C C . GLY A 1 520 ? -29.647 -27.353 -28.091 1 96.36 520 GLY A C 1
ATOM 4151 O O . GLY A 1 520 ? -29.276 -27.525 -29.254 1 96.36 520 GLY A O 1
ATOM 4152 N N . ASN A 1 521 ? -30.522 -26.386 -27.74 1 95.48 521 ASN A N 1
ATOM 4153 C CA . ASN A 1 521 ? -31.155 -25.543 -28.748 1 95.48 521 ASN A CA 1
ATOM 4154 C C . ASN A 1 521 ? -30.662 -24.101 -28.663 1 95.48 521 ASN A C 1
ATOM 4156 O O . ASN A 1 521 ? -31.286 -23.193 -29.217 1 95.48 521 ASN A O 1
ATOM 4160 N N . GLY A 1 522 ? -29.67 -23.92 -27.86 1 96.35 522 GLY A N 1
ATOM 4161 C CA . GLY A 1 522 ? 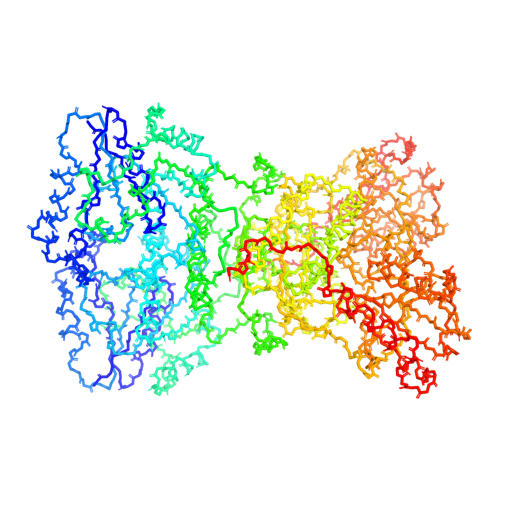-29.075 -22.596 -27.767 1 96.35 522 GLY A CA 1
ATOM 4162 C C . GLY A 1 522 ? -29.75 -21.71 -26.738 1 96.35 522 GLY A C 1
ATOM 4163 O O . GLY A 1 522 ? -29.509 -20.501 -26.697 1 96.35 522 GLY A O 1
ATOM 4164 N N . LYS A 1 523 ? -30.551 -22.302 -25.966 1 96.31 523 LYS A N 1
ATOM 4165 C CA . LYS A 1 523 ? -31.249 -21.597 -24.894 1 96.31 523 LYS A CA 1
ATOM 4166 C C . LYS A 1 523 ? -31.042 -22.294 -23.552 1 96.31 523 LYS A C 1
ATOM 4168 O O . LYS A 1 523 ? -30.53 -23.414 -23.501 1 96.31 523 LYS A O 1
ATOM 4173 N N . VAL A 1 524 ? -31.366 -21.632 -22.542 1 96.8 524 VAL A N 1
ATOM 4174 C CA . VAL A 1 524 ? -31.262 -22.194 -21.2 1 96.8 524 VAL A CA 1
ATOM 4175 C C . VAL A 1 524 ? -32.149 -23.432 -21.088 1 96.8 524 VAL A C 1
ATOM 4177 O O . VAL A 1 524 ? -33.316 -23.404 -21.484 1 96.8 524 VAL A O 1
ATOM 4180 N N . GLY A 1 525 ? -31.64 -24.49 -20.563 1 96.52 525 GLY A N 1
ATOM 4181 C CA . GLY A 1 525 ? -32.356 -25.752 -20.48 1 96.52 525 GLY A CA 1
ATOM 4182 C C . GLY A 1 525 ? -33.292 -25.83 -19.288 1 96.52 525 GLY A C 1
ATOM 4183 O O . GLY A 1 525 ? -33.201 -25.017 -18.366 1 96.52 525 GLY A O 1
ATOM 4184 N N . LYS A 1 526 ? -34.164 -26.798 -19.325 1 96.48 526 LYS A N 1
ATOM 4185 C CA . LYS A 1 526 ? -35.207 -26.96 -18.316 1 96.48 526 LYS A CA 1
ATOM 4186 C C . LYS A 1 526 ? -34.607 -27.308 -16.956 1 96.48 526 LYS A C 1
ATOM 4188 O O . LYS A 1 526 ? -35.056 -26.802 -15.926 1 96.48 526 LYS A O 1
ATOM 4193 N N . ILE A 1 527 ? -33.667 -28.189 -16.941 1 97.48 527 ILE A N 1
ATOM 4194 C CA . ILE A 1 527 ? -33.045 -28.604 -15.689 1 97.48 527 ILE A CA 1
ATOM 4195 C C . ILE A 1 527 ? -32.278 -27.432 -15.081 1 97.48 527 ILE A C 1
ATOM 4197 O O . ILE A 1 527 ? -32.36 -27.187 -13.875 1 97.48 527 ILE A O 1
ATOM 4201 N N . THR A 1 528 ? -31.568 -26.696 -15.903 1 97.31 528 THR A N 1
ATOM 4202 C CA . THR A 1 528 ? -30.829 -25.519 -15.459 1 97.31 528 THR A CA 1
ATOM 4203 C C . THR A 1 528 ? -31.771 -24.492 -14.838 1 97.31 528 THR A C 1
ATOM 4205 O O . THR A 1 528 ? -31.498 -23.964 -13.758 1 97.31 528 THR A O 1
ATOM 4208 N N . ARG A 1 529 ? -32.872 -24.188 -15.454 1 97.04 529 ARG A N 1
ATOM 4209 C CA . ARG A 1 529 ? -33.842 -23.212 -14.966 1 97.04 529 ARG A CA 1
ATOM 4210 C C . ARG A 1 529 ? -34.407 -23.632 -13.613 1 97.04 529 ARG A C 1
ATOM 4212 O O . ARG A 1 529 ? -34.617 -22.792 -12.735 1 97.04 529 ARG A O 1
ATOM 4219 N N . LYS A 1 530 ? -34.704 -24.87 -13.562 1 97.54 530 LYS A N 1
ATOM 4220 C CA . LYS A 1 530 ? -35.237 -25.389 -12.306 1 97.54 530 LYS A CA 1
ATOM 4221 C C . LYS A 1 530 ? -34.237 -25.208 -11.168 1 97.54 530 LYS A C 1
ATOM 4223 O O . LYS A 1 530 ? -34.594 -24.725 -10.091 1 97.54 530 LYS A O 1
ATOM 4228 N N . LEU A 1 531 ? -33.016 -25.568 -11.384 1 97.79 531 LEU A N 1
ATOM 4229 C CA . LEU A 1 531 ? -31.989 -25.474 -10.352 1 97.79 531 LEU A CA 1
ATOM 4230 C C . LEU A 1 531 ? -31.672 -24.017 -10.032 1 97.79 531 LEU A C 1
ATOM 4232 O O . LEU A 1 531 ? -31.362 -23.681 -8.887 1 97.79 531 LEU A O 1
ATOM 4236 N N . GLN A 1 532 ? -31.693 -23.103 -11.003 1 97.06 532 GLN A N 1
ATOM 4237 C CA . GLN A 1 532 ? -31.516 -21.673 -10.774 1 97.06 532 GLN A CA 1
ATOM 4238 C C . GLN A 1 532 ? -32.559 -21.139 -9.795 1 97.06 532 GLN A C 1
ATOM 4240 O O . GLN A 1 532 ? -32.233 -20.362 -8.895 1 97.06 532 GLN A O 1
ATOM 4245 N N . ALA A 1 533 ? -33.782 -21.543 -10.012 1 96.98 533 ALA A N 1
ATOM 4246 C CA . ALA A 1 533 ? -34.879 -21.075 -9.168 1 96.98 533 ALA A CA 1
ATOM 4247 C C . ALA A 1 533 ? -34.706 -21.552 -7.729 1 96.98 533 ALA A C 1
ATOM 4249 O O . ALA A 1 533 ? -34.933 -20.791 -6.785 1 96.98 533 ALA A O 1
ATOM 4250 N N . ILE A 1 534 ? -34.288 -22.751 -7.602 1 97.44 534 ILE A N 1
ATOM 4251 C CA . ILE A 1 534 ? -34.099 -23.321 -6.273 1 97.44 534 ILE A CA 1
ATOM 4252 C C . ILE A 1 534 ? -32.906 -22.655 -5.59 1 97.44 534 ILE A C 1
ATOM 4254 O O . ILE A 1 534 ? -32.947 -22.375 -4.39 1 97.44 534 ILE A O 1
ATOM 4258 N N . TYR A 1 535 ? -31.875 -22.475 -6.305 1 96.39 535 TYR A N 1
ATOM 4259 C CA . TYR A 1 535 ? -30.685 -21.82 -5.773 1 96.39 535 TYR A CA 1
ATOM 4260 C C . TYR A 1 535 ? -31.007 -20.41 -5.293 1 96.39 535 TYR A C 1
ATOM 4262 O O . TYR A 1 535 ? -30.534 -19.984 -4.237 1 96.39 535 TYR A O 1
ATOM 4270 N N . LYS A 1 536 ? -31.713 -19.703 -6.048 1 94.84 536 LYS A N 1
ATOM 4271 C CA . LYS A 1 536 ? -32.114 -18.346 -5.686 1 94.84 536 LYS A CA 1
ATOM 4272 C C . LYS A 1 536 ? -32.864 -18.33 -4.358 1 94.84 536 LYS A C 1
ATOM 4274 O O . LYS A 1 536 ? -32.603 -17.483 -3.501 1 94.84 536 LYS A O 1
ATOM 4279 N N . LYS A 1 537 ? -33.749 -19.228 -4.23 1 95.96 537 LYS A N 1
ATOM 4280 C CA . LYS A 1 537 ? -34.501 -19.332 -2.983 1 95.96 537 LYS A CA 1
ATOM 4281 C C . LYS A 1 537 ? -33.579 -19.66 -1.811 1 95.96 537 LYS A C 1
ATOM 4283 O O . LYS A 1 537 ? -33.728 -19.101 -0.723 1 95.96 537 LYS A O 1
ATOM 4288 N N . LEU A 1 538 ? -32.677 -20.519 -2.064 1 96.41 538 LEU A N 1
ATOM 4289 C CA . LEU A 1 538 ? -31.739 -20.944 -1.03 1 96.41 538 LEU A CA 1
ATOM 4290 C C . LEU A 1 538 ? -30.885 -19.772 -0.557 1 96.41 538 LEU A C 1
ATOM 4292 O O . LEU A 1 538 ? -30.664 -19.605 0.645 1 96.41 538 LEU A O 1
ATOM 4296 N N . THR A 1 539 ? -30.359 -18.968 -1.444 1 94.17 539 THR A N 1
ATOM 4297 C CA . THR A 1 539 ? -29.482 -17.852 -1.108 1 94.17 539 THR A CA 1
ATOM 4298 C C . THR A 1 539 ? -30.244 -16.778 -0.337 1 94.17 539 THR A C 1
ATOM 4300 O O . THR A 1 539 ? -29.664 -16.069 0.488 1 94.17 539 THR A O 1
ATOM 4303 N N . GLU A 1 540 ? -31.488 -16.66 -0.574 1 91.39 540 GLU A N 1
ATOM 4304 C CA . GLU A 1 540 ? -32.32 -15.685 0.124 1 91.39 540 GLU A CA 1
ATOM 4305 C C . GLU A 1 540 ? -32.611 -16.13 1.554 1 91.39 540 GLU A C 1
ATOM 4307 O O . GLU A 1 540 ? -32.797 -15.297 2.444 1 91.39 540 GLU A O 1
ATOM 4312 N N . GLU A 1 541 ? -32.533 -17.426 1.766 1 92.94 541 GLU A N 1
ATOM 4313 C CA . GLU A 1 541 ? -33.029 -17.938 3.04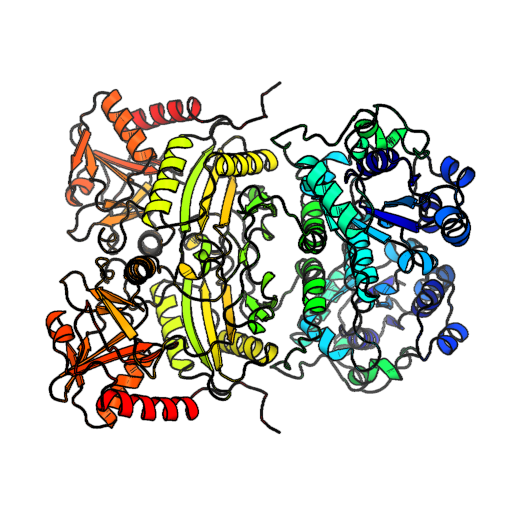 1 92.94 541 GLU A CA 1
ATOM 4314 C C . GLU A 1 541 ? -31.879 -18.365 3.948 1 92.94 541 GLU A C 1
ATOM 4316 O O . GLU A 1 541 ? -32.054 -18.495 5.161 1 92.94 541 GLU A O 1
ATOM 4321 N N . SER A 1 542 ? -30.748 -18.568 3.386 1 94.5 542 SER A N 1
ATOM 4322 C CA . SER A 1 542 ? -29.659 -19.16 4.156 1 94.5 542 SER A CA 1
ATOM 4323 C C . SER A 1 542 ? -28.457 -18.225 4.223 1 94.5 542 SER A C 1
ATOM 4325 O O . SER A 1 542 ? -28.275 -17.375 3.348 1 94.5 542 SER A O 1
ATOM 4327 N N . GLY A 1 543 ? -27.613 -18.411 5.412 1 95.51 543 GLY A N 1
ATOM 4328 C CA . GLY A 1 543 ? -26.388 -17.648 5.592 1 95.51 543 GLY A CA 1
ATOM 4329 C C . GLY A 1 543 ? -26.192 -17.161 7.015 1 95.51 543 GLY A C 1
ATOM 4330 O O . GLY A 1 543 ? -27.05 -17.376 7.874 1 95.51 543 GLY A O 1
ATOM 4331 N N . VAL A 1 544 ? -25.059 -16.562 7.249 1 96.6 544 VAL A N 1
ATOM 4332 C CA . VAL A 1 544 ? -24.745 -15.964 8.543 1 96.6 544 VAL A CA 1
ATOM 4333 C C . VAL A 1 544 ? -25.153 -14.493 8.545 1 96.6 544 VAL A C 1
ATOM 4335 O O . VAL A 1 544 ? -24.677 -13.709 7.72 1 96.6 544 VAL A O 1
ATOM 4338 N N . PRO A 1 545 ? -26.014 -14.12 9.435 1 95.28 545 PRO A N 1
ATOM 4339 C CA . PRO A 1 545 ? -26.483 -12.732 9.46 1 95.28 545 PRO A CA 1
ATOM 4340 C C . PRO A 1 545 ? -25.377 -11.742 9.819 1 95.28 545 PRO A C 1
ATOM 4342 O O . PRO A 1 545 ? -24.535 -12.034 10.671 1 95.28 545 PRO A O 1
ATOM 4345 N N . ILE A 1 546 ? -25.349 -10.62 9.149 1 93.4 546 ILE A N 1
ATOM 4346 C CA . ILE A 1 546 ? -24.463 -9.519 9.511 1 93.4 546 ILE A CA 1
ATOM 4347 C C . ILE A 1 546 ? -24.945 -8.874 10.808 1 93.4 546 ILE A C 1
ATOM 4349 O O . ILE A 1 546 ? -26.114 -8.501 10.926 1 93.4 546 ILE A O 1
ATOM 4353 N N . GLN A 1 547 ? -24.104 -8.839 11.767 1 74.97 547 GLN A N 1
ATOM 4354 C CA . GLN A 1 547 ? -24.444 -8.396 13.115 1 74.97 547 GLN A CA 1
ATOM 4355 C C . GLN A 1 547 ? -24.862 -6.928 13.123 1 74.97 547 GLN A C 1
ATOM 4357 O O . GLN A 1 547 ? -24.481 -6.164 12.233 1 74.97 547 GLN A O 1
ATOM 4362 N N . ASN A 1 548 ? -25.714 -6.298 14.172 1 61.04 548 ASN A N 1
ATOM 4363 C CA . ASN A 1 548 ? -26.197 -4.989 14.601 1 61.04 548 ASN A CA 1
ATOM 4364 C C . ASN A 1 548 ? -27.305 -4.474 13.687 1 61.04 548 ASN A C 1
ATOM 4366 O O . ASN A 1 548 ? -27.984 -3.5 14.016 1 61.04 548 ASN A O 1
ATOM 4370 N N . TYR A 1 549 ? -27.39 -4.854 12.436 1 55.21 549 TYR A N 1
ATOM 4371 C CA . TYR A 1 549 ? -28.454 -4.079 11.808 1 55.21 549 TYR A CA 1
ATOM 4372 C C . TYR A 1 549 ? -29.794 -4.793 11.93 1 55.21 549 TYR A C 1
ATOM 4374 O O . TYR A 1 549 ? -30.189 -5.543 11.034 1 55.21 549 TYR A O 1
ATOM 4382 N N . PHE A 1 550 ? -29.983 -5.154 13.192 1 44.94 550 PHE A N 1
ATOM 4383 C CA . PHE A 1 550 ? -31.339 -5.67 13.337 1 44.94 550 PHE A CA 1
ATOM 4384 C C . PHE A 1 550 ? -32.366 -4.599 12.989 1 44.94 550 PHE A C 1
ATOM 4386 O O . PHE A 1 550 ? -32.142 -3.413 13.239 1 44.94 550 PHE A O 1
ATOM 4393 N N . GLU A 1 551 ? -33.08 -4.773 11.957 1 40.37 551 GLU A N 1
ATOM 4394 C CA . GLU A 1 551 ? -34.286 -3.966 11.794 1 40.37 551 GLU A CA 1
ATOM 4395 C C . GLU A 1 551 ? -34.948 -3.684 13.139 1 40.37 551 GLU A C 1
ATOM 4397 O O . GLU A 1 551 ? -35.24 -4.61 13.9 1 40.37 551 GLU A O 1
ATOM 4402 N N . THR A 1 552 ? -34.726 -2.532 13.778 1 29.22 552 THR A N 1
ATOM 4403 C CA . THR A 1 552 ? -35.875 -2.114 14.574 1 29.22 552 THR A CA 1
ATOM 4404 C C . THR A 1 552 ? -37.16 -2.201 13.755 1 29.22 552 THR A C 1
ATOM 4406 O O . THR A 1 552 ? -37.18 -1.83 12.58 1 29.22 552 THR A O 1
ATOM 4409 N N . MET B 1 1 ? 5.215 21.664 41.8 1 90.92 1 MET B N 1
ATOM 4410 C CA . MET B 1 1 ? 4.074 21.179 41.029 1 90.92 1 MET B CA 1
ATOM 4411 C C . MET B 1 1 ? 4.468 20.92 39.579 1 90.92 1 MET B C 1
ATOM 4413 O O . MET B 1 1 ? 5.079 21.774 38.935 1 90.92 1 MET B O 1
ATOM 4417 N N . GLU B 1 2 ? 4.2 19.71 39.184 1 95.04 2 GLU B N 1
ATOM 4418 C CA . GLU B 1 2 ? 4.501 19.352 37.801 1 95.04 2 GLU B CA 1
ATOM 4419 C C . GLU B 1 2 ? 3.246 19.392 36.935 1 95.04 2 GLU B C 1
ATOM 4421 O O . GLU B 1 2 ? 2.207 18.844 37.311 1 95.04 2 GLU B O 1
ATOM 4426 N N . VAL B 1 3 ? 3.326 20.05 35.805 1 97.92 3 VAL B N 1
ATOM 4427 C CA . VAL B 1 3 ? 2.178 20.21 34.919 1 97.92 3 VAL B CA 1
ATOM 4428 C C . VAL B 1 3 ? 2.195 19.119 33.85 1 97.92 3 VAL B C 1
ATOM 4430 O O . VAL B 1 3 ? 3.241 18.834 33.262 1 97.92 3 VAL B O 1
ATOM 4433 N N . ILE B 1 4 ? 1.075 18.466 33.668 1 98.4 4 ILE B N 1
ATOM 4434 C CA . ILE B 1 4 ? 0.87 17.454 32.637 1 98.4 4 ILE B CA 1
ATOM 4435 C C . ILE B 1 4 ? -0.085 17.988 31.572 1 98.4 4 ILE B C 1
ATOM 4437 O O . ILE B 1 4 ? -1.254 18.257 31.858 1 98.4 4 ILE B O 1
ATOM 4441 N N . HIS B 1 5 ? 0.393 18.149 30.352 1 98.62 5 HIS B N 1
ATOM 4442 C CA . HIS B 1 5 ? -0.406 18.64 29.235 1 98.62 5 HIS B CA 1
ATOM 4443 C C . HIS B 1 5 ? -0.962 17.486 28.406 1 98.62 5 HIS B C 1
ATOM 4445 O O . HIS B 1 5 ? -0.2 16.688 27.855 1 98.62 5 HIS B O 1
ATOM 4451 N N . ALA B 1 6 ? -2.26 17.405 28.326 1 98.68 6 ALA B N 1
ATOM 4452 C CA . ALA B 1 6 ? -2.937 16.437 27.467 1 98.68 6 ALA B CA 1
ATOM 4453 C C . ALA B 1 6 ? -3.484 17.108 26.21 1 98.68 6 ALA B C 1
ATOM 4455 O O . ALA B 1 6 ? -4.447 17.875 26.277 1 98.68 6 ALA B O 1
ATOM 4456 N N . TRP B 1 7 ? -2.881 16.768 25.088 1 98.56 7 TRP B N 1
ATOM 4457 C CA . TRP B 1 7 ? -3.318 17.328 23.814 1 98.56 7 TRP B CA 1
ATOM 4458 C C . TRP B 1 7 ? -4.19 16.335 23.052 1 98.56 7 TRP B C 1
ATOM 4460 O O . TRP B 1 7 ? -3.821 15.169 22.895 1 98.56 7 TRP B O 1
ATOM 4470 N N . SER B 1 8 ? -5.34 16.793 22.605 1 97.86 8 SER B N 1
ATOM 4471 C CA . SER B 1 8 ? -6.226 15.895 21.872 1 97.86 8 SER B CA 1
ATOM 4472 C C . SER B 1 8 ? -7.055 16.655 20.841 1 97.86 8 SER B C 1
ATOM 4474 O O . SER B 1 8 ? -7.087 17.887 20.849 1 97.86 8 SER B O 1
ATOM 4476 N N . SER B 1 9 ? -7.585 15.897 19.889 1 93.72 9 SER B N 1
ATOM 4477 C CA . SER B 1 9 ? -8.638 16.431 19.032 1 93.72 9 SER B CA 1
ATOM 4478 C C . SER B 1 9 ? -10.004 16.32 19.7 1 93.72 9 SER B C 1
ATOM 4480 O O . SER B 1 9 ? -10.172 15.568 20.662 1 93.72 9 SER B O 1
ATOM 4482 N N . PRO B 1 10 ? -10.949 17.045 19.207 1 92.05 10 PRO B N 1
ATOM 4483 C CA . PRO B 1 10 ? -12.303 16.883 19.742 1 92.05 10 PRO B CA 1
ATOM 4484 C C . PRO B 1 10 ? -12.85 15.472 19.546 1 92.05 10 PRO B C 1
ATOM 4486 O O . PRO B 1 10 ? -12.469 14.785 18.595 1 92.05 10 PRO B O 1
ATOM 4489 N N . ARG B 1 11 ? -13.641 15.051 20.502 1 91.19 11 ARG B N 1
ATOM 4490 C CA . ARG B 1 11 ? -14.367 13.787 20.431 1 91.19 11 ARG B CA 1
ATOM 4491 C C . ARG B 1 11 ? -13.412 12.601 20.518 1 91.19 11 ARG B C 1
ATOM 4493 O O . ARG B 1 11 ? -13.641 11.565 19.891 1 91.19 11 ARG B O 1
ATOM 4500 N N . SER B 1 12 ? -12.334 12.724 21.219 1 93.32 12 SER B N 1
ATOM 4501 C CA . SER B 1 12 ? -11.333 11.667 21.324 1 93.32 12 SER B CA 1
ATOM 4502 C C . SER B 1 12 ? -11.293 11.082 22.732 1 93.32 12 SER B C 1
ATOM 4504 O O . SER B 1 12 ? -10.25 10.602 23.181 1 93.32 12 SER B O 1
ATOM 4506 N N . LEU B 1 13 ? -12.319 11.277 23.481 1 94.64 13 LEU B N 1
ATOM 4507 C CA . LEU B 1 13 ? -12.444 10.765 24.841 1 94.64 13 LEU B CA 1
ATOM 4508 C C . LEU B 1 13 ? -11.578 11.568 25.806 1 94.64 13 LEU B C 1
ATOM 4510 O O . LEU B 1 13 ? -11.15 11.051 26.84 1 94.64 13 LEU B O 1
ATOM 4514 N N . SER B 1 14 ? -11.269 12.76 25.415 1 96.76 14 SER B N 1
ATOM 4515 C CA . SER B 1 14 ? -10.405 13.596 26.242 1 96.76 14 SER B CA 1
ATOM 4516 C C . SER B 1 14 ? -11.089 13.973 27.552 1 96.76 14 SER B C 1
ATOM 4518 O O . SER B 1 14 ? -10.433 14.097 28.588 1 96.76 14 SER B O 1
ATOM 4520 N N . THR B 1 15 ? -12.428 14.079 27.508 1 97.15 15 THR B N 1
ATOM 4521 C CA . THR B 1 15 ? -13.163 14.406 28.726 1 97.15 15 THR B CA 1
ATOM 4522 C C . THR B 1 15 ? -13.164 13.224 29.691 1 97.15 15 THR B C 1
ATOM 4524 O O . THR B 1 15 ? -12.971 13.399 30.895 1 97.15 15 THR B O 1
ATOM 4527 N N . SER B 1 16 ? -13.374 12.057 29.158 1 96.7 16 SER B N 1
ATOM 4528 C CA . SER B 1 16 ? -13.305 10.863 29.994 1 96.7 16 SER B CA 1
ATOM 4529 C C . SER B 1 16 ? -11.922 10.703 30.618 1 96.7 16 SER B C 1
ATOM 4531 O O . SER B 1 16 ? -11.801 10.307 31.779 1 96.7 16 SER B O 1
ATOM 4533 N N . LEU B 1 17 ? -10.965 10.994 29.845 1 97.91 17 LEU B N 1
ATOM 4534 C CA . LEU B 1 17 ? -9.603 10.904 30.36 1 97.91 17 LEU B CA 1
ATOM 4535 C C . LEU B 1 17 ? -9.364 11.941 31.452 1 97.91 17 LEU B C 1
ATOM 4537 O O . LEU B 1 17 ? -8.682 11.662 32.44 1 97.91 17 LEU B O 1
ATOM 4541 N N . MET B 1 18 ? -9.899 13.123 31.212 1 98.26 18 MET B N 1
ATOM 4542 C CA . MET B 1 18 ? -9.828 14.154 32.244 1 98.26 18 MET B CA 1
ATOM 4543 C C . MET B 1 18 ? -10.515 13.691 33.524 1 98.26 18 MET B C 1
ATOM 4545 O O . MET B 1 18 ? -9.994 13.895 34.622 1 98.26 18 MET B O 1
ATOM 4549 N N . TYR B 1 19 ? -11.688 13.055 33.409 1 98.03 19 TYR B N 1
ATOM 4550 C CA . TYR B 1 19 ? -12.386 12.506 34.567 1 98.03 19 TYR B CA 1
ATOM 4551 C C . TYR B 1 19 ? -11.538 11.449 35.265 1 98.03 19 TYR B C 1
ATOM 4553 O O . TYR B 1 19 ? -11.487 11.399 36.496 1 98.03 19 TYR B O 1
ATOM 4561 N N . SER B 1 20 ? -10.905 10.644 34.507 1 98.11 20 SER B N 1
ATOM 4562 C CA . SER B 1 20 ? -10.01 9.619 35.033 1 98.11 20 SER B CA 1
ATOM 4563 C C . SER B 1 20 ? -8.916 10.232 35.9 1 98.11 20 SER B C 1
ATOM 4565 O O . SER B 1 20 ? -8.733 9.834 37.052 1 98.11 20 SER B O 1
ATOM 4567 N N . PHE B 1 21 ? -8.234 11.217 35.412 1 98.16 21 PHE B N 1
ATOM 4568 C CA . PHE B 1 21 ? -7.141 11.858 36.133 1 98.16 21 PHE B CA 1
ATOM 4569 C C . PHE B 1 21 ? -7.664 12.616 37.347 1 98.16 21 PHE B C 1
ATOM 4571 O O . PHE B 1 21 ? -6.973 12.728 38.361 1 98.16 21 PHE B O 1
ATOM 4578 N N . SER B 1 22 ? -8.859 13.107 37.281 1 97.64 22 SER B N 1
ATOM 4579 C CA . SER B 1 22 ? -9.444 13.888 38.367 1 97.64 22 SER B CA 1
ATOM 4580 C C . SER B 1 22 ? -9.728 13.015 39.585 1 97.64 22 SER B C 1
ATOM 4582 O O . SER B 1 22 ? -9.968 13.528 40.68 1 97.64 22 SER B O 1
ATOM 4584 N N . GLN B 1 23 ? -9.62 11.732 39.383 1 97.46 23 GLN B N 1
ATOM 4585 C CA . GLN B 1 23 ? -9.872 10.827 40.5 1 97.46 23 GLN B CA 1
ATOM 4586 C C . GLN B 1 23 ? -8.643 10.703 41.396 1 97.46 23 GLN B C 1
ATOM 4588 O O . GLN B 1 23 ? -8.736 10.208 42.521 1 97.46 23 GLN B O 1
ATOM 4593 N N . ARG B 1 24 ? -7.578 11.133 40.904 1 97.25 24 ARG B N 1
ATOM 4594 C CA . ARG B 1 24 ? -6.341 11.034 41.672 1 97.25 24 ARG B CA 1
ATOM 4595 C C . ARG B 1 24 ? -6.359 11.985 42.864 1 97.25 24 ARG B C 1
ATOM 4597 O O . ARG B 1 24 ? -6.903 13.088 42.777 1 97.25 24 ARG B O 1
ATOM 4604 N N . ASN B 1 25 ? -5.658 11.639 43.904 1 95.45 25 ASN B N 1
ATOM 4605 C CA . ASN B 1 25 ? -5.639 12.452 45.115 1 95.45 25 ASN B CA 1
ATOM 4606 C C . ASN B 1 25 ? -4.477 13.44 45.11 1 95.45 25 ASN B C 1
ATOM 4608 O O . ASN B 1 25 ? -4.359 14.272 46.011 1 95.45 25 ASN B O 1
ATOM 4612 N N . ASP B 1 26 ? -3.682 13.421 44.154 1 97.11 26 ASP B N 1
ATOM 4613 C CA . ASP B 1 26 ? -2.494 14.268 44.118 1 97.11 26 ASP B CA 1
ATOM 4614 C C . ASP B 1 26 ? -2.516 15.194 42.903 1 97.11 26 ASP B C 1
ATOM 4616 O O . ASP B 1 26 ? -1.473 15.7 42.483 1 97.11 26 ASP B O 1
ATOM 4620 N N . ILE B 1 27 ? -3.756 15.376 42.291 1 96.51 27 ILE B N 1
ATOM 4621 C CA . ILE B 1 27 ? -3.764 16.104 41.026 1 96.51 27 ILE B CA 1
ATOM 4622 C C . ILE B 1 27 ? -4.909 17.113 41.018 1 96.51 27 ILE B C 1
ATOM 4624 O O . ILE B 1 27 ? -5.984 16.846 41.56 1 96.51 27 ILE B O 1
ATOM 4628 N N . GLU B 1 28 ? -4.665 18.232 40.497 1 96.08 28 GLU B N 1
ATOM 4629 C CA . GLU B 1 28 ? -5.723 19.16 40.108 1 96.08 28 GLU B CA 1
ATOM 4630 C C . GLU B 1 28 ? -5.874 19.22 38.591 1 96.08 28 GLU B C 1
ATOM 4632 O O . GLU B 1 28 ? -4.902 19.032 37.857 1 96.08 28 GLU B O 1
ATOM 4637 N N . VAL B 1 29 ? -7.092 19.475 38.12 1 97.23 29 VAL B N 1
ATOM 4638 C CA . VAL B 1 29 ? -7.368 19.369 36.691 1 97.23 29 VAL B CA 1
ATOM 4639 C C . VAL B 1 29 ? -7.91 20.698 36.17 1 97.23 29 VAL B C 1
ATOM 4641 O O . VAL B 1 29 ? -8.693 21.366 36.85 1 97.23 29 VAL B O 1
ATOM 4644 N N . LEU B 1 30 ? -7.445 21.122 35.003 1 97.65 30 LEU B N 1
ATOM 4645 C CA . LEU B 1 30 ? -7.97 22.267 34.267 1 97.65 30 LEU B CA 1
ATOM 4646 C C . LEU B 1 30 ? -8.58 21.828 32.94 1 97.65 30 LEU B C 1
ATOM 4648 O O . LEU B 1 30 ? -7.941 21.114 32.165 1 97.65 30 LEU B O 1
ATOM 4652 N N . ASP B 1 31 ? -9.755 22.249 32.729 1 98.13 31 ASP B N 1
ATOM 4653 C CA . ASP B 1 31 ? -10.466 21.931 31.494 1 98.13 31 ASP B CA 1
ATOM 4654 C C . ASP B 1 31 ? -10.311 23.05 30.467 1 98.13 31 ASP B C 1
ATOM 4656 O O . ASP B 1 31 ? -11.051 24.035 30.497 1 98.13 31 ASP B O 1
ATOM 4660 N N . GLU B 1 32 ? -9.434 22.957 29.489 1 97.9 32 GLU B N 1
ATOM 4661 C CA . GLU B 1 32 ? -9.212 23.785 28.307 1 97.9 32 GLU B CA 1
ATOM 4662 C C . GLU B 1 32 ? -9.01 25.249 28.688 1 97.9 32 GLU B C 1
ATOM 4664 O O . GLU B 1 32 ? -9.728 26.126 28.205 1 97.9 32 GLU B O 1
ATOM 4669 N N . PRO B 1 33 ? -7.952 25.512 29.39 1 97.69 33 PRO B N 1
ATOM 4670 C CA . PRO B 1 33 ? -7.737 26.892 29.834 1 97.69 33 PRO B CA 1
ATOM 4671 C C . PRO B 1 33 ? -7.441 27.844 28.679 1 97.69 33 PRO B C 1
ATOM 4673 O O . PRO B 1 33 ? -7.573 29.062 28.828 1 97.69 33 PRO B O 1
ATOM 4676 N N . LEU B 1 34 ? -7.105 27.291 27.538 1 97.54 34 LEU B N 1
ATOM 4677 C CA . LEU B 1 34 ? -6.704 28.138 26.42 1 97.54 34 LEU B CA 1
ATOM 4678 C C . LEU B 1 34 ? -7.889 28.427 25.504 1 97.54 34 LEU B C 1
ATOM 4680 O O . LEU B 1 34 ? -7.741 29.107 24.486 1 97.54 34 LEU B O 1
ATOM 4684 N N . TYR B 1 35 ? -9.086 27.968 25.839 1 97.14 35 TYR B N 1
ATOM 4685 C CA . TYR B 1 35 ? -10.234 28.032 24.942 1 97.14 35 TYR B CA 1
ATOM 4686 C C . TYR B 1 35 ? -10.649 29.477 24.689 1 97.14 35 TYR B C 1
ATOM 4688 O O . TYR B 1 35 ? -10.916 29.862 23.548 1 97.14 35 TYR B O 1
ATOM 4696 N N . ALA B 1 36 ? -10.643 30.309 25.7 1 96.67 36 ALA B N 1
ATOM 4697 C CA . ALA B 1 36 ? -11.035 31.707 25.539 1 96.67 36 ALA B CA 1
ATOM 4698 C C . ALA B 1 36 ? -10.042 32.457 24.656 1 96.67 36 ALA B C 1
ATOM 4700 O O . ALA B 1 36 ? -10.438 33.272 23.819 1 96.67 36 ALA B O 1
ATOM 4701 N N . HIS B 1 37 ? -8.778 32.183 24.921 1 96.15 37 HIS B N 1
ATOM 4702 C CA . HIS B 1 37 ? -7.755 32.798 24.083 1 96.15 37 HIS B CA 1
ATOM 4703 C C . HIS B 1 37 ? -7.936 32.412 22.619 1 96.15 37 HIS B C 1
ATOM 4705 O O . HIS B 1 37 ? -7.839 33.262 21.732 1 96.15 37 HIS B O 1
ATOM 4711 N N . PHE B 1 38 ? -8.203 31.169 22.372 1 95.59 38 PHE B N 1
ATOM 4712 C CA . PHE B 1 38 ? -8.401 30.653 21.023 1 95.59 38 PHE B CA 1
ATOM 4713 C C . PHE B 1 38 ? -9.559 31.366 20.335 1 95.59 38 PHE B C 1
ATOM 4715 O O . PHE B 1 38 ? -9.433 31.805 19.19 1 95.59 38 PHE B O 1
ATOM 4722 N N . LEU B 1 39 ? -10.696 31.499 21.01 1 94.3 39 LEU B N 1
ATOM 4723 C CA . LEU B 1 39 ? -11.865 32.139 20.417 1 94.3 39 LEU B CA 1
ATOM 4724 C C . LEU B 1 39 ? -11.601 33.618 20.153 1 94.3 39 LEU B C 1
ATOM 4726 O O . LEU B 1 39 ? -12.082 34.172 19.162 1 94.3 39 LEU B O 1
ATOM 4730 N N . ARG B 1 40 ? -10.829 34.206 21.017 1 93.28 40 ARG B N 1
ATOM 4731 C CA . ARG B 1 40 ? -10.497 35.616 20.842 1 93.28 40 ARG B CA 1
ATOM 4732 C C . ARG B 1 40 ? -9.645 35.828 19.595 1 93.28 40 ARG B C 1
ATOM 4734 O O . ARG B 1 40 ? -9.903 36.741 18.809 1 93.28 40 ARG B O 1
ATOM 4741 N N . VAL B 1 41 ? -8.673 34.969 19.444 1 88.86 41 VAL B N 1
ATOM 4742 C CA . VAL B 1 41 ? -7.705 35.137 18.365 1 88.86 41 VAL B CA 1
ATOM 4743 C C . VAL B 1 41 ? -8.326 34.702 17.04 1 88.86 41 VAL B C 1
ATOM 4745 O O . VAL B 1 41 ? -8.09 35.324 16.002 1 88.86 41 VAL B O 1
ATOM 4748 N N . SER B 1 42 ? -9.114 33.633 17.052 1 87.49 42 SER B N 1
ATOM 4749 C CA . SER B 1 42 ? -9.639 33.062 15.816 1 87.49 42 SER B CA 1
ATOM 4750 C C . SER B 1 42 ? -10.913 33.775 15.375 1 87.49 42 SER B C 1
ATOM 4752 O O . SER B 1 42 ? -11.243 33.79 14.187 1 87.49 42 SER B O 1
ATOM 4754 N N . GLY B 1 43 ? -11.661 34.199 16.327 1 86.37 43 GLY B N 1
ATOM 4755 C CA . GLY B 1 43 ? -12.918 34.861 16.018 1 86.37 43 GLY B CA 1
ATOM 4756 C C . GLY B 1 43 ? -14.035 33.892 15.678 1 86.37 43 GLY B C 1
ATOM 4757 O O . GLY B 1 43 ? -15.109 34.306 15.236 1 86.37 43 GLY B O 1
ATOM 4758 N N . PHE B 1 44 ? -13.862 32.619 15.984 1 87.49 44 PHE B N 1
ATOM 4759 C CA . PHE B 1 44 ? -14.894 31.635 15.682 1 87.49 44 PHE B CA 1
ATOM 4760 C C . PHE B 1 44 ? -16.145 31.889 16.514 1 87.49 44 PHE B C 1
ATOM 4762 O O . PHE B 1 44 ? -16.053 32.242 17.691 1 87.49 44 PHE B O 1
ATOM 4769 N N . ASP B 1 45 ? -17.235 31.634 15.849 1 86.07 45 ASP B N 1
ATOM 4770 C CA . ASP B 1 45 ? -18.513 31.803 16.534 1 86.07 45 ASP B CA 1
ATOM 4771 C C . ASP B 1 45 ? -18.963 30.499 17.188 1 86.07 45 ASP B C 1
ATOM 4773 O O . ASP B 1 45 ? -18.85 29.427 16.589 1 86.07 45 ASP B O 1
ATOM 4777 N N . ARG B 1 46 ? -19.227 30.633 18.43 1 90.46 46 ARG B N 1
ATOM 4778 C CA . ARG B 1 46 ? -19.801 29.558 19.233 1 90.46 46 ARG B CA 1
ATOM 4779 C C . ARG B 1 46 ? -20.989 30.058 20.047 1 90.46 46 ARG B C 1
ATOM 4781 O O . ARG B 1 46 ? -21.054 31.236 20.402 1 90.46 46 ARG B O 1
ATOM 4788 N N . PRO B 1 47 ? -21.94 29.166 20.323 1 88.21 47 PRO B N 1
ATOM 4789 C CA . PRO B 1 47 ? -23.116 29.604 21.078 1 88.21 47 PRO B CA 1
ATOM 4790 C C . PRO B 1 47 ? -22.759 30.188 22.443 1 88.21 47 PRO B C 1
ATOM 4792 O O . PRO B 1 47 ? -23.482 31.042 22.961 1 88.21 47 PRO B O 1
ATOM 4795 N N . TYR B 1 48 ? -21.683 29.869 22.987 1 91.44 48 TYR B N 1
ATOM 4796 C CA . TYR B 1 48 ? -21.307 30.307 24.327 1 91.44 48 TYR B CA 1
ATOM 4797 C C . TYR B 1 48 ? -20.1 31.236 24.278 1 91.44 48 TYR B C 1
ATOM 4799 O O . TYR B 1 48 ? -19.404 31.413 25.281 1 91.44 48 TYR B O 1
ATOM 4807 N N . ARG B 1 49 ? -19.784 31.759 23.19 1 93.22 49 ARG B N 1
ATOM 4808 C CA . ARG B 1 49 ? -18.562 32.53 22.987 1 93.22 49 ARG B CA 1
ATOM 4809 C C . ARG B 1 49 ? -18.51 33.732 23.925 1 93.22 49 ARG B C 1
ATOM 4811 O O . ARG B 1 49 ? -17.519 33.934 24.629 1 93.22 49 ARG B O 1
ATOM 4818 N N . ASP B 1 50 ? -19.609 34.573 23.996 1 93.9 50 ASP B N 1
ATOM 4819 C CA . ASP B 1 50 ? -19.62 35.799 24.789 1 93.9 50 ASP B CA 1
ATOM 4820 C C . ASP B 1 50 ? -19.518 35.488 26.281 1 93.9 50 ASP B C 1
ATOM 4822 O O . ASP B 1 50 ? -18.801 36.172 27.015 1 93.9 50 ASP B O 1
ATOM 4826 N N . GLN B 1 51 ? -20.233 34.502 26.613 1 94.85 51 GLN B N 1
ATOM 4827 C CA . GLN B 1 51 ? -20.162 34.082 28.009 1 94.85 51 GLN B CA 1
ATOM 4828 C C . GLN B 1 51 ? -18.756 33.613 28.371 1 94.85 51 GLN B C 1
ATOM 4830 O O . GLN B 1 51 ? -18.249 33.929 29.45 1 94.85 51 GLN B O 1
ATOM 4835 N N . LEU B 1 52 ? -18.149 32.915 27.516 1 95.42 52 LEU B N 1
ATOM 4836 C CA . LEU B 1 52 ? -16.81 32.38 27.736 1 95.42 52 LEU B CA 1
ATOM 4837 C C . LEU B 1 52 ? -15.785 33.504 27.837 1 95.42 52 LEU B C 1
ATOM 4839 O O . LEU B 1 52 ? -14.948 33.507 28.743 1 95.42 52 LEU B O 1
ATOM 4843 N N . LEU B 1 53 ? -15.864 34.494 26.96 1 95.36 53 LEU B N 1
ATOM 4844 C CA . LEU B 1 53 ? -14.906 35.594 26.919 1 95.36 53 LEU B CA 1
ATOM 4845 C C . LEU B 1 53 ? -15.08 36.512 28.124 1 95.36 53 LEU B C 1
ATOM 4847 O O . LEU B 1 53 ? -14.129 37.169 28.551 1 95.36 53 LEU B O 1
ATOM 4851 N N . SER B 1 54 ? -16.277 36.473 28.726 1 94.86 54 SER B N 1
ATOM 4852 C CA . SER B 1 54 ? -16.551 37.32 29.883 1 94.86 54 SER B CA 1
ATOM 4853 C C . SER B 1 54 ? -16.13 36.637 31.18 1 94.86 54 SER B C 1
ATOM 4855 O O . SER B 1 54 ? -15.819 37.307 32.167 1 94.86 54 SER B O 1
ATOM 4857 N N . ASN B 1 55 ? -16.033 35.36 31.158 1 93.82 55 ASN B N 1
ATOM 4858 C CA . ASN B 1 55 ? -15.86 34.639 32.414 1 93.82 55 ASN B CA 1
ATOM 4859 C C . ASN B 1 55 ? -14.476 34.004 32.51 1 93.82 55 ASN B C 1
ATOM 4861 O O . ASN B 1 55 ? -14.04 33.616 33.595 1 93.82 55 ASN B O 1
ATOM 4865 N N . MET B 1 56 ? -13.795 33.892 31.381 1 94.9 56 MET B N 1
ATOM 4866 C CA . MET B 1 56 ? -12.508 33.203 31.358 1 94.9 56 MET B CA 1
ATOM 4867 C C . MET B 1 56 ? -11.401 34.134 30.877 1 94.9 56 MET B C 1
ATOM 4869 O O . MET B 1 56 ? -11.622 34.965 29.995 1 94.9 56 MET B O 1
ATOM 4873 N N . GLU B 1 57 ? -10.185 33.983 31.471 1 94.58 57 GLU B N 1
ATOM 4874 C CA . GLU B 1 57 ? -9.023 34.748 31.029 1 94.58 57 GLU B CA 1
ATOM 4875 C C . GLU B 1 57 ? -8.693 34.456 29.568 1 94.58 57 GLU B C 1
ATOM 4877 O O . GLU B 1 57 ? -8.52 33.298 29.185 1 94.58 57 GLU B O 1
ATOM 4882 N N . SER B 1 58 ? -8.647 35.529 28.737 1 95.38 58 SER B N 1
ATOM 4883 C CA . SER B 1 58 ? -8.468 35.323 27.304 1 95.38 58 SER B CA 1
ATOM 4884 C C . SER B 1 58 ? -7.096 35.804 26.844 1 95.38 58 SER B C 1
ATOM 4886 O O . SER B 1 58 ? -6.777 35.742 25.654 1 95.38 58 SER B O 1
ATOM 4888 N N . ASP B 1 59 ? -6.288 36.346 27.781 1 95.61 59 ASP B N 1
ATOM 4889 C CA . ASP B 1 59 ? -4.898 36.672 27.477 1 95.61 59 ASP B CA 1
ATOM 4890 C C . ASP B 1 59 ? -4.009 35.434 27.574 1 95.61 59 ASP B C 1
ATOM 4892 O O . ASP B 1 59 ? -3.765 34.923 28.669 1 95.61 59 ASP B O 1
ATOM 4896 N N . GLY B 1 60 ? -3.466 35.034 26.5 1 95.03 60 GLY B N 1
ATOM 4897 C CA . GLY B 1 60 ? -2.697 33.802 26.421 1 95.03 60 GLY B CA 1
ATOM 4898 C C . GLY B 1 60 ? -1.506 33.781 27.36 1 95.03 60 GLY B C 1
ATOM 4899 O O . GLY B 1 60 ? -1.184 32.741 27.939 1 95.03 60 GLY B O 1
ATOM 4900 N N . ASN B 1 61 ? -0.825 34.87 27.544 1 95.63 61 ASN B N 1
ATOM 4901 C CA . ASN B 1 61 ? 0.308 34.956 28.46 1 95.63 61 ASN B CA 1
ATOM 4902 C C . ASN B 1 61 ? -0.122 34.734 29.907 1 95.63 61 ASN B C 1
ATOM 4904 O O . ASN B 1 61 ? 0.535 34.001 30.648 1 95.63 61 ASN B O 1
ATOM 4908 N N . LYS B 1 62 ? -1.207 35.34 30.246 1 97.33 62 LYS B N 1
ATOM 4909 C CA . LYS B 1 62 ? -1.717 35.19 31.606 1 97.33 62 LYS B CA 1
ATOM 4910 C C . LYS B 1 62 ? -2.204 33.765 31.856 1 97.33 62 LYS B C 1
ATOM 4912 O O . LYS B 1 62 ? -1.998 33.214 32.939 1 97.33 62 LYS B O 1
ATOM 4917 N N . VAL B 1 63 ? -2.853 33.24 30.863 1 97.76 63 VAL B N 1
ATOM 4918 C CA . VAL B 1 63 ? -3.348 31.875 31.01 1 97.76 63 VAL B CA 1
ATOM 4919 C C . VAL B 1 63 ? -2.179 30.928 31.273 1 97.76 63 VAL B C 1
ATOM 4921 O O . VAL B 1 63 ? -2.243 30.09 32.176 1 97.76 63 VAL B O 1
ATOM 4924 N N . VAL B 1 64 ? -1.075 31.033 30.523 1 97.62 64 VAL B N 1
ATOM 4925 C CA . VAL B 1 64 ? 0.064 30.128 30.636 1 97.62 64 VAL B CA 1
ATOM 4926 C C . VAL B 1 64 ? 0.813 30.399 31.938 1 97.62 64 VAL B C 1
ATOM 4928 O O . VAL B 1 64 ? 1.061 29.479 32.722 1 97.62 64 VAL B O 1
ATOM 4931 N N . ASN B 1 65 ? 1.036 31.643 32.267 1 96.23 65 ASN B N 1
ATOM 4932 C CA . ASN B 1 65 ? 1.921 31.986 33.375 1 96.23 65 ASN B CA 1
ATOM 4933 C C . ASN B 1 65 ? 1.173 32.001 34.706 1 96.23 65 ASN B C 1
ATOM 4935 O O . ASN B 1 65 ? 1.716 31.587 35.732 1 96.23 65 ASN B O 1
ATOM 4939 N N . ASP B 1 66 ? -0.078 32.469 34.661 1 95.99 66 ASP B N 1
ATOM 4940 C CA . ASP B 1 66 ? -0.761 32.746 35.922 1 95.99 66 ASP B CA 1
ATOM 4941 C C . ASP B 1 66 ? -1.799 31.67 36.232 1 95.99 66 ASP B C 1
ATOM 4943 O O . ASP B 1 66 ? -2.304 31.593 37.354 1 95.99 66 ASP B O 1
ATOM 4947 N N . ILE B 1 67 ? -2.097 30.862 35.294 1 96.73 67 ILE B N 1
ATOM 4948 C CA . ILE B 1 67 ? -3.117 29.849 35.542 1 96.73 67 ILE B CA 1
ATOM 4949 C C . ILE B 1 67 ? -2.499 28.457 35.43 1 96.73 67 ILE B C 1
ATOM 4951 O O . ILE B 1 67 ? -2.455 27.71 36.41 1 96.73 67 ILE B O 1
ATOM 4955 N N . ILE B 1 68 ? -1.908 28.128 34.332 1 97.68 68 ILE B N 1
ATOM 4956 C CA . ILE B 1 68 ? -1.366 26.795 34.096 1 97.68 68 ILE B CA 1
ATOM 4957 C C . ILE B 1 68 ? -0.181 26.547 35.027 1 97.68 68 ILE B C 1
ATOM 4959 O O . ILE B 1 68 ? -0.115 25.514 35.697 1 97.68 68 ILE B O 1
ATOM 4963 N N . TYR B 1 69 ? 0.692 27.514 35.102 1 96.85 69 TYR B N 1
ATOM 4964 C CA . TYR B 1 69 ? 1.898 27.294 35.892 1 96.85 69 TYR B CA 1
ATOM 4965 C C . TYR B 1 69 ? 1.799 27.988 37.245 1 96.85 69 TYR B C 1
ATOM 4967 O O . TYR B 1 69 ? 2.804 28.153 37.94 1 96.85 69 TYR B O 1
ATOM 4975 N N . HIS B 1 70 ? 0.614 28.403 37.556 1 94.47 70 HIS B N 1
ATOM 4976 C CA . HIS B 1 70 ? 0.41 28.961 38.888 1 94.47 70 HIS B CA 1
ATOM 4977 C C . HIS B 1 70 ? 0.685 27.921 39.969 1 94.47 70 HIS B C 1
ATOM 4979 O O . HIS B 1 70 ? 0.331 26.75 39.814 1 94.47 70 HIS B O 1
ATOM 4985 N N . PRO B 1 71 ? 1.344 28.316 40.998 1 91.83 71 PRO B N 1
ATOM 4986 C CA . PRO B 1 71 ? 1.595 27.359 42.078 1 91.83 71 PRO B CA 1
ATOM 4987 C C . PRO B 1 71 ? 0.309 26.781 42.665 1 91.83 71 PRO B C 1
ATOM 4989 O O . PRO B 1 71 ? -0.687 27.496 42.802 1 91.83 71 PRO B O 1
ATOM 4992 N N . GLY B 1 72 ? 0.26 25.54 42.903 1 88.55 72 GLY B N 1
ATOM 4993 C CA . GLY B 1 72 ? -0.889 24.869 43.489 1 88.55 72 GLY B CA 1
ATOM 4994 C C . GLY B 1 72 ? -0.529 24.005 44.683 1 88.55 72 GLY B C 1
ATOM 4995 O O . GLY B 1 72 ? 0.622 23.995 45.125 1 88.55 72 GLY B O 1
ATOM 4996 N N . ASN B 1 73 ? -1.535 23.339 45.239 1 89.97 73 ASN B N 1
ATOM 4997 C CA . ASN B 1 73 ? -1.371 22.567 46.466 1 89.97 73 ASN B CA 1
ATOM 4998 C C . ASN B 1 73 ? -1.194 21.08 46.174 1 89.97 73 ASN B C 1
ATOM 5000 O O . ASN B 1 73 ? -0.98 20.284 47.09 1 89.97 73 ASN B O 1
ATOM 5004 N N . THR B 1 74 ? -1.291 20.736 44.959 1 94.45 74 THR B N 1
ATOM 5005 C CA . THR B 1 74 ? -1.157 19.337 44.57 1 94.45 74 THR B CA 1
ATOM 5006 C C . THR B 1 74 ? 0.191 19.088 43.9 1 94.45 74 THR B C 1
ATOM 5008 O O . THR B 1 74 ? 0.889 20.034 43.528 1 94.45 74 THR B O 1
ATOM 5011 N N . LYS B 1 75 ? 0.462 17.861 43.843 1 96.45 75 LYS B N 1
ATOM 5012 C CA . LYS B 1 75 ? 1.745 17.488 43.254 1 96.45 75 LYS B CA 1
ATOM 5013 C C . LYS B 1 75 ? 1.739 17.701 41.743 1 96.45 75 LYS B C 1
ATOM 5015 O O . LYS B 1 75 ? 2.756 18.082 41.161 1 96.45 75 LYS B O 1
ATOM 5020 N N . TYR B 1 76 ? 0.568 17.375 41.179 1 97.48 76 TYR B N 1
ATOM 5021 C CA . TYR B 1 76 ? 0.454 17.484 39.729 1 97.48 76 TYR B CA 1
ATOM 5022 C C . TYR B 1 76 ? -0.714 18.383 39.341 1 97.48 76 TYR B C 1
ATOM 5024 O O . TYR B 1 76 ? -1.649 18.57 40.123 1 97.48 76 TYR B O 1
ATOM 5032 N N . ARG B 1 77 ? -0.649 18.989 38.184 1 98.15 77 ARG B N 1
ATOM 5033 C CA . ARG B 1 77 ? -1.741 19.667 37.493 1 98.15 77 ARG B CA 1
ATOM 5034 C C . ARG B 1 77 ? -1.948 19.089 36.097 1 98.15 77 ARG B C 1
ATOM 5036 O O . ARG B 1 77 ? -1.013 19.038 35.295 1 98.15 77 ARG B O 1
ATOM 5043 N N . PHE B 1 78 ? -3.097 18.59 35.944 1 98.16 78 PHE B N 1
ATOM 5044 C CA . PHE B 1 78 ? -3.471 18.047 34.644 1 98.16 78 PHE B CA 1
ATOM 5045 C C . PHE B 1 78 ? -4.219 19.087 33.818 1 98.16 78 PHE B C 1
ATOM 5047 O O . PHE B 1 78 ? -5.236 19.625 34.262 1 98.16 78 PHE B O 1
ATOM 5054 N N . VAL B 1 79 ? -3.76 19.359 32.625 1 98.54 79 VAL B N 1
ATOM 5055 C CA . VAL B 1 79 ? -4.375 20.364 31.764 1 98.54 79 VAL B CA 1
ATOM 5056 C C . VAL B 1 79 ? -4.858 19.712 30.471 1 98.54 79 VAL B C 1
ATOM 5058 O O . VAL B 1 79 ? -4.05 19.233 29.671 1 98.54 79 VAL B O 1
ATOM 5061 N N . LYS B 1 80 ? -6.107 19.687 30.242 1 98.52 80 LYS B N 1
ATOM 5062 C CA . LYS B 1 80 ? -6.689 19.19 28.999 1 98.52 80 LYS B CA 1
ATOM 5063 C C . LYS B 1 80 ? -6.708 20.277 27.928 1 98.52 80 LYS B C 1
ATOM 5065 O O . LYS B 1 80 ? -7.275 21.351 28.136 1 98.52 80 LYS B O 1
ATOM 5070 N N . HIS B 1 81 ? -6.072 19.968 26.817 1 98.14 81 HIS B N 1
ATOM 5071 C CA . HIS B 1 81 ? -6.061 20.89 25.687 1 98.14 81 HIS B CA 1
ATOM 5072 C C . HIS B 1 81 ? -6.705 20.262 24.456 1 98.14 81 HIS B C 1
ATOM 5074 O O . HIS B 1 81 ? -6.546 19.064 24.211 1 98.14 81 HIS B O 1
ATOM 5080 N N . ILE B 1 82 ? -7.411 21.098 23.728 1 97.38 82 ILE B N 1
ATOM 5081 C CA . ILE B 1 82 ? -7.729 20.747 22.349 1 97.38 82 ILE B CA 1
ATOM 5082 C C . ILE B 1 82 ? -6.666 21.318 21.412 1 97.38 82 ILE B C 1
ATOM 5084 O O . ILE B 1 82 ? -6.281 22.483 21.537 1 97.38 82 ILE B O 1
ATOM 5088 N N . SER B 1 83 ? -6.235 20.529 20.527 1 96.62 83 SER B N 1
ATOM 5089 C CA . SER B 1 83 ? -5.038 20.804 19.738 1 96.62 83 SER B CA 1
ATOM 5090 C C . SER B 1 83 ? -5.151 22.139 19.009 1 96.62 83 SER B C 1
ATOM 5092 O O . SER B 1 83 ? -4.175 22.886 18.916 1 96.62 83 SER B O 1
ATOM 5094 N N . LYS B 1 84 ? -6.312 22.482 18.525 1 93.34 84 LYS B N 1
ATOM 5095 C CA . LYS B 1 84 ? -6.483 23.696 17.732 1 93.34 84 LYS B CA 1
ATOM 5096 C C . LYS B 1 84 ? -6.318 24.943 18.596 1 93.34 84 LYS B C 1
ATOM 5098 O O . LYS B 1 84 ? -6.16 26.049 18.075 1 93.34 84 LYS B O 1
ATOM 5103 N N . GLN B 1 85 ? -6.3 24.756 19.914 1 94.97 85 GLN B N 1
ATOM 5104 C CA . GLN B 1 85 ? -6.178 25.891 20.824 1 94.97 85 GLN B CA 1
ATOM 5105 C C . GLN B 1 85 ? -4.723 26.327 20.967 1 94.97 85 GLN B C 1
ATOM 5107 O O . GLN B 1 85 ? -4.441 27.396 21.513 1 94.97 85 GLN B O 1
ATOM 5112 N N . ARG B 1 86 ? -3.829 25.509 20.455 1 93.36 86 ARG B N 1
ATOM 5113 C CA . ARG B 1 86 ? -2.421 25.889 20.396 1 93.36 86 ARG B CA 1
ATOM 5114 C C . ARG B 1 86 ? -2.153 26.813 19.213 1 93.36 86 ARG B C 1
ATOM 5116 O O . ARG B 1 86 ? -1.773 26.354 18.133 1 93.36 86 ARG B O 1
ATOM 5123 N N . VAL B 1 87 ? -2.259 28.05 19.443 1 89.7 87 VAL B N 1
ATOM 5124 C CA . VAL B 1 87 ? -2.067 29.018 18.368 1 89.7 87 VAL B CA 1
ATOM 5125 C C . VAL B 1 87 ? -0.701 29.685 18.51 1 89.7 87 VAL B C 1
ATOM 5127 O O . VAL B 1 87 ? -0.09 29.641 19.581 1 89.7 87 VAL B O 1
ATOM 5130 N N . LEU B 1 88 ? -0.258 30.226 17.499 1 86.09 88 LEU B N 1
ATOM 5131 C CA . LEU B 1 88 ? 1.021 30.929 17.505 1 86.09 88 LEU B CA 1
ATOM 5132 C C . LEU B 1 88 ? 0.969 32.143 18.426 1 86.09 88 LEU B C 1
ATOM 5134 O O . LEU B 1 88 ? -0.072 32.795 18.543 1 86.09 88 LEU B O 1
ATOM 5138 N N . GLY B 1 89 ? 2.006 32.441 19.085 1 85.26 89 GLY B N 1
ATOM 5139 C CA . GLY B 1 89 ? 2.088 33.633 19.914 1 85.26 89 GLY B CA 1
ATOM 5140 C C . GLY B 1 89 ? 2.03 33.331 21.4 1 85.26 89 GLY B C 1
ATOM 5141 O O . GLY B 1 89 ? 2.289 34.208 22.227 1 85.26 89 GLY B O 1
ATOM 5142 N N . LEU B 1 90 ? 1.669 32.076 21.72 1 92.08 90 LEU B N 1
ATOM 5143 C CA . LEU B 1 90 ? 1.682 31.674 23.122 1 92.08 90 LEU B CA 1
ATOM 5144 C C . LEU B 1 90 ? 3.111 31.553 23.64 1 92.08 90 LEU B C 1
ATOM 5146 O O . LEU B 1 90 ? 4.04 31.322 22.863 1 92.08 90 LEU B O 1
ATOM 5150 N N . PRO B 1 91 ? 3.272 31.716 24.927 1 93.4 91 PRO B N 1
ATOM 5151 C CA . PRO B 1 91 ? 4.616 31.604 25.499 1 93.4 91 PRO B CA 1
ATOM 5152 C C . PRO B 1 91 ? 5.259 30.245 25.232 1 93.4 91 PRO B C 1
ATOM 5154 O O . PRO B 1 91 ? 4.581 29.216 25.282 1 93.4 91 PRO B O 1
ATOM 5157 N N . GLU B 1 92 ? 6.515 30.244 25.007 1 91.35 92 GLU B N 1
ATOM 5158 C CA . GLU B 1 92 ? 7.259 29.033 24.673 1 91.35 92 GLU B CA 1
ATOM 5159 C C . GLU B 1 92 ? 7.232 28.034 25.826 1 91.35 92 GLU B C 1
ATOM 5161 O O . GLU B 1 92 ? 7.361 26.827 25.611 1 91.35 92 GLU B O 1
ATOM 5166 N N . ASP B 1 93 ? 7.041 28.569 26.992 1 94.72 93 ASP B N 1
ATOM 5167 C CA . ASP B 1 93 ? 7.033 27.727 28.184 1 94.72 93 ASP B CA 1
ATOM 5168 C C . ASP B 1 93 ? 5.923 26.681 28.11 1 94.72 93 ASP B C 1
ATOM 5170 O O . ASP B 1 93 ? 6.043 25.599 28.689 1 94.72 93 ASP B O 1
ATOM 5174 N N . LEU B 1 94 ? 4.93 27.019 27.414 1 96.49 94 LEU B N 1
ATOM 5175 C CA . LEU B 1 94 ? 3.814 26.089 27.28 1 96.49 94 LEU B CA 1
ATOM 5176 C C . LEU B 1 94 ? 4.288 24.746 26.735 1 96.49 94 LEU B C 1
ATOM 5178 O O . LEU B 1 94 ? 3.82 23.693 27.175 1 96.49 94 LEU B O 1
ATOM 5182 N N . MET B 1 95 ? 5.228 24.822 25.791 1 95.28 95 MET B N 1
ATOM 5183 C CA . MET B 1 95 ? 5.694 23.607 25.129 1 95.28 95 MET B CA 1
ATOM 5184 C C . MET B 1 95 ? 6.986 23.103 25.764 1 95.28 95 MET B C 1
ATOM 5186 O O . MET B 1 95 ? 7.27 21.904 25.736 1 95.28 95 MET B O 1
ATOM 5190 N N . LYS B 1 96 ? 7.728 23.972 26.36 1 95.36 96 LYS B N 1
ATOM 5191 C CA . LYS B 1 96 ? 9.058 23.614 26.844 1 95.36 96 LYS B CA 1
ATOM 5192 C C . LYS B 1 96 ? 8.996 23.051 28.26 1 95.36 96 LYS B C 1
ATOM 5194 O O . LYS B 1 96 ? 9.897 22.326 28.687 1 95.36 96 LYS B O 1
ATOM 5199 N N . LYS B 1 97 ? 7.915 23.414 28.944 1 96.36 97 LYS B N 1
ATOM 5200 C CA . LYS B 1 97 ? 7.815 22.994 30.338 1 96.36 97 LYS B CA 1
ATOM 5201 C C . LYS B 1 97 ? 6.716 21.951 30.521 1 96.36 97 LYS B C 1
ATOM 5203 O O . LYS B 1 97 ? 5.715 21.963 29.802 1 96.36 97 LYS B O 1
ATOM 5208 N N . GLY B 1 98 ? 6.973 21.047 31.522 1 96.84 98 GLY B N 1
ATOM 5209 C CA . GLY B 1 98 ? 5.969 20.064 31.898 1 96.84 98 GLY B CA 1
ATOM 5210 C C . GLY B 1 98 ? 6.064 18.778 31.1 1 96.84 98 GLY B C 1
ATOM 5211 O O . GLY B 1 98 ? 6.98 18.609 30.292 1 96.84 98 GLY B O 1
ATOM 5212 N N . LYS B 1 99 ? 5.159 17.897 31.416 1 97.73 99 LYS B N 1
ATOM 5213 C CA . LYS B 1 99 ? 5.02 16.632 30.7 1 97.73 99 LYS B CA 1
ATOM 5214 C C . LYS B 1 99 ? 3.888 16.699 29.679 1 97.73 99 LYS B C 1
ATOM 5216 O O . LYS B 1 99 ? 2.849 17.31 29.936 1 97.73 99 LYS B O 1
ATOM 5221 N N . HIS B 1 100 ? 4.193 16.175 28.573 1 98.5 100 HIS B N 1
ATOM 5222 C CA . HIS B 1 100 ? 3.208 16.238 27.5 1 98.5 100 HIS B CA 1
ATOM 5223 C C . HIS B 1 100 ? 2.841 14.842 27.007 1 98.5 100 HIS B C 1
ATOM 5225 O O . HIS B 1 100 ? 3.694 13.952 26.957 1 98.5 100 HIS B O 1
ATOM 5231 N N . PHE B 1 101 ? 1.616 14.626 26.623 1 98.45 101 PHE B N 1
ATOM 5232 C CA . PHE B 1 101 ? 1.223 13.453 25.852 1 98.45 101 PHE B CA 1
ATOM 5233 C C . PHE B 1 101 ? 0.098 13.794 24.883 1 98.45 101 PHE B C 1
ATOM 5235 O O . PHE B 1 101 ? -0.501 14.868 24.972 1 98.45 101 PHE B O 1
ATOM 5242 N N . ILE B 1 102 ? -0.137 12.939 23.907 1 98.48 102 ILE B N 1
ATOM 5243 C CA . ILE B 1 102 ? -1.117 13.171 22.852 1 98.48 102 ILE B CA 1
ATOM 5244 C C . ILE B 1 102 ? -2.14 12.037 22.838 1 98.48 102 ILE B C 1
ATOM 5246 O O . ILE B 1 102 ? -1.775 10.863 22.93 1 98.48 102 ILE B O 1
ATOM 5250 N N . LEU B 1 103 ? -3.372 12.407 22.836 1 98.26 103 LEU B N 1
ATOM 5251 C CA . LEU B 1 103 ? -4.487 11.476 22.701 1 98.26 103 LEU B CA 1
ATOM 5252 C C . LEU B 1 103 ? -5.116 11.578 21.316 1 98.26 103 LEU B C 1
ATOM 5254 O O . LEU B 1 103 ? -5.543 12.658 20.901 1 98.26 103 LEU B O 1
ATOM 5258 N N . ILE B 1 104 ? -5.146 10.472 20.598 1 97.16 104 ILE B N 1
ATOM 5259 C CA . ILE B 1 104 ? -5.715 10.476 19.255 1 97.16 104 ILE B CA 1
ATOM 5260 C C . ILE B 1 104 ? -6.895 9.509 19.191 1 97.16 104 ILE B C 1
ATOM 5262 O O . ILE B 1 104 ? -7.088 8.695 20.097 1 97.16 104 ILE B O 1
ATOM 5266 N N . ARG B 1 105 ? -7.694 9.646 18.188 1 95.8 105 ARG B N 1
ATOM 5267 C CA . ARG B 1 105 ? -8.803 8.749 17.879 1 95.8 105 ARG B CA 1
ATOM 5268 C C . ARG B 1 105 ? -9.028 8.654 16.374 1 95.8 105 ARG B C 1
ATOM 5270 O O . ARG B 1 105 ? -8.9 9.65 15.658 1 95.8 105 ARG B O 1
ATOM 5277 N N . ASN B 1 106 ? -9.312 7.454 15.933 1 94.36 106 ASN B N 1
ATOM 5278 C CA . ASN B 1 106 ? -9.555 7.225 14.512 1 94.36 106 ASN B CA 1
ATOM 5279 C C . ASN B 1 106 ? -10.688 8.102 13.988 1 94.36 106 ASN B C 1
ATOM 5281 O O . ASN B 1 106 ? -11.799 8.072 14.521 1 94.36 106 ASN B O 1
ATOM 5285 N N . PRO B 1 107 ? -10.367 8.863 12.946 1 94.98 107 PRO B N 1
ATOM 5286 C CA . PRO B 1 107 ? -11.417 9.727 12.402 1 94.98 107 PRO B CA 1
ATOM 5287 C C . PRO B 1 107 ? -12.658 8.948 11.97 1 94.98 107 PRO B C 1
ATOM 5289 O O . PRO B 1 107 ? -13.762 9.498 11.954 1 94.98 107 PRO B O 1
ATOM 5292 N N . LEU B 1 108 ? -12.509 7.715 11.632 1 93 108 LEU B N 1
ATOM 5293 C CA . LEU B 1 108 ? -13.643 6.87 11.274 1 93 108 LEU B CA 1
ATOM 5294 C C . LEU B 1 108 ? -14.657 6.81 12.412 1 93 108 LEU B C 1
ATOM 5296 O O . LEU B 1 108 ? -15.857 6.665 12.172 1 93 108 LEU B O 1
ATOM 5300 N N . ASP B 1 109 ? -14.195 6.995 13.591 1 90.61 109 ASP B N 1
ATOM 5301 C CA . ASP B 1 109 ? -15.047 6.889 14.771 1 90.61 109 ASP B CA 1
ATOM 5302 C C . ASP B 1 109 ? -15.447 8.27 15.286 1 90.61 109 ASP B C 1
ATOM 5304 O O . ASP B 1 109 ? -16.313 8.387 16.155 1 90.61 109 ASP B O 1
ATOM 5308 N N . ILE B 1 110 ? -14.805 9.323 14.802 1 90.7 110 ILE B N 1
ATOM 5309 C CA . ILE B 1 110 ? -15.021 10.674 15.309 1 90.7 110 ILE B CA 1
ATOM 5310 C C . ILE B 1 110 ? -16.053 11.391 14.441 1 90.7 110 ILE B C 1
ATOM 5312 O O . ILE B 1 110 ? -16.931 12.087 14.957 1 90.7 110 ILE B O 1
ATOM 5316 N N . LEU B 1 111 ? -15.969 11.195 13.159 1 90.5 111 LEU B N 1
ATOM 5317 C CA . LEU B 1 111 ? -16.713 12.005 12.2 1 90.5 111 LEU B CA 1
ATOM 5318 C C . LEU B 1 111 ? -18.214 11.79 12.356 1 90.5 111 LEU B C 1
ATOM 5320 O O . LEU B 1 111 ? -18.995 12.739 12.255 1 90.5 111 LEU B O 1
ATOM 5324 N N . SER B 1 112 ? -18.632 10.58 12.685 1 82.42 112 SER B N 1
ATOM 5325 C CA . SER B 1 112 ? -20.061 10.305 12.792 1 82.42 112 SER B CA 1
ATOM 5326 C C . SER B 1 112 ? -20.654 10.941 14.044 1 82.42 112 SER B C 1
ATOM 5328 O O . SER B 1 112 ? -21.873 11.089 14.154 1 82.42 112 SER B O 1
ATOM 5330 N N . SER B 1 113 ? -19.846 11.395 14.928 1 80.41 113 SER B N 1
ATOM 5331 C CA . SER B 1 113 ? -20.325 11.908 16.207 1 80.41 113 SER B CA 1
ATOM 5332 C C . SER B 1 113 ? -20.428 13.429 16.189 1 80.41 113 SER B C 1
ATOM 5334 O O . SER B 1 113 ? -20.931 14.034 17.138 1 80.41 113 SER B O 1
ATOM 5336 N N . PHE B 1 114 ? -19.922 14.246 15.234 1 76.93 114 PHE B N 1
ATOM 5337 C CA . PHE B 1 114 ? -19.845 15.701 15.195 1 76.93 114 PHE B CA 1
ATOM 5338 C C . PHE B 1 114 ? -21.226 16.311 14.984 1 76.93 114 PHE B C 1
ATOM 5340 O O . PHE B 1 114 ? -21.521 17.387 15.508 1 76.93 114 PHE B O 1
ATOM 5347 N N . ASP B 1 115 ? -22.175 15.81 14.374 1 68.03 115 ASP B N 1
ATOM 5348 C CA . ASP B 1 115 ? -23.346 16.473 13.807 1 68.03 115 ASP B CA 1
ATOM 5349 C C . ASP B 1 115 ? -24.211 17.09 14.903 1 68.03 115 ASP B C 1
ATOM 5351 O O . ASP B 1 115 ? -25.093 17.905 14.62 1 68.03 115 ASP B O 1
ATOM 5355 N N . LYS B 1 116 ? -23.905 17.029 16.074 1 66.68 116 LYS B N 1
ATOM 5356 C CA . LYS B 1 116 ? -24.867 17.559 17.036 1 66.68 116 LYS B CA 1
ATOM 5357 C C . LYS B 1 116 ? -24.578 19.023 17.353 1 66.68 116 LYS B C 1
ATOM 5359 O O . LYS B 1 116 ? -25.496 19.793 17.644 1 66.68 116 LYS B O 1
ATOM 5364 N N . VAL B 1 117 ? -23.288 19.509 17.202 1 70.83 117 VAL B N 1
ATOM 5365 C CA . VAL B 1 117 ? -22.944 20.851 17.66 1 70.83 117 VAL B CA 1
ATOM 5366 C C . VAL B 1 117 ? -22.312 21.642 16.516 1 70.83 117 VAL B C 1
ATOM 5368 O O . VAL B 1 117 ? -22.723 22.768 16.23 1 70.83 117 VAL B O 1
ATOM 5371 N N . VAL B 1 118 ? -21.33 21.258 15.919 1 81.54 118 VAL B N 1
ATOM 5372 C CA . VAL B 1 118 ? -20.639 21.892 14.8 1 81.54 118 VAL B CA 1
ATOM 5373 C C . VAL B 1 118 ? -20.389 20.864 13.699 1 81.54 118 VAL B C 1
ATOM 5375 O O . VAL B 1 118 ? -20.024 19.72 13.98 1 81.54 118 VAL B O 1
ATOM 5378 N N . PRO B 1 119 ? -20.665 21.323 12.502 1 85.21 119 PRO B N 1
ATOM 5379 C CA . PRO B 1 119 ? -20.346 20.394 11.416 1 85.21 119 PRO B CA 1
ATOM 5380 C C . PRO B 1 119 ? -18.863 20.035 11.362 1 85.21 119 PRO B C 1
ATOM 5382 O O . PRO B 1 119 ? -18.008 20.89 11.61 1 85.21 119 PRO B O 1
ATOM 5385 N N . PRO B 1 120 ? -18.612 18.831 11.12 1 89.13 120 PRO B N 1
ATOM 5386 C CA . PRO B 1 120 ? -17.205 18.438 11.013 1 89.13 120 PRO B CA 1
ATOM 5387 C C . PRO B 1 120 ? -16.493 19.106 9.839 1 89.13 120 PRO B C 1
ATOM 5389 O O . PRO B 1 120 ? -17.091 19.297 8.777 1 89.13 120 PRO B O 1
ATOM 5392 N N . SER B 1 121 ? -15.348 19.578 10.047 1 89.93 121 SER B N 1
ATOM 5393 C CA . SER B 1 121 ? -14.457 20.133 9.033 1 89.93 121 SER B CA 1
ATOM 5394 C C . SER B 1 121 ? -13.005 19.752 9.305 1 89.93 121 SER B C 1
ATOM 5396 O O . SER B 1 121 ? -12.683 19.242 10.38 1 89.93 121 SER B O 1
ATOM 5398 N N . PHE B 1 122 ? -12.252 19.944 8.328 1 91.88 122 PHE B N 1
ATOM 5399 C CA . PHE B 1 122 ? -10.838 19.616 8.464 1 91.88 122 PHE B CA 1
ATOM 5400 C C . PHE B 1 122 ? -10.221 20.358 9.644 1 91.88 122 PHE B C 1
ATOM 5402 O O . PHE B 1 122 ? -9.492 19.767 10.442 1 91.88 122 PHE B O 1
ATOM 5409 N N . PHE B 1 123 ? -10.56 21.572 9.806 1 89.49 123 PHE B N 1
ATOM 5410 C CA . PHE B 1 123 ? -10.041 22.397 10.891 1 89.49 123 PHE B CA 1
ATOM 5411 C C . PHE B 1 123 ? -10.589 21.931 12.235 1 89.49 123 PHE B C 1
ATOM 5413 O O . PHE B 1 123 ? -9.844 21.824 13.211 1 89.49 123 PHE B O 1
ATOM 5420 N N . GLU B 1 124 ? -11.825 21.621 12.257 1 90.31 124 GLU B N 1
ATOM 5421 C CA . GLU B 1 124 ? -12.487 21.274 13.51 1 90.31 124 GLU B CA 1
ATOM 5422 C C . GLU B 1 124 ? -11.957 19.956 14.068 1 90.31 124 GLU B C 1
ATOM 5424 O O . GLU B 1 124 ? -11.949 19.749 15.283 1 90.31 124 GLU B O 1
ATOM 5429 N N . LEU B 1 125 ? -11.472 19.115 13.202 1 92.83 125 LEU B N 1
ATOM 5430 C CA . LEU B 1 125 ? -10.964 17.823 13.65 1 92.83 125 LEU B CA 1
ATOM 5431 C C . LEU B 1 125 ? -9.667 17.991 14.435 1 92.83 125 LEU B C 1
ATOM 5433 O O . LEU B 1 125 ? -9.343 17.164 15.291 1 92.83 125 LEU B O 1
ATOM 5437 N N . GLY B 1 126 ? -8.848 19.017 14.102 1 94.13 126 GLY B N 1
ATOM 5438 C CA . GLY B 1 126 ? -7.69 19.385 14.9 1 94.13 126 GLY B CA 1
ATOM 5439 C C . GLY B 1 126 ? -6.54 18.403 14.771 1 94.13 126 GLY B C 1
ATOM 5440 O O . GLY B 1 126 ? -5.611 18.418 15.582 1 94.13 126 GLY B O 1
ATOM 5441 N N . LEU B 1 127 ? -6.586 17.479 13.754 1 95.25 127 LEU B N 1
ATOM 5442 C CA . LEU B 1 127 ? -5.547 16.467 13.603 1 95.25 127 LEU B CA 1
ATOM 5443 C C . LEU B 1 127 ? -4.248 17.092 13.105 1 95.25 127 LEU B C 1
ATOM 5445 O O . LEU B 1 127 ? -3.159 16.65 13.478 1 95.25 127 LEU B O 1
ATOM 5449 N N . LEU B 1 128 ? -4.397 18.054 12.285 1 93.23 128 LEU B N 1
ATOM 5450 C CA . LEU B 1 128 ? -3.217 18.737 11.764 1 93.23 128 LEU B CA 1
ATOM 5451 C C . LEU B 1 128 ? -2.437 19.407 12.89 1 93.23 128 LEU B C 1
ATOM 5453 O O . LEU B 1 128 ? -1.206 19.336 12.925 1 93.23 128 LEU B O 1
ATOM 5457 N N . GLU B 1 129 ? -3.128 20.011 13.763 1 94.55 129 GLU B N 1
ATOM 5458 C CA . GLU B 1 129 ? -2.509 20.684 14.9 1 94.55 129 GLU B CA 1
ATOM 5459 C C . GLU B 1 129 ? -1.836 19.682 15.834 1 94.55 129 GLU B C 1
ATOM 5461 O O . GLU B 1 129 ? -0.782 19.97 16.406 1 94.55 129 GLU B O 1
ATOM 5466 N N . LEU B 1 130 ? -2.433 18.548 15.922 1 96.71 130 LEU B N 1
ATOM 5467 C CA . LEU B 1 130 ? -1.833 17.515 16.759 1 96.71 130 LEU B CA 1
ATOM 5468 C C . LEU B 1 130 ? -0.491 17.067 16.191 1 96.71 130 LEU B C 1
ATOM 5470 O O . LEU B 1 130 ? 0.459 16.832 16.943 1 96.71 130 LEU B O 1
ATOM 5474 N N . VAL B 1 131 ? -0.48 16.941 14.883 1 95.76 131 VAL B N 1
ATOM 5475 C CA . VAL B 1 131 ? 0.762 16.556 14.222 1 95.76 131 VAL B CA 1
ATOM 5476 C C . VAL B 1 131 ? 1.822 17.633 14.444 1 95.76 131 VAL B C 1
ATOM 5478 O O . VAL B 1 131 ? 2.987 17.322 14.704 1 95.76 131 VAL B O 1
ATOM 5481 N N . GLN B 1 132 ? 1.404 18.827 14.383 1 93.38 132 GLN B N 1
ATOM 5482 C CA . GLN B 1 132 ? 2.323 19.937 14.616 1 93.38 132 GLN B CA 1
ATOM 5483 C C . GLN B 1 132 ? 2.868 19.911 16.041 1 93.38 132 GLN B C 1
ATOM 5485 O O . GLN B 1 132 ? 4.059 20.138 16.26 1 93.38 132 GLN B O 1
ATOM 5490 N N . ILE B 1 133 ? 2.053 19.65 16.936 1 96.34 133 ILE B N 1
ATOM 5491 C CA . ILE B 1 133 ? 2.443 19.602 18.341 1 96.34 133 ILE B CA 1
ATOM 5492 C C . ILE B 1 133 ? 3.443 18.469 18.561 1 96.34 133 ILE B C 1
ATOM 5494 O O . ILE B 1 133 ? 4.47 18.658 19.218 1 96.34 133 ILE B O 1
ATOM 5498 N N . TYR B 1 134 ? 3.174 17.337 18.016 1 96.82 134 TYR B N 1
ATOM 5499 C CA . TYR B 1 134 ? 4.088 16.206 18.135 1 96.82 134 TYR B CA 1
ATOM 5500 C C . TYR B 1 134 ? 5.473 16.567 17.61 1 96.82 134 TYR B C 1
ATOM 5502 O O . TYR B 1 134 ? 6.482 16.297 18.266 1 96.82 134 TYR B O 1
ATOM 5510 N N . ASN B 1 135 ? 5.48 17.164 16.483 1 93.38 135 ASN B N 1
ATOM 5511 C CA . ASN B 1 135 ? 6.756 17.471 15.845 1 93.38 135 ASN B CA 1
ATOM 5512 C C . ASN B 1 135 ? 7.518 18.551 16.608 1 93.38 135 ASN B C 1
ATOM 5514 O O . ASN B 1 135 ? 8.742 18.485 16.729 1 93.38 135 ASN B O 1
ATOM 5518 N N . GLU B 1 136 ? 6.776 19.516 17.082 1 92.57 136 GLU B N 1
ATOM 5519 C CA . GLU B 1 136 ? 7.415 20.572 17.862 1 92.57 136 GLU B CA 1
ATOM 5520 C C . GLU B 1 136 ? 8.066 20.011 19.123 1 92.57 136 GLU B C 1
ATOM 5522 O O . GLU B 1 136 ? 9.213 20.339 19.434 1 92.57 136 GLU B O 1
ATOM 5527 N N . LEU B 1 137 ? 7.363 19.184 19.803 1 96.14 137 LEU B N 1
ATOM 5528 C CA . LEU B 1 137 ? 7.882 18.578 21.024 1 96.14 137 LEU B CA 1
ATOM 5529 C C . LEU B 1 137 ? 9.052 17.649 20.715 1 96.14 137 LEU B C 1
ATOM 5531 O O . LEU B 1 137 ? 10.028 17.601 21.467 1 96.14 137 LEU B O 1
ATOM 5535 N N . SER B 1 138 ? 8.983 16.949 19.641 1 93.47 138 SER B N 1
ATOM 5536 C CA . SER B 1 138 ? 10.061 16.054 19.235 1 93.47 138 SER B CA 1
ATOM 5537 C C . SER B 1 138 ? 11.325 16.834 18.886 1 93.47 138 SER B C 1
ATOM 5539 O O . SER B 1 138 ? 12.434 16.406 19.211 1 93.47 138 SER B O 1
ATOM 5541 N N . GLU B 1 139 ? 11.166 17.91 18.241 1 89.02 139 GLU B N 1
ATOM 5542 C CA . GLU B 1 139 ? 12.291 18.73 17.8 1 89.02 139 GLU B CA 1
ATOM 5543 C C . GLU B 1 139 ? 13.059 19.298 18.99 1 89.02 139 GLU B C 1
ATOM 5545 O O . GLU B 1 139 ? 14.275 19.49 18.915 1 89.02 139 GLU B O 1
ATOM 5550 N N . ILE B 1 140 ? 12.349 19.553 20.089 1 91.18 140 ILE B N 1
ATOM 5551 C CA . ILE B 1 140 ? 13.048 20.122 21.236 1 91.18 140 ILE B CA 1
ATOM 5552 C C . ILE B 1 140 ? 13.556 19.001 22.139 1 91.18 140 ILE B C 1
ATOM 5554 O O . ILE B 1 140 ? 13.957 19.246 23.279 1 91.18 140 ILE B O 1
ATOM 5558 N N . GLY B 1 141 ? 13.34 17.714 21.713 1 89.84 141 GLY B N 1
ATOM 5559 C CA . GLY B 1 141 ? 13.981 16.584 22.367 1 89.84 141 GLY B CA 1
ATOM 5560 C C . GLY B 1 141 ? 13.083 15.885 23.369 1 89.84 141 GLY B C 1
ATOM 5561 O O . GLY B 1 141 ? 13.557 15.105 24.197 1 89.84 141 GLY B O 1
ATOM 5562 N N . ASN B 1 142 ? 11.772 16.241 23.304 1 92.99 142 ASN B N 1
ATOM 5563 C CA . ASN B 1 142 ? 10.818 15.635 24.226 1 92.99 142 ASN B CA 1
ATOM 5564 C C . ASN B 1 142 ? 9.605 15.073 23.489 1 92.99 142 ASN B C 1
ATOM 5566 O O . ASN B 1 142 ? 8.484 15.548 23.679 1 92.99 142 ASN B O 1
ATOM 5570 N N . PRO B 1 143 ? 9.861 14.104 22.713 1 94.62 143 PRO B N 1
ATOM 5571 C CA . PRO B 1 143 ? 8.706 13.532 22.017 1 94.62 143 PRO B CA 1
ATOM 5572 C C . PRO B 1 143 ? 7.63 13.027 22.976 1 94.62 143 PRO B C 1
ATOM 5574 O O . PRO B 1 143 ? 7.922 12.233 23.874 1 94.62 143 PRO B O 1
ATOM 5577 N N . PRO B 1 144 ? 6.467 13.424 22.79 1 97.73 144 PRO B N 1
ATOM 5578 C CA . PRO B 1 144 ? 5.392 13.034 23.706 1 97.73 144 PRO B CA 1
ATOM 5579 C C . PRO B 1 144 ? 4.88 11.619 23.445 1 97.73 144 PRO B C 1
ATOM 5581 O O . PRO B 1 144 ? 4.808 11.188 22.292 1 97.73 144 PRO B O 1
ATOM 5584 N N . PRO B 1 145 ? 4.542 10.891 24.534 1 97.58 145 PRO B N 1
ATOM 5585 C CA . PRO B 1 145 ? 3.8 9.652 24.292 1 97.58 145 PRO B CA 1
ATOM 5586 C C . PRO B 1 145 ? 2.468 9.89 23.584 1 97.58 145 PRO B C 1
ATOM 5588 O O . PRO B 1 145 ? 1.824 10.92 23.802 1 97.58 145 PRO B O 1
ATOM 5591 N N . VAL B 1 146 ? 2.128 8.979 22.735 1 97.59 146 VAL B N 1
ATOM 5592 C CA . VAL B 1 146 ? 0.857 9.022 22.02 1 97.59 146 VAL B CA 1
ATOM 5593 C C . VAL B 1 146 ? -0.01 7.836 22.434 1 97.59 146 VAL B C 1
ATOM 5595 O O . VAL B 1 146 ? 0.452 6.692 22.437 1 97.59 146 VAL B O 1
ATOM 5598 N N . ILE B 1 147 ? -1.179 8.086 22.863 1 96.56 147 ILE B N 1
ATOM 5599 C CA . ILE B 1 147 ? -2.115 7.014 23.186 1 96.56 147 ILE B CA 1
ATOM 5600 C C . ILE B 1 147 ? -3.347 7.118 22.29 1 96.56 147 ILE B C 1
ATOM 5602 O O . ILE B 1 147 ? -3.756 8.218 21.911 1 96.56 147 ILE B O 1
ATOM 5606 N N . ASP B 1 148 ? -3.889 6.003 21.904 1 95.07 148 ASP B N 1
ATOM 5607 C CA . ASP B 1 148 ? -5.089 5.914 21.078 1 95.07 148 ASP B CA 1
ATOM 5608 C C . ASP B 1 148 ? -6.325 5.64 21.932 1 95.07 148 ASP B C 1
ATOM 5610 O O . ASP B 1 148 ? -6.302 4.768 22.804 1 95.07 148 ASP B O 1
ATOM 5614 N N . ALA B 1 149 ? -7.372 6.382 21.693 1 94.39 149 ALA B N 1
ATOM 5615 C CA . ALA B 1 149 ? -8.619 6.239 22.442 1 94.39 149 ALA B CA 1
ATOM 5616 C C . ALA B 1 149 ? -9.124 4.8 22.395 1 94.39 149 ALA B C 1
ATOM 5618 O O . ALA B 1 149 ? -9.713 4.311 23.362 1 94.39 149 ALA B O 1
ATOM 5619 N N . GLU B 1 150 ? -8.891 4.13 21.332 1 90.08 150 GLU B N 1
ATOM 5620 C CA . GLU B 1 150 ? -9.324 2.743 21.194 1 90.08 150 GLU B CA 1
ATOM 5621 C C . GLU B 1 150 ? -8.649 1.849 22.231 1 90.08 150 GLU B C 1
ATOM 5623 O O . GLU B 1 150 ? -9.249 0.885 22.711 1 90.08 150 GLU B O 1
ATOM 5628 N N . GLU B 1 151 ? -7.403 2.147 22.531 1 91.68 151 GLU B N 1
ATOM 5629 C CA . GLU B 1 151 ? -6.691 1.374 23.544 1 91.68 151 GLU B CA 1
ATOM 5630 C C . GLU B 1 151 ? -7.291 1.594 24.93 1 91.68 151 GLU B C 1
ATOM 5632 O O . GLU B 1 151 ? -7.322 0.676 25.752 1 91.68 151 GLU B O 1
ATOM 5637 N N . LEU B 1 152 ? -7.697 2.782 25.176 1 92.69 152 LEU B N 1
ATOM 5638 C CA . LEU B 1 152 ? -8.346 3.099 26.443 1 92.69 152 LEU B CA 1
ATOM 5639 C C . LEU B 1 152 ? -9.65 2.323 26.595 1 92.69 152 LEU B C 1
ATOM 5641 O O . LEU B 1 152 ? -10.013 1.921 27.703 1 92.69 152 LEU B O 1
ATOM 5645 N N . LEU B 1 153 ? -10.324 2.152 25.532 1 91.41 153 LEU B N 1
ATOM 5646 C CA . LEU B 1 153 ? -11.601 1.447 25.561 1 91.41 153 LEU B CA 1
ATOM 5647 C C . LEU B 1 153 ? -11.388 -0.057 25.701 1 91.41 153 LEU B C 1
ATOM 5649 O O . LEU B 1 153 ? -12.115 -0.725 26.44 1 91.41 153 LEU B O 1
ATOM 5653 N N . LYS B 1 154 ? -10.402 -0.587 25.076 1 88.59 154 LYS B N 1
ATOM 5654 C CA . LYS B 1 154 ? -10.167 -2.028 25.047 1 88.59 154 LYS B CA 1
ATOM 5655 C C . LYS B 1 154 ? -9.513 -2.503 26.341 1 88.59 154 LYS B C 1
ATOM 5657 O O . LYS B 1 154 ? -9.843 -3.576 26.852 1 88.59 154 LYS B O 1
ATOM 5662 N N . ASP B 1 155 ? -8.534 -1.724 26.807 1 91.36 155 ASP B N 1
ATOM 5663 C CA . ASP B 1 155 ? -7.813 -2.066 28.03 1 91.36 155 ASP B CA 1
ATOM 5664 C C . ASP B 1 155 ? -7.407 -0.81 28.797 1 91.36 155 ASP B C 1
ATOM 5666 O O . ASP B 1 155 ? -6.232 -0.44 28.815 1 91.36 155 ASP B O 1
ATOM 5670 N N . PRO B 1 156 ? -8.349 -0.267 29.507 1 95.14 156 PRO B N 1
ATOM 5671 C CA . PRO B 1 156 ? -8.097 1.003 30.193 1 95.14 156 PRO B CA 1
ATOM 5672 C C . PRO B 1 156 ? -6.97 0.906 31.218 1 95.14 156 PRO B C 1
ATOM 5674 O O . PRO B 1 156 ? -6.132 1.807 31.308 1 95.14 156 PRO B O 1
ATOM 5677 N N . GLU B 1 157 ? -6.896 -0.167 31.964 1 96.24 157 GLU B N 1
ATOM 5678 C CA . GLU B 1 157 ? -5.89 -0.275 33.016 1 96.24 157 GLU B CA 1
ATOM 5679 C C . GLU B 1 157 ? -4.482 -0.337 32.429 1 96.24 157 GLU B C 1
ATOM 5681 O O . GLU B 1 157 ? -3.591 0.398 32.86 1 96.24 157 GLU B O 1
ATOM 5686 N N . ALA B 1 158 ? -4.329 -1.24 31.469 1 94.61 158 ALA B N 1
ATOM 5687 C CA . ALA B 1 158 ? -3.006 -1.37 30.863 1 94.61 158 ALA B CA 1
ATOM 5688 C C . ALA B 1 158 ? -2.581 -0.068 30.189 1 94.61 158 ALA B C 1
ATOM 5690 O O . ALA B 1 158 ? -1.412 0.318 30.251 1 94.61 158 ALA B O 1
ATOM 5691 N N . THR B 1 159 ? -3.513 0.6 29.531 1 95.67 159 THR B N 1
ATOM 5692 C CA . THR B 1 159 ? -3.223 1.84 28.819 1 95.67 159 THR B CA 1
ATOM 5693 C C . THR B 1 159 ? -2.86 2.953 29.798 1 95.67 159 THR B C 1
ATOM 5695 O O . THR B 1 159 ? -1.885 3.678 29.588 1 95.67 159 THR B O 1
ATOM 5698 N N . LEU B 1 160 ? -3.57 3.035 30.889 1 97.44 160 LEU B N 1
ATOM 5699 C CA . LEU B 1 160 ? -3.318 4.084 31.871 1 97.44 160 LEU B CA 1
ATOM 5700 C C . LEU B 1 160 ? -2.016 3.826 32.621 1 97.44 160 LEU B C 1
ATOM 5702 O O . LEU B 1 160 ? -1.268 4.761 32.915 1 97.44 160 LEU B O 1
ATOM 5706 N N . ARG B 1 161 ? -1.771 2.612 32.988 1 97.49 161 ARG B N 1
ATOM 5707 C CA . ARG B 1 161 ? -0.497 2.27 33.614 1 97.49 161 ARG B CA 1
ATOM 5708 C C . ARG B 1 161 ? 0.673 2.63 32.706 1 97.49 161 ARG B C 1
ATOM 5710 O O . ARG B 1 161 ? 1.674 3.184 33.164 1 97.49 161 ARG B O 1
ATOM 5717 N N . GLY B 1 162 ? 0.505 2.276 31.422 1 96.58 162 GLY B N 1
ATOM 5718 C CA . GLY B 1 162 ? 1.533 2.627 30.456 1 96.58 162 GLY B CA 1
ATOM 5719 C C . GLY B 1 162 ? 1.749 4.124 30.331 1 96.58 162 GLY B C 1
ATOM 5720 O O . GLY B 1 162 ? 2.888 4.588 30.26 1 96.58 162 GLY B O 1
ATOM 5721 N N . LEU B 1 163 ? 0.655 4.837 30.284 1 97.52 163 LEU B N 1
ATOM 5722 C CA . LEU B 1 163 ? 0.745 6.29 30.18 1 97.52 163 LEU B CA 1
ATOM 5723 C C . LEU B 1 163 ? 1.417 6.882 31.415 1 97.52 163 LEU B C 1
ATOM 5725 O O . LEU B 1 163 ? 2.273 7.762 31.298 1 97.52 163 LEU B O 1
ATOM 5729 N N . CYS B 1 164 ? 1.068 6.424 32.562 1 98.15 164 CYS B N 1
ATOM 5730 C CA . CYS B 1 164 ? 1.667 6.895 33.806 1 98.15 164 CYS B CA 1
ATOM 5731 C C . CYS B 1 164 ? 3.163 6.608 33.834 1 98.15 164 CYS B C 1
ATOM 5733 O O . CYS B 1 164 ? 3.954 7.452 34.259 1 98.15 164 CYS B O 1
ATOM 5735 N N . ASP B 1 165 ? 3.488 5.457 33.391 1 97.62 165 ASP B N 1
ATOM 5736 C CA . ASP B 1 165 ? 4.903 5.108 33.309 1 97.62 165 ASP B CA 1
ATOM 5737 C C . ASP B 1 165 ? 5.652 6.066 32.386 1 97.62 165 ASP B C 1
ATOM 5739 O O . ASP B 1 165 ? 6.749 6.524 32.715 1 97.62 165 ASP B O 1
ATOM 5743 N N . ASP B 1 166 ? 5.074 6.359 31.279 1 97.1 166 ASP B N 1
ATOM 5744 C CA . ASP B 1 166 ? 5.686 7.268 30.315 1 97.1 166 ASP B CA 1
ATOM 5745 C C . ASP B 1 166 ? 5.849 8.667 30.905 1 97.1 166 ASP B C 1
ATOM 5747 O O . ASP B 1 166 ? 6.815 9.368 30.598 1 97.1 166 ASP B O 1
ATOM 5751 N N . LEU B 1 167 ? 4.88 9.014 31.722 1 97.51 167 LEU B N 1
ATOM 5752 C CA . LEU B 1 167 ? 4.875 10.343 32.323 1 97.51 167 LEU B CA 1
ATOM 5753 C C . LEU B 1 167 ? 5.668 10.354 33.625 1 97.51 167 LEU B C 1
ATOM 5755 O O . LEU B 1 167 ? 5.852 11.409 34.236 1 97.51 167 LEU B O 1
ATOM 5759 N N . GLU B 1 168 ? 6.075 9.171 34.095 1 97.01 168 GLU B N 1
ATOM 5760 C CA . GLU B 1 168 ? 6.831 9.012 35.334 1 97.01 168 GLU B CA 1
ATOM 5761 C C . GLU B 1 168 ? 6.018 9.475 36.54 1 97.01 168 GLU B C 1
ATOM 5763 O O . GLU B 1 168 ? 6.506 10.253 37.362 1 97.01 168 GLU B O 1
ATOM 5768 N N . ILE B 1 169 ? 4.796 9.058 36.536 1 97.73 169 ILE B N 1
ATOM 5769 C CA . ILE B 1 169 ? 3.926 9.278 37.687 1 97.73 169 ILE B CA 1
ATOM 5770 C C . ILE B 1 169 ? 3.309 7.953 38.128 1 97.73 169 ILE B C 1
ATOM 5772 O O . ILE B 1 169 ? 3.214 7.011 37.337 1 97.73 169 ILE B O 1
ATOM 5776 N N . PRO B 1 170 ? 2.891 7.883 39.289 1 97.2 170 PRO B N 1
ATOM 5777 C CA . PRO B 1 170 ? 2.295 6.624 39.743 1 97.2 170 PRO B CA 1
ATOM 5778 C C . PRO B 1 170 ? 0.88 6.415 39.21 1 97.2 170 PRO B C 1
ATOM 5780 O O . PRO B 1 170 ? 0.107 7.372 39.108 1 97.2 170 PRO B O 1
ATOM 5783 N N . PHE B 1 171 ? 0.627 5.208 38.994 1 97.79 171 PHE B N 1
ATOM 5784 C CA . PHE B 1 171 ? -0.739 4.835 38.647 1 97.79 171 PHE B CA 1
ATOM 5785 C C . PHE B 1 171 ? -1.593 4.679 39.899 1 97.79 171 PHE B C 1
ATOM 5787 O O . PHE B 1 171 ? -1.131 4.146 40.91 1 97.79 171 PHE B O 1
ATOM 5794 N N . GLN B 1 172 ? -2.794 5.151 39.831 1 98.02 172 GLN B N 1
ATOM 5795 C CA . GLN B 1 172 ? -3.763 4.961 40.905 1 98.02 172 GLN B CA 1
ATOM 5796 C C . GLN B 1 172 ? -5.013 4.248 40.398 1 98.02 172 GLN B C 1
ATOM 5798 O O . GLN B 1 172 ? -5.649 4.702 39.444 1 98.02 172 GLN B O 1
ATOM 5803 N N . PRO B 1 173 ? -5.443 3.195 40.998 1 97.63 173 PRO B N 1
ATOM 5804 C CA . PRO B 1 173 ? -6.601 2.426 40.537 1 97.63 173 PRO B CA 1
ATOM 5805 C C . PRO B 1 173 ? -7.88 3.259 40.484 1 97.63 173 PRO B C 1
ATOM 5807 O O . PRO B 1 173 ? -8.797 2.941 39.722 1 97.63 173 PRO B O 1
ATOM 5810 N N . GLU B 1 174 ? -7.97 4.313 41.277 1 97.69 174 GLU B N 1
ATOM 5811 C CA . GLU B 1 174 ? -9.126 5.205 41.297 1 97.69 174 GLU B CA 1
ATOM 5812 C C . GLU B 1 174 ? -9.359 5.838 39.928 1 97.69 174 GLU B C 1
ATOM 5814 O O . GLU B 1 174 ? -10.458 6.316 39.639 1 97.69 174 GLU B O 1
ATOM 5819 N N . MET B 1 175 ? -8.345 5.783 39.076 1 98.14 175 MET B N 1
ATOM 5820 C CA . MET B 1 175 ? -8.408 6.394 37.752 1 98.14 175 MET B CA 1
ATOM 5821 C C . MET B 1 175 ? -9.356 5.621 36.841 1 98.14 175 MET B C 1
ATOM 5823 O O . MET B 1 175 ? -9.754 6.119 35.786 1 98.14 175 MET B O 1
ATOM 5827 N N . LEU B 1 176 ? -9.743 4.451 37.23 1 97.83 176 LEU B N 1
ATOM 5828 C CA . LEU B 1 176 ? -10.464 3.555 36.333 1 97.83 176 LEU B CA 1
ATOM 5829 C C . LEU B 1 176 ? -11.969 3.775 36.44 1 97.83 176 LEU B C 1
ATOM 5831 O O . LEU B 1 176 ? -12.732 3.295 35.597 1 97.83 176 LEU B O 1
ATOM 5835 N N . SER B 1 177 ? -12.368 4.505 37.44 1 97.01 177 SER B N 1
ATOM 5836 C CA . SER B 1 177 ? -13.8 4.699 37.638 1 97.01 177 SER B CA 1
ATOM 5837 C C . SER B 1 177 ? -14.097 6.082 38.21 1 97.01 177 SER B C 1
ATOM 5839 O O . SER B 1 177 ? -13.271 6.654 38.924 1 97.01 177 SER B O 1
ATOM 5841 N N . TRP B 1 178 ? -15.243 6.607 37.854 1 97.48 178 TRP B N 1
ATOM 5842 C CA . TRP B 1 178 ? -15.736 7.872 38.389 1 97.48 178 TRP B CA 1
ATOM 5843 C C . TRP B 1 178 ? -17.258 7.866 38.486 1 97.48 178 TRP B C 1
ATOM 5845 O O . TRP B 1 178 ? -17.918 6.978 37.94 1 97.48 178 TRP B O 1
ATOM 5855 N N . GLU B 1 179 ? -17.776 8.796 39.184 1 96.36 179 GLU B N 1
ATOM 5856 C CA . GLU B 1 179 ? -19.224 8.929 39.316 1 96.36 179 GLU B CA 1
ATOM 5857 C C . GLU B 1 179 ? -19.826 9.633 38.103 1 96.36 179 GLU B C 1
ATOM 5859 O O . GLU B 1 179 ? -19.242 10.582 37.577 1 96.36 179 GLU B O 1
ATOM 5864 N N . ALA B 1 180 ? -20.998 9.164 37.749 1 96.49 180 ALA B N 1
ATOM 5865 C CA . ALA B 1 180 ? -21.707 9.83 36.659 1 96.49 180 ALA B CA 1
ATOM 5866 C C . ALA B 1 180 ? -22.153 11.23 37.07 1 96.49 180 ALA B C 1
ATOM 5868 O O . ALA B 1 180 ? -22.347 11.503 38.257 1 96.49 180 ALA B O 1
ATOM 5869 N N . GLY B 1 181 ? -22.243 12.093 36.035 1 95.99 181 GLY B N 1
ATOM 5870 C CA . GLY B 1 181 ? -22.713 13.447 36.278 1 95.99 181 GLY B CA 1
ATOM 5871 C C . GLY B 1 181 ? -21.674 14.505 35.957 1 95.99 181 GLY B C 1
ATOM 5872 O O . GLY B 1 181 ? -20.514 14.183 35.692 1 95.99 181 GLY B O 1
ATOM 5873 N N . PRO B 1 182 ? -22.121 15.725 35.973 1 95.99 182 PRO B N 1
ATOM 5874 C CA . PRO B 1 182 ? -21.192 16.832 35.733 1 95.99 182 PRO B CA 1
ATOM 5875 C C . PRO B 1 182 ? -20.129 16.956 36.822 1 95.99 182 PRO B C 1
ATOM 5877 O O . PRO B 1 182 ? -20.372 16.583 37.972 1 95.99 182 PRO B O 1
ATOM 5880 N N . LYS B 1 183 ? -19.048 17.43 36.495 1 96.06 183 LYS B N 1
ATOM 5881 C CA . LYS B 1 183 ? -17.946 17.657 37.425 1 96.06 183 LYS B CA 1
ATOM 5882 C C . LYS B 1 183 ? -17.71 19.148 37.646 1 96.06 183 LYS B C 1
ATOM 5884 O O . LYS B 1 183 ? -17.947 19.959 36.748 1 96.06 183 LYS B O 1
ATOM 5889 N N . PRO B 1 184 ? -17.167 19.494 38.796 1 93.29 184 PRO B N 1
ATOM 5890 C CA . PRO B 1 184 ? -16.865 20.903 39.059 1 93.29 184 PRO B CA 1
ATOM 5891 C C . PRO B 1 184 ? -15.821 21.472 38.102 1 93.29 184 PRO B C 1
ATOM 5893 O O . PRO B 1 184 ? -15.817 22.676 37.831 1 93.29 184 PRO B O 1
ATOM 5896 N N . VAL B 1 185 ? -15.069 20.667 37.553 1 94.62 185 VAL B N 1
ATOM 5897 C CA . VAL B 1 185 ? -13.963 21.115 36.713 1 94.62 185 VAL B CA 1
ATOM 5898 C C . VAL B 1 185 ? -14.454 21.327 35.282 1 94.62 185 VAL B C 1
ATOM 5900 O O . VAL B 1 185 ? -13.747 21.908 34.456 1 94.62 185 VAL B O 1
ATOM 5903 N N . ASP B 1 186 ? -15.708 20.93 34.992 1 96.96 186 ASP B N 1
ATOM 5904 C CA . ASP B 1 186 ? -16.231 21.029 33.633 1 96.96 186 ASP B CA 1
ATOM 5905 C C . ASP B 1 186 ? -16.314 22.485 33.182 1 96.96 186 ASP B C 1
ATOM 5907 O O . ASP B 1 186 ? -16.776 23.348 33.932 1 96.96 186 ASP B O 1
ATOM 5911 N N . GLY B 1 187 ? -15.867 22.73 31.982 1 94.9 187 GLY B N 1
ATOM 5912 C CA . GLY B 1 187 ? -15.956 24.07 31.426 1 94.9 187 GLY B CA 1
ATOM 5913 C C . GLY B 1 187 ? -17.376 24.485 31.092 1 94.9 187 GLY B C 1
ATOM 5914 O O . GLY B 1 187 ? -18.297 23.667 31.146 1 94.9 187 GLY B O 1
ATOM 5915 N N . LEU B 1 188 ? -17.475 25.699 30.739 1 94.09 188 LEU B N 1
ATOM 5916 C CA . LEU B 1 188 ? -18.76 26.326 30.448 1 94.09 188 LEU B CA 1
ATOM 5917 C C . LEU B 1 188 ? -19.429 25.663 29.249 1 94.09 188 LEU B C 1
ATOM 5919 O O . LEU B 1 188 ? -20.648 25.753 29.084 1 94.09 188 LEU B O 1
ATOM 5923 N N . TRP B 1 189 ? -18.732 25.014 28.435 1 93.62 189 TRP B N 1
ATOM 5924 C CA . TRP B 1 189 ? -19.221 24.411 27.2 1 93.62 189 TRP B CA 1
ATOM 5925 C C . TRP B 1 189 ? -19.714 22.989 27.446 1 93.62 189 TRP B C 1
ATOM 5927 O O . TRP B 1 189 ? -20.212 22.33 26.531 1 93.62 189 TRP B O 1
ATOM 5937 N N . ALA B 1 190 ? -19.665 22.418 28.579 1 94.78 190 ALA B N 1
ATOM 5938 C CA . ALA B 1 190 ? -19.937 21.025 28.924 1 94.78 190 ALA B CA 1
ATOM 5939 C C . ALA B 1 190 ? -21.355 20.627 28.524 1 94.78 190 ALA B C 1
ATOM 5941 O O . ALA B 1 190 ? -21.575 19.533 27.999 1 94.78 190 ALA B O 1
ATOM 5942 N N . PRO B 1 191 ? -22.336 21.497 28.697 1 91.79 191 PRO B N 1
ATOM 5943 C CA . PRO B 1 191 ? -23.699 21.1 28.336 1 91.79 191 PRO B CA 1
ATOM 5944 C C . PRO B 1 191 ? -23.843 20.763 26.854 1 91.79 191 PRO B C 1
ATOM 5946 O O . PRO B 1 191 ? -24.742 20.01 26.473 1 91.79 191 PRO B O 1
ATOM 5949 N N . TRP B 1 192 ? -22.985 21.269 26.103 1 89.96 192 TRP B N 1
ATOM 5950 C CA . TRP B 1 192 ? -23.078 21.06 24.662 1 89.96 192 TRP B CA 1
ATOM 5951 C C . TRP B 1 192 ? -22.269 19.84 24.236 1 89.96 192 TRP B C 1
ATOM 5953 O O . TRP B 1 192 ? -22.579 19.204 23.225 1 89.96 192 TRP B O 1
ATOM 5963 N N . TRP B 1 193 ? -21.273 19.48 25.052 1 91.42 193 TRP B N 1
ATOM 5964 C CA . TRP B 1 193 ? -20.288 18.562 24.489 1 91.42 193 TRP B CA 1
ATOM 5965 C C . TRP B 1 193 ? -20.09 17.353 25.396 1 91.42 193 TRP B C 1
ATOM 5967 O O . TRP B 1 193 ? -19.569 16.322 24.963 1 91.42 193 TRP B O 1
ATOM 5977 N N . TYR B 1 194 ? -20.502 17.335 26.64 1 93.79 194 TYR B N 1
ATOM 5978 C CA . TYR B 1 194 ? -20.022 16.342 27.594 1 93.79 194 TYR B CA 1
ATOM 5979 C C . TYR B 1 194 ? -21.14 15.389 27.998 1 93.79 194 TYR B C 1
ATOM 5981 O O . TYR B 1 194 ? -21.016 14.66 28.986 1 93.79 194 TYR B O 1
ATOM 5989 N N . SER B 1 195 ? -22.242 15.344 27.266 1 91.06 195 SER B N 1
ATOM 5990 C CA . SER B 1 195 ? -23.411 14.566 27.663 1 91.06 195 SER B CA 1
ATOM 5991 C C . SER B 1 195 ? -23.052 13.1 27.879 1 91.06 195 SER B C 1
ATOM 5993 O O . SER B 1 195 ? -23.414 12.511 28.9 1 91.06 195 SER B O 1
ATOM 5995 N N . ASN B 1 196 ? -22.354 12.491 26.983 1 89.68 196 ASN B N 1
ATOM 5996 C CA . ASN B 1 196 ? -22.008 11.077 27.089 1 89.68 196 ASN B CA 1
ATOM 5997 C C . ASN B 1 196 ? -20.969 10.834 28.18 1 89.68 196 ASN B C 1
ATOM 5999 O O . ASN B 1 196 ? -21.041 9.838 28.902 1 89.68 196 ASN B O 1
ATOM 6003 N N . ALA B 1 197 ? -20.002 11.697 28.228 1 93.11 197 ALA B N 1
ATOM 6004 C CA . ALA B 1 197 ? -18.975 11.562 29.259 1 93.11 197 ALA B CA 1
ATOM 6005 C C . ALA B 1 197 ? -19.582 11.672 30.655 1 93.11 197 ALA B C 1
ATOM 6007 O O . ALA B 1 197 ? -19.195 10.937 31.567 1 93.11 197 ALA B O 1
ATOM 6008 N N . GLN B 1 198 ? -20.522 12.545 30.783 1 95.56 198 GLN B N 1
ATOM 6009 C CA . GLN B 1 198 ? -21.151 12.766 32.081 1 95.56 198 GLN B CA 1
ATOM 6010 C C . GLN B 1 198 ? -21.982 11.558 32.503 1 95.56 198 GLN B C 1
ATOM 6012 O O . GLN B 1 198 ? -22.192 11.328 33.696 1 95.56 198 GLN B O 1
ATOM 6017 N N . LYS B 1 199 ? -22.339 10.799 31.548 1 94.51 199 LYS B N 1
ATOM 6018 C CA . LYS B 1 199 ? -23.126 9.606 31.847 1 94.51 199 LYS B CA 1
ATOM 6019 C C . LYS B 1 199 ? -22.223 8.406 32.116 1 94.51 199 LYS B C 1
ATOM 6021 O O . LYS B 1 199 ? -22.67 7.397 32.665 1 94.51 199 LYS B O 1
ATOM 6026 N N . SER B 1 200 ? -21.034 8.538 31.789 1 94.36 200 SER B N 1
ATOM 6027 C CA . SER B 1 200 ? -20.121 7.404 31.885 1 94.36 200 SER B CA 1
ATOM 6028 C C . SER B 1 200 ? -19.566 7.259 33.298 1 94.36 200 SER B C 1
ATOM 6030 O O . SER B 1 200 ? -19.578 8.215 34.076 1 94.36 200 SER B O 1
ATOM 6032 N N . THR B 1 201 ? -19.091 6.036 33.645 1 96.37 201 THR B N 1
ATOM 6033 C CA . THR B 1 201 ? -18.491 5.75 34.944 1 96.37 201 THR B CA 1
ATOM 6034 C C . THR B 1 201 ? -17.109 5.126 34.776 1 96.37 201 THR B C 1
ATOM 6036 O O . THR B 1 201 ? -16.503 4.674 35.75 1 96.37 201 THR B O 1
ATOM 6039 N N . GLY B 1 202 ? -16.709 5.021 33.642 1 95.61 202 GLY B N 1
ATOM 6040 C CA . GLY B 1 202 ? -15.43 4.454 33.245 1 95.61 202 GLY B CA 1
ATOM 6041 C C . GLY B 1 202 ? -15.247 4.389 31.741 1 95.61 202 GLY B C 1
ATOM 6042 O O . GLY B 1 202 ? -16.027 4.978 30.989 1 95.61 202 GLY B O 1
ATOM 6043 N N . PHE B 1 203 ? -14.095 3.753 31.378 1 93.99 203 PHE B N 1
ATOM 6044 C CA . PHE B 1 203 ? -13.869 3.527 29.956 1 93.99 203 PHE B CA 1
ATOM 6045 C C . PHE B 1 203 ? -14.572 2.258 29.491 1 93.99 203 PHE B C 1
ATOM 6047 O O . PHE B 1 203 ? -14.287 1.166 29.987 1 93.99 203 PHE B O 1
ATOM 6054 N N . GLU B 1 204 ? -15.624 2.266 28.791 1 83.14 204 GLU B N 1
ATOM 6055 C CA . GLU B 1 204 ? -16.307 1.05 28.36 1 83.14 204 GLU B CA 1
ATOM 6056 C C . GLU B 1 204 ? -16.586 1.076 26.86 1 83.14 204 GLU B C 1
ATOM 6058 O O . GLU B 1 204 ? -16.902 2.128 26.3 1 83.14 204 GLU B O 1
ATOM 6063 N N . GLU B 1 205 ? -16.31 -0.162 26.387 1 73.38 205 GLU B N 1
ATOM 6064 C CA . GLU B 1 205 ? -16.624 -0.341 24.973 1 73.38 205 GLU B CA 1
ATOM 6065 C C . GLU B 1 205 ? -18.111 -0.615 24.768 1 73.38 205 GLU B C 1
ATOM 6067 O O . GLU B 1 205 ? -18.667 -1.534 25.373 1 73.38 205 GLU B O 1
ATOM 6072 N N . GLN B 1 206 ? -18.855 0.226 24.198 1 64.99 206 GLN B N 1
ATOM 6073 C CA . GLN B 1 206 ? -20.302 0.049 24.147 1 64.99 206 GLN B CA 1
ATOM 6074 C C . GLN B 1 206 ? -20.694 -0.975 23.085 1 64.99 206 GLN B C 1
ATOM 6076 O O . GLN B 1 206 ? -21.489 -1.879 23.351 1 64.99 206 GLN B O 1
ATOM 6081 N N . ASN B 1 207 ? -20.212 -0.823 21.892 1 74.18 207 ASN B N 1
ATOM 6082 C CA . ASN B 1 207 ? -20.671 -1.696 20.818 1 74.18 207 ASN B CA 1
ATOM 6083 C C . ASN B 1 207 ? -19.501 -2.343 20.082 1 74.18 207 ASN B C 1
ATOM 6085 O O . ASN B 1 207 ? -18.541 -1.663 19.714 1 74.18 207 ASN B O 1
ATOM 6089 N N . LYS B 1 208 ? -19.699 -3.661 20.032 1 78.75 208 LYS B N 1
ATOM 6090 C CA . LYS B 1 208 ? -18.681 -4.422 19.313 1 78.75 208 LYS B CA 1
ATOM 6091 C C . LYS B 1 208 ? -18.612 -3.999 17.849 1 78.75 208 LYS B C 1
ATOM 6093 O O . LYS B 1 208 ? -17.524 -3.898 17.277 1 78.75 208 LYS B O 1
ATOM 6098 N N . TYR B 1 209 ? -19.774 -3.792 17.258 1 87.8 209 TYR B N 1
ATOM 6099 C CA . TYR B 1 209 ? -19.836 -3.439 15.844 1 87.8 209 TYR B CA 1
ATOM 6100 C C . TYR B 1 209 ? -20.229 -1.977 15.664 1 87.8 209 TYR B C 1
ATOM 6102 O O . TYR B 1 209 ? -21.085 -1.464 16.388 1 87.8 209 TYR B O 1
ATOM 6110 N N . PRO B 1 210 ? -19.6 -1.388 14.75 1 88.48 210 PRO B N 1
ATOM 6111 C CA . PRO B 1 210 ? -19.831 0.041 14.527 1 88.48 210 PRO B CA 1
ATOM 6112 C C . PRO B 1 210 ? -21.115 0.316 13.748 1 88.48 210 PRO B C 1
ATOM 6114 O O . PRO B 1 210 ? -21.801 -0.62 13.33 1 88.48 210 PRO B O 1
ATOM 6117 N N . GLU B 1 211 ? -21.441 1.543 13.62 1 89.41 211 GLU B N 1
ATOM 6118 C CA . GLU B 1 211 ? -22.509 1.99 12.732 1 89.41 211 GLU B CA 1
ATOM 6119 C C . GLU B 1 211 ? -21.983 2.246 11.322 1 89.41 211 GLU B C 1
ATOM 6121 O O . GLU B 1 211 ? -20.783 2.448 11.129 1 89.41 211 GLU B O 1
ATOM 6126 N N . PRO B 1 212 ? -22.889 2.21 10.341 1 92.85 212 PRO B N 1
ATOM 6127 C CA . PRO B 1 212 ? -22.479 2.583 8.986 1 92.85 212 PRO B CA 1
ATOM 6128 C C . PRO B 1 212 ? -21.852 3.974 8.92 1 92.85 212 PRO B C 1
ATOM 6130 O O . PRO B 1 212 ? -22.281 4.882 9.636 1 92.85 212 PRO B O 1
ATOM 6133 N N . PHE B 1 213 ? -20.95 4.12 8.129 1 94.83 213 PHE B N 1
ATOM 6134 C CA . PHE B 1 213 ? -20.275 5.401 7.962 1 94.83 213 PHE B CA 1
ATOM 6135 C C . PHE B 1 213 ? -21.074 6.318 7.044 1 94.83 213 PHE B C 1
ATOM 6137 O O . PHE B 1 213 ? -21.569 5.884 6.002 1 94.83 213 PHE B O 1
ATOM 6144 N N . PRO B 1 214 ? -21.276 7.531 7.473 1 93.83 214 PRO B N 1
ATOM 6145 C CA . PRO B 1 214 ? -21.927 8.479 6.565 1 93.83 214 PRO B CA 1
ATOM 6146 C C . PRO B 1 214 ? -21.024 8.904 5.41 1 93.83 214 PRO B C 1
ATOM 6148 O O . PRO B 1 214 ? -20.163 9.771 5.58 1 93.83 214 PRO B O 1
ATOM 6151 N N . PHE B 1 215 ? -21.238 8.578 4.232 1 94.94 215 PHE B N 1
ATOM 6152 C CA . PHE B 1 215 ? -20.32 8.719 3.107 1 94.94 215 PHE B CA 1
ATOM 6153 C C . PHE B 1 215 ? -20.282 10.162 2.618 1 94.94 215 PHE B C 1
ATOM 6155 O O . PHE B 1 215 ? -19.409 10.533 1.831 1 94.94 215 PHE B O 1
ATOM 6162 N N . SER B 1 216 ? -21.229 10.966 3.12 1 93.24 216 SER B N 1
ATOM 6163 C CA . SER B 1 216 ? -21.097 12.399 2.876 1 93.24 216 SER B CA 1
ATOM 6164 C C . SER B 1 216 ? -19.804 12.945 3.473 1 93.24 216 SER B C 1
ATOM 6166 O O . SER B 1 216 ? -19.326 14.006 3.066 1 93.24 216 SER B O 1
ATOM 6168 N N . LEU B 1 217 ? -19.162 12.163 4.385 1 94.6 217 LEU B N 1
ATOM 6169 C CA . LEU B 1 217 ? -17.958 12.605 5.082 1 94.6 217 LEU B CA 1
ATOM 6170 C C . LEU B 1 217 ? -16.731 11.855 4.574 1 94.6 217 LEU B C 1
ATOM 6172 O O . LEU B 1 217 ? -15.653 11.946 5.167 1 94.6 217 LEU B O 1
ATOM 6176 N N . TYR B 1 218 ? -16.886 11.156 3.475 1 95.94 218 TYR B N 1
ATOM 6177 C CA . TYR B 1 218 ? -15.827 10.3 2.952 1 95.94 218 TYR B CA 1
ATOM 6178 C C . TYR B 1 218 ? -14.588 11.116 2.603 1 95.94 218 TYR B C 1
ATOM 6180 O O . TYR B 1 218 ? -13.466 10.723 2.93 1 95.94 218 TYR B O 1
ATOM 6188 N N . GLU B 1 219 ? -14.746 12.234 1.98 1 92.68 219 GLU B N 1
ATOM 6189 C CA . GLU B 1 219 ? -13.608 13.06 1.585 1 92.68 219 GLU B CA 1
ATOM 6190 C C . GLU B 1 219 ? -12.853 13.579 2.805 1 92.68 219 GLU B C 1
ATOM 6192 O O . GLU B 1 219 ? -11.621 13.616 2.81 1 92.68 219 GLU B O 1
ATOM 6197 N N . LEU B 1 220 ? -13.588 13.99 3.786 1 93.59 220 LEU B N 1
ATOM 6198 C CA . LEU B 1 220 ? -12.975 14.459 5.024 1 93.59 220 LEU B CA 1
ATOM 6199 C C . LEU B 1 220 ? -12.205 13.335 5.708 1 93.59 220 LEU B C 1
ATOM 6201 O O . LEU B 1 220 ? -11.119 13.559 6.248 1 93.59 220 LEU B O 1
ATOM 6205 N N . LEU B 1 221 ? -12.755 12.153 5.661 1 95.69 221 LEU B N 1
ATOM 6206 C CA . LEU B 1 221 ? -12.066 10.988 6.204 1 95.69 221 LEU B CA 1
ATOM 6207 C C . LEU B 1 221 ? -10.747 10.748 5.477 1 95.69 221 LEU B C 1
ATOM 6209 O O . LEU B 1 221 ? -9.711 10.543 6.113 1 95.69 221 LEU B O 1
ATOM 6213 N N . GLU B 1 222 ? -10.841 10.795 4.205 1 93.7 222 GLU B N 1
ATOM 6214 C CA . GLU B 1 222 ? -9.675 10.54 3.365 1 93.7 222 GLU B CA 1
ATOM 6215 C C . GLU B 1 222 ? -8.559 11.541 3.651 1 93.7 222 GLU B C 1
ATOM 6217 O O . GLU B 1 222 ? -7.379 11.184 3.632 1 93.7 222 GLU B O 1
ATOM 6222 N N . GLN B 1 223 ? -8.879 12.741 3.972 1 92.13 223 GLN B N 1
ATOM 6223 C CA . GLN B 1 223 ? -7.904 13.793 4.239 1 92.13 223 GLN B CA 1
ATOM 6224 C C . GLN B 1 223 ? -7.351 13.682 5.657 1 92.13 223 GLN B C 1
ATOM 6226 O O . GLN B 1 223 ? -6.238 14.136 5.932 1 92.13 223 GLN B O 1
ATOM 6231 N N . SER B 1 224 ? -8.094 13.032 6.509 1 94.64 224 SER B N 1
ATOM 6232 C CA . SER B 1 224 ? -7.758 13.03 7.929 1 94.64 224 SER B CA 1
ATOM 6233 C C . SER B 1 224 ? -6.956 11.79 8.307 1 94.64 224 SER B C 1
ATOM 6235 O O . SER B 1 224 ? -6.124 11.834 9.216 1 94.64 224 SER B O 1
ATOM 6237 N N . LEU B 1 225 ? -7.16 10.739 7.574 1 94.8 225 LEU B N 1
ATOM 6238 C CA . LEU B 1 225 ? -6.59 9.446 7.937 1 94.8 225 LEU B CA 1
ATOM 6239 C C . LEU B 1 225 ? -5.066 9.499 7.92 1 94.8 225 LEU B C 1
ATOM 6241 O O . LEU B 1 225 ? -4.412 8.961 8.816 1 94.8 225 LEU B O 1
ATOM 6245 N N . PRO B 1 226 ? -4.492 10.169 6.929 1 93.39 226 PRO B N 1
ATOM 6246 C CA . PRO B 1 226 ? -3.028 10.218 6.932 1 93.39 226 PRO B CA 1
ATOM 6247 C C . PRO B 1 226 ? -2.464 10.914 8.169 1 93.39 226 PRO B C 1
ATOM 6249 O O . PRO B 1 226 ? -1.414 10.516 8.681 1 93.39 226 PRO B O 1
ATOM 6252 N N . LEU B 1 227 ? -3.112 11.931 8.653 1 95.58 227 LEU B N 1
ATOM 6253 C CA . LEU B 1 227 ? -2.667 12.655 9.839 1 95.58 227 LEU B CA 1
ATOM 6254 C C . LEU B 1 227 ? -2.782 11.781 11.084 1 95.58 227 LEU B C 1
ATOM 6256 O O . LEU B 1 227 ? -1.856 11.726 11.896 1 95.58 227 LEU B O 1
ATOM 6260 N N . TYR B 1 228 ? -3.86 11.067 11.193 1 96.18 228 TYR B N 1
ATOM 6261 C CA . TYR B 1 228 ? -4.048 10.11 12.277 1 96.18 228 TYR B CA 1
ATOM 6262 C C . TYR B 1 228 ? -2.964 9.038 12.253 1 96.18 228 TYR B C 1
ATOM 6264 O O . TYR B 1 228 ? -2.395 8.697 13.292 1 96.18 228 TYR B O 1
ATOM 6272 N N . ASN B 1 229 ? -2.684 8.6 11.065 1 93.85 229 ASN B N 1
ATOM 6273 C CA . ASN B 1 229 ? -1.722 7.512 10.918 1 93.85 229 ASN B CA 1
ATOM 6274 C C . ASN B 1 229 ? -0.306 7.966 11.263 1 93.85 229 ASN B C 1
ATOM 6276 O O . ASN B 1 229 ? 0.491 7.183 11.783 1 93.85 229 ASN B O 1
ATOM 6280 N N . MET B 1 230 ? -0.004 9.197 10.991 1 94.23 230 MET B N 1
ATOM 6281 C CA . MET B 1 230 ? 1.299 9.749 11.352 1 94.23 230 MET B CA 1
ATOM 6282 C C . MET B 1 230 ? 1.52 9.678 12.86 1 94.23 230 MET B C 1
ATOM 6284 O O . MET B 1 230 ? 2.628 9.392 13.316 1 94.23 230 MET B O 1
ATOM 6288 N N . LEU B 1 231 ? 0.472 9.901 13.599 1 96.02 231 LEU B N 1
ATOM 6289 C CA . LEU B 1 231 ? 0.569 9.892 15.055 1 96.02 231 LEU B CA 1
ATOM 6290 C C . LEU B 1 231 ? 0.466 8.471 15.598 1 96.02 231 LEU B C 1
ATOM 6292 O O . LEU B 1 231 ? 1.168 8.112 16.546 1 96.02 231 LEU B O 1
ATOM 6296 N N . ARG B 1 232 ? -0.354 7.7 14.974 1 94.17 232 ARG B N 1
ATOM 6297 C CA . ARG B 1 232 ? -0.609 6.336 15.426 1 94.17 232 ARG B CA 1
ATOM 6298 C C . ARG B 1 232 ? 0.669 5.505 15.405 1 94.17 232 ARG B C 1
ATOM 6300 O O . ARG B 1 232 ? 0.836 4.594 16.219 1 94.17 232 ARG B O 1
ATOM 6307 N N . ARG B 1 233 ? 1.56 5.801 14.549 1 89.78 233 ARG B N 1
ATOM 6308 C CA . ARG B 1 233 ? 2.822 5.076 14.438 1 89.78 233 ARG B CA 1
ATOM 6309 C C . ARG B 1 233 ? 3.616 5.157 15.737 1 89.78 233 ARG B C 1
ATOM 6311 O O . ARG B 1 233 ? 4.503 4.335 15.981 1 89.78 233 ARG B O 1
ATOM 6318 N N . HIS B 1 234 ? 3.307 6.126 16.59 1 92.52 234 HIS B N 1
ATOM 6319 C CA . HIS B 1 234 ? 4.082 6.356 17.804 1 92.52 234 HIS B CA 1
ATOM 6320 C C . HIS B 1 234 ? 3.37 5.789 19.027 1 92.52 234 HIS B C 1
ATOM 6322 O O . HIS B 1 234 ? 3.837 5.958 20.156 1 92.52 234 HIS B O 1
ATOM 6328 N N . VAL B 1 235 ? 2.299 5.162 18.767 1 92.34 235 VAL B N 1
ATOM 6329 C CA . VAL B 1 235 ? 1.614 4.491 19.867 1 92.34 235 VAL B CA 1
ATOM 6330 C C . VAL B 1 235 ? 2.374 3.224 20.253 1 92.34 235 VAL B C 1
ATOM 6332 O O . VAL B 1 235 ? 2.661 2.38 19.4 1 92.34 235 VAL B O 1
ATOM 6335 N N . LYS B 1 236 ? 2.864 3.114 21.442 1 82 236 LYS B N 1
ATOM 6336 C CA . LYS B 1 236 ? 3.71 2.015 21.899 1 82 236 LYS B CA 1
ATOM 6337 C C . LYS B 1 236 ? 2.92 0.712 21.985 1 82 236 LYS B C 1
ATOM 6339 O O . LYS B 1 236 ? 3.377 -0.33 21.511 1 82 236 LYS B O 1
ATOM 6344 N N . LYS B 1 237 ? 1.756 0.778 22.638 1 73.92 237 LYS B N 1
ATOM 6345 C CA . LYS B 1 237 ? 0.966 -0.436 22.814 1 73.92 237 LYS B CA 1
ATOM 6346 C C . LYS B 1 237 ? -0.283 -0.412 21.937 1 73.92 237 LYS B C 1
ATOM 6348 O O . LYS B 1 237 ? -1.261 0.265 22.259 1 73.92 237 LYS B O 1
ATOM 6353 N N . LYS B 1 238 ? -0.1 -1.105 20.771 1 72.79 238 LYS B N 1
ATOM 6354 C CA . LYS B 1 238 ? -1.256 -1.181 19.881 1 72.79 238 LYS B CA 1
ATOM 6355 C C . LYS B 1 238 ? -2.003 -2.499 20.062 1 72.79 238 LYS B C 1
ATOM 6357 O O . LYS B 1 238 ? -1.39 -3.568 20.086 1 72.79 238 LYS B O 1
ATOM 6362 N N . THR B 1 239 ? -3.179 -2.455 20.506 1 66.98 239 THR B N 1
ATOM 6363 C CA . THR B 1 239 ? -4.019 -3.646 20.559 1 66.98 239 THR B CA 1
ATOM 6364 C C . THR B 1 239 ? -4.503 -4.029 19.163 1 66.98 239 THR B C 1
ATOM 6366 O O . THR B 1 239 ? -4.964 -3.174 18.404 1 66.98 239 THR B O 1
ATOM 6369 N N . SER B 1 240 ? -3.946 -5.074 18.587 1 64.73 240 SER B N 1
ATOM 6370 C CA . SER B 1 240 ? -4.33 -5.541 17.259 1 64.73 240 SER B CA 1
ATOM 6371 C C . SER B 1 240 ? -5.321 -6.697 17.344 1 64.73 240 SER B C 1
ATOM 6373 O O . SER B 1 240 ? -5.267 -7.5 18.278 1 64.73 240 SER B O 1
ATOM 6375 N N . LEU B 1 241 ? -6.438 -6.485 16.585 1 60.75 241 LEU B N 1
ATOM 6376 C CA . LEU B 1 241 ? -7.355 -7.614 16.466 1 60.75 241 LEU B CA 1
ATOM 6377 C C . LEU B 1 241 ? -6.615 -8.871 16.023 1 60.75 241 LEU B C 1
ATOM 6379 O O . LEU B 1 241 ? -6.914 -9.971 16.493 1 60.75 241 LEU B O 1
ATOM 6383 N N . LEU B 1 242 ? -5.797 -8.621 14.951 1 61.68 242 LEU B N 1
ATOM 6384 C CA . LEU B 1 242 ? -5.163 -9.755 14.287 1 61.68 242 LEU B CA 1
ATOM 6385 C C . LEU B 1 242 ? -3.8 -10.052 14.903 1 61.68 242 LEU B C 1
ATOM 6387 O O . LEU B 1 242 ? -3.3 -11.175 14.803 1 61.68 242 LEU B O 1
ATOM 6391 N N . SER B 1 243 ? -2.974 -8.896 15.105 1 56.74 243 SER B N 1
ATOM 6392 C CA . SER B 1 243 ? -1.528 -9.051 15.229 1 56.74 243 SER B CA 1
ATOM 6393 C C . SER B 1 243 ? -1.143 -9.55 16.618 1 56.74 243 SER B C 1
ATOM 6395 O O . SER B 1 243 ? -1.679 -9.08 17.623 1 56.74 243 SER B O 1
ATOM 6397 N N . SER B 1 244 ? -0.741 -10.794 16.536 1 55.44 244 SER B N 1
ATOM 6398 C CA . SER B 1 244 ? 0.126 -11.239 17.622 1 55.44 244 SER B CA 1
ATOM 6399 C C . SER B 1 244 ? 1.092 -10.137 18.045 1 55.44 244 SER B C 1
ATOM 6401 O O . SER B 1 244 ? 1.461 -9.283 17.236 1 55.44 244 SER B O 1
ATOM 6403 N N . HIS B 1 245 ? 1.056 -9.611 19.119 1 60.85 245 HIS B N 1
ATOM 6404 C CA . HIS B 1 245 ? 1.943 -8.735 19.877 1 60.85 245 HIS B CA 1
ATOM 6405 C C . HIS B 1 245 ? 3.406 -9.013 19.548 1 60.85 245 HIS B C 1
ATOM 6407 O O . HIS B 1 245 ? 4.225 -9.199 20.45 1 60.85 245 HIS B O 1
ATOM 6413 N N . LEU B 1 246 ? 3.698 -9.256 18.17 1 66.54 246 LEU B N 1
ATOM 6414 C CA . LEU B 1 246 ? 5.111 -9.539 17.94 1 66.54 246 LEU B CA 1
ATOM 6415 C C . LEU B 1 246 ? 5.928 -8.252 17.929 1 66.54 246 LEU B C 1
ATOM 6417 O O . LEU B 1 246 ? 5.504 -7.247 17.354 1 66.54 246 LEU B O 1
ATOM 6421 N N . PRO B 1 247 ? 6.912 -8.278 18.682 1 75.97 247 PRO B N 1
ATOM 6422 C CA . PRO B 1 247 ? 7.833 -7.144 18.582 1 75.97 247 PRO B CA 1
ATOM 6423 C C . PRO B 1 247 ? 8.417 -6.98 17.181 1 75.97 247 PRO B C 1
ATOM 6425 O O . PRO B 1 247 ? 8.508 -7.953 16.428 1 75.97 247 PRO B O 1
ATOM 6428 N N . PRO B 1 248 ? 8.666 -5.841 16.744 1 81.71 248 PRO B N 1
ATOM 6429 C CA . PRO B 1 248 ? 9.309 -5.657 15.441 1 81.71 248 PRO B CA 1
ATOM 6430 C C . PRO B 1 248 ? 10.597 -6.466 15.301 1 81.71 248 PRO B C 1
ATOM 6432 O O . PRO B 1 248 ? 11.469 -6.402 16.171 1 81.71 248 PRO B O 1
ATOM 6435 N N . PRO B 1 249 ? 10.627 -7.219 14.246 1 90.62 249 PRO B N 1
ATOM 6436 C CA . PRO B 1 249 ? 11.813 -8.061 14.072 1 90.62 249 PRO B CA 1
ATOM 6437 C C . PRO B 1 249 ? 13.04 -7.267 13.631 1 90.62 249 PRO B C 1
ATOM 6439 O O . PRO B 1 249 ? 12.907 -6.154 13.114 1 90.62 249 PRO B O 1
ATOM 6442 N N . ASP B 1 250 ? 14.144 -7.898 13.894 1 92.57 250 ASP B N 1
ATOM 6443 C CA . ASP B 1 250 ? 15.391 -7.348 13.373 1 92.57 250 ASP B CA 1
ATOM 6444 C C . ASP B 1 250 ? 15.531 -7.625 11.878 1 92.57 250 ASP B C 1
ATOM 6446 O O . ASP B 1 250 ? 15.189 -8.712 11.408 1 92.57 250 ASP B O 1
ATOM 6450 N N . LEU B 1 251 ? 16.011 -6.633 11.211 1 95.41 251 LEU B N 1
ATOM 6451 C CA . LEU B 1 251 ? 16.317 -6.834 9.799 1 95.41 251 LEU B CA 1
ATOM 6452 C C . LEU B 1 251 ? 17.682 -7.492 9.627 1 95.41 251 LEU B C 1
ATOM 6454 O O . LEU B 1 251 ? 18.616 -7.198 10.377 1 95.41 251 LEU B O 1
ATOM 6458 N N . PRO B 1 252 ? 17.84 -8.4 8.662 1 93.65 252 PRO B N 1
ATOM 6459 C CA . PRO B 1 252 ? 19.145 -9.022 8.431 1 93.65 252 PRO B CA 1
ATOM 6460 C C . PRO B 1 252 ? 20.251 -7.999 8.183 1 93.65 252 PRO B C 1
ATOM 6462 O O . PRO B 1 252 ? 21.388 -8.196 8.619 1 93.65 252 PRO B O 1
ATOM 6465 N N . VAL B 1 253 ? 19.926 -6.952 7.451 1 95.95 253 VAL B N 1
ATOM 6466 C CA . VAL B 1 253 ? 20.813 -5.813 7.243 1 95.95 253 VAL B CA 1
ATOM 6467 C C . VAL B 1 253 ? 20.175 -4.549 7.815 1 95.95 253 VAL B C 1
ATOM 6469 O O . VAL B 1 253 ? 19.276 -3.968 7.201 1 95.95 253 VAL B O 1
ATOM 6472 N N . PRO B 1 254 ? 20.632 -4.058 8.93 1 95.37 254 PRO B N 1
ATOM 6473 C CA . PRO B 1 254 ? 19.99 -2.955 9.649 1 95.37 254 PRO B CA 1
ATOM 6474 C C . PRO B 1 254 ? 19.876 -1.688 8.804 1 95.37 254 PRO B C 1
ATOM 6476 O O . PRO B 1 254 ? 18.905 -0.938 8.937 1 95.37 254 PRO B O 1
ATOM 6479 N N . ALA B 1 255 ? 20.795 -1.497 7.881 1 95.56 255 ALA B N 1
ATOM 6480 C CA . ALA B 1 255 ? 20.807 -0.294 7.053 1 95.56 255 ALA B CA 1
ATOM 6481 C C . ALA B 1 255 ? 19.555 -0.215 6.183 1 95.56 255 ALA B C 1
ATOM 6483 O O . ALA B 1 255 ? 19.187 0.863 5.712 1 95.56 255 ALA B O 1
ATOM 6484 N N . ASN B 1 256 ? 18.89 -1.324 6.039 1 97.56 256 ASN B N 1
ATOM 6485 C CA . ASN B 1 256 ? 17.713 -1.38 5.18 1 97.56 256 ASN B CA 1
ATOM 6486 C C . ASN B 1 256 ? 16.465 -0.886 5.906 1 97.56 256 ASN B C 1
ATOM 6488 O O . ASN B 1 256 ? 15.388 -0.804 5.313 1 97.56 256 ASN B O 1
ATOM 6492 N N . GLU B 1 257 ? 16.572 -0.575 7.159 1 95.83 257 GLU B N 1
ATOM 6493 C CA . GLU B 1 257 ? 15.449 0.016 7.88 1 95.83 257 GLU B CA 1
ATOM 6494 C C . GLU B 1 257 ? 15.01 1.33 7.239 1 95.83 257 GLU B C 1
ATOM 6496 O O . GLU B 1 257 ? 13.827 1.674 7.263 1 95.83 257 GLU B O 1
ATOM 6501 N N . LYS B 1 258 ? 16.051 2.002 6.734 1 96.61 258 LYS B N 1
ATOM 6502 C CA . LYS B 1 258 ? 15.805 3.235 5.991 1 96.61 258 LYS B CA 1
ATOM 6503 C C . LYS B 1 258 ? 16.213 3.086 4.528 1 96.61 258 LYS B C 1
ATOM 6505 O O . LYS B 1 258 ? 17.401 2.973 4.218 1 96.61 258 LYS B O 1
ATOM 6510 N N . LEU B 1 259 ? 15.247 2.975 3.684 1 97.25 259 LEU B N 1
ATOM 6511 C CA . LEU B 1 259 ? 15.54 2.959 2.255 1 97.25 259 LEU B CA 1
ATOM 6512 C C . LEU B 1 259 ? 14.398 3.583 1.459 1 97.25 259 LEU B C 1
ATOM 6514 O O . LEU B 1 259 ? 13.317 3.824 2.001 1 97.25 259 LEU B O 1
ATOM 6518 N N . LEU B 1 260 ? 14.714 3.927 0.287 1 98.19 260 LEU B N 1
ATOM 6519 C CA . LEU B 1 260 ? 13.758 4.473 -0.67 1 98.19 260 LEU B CA 1
ATOM 6520 C C . LEU B 1 260 ? 13.445 3.459 -1.765 1 98.19 260 LEU B C 1
ATOM 6522 O O . LEU B 1 260 ? 14.333 2.732 -2.216 1 98.19 260 LEU B O 1
ATOM 6526 N N . ALA B 1 261 ? 12.223 3.35 -2.12 1 98.66 261 ALA B N 1
ATOM 6527 C CA . ALA B 1 261 ? 11.78 2.452 -3.183 1 98.66 261 ALA B CA 1
ATOM 6528 C C . ALA B 1 261 ? 10.939 3.197 -4.216 1 98.66 261 ALA B C 1
ATOM 6530 O O . ALA B 1 261 ? 10.224 4.143 -3.878 1 98.66 261 ALA B O 1
ATOM 6531 N N . TRP B 1 262 ? 11.076 2.771 -5.412 1 98.28 262 TRP B N 1
ATOM 6532 C CA . TRP B 1 262 ? 10.218 3.272 -6.48 1 98.28 262 TRP B CA 1
ATOM 6533 C C . TRP B 1 262 ? 8.939 2.448 -6.582 1 98.28 262 TRP B C 1
ATOM 6535 O O . TRP B 1 262 ? 8.991 1.224 -6.725 1 98.28 262 TRP B O 1
ATOM 6545 N N . VAL B 1 263 ? 7.78 3.006 -6.486 1 97.62 263 VAL B N 1
ATOM 6546 C CA . VAL B 1 263 ? 6.491 2.352 -6.686 1 97.62 263 VAL B CA 1
ATOM 6547 C C . VAL B 1 263 ? 5.628 3.188 -7.629 1 97.62 263 VAL B C 1
ATOM 6549 O O . VAL B 1 263 ? 5.251 4.315 -7.3 1 97.62 263 VAL B O 1
ATOM 6552 N N . GLY B 1 264 ? 5.306 2.546 -8.718 1 93.26 264 GLY B N 1
ATOM 6553 C CA . GLY B 1 264 ? 4.593 3.312 -9.727 1 93.26 264 GLY B CA 1
ATOM 6554 C C . GLY B 1 264 ? 5.45 4.378 -10.384 1 93.26 264 GLY B C 1
ATOM 6555 O O . GLY B 1 264 ? 6.355 4.063 -11.16 1 93.26 264 GLY B O 1
ATOM 6556 N N . ASP B 1 265 ? 5.267 5.636 -9.981 1 89.05 265 ASP B N 1
ATOM 6557 C CA . ASP B 1 265 ? 6.007 6.742 -10.581 1 89.05 265 ASP B CA 1
ATOM 6558 C C . ASP B 1 265 ? 6.612 7.643 -9.508 1 89.05 265 ASP B C 1
ATOM 6560 O O . ASP B 1 265 ? 6.821 8.837 -9.737 1 89.05 265 ASP B O 1
ATOM 6564 N N . GLU B 1 266 ? 6.797 6.947 -8.366 1 91.53 266 GLU B N 1
ATOM 6565 C CA . GLU B 1 266 ? 7.28 7.78 -7.269 1 91.53 266 GLU B CA 1
ATOM 6566 C C . GLU B 1 266 ? 8.302 7.032 -6.417 1 91.53 266 GLU B C 1
ATOM 6568 O O . GLU B 1 266 ? 8.272 5.803 -6.339 1 91.53 266 GLU B O 1
ATOM 6573 N N . ILE B 1 267 ? 9.196 7.801 -5.845 1 96 267 ILE B N 1
ATOM 6574 C CA . ILE B 1 267 ? 10.098 7.27 -4.829 1 96 267 ILE B CA 1
ATOM 6575 C C . ILE B 1 267 ? 9.532 7.551 -3.439 1 96 267 ILE B C 1
ATOM 6577 O O . ILE B 1 267 ? 9.204 8.694 -3.114 1 96 267 ILE B O 1
ATOM 6581 N N . VAL B 1 268 ? 9.378 6.552 -2.701 1 96.85 268 VAL B N 1
ATOM 6582 C CA . VAL B 1 268 ? 8.756 6.657 -1.385 1 96.85 268 VAL B CA 1
ATOM 6583 C C . VAL B 1 268 ? 9.627 5.955 -0.345 1 96.85 268 VAL B C 1
ATOM 6585 O O . VAL B 1 268 ? 10.534 5.196 -0.696 1 96.85 268 VAL B O 1
ATOM 6588 N N . THR B 1 269 ? 9.376 6.206 0.922 1 97.3 269 THR B N 1
ATOM 6589 C CA . THR B 1 269 ? 10.106 5.579 2.017 1 97.3 269 THR B CA 1
ATOM 6590 C C . THR B 1 269 ? 9.67 4.128 2.198 1 97.3 269 THR B C 1
ATOM 6592 O O . THR B 1 269 ? 8.638 3.714 1.666 1 97.3 269 THR B O 1
ATOM 6595 N N . ARG B 1 270 ? 10.429 3.392 2.899 1 97.28 270 ARG B N 1
ATOM 6596 C CA . ARG B 1 270 ? 10.26 1.951 3.052 1 97.28 270 ARG B CA 1
ATOM 6597 C C . ARG B 1 270 ? 8.847 1.611 3.513 1 97.28 270 ARG B C 1
ATOM 6599 O O . ARG B 1 270 ? 8.188 0.75 2.928 1 97.28 270 ARG B O 1
ATOM 6606 N N . GLU B 1 271 ? 8.307 2.316 4.493 1 93.87 271 GLU B N 1
ATOM 6607 C CA . GLU B 1 271 ? 7.01 1.986 5.075 1 93.87 271 GLU B CA 1
ATOM 6608 C C . GLU B 1 271 ? 5.868 2.445 4.173 1 93.87 271 GLU B C 1
ATOM 6610 O O . GLU B 1 271 ? 4.761 1.907 4.242 1 93.87 271 GLU B O 1
ATOM 6615 N N . SER B 1 272 ? 6.2 3.369 3.315 1 95.48 272 SER B N 1
ATOM 6616 C CA . SER B 1 272 ? 5.193 3.885 2.392 1 95.48 272 SER B CA 1
ATOM 6617 C C . SER B 1 272 ? 5.232 3.143 1.061 1 95.48 272 SER B C 1
ATOM 6619 O O . SER B 1 272 ? 4.385 3.368 0.194 1 95.48 272 SER B O 1
ATOM 6621 N N . ALA B 1 273 ? 6.163 2.285 0.887 1 97.98 273 ALA B N 1
ATOM 6622 C CA . ALA B 1 273 ? 6.271 1.518 -0.351 1 97.98 273 ALA B CA 1
ATOM 6623 C C . ALA B 1 273 ? 5.212 0.42 -0.41 1 97.98 273 ALA B C 1
ATOM 6625 O O . ALA B 1 273 ? 5.433 -0.691 0.078 1 97.98 273 ALA B O 1
ATOM 6626 N N . LYS B 1 274 ? 4.045 0.774 -0.998 1 97.89 274 LYS B N 1
ATOM 6627 C CA . LYS B 1 274 ? 2.888 -0.116 -0.998 1 97.89 274 LYS B CA 1
ATOM 6628 C C . LYS B 1 274 ? 2.2 -0.123 -2.36 1 97.89 274 LYS B C 1
ATOM 6630 O O . LYS B 1 274 ? 2.378 0.801 -3.156 1 97.89 274 LYS B O 1
ATOM 6635 N N . VAL B 1 275 ? 1.456 -1.188 -2.635 1 98.21 275 VAL B N 1
ATOM 6636 C CA . VAL B 1 275 ? 0.647 -1.291 -3.845 1 98.21 275 VAL B CA 1
ATOM 6637 C C . VAL B 1 275 ? -0.818 -1.502 -3.471 1 98.21 275 VAL B C 1
ATOM 6639 O O . VAL B 1 275 ? -1.121 -2.064 -2.416 1 98.21 275 VAL B O 1
ATOM 6642 N N . SER B 1 276 ? -1.724 -1.054 -4.314 1 98.19 276 SER B N 1
ATOM 6643 C CA . SER B 1 276 ? -3.164 -1.145 -4.095 1 98.19 276 SER B CA 1
ATOM 6644 C C . SER B 1 276 ? -3.606 -2.594 -3.919 1 98.19 276 SER B C 1
ATOM 6646 O O . SER B 1 276 ? -3.088 -3.492 -4.586 1 98.19 276 SER B O 1
ATOM 6648 N N . VAL B 1 277 ? -4.596 -2.795 -3.103 1 98.61 277 VAL B N 1
ATOM 6649 C CA . VAL B 1 277 ? -5.169 -4.127 -2.94 1 98.61 277 VAL B CA 1
ATOM 6650 C C . VAL B 1 277 ? -5.91 -4.531 -4.213 1 98.61 277 VAL B C 1
ATOM 6652 O O . VAL B 1 277 ? -6.232 -5.706 -4.405 1 98.61 277 VAL B O 1
ATOM 6655 N N . PHE B 1 278 ? -6.146 -3.574 -5.149 1 98.36 278 PHE B N 1
ATOM 6656 C CA . PHE B 1 278 ? -6.779 -3.843 -6.435 1 98.36 278 PHE B CA 1
ATOM 6657 C C . PHE B 1 278 ? -5.738 -4.23 -7.479 1 98.36 278 PHE B C 1
ATOM 6659 O O . PHE B 1 278 ? -6.087 -4.655 -8.583 1 98.36 278 PHE B O 1
ATOM 6666 N N . ASP B 1 279 ? -4.509 -4.021 -7.134 1 98.37 279 ASP B N 1
ATOM 6667 C CA . ASP B 1 279 ? -3.469 -4.323 -8.113 1 98.37 279 ASP B CA 1
ATOM 6668 C C . ASP B 1 279 ? -3.46 -5.809 -8.464 1 98.37 279 ASP B C 1
ATOM 6670 O O . ASP B 1 279 ? -3.632 -6.66 -7.588 1 98.37 279 ASP B O 1
ATOM 6674 N N . SER B 1 280 ? -3.147 -6.087 -9.657 1 98.27 280 SER B N 1
ATOM 6675 C CA . SER B 1 280 ? -3.171 -7.448 -10.182 1 98.27 280 SER B CA 1
ATOM 6676 C C . SER B 1 280 ? -2.181 -8.343 -9.444 1 98.27 280 SER B C 1
ATOM 6678 O O . SER B 1 280 ? -2.38 -9.556 -9.355 1 98.27 280 SER B O 1
ATOM 6680 N N . VAL B 1 281 ? -1.128 -7.776 -8.891 1 98.5 281 VAL B N 1
ATOM 6681 C CA . VAL B 1 281 ? -0.153 -8.592 -8.175 1 98.5 281 VAL B CA 1
ATOM 6682 C C . VAL B 1 281 ? -0.762 -9.101 -6.871 1 98.5 281 VAL B C 1
ATOM 6684 O O . VAL B 1 281 ? -0.469 -10.218 -6.436 1 98.5 281 VAL B O 1
ATOM 6687 N N . VAL B 1 282 ? -1.637 -8.305 -6.266 1 98.5 282 VAL B N 1
ATOM 6688 C CA . VAL B 1 282 ? -2.279 -8.691 -5.013 1 98.5 282 VAL B CA 1
ATOM 6689 C C . VAL B 1 282 ? -3.455 -9.622 -5.301 1 98.5 282 VAL B C 1
ATOM 6691 O O . VAL B 1 282 ? -3.748 -10.523 -4.512 1 98.5 282 VAL B O 1
ATOM 6694 N N . GLN B 1 283 ? -4.053 -9.446 -6.431 1 97.75 283 GLN B N 1
ATOM 6695 C CA . GLN B 1 283 ? -5.293 -10.155 -6.733 1 97.75 283 GLN B CA 1
ATOM 6696 C C . GLN B 1 283 ? -5.012 -11.482 -7.43 1 97.75 283 GLN B C 1
ATOM 6698 O O . GLN B 1 283 ? -5.887 -12.347 -7.507 1 97.75 283 GLN B O 1
ATOM 6703 N N . GLY B 1 284 ? -3.797 -11.682 -7.876 1 97.99 284 GLY B N 1
ATOM 6704 C CA . GLY B 1 284 ? -3.586 -12.919 -8.611 1 97.99 284 GLY B CA 1
ATOM 6705 C C . GLY B 1 284 ? -2.122 -13.208 -8.884 1 97.99 284 GLY B C 1
ATOM 6706 O O . GLY B 1 284 ? -1.797 -14.071 -9.703 1 97.99 284 GLY B O 1
ATOM 6707 N N . GLY B 1 285 ? -1.193 -12.44 -8.301 1 98.15 285 GLY B N 1
ATOM 6708 C CA . GLY B 1 285 ? 0.225 -12.615 -8.575 1 98.15 285 GLY B CA 1
ATOM 6709 C C . GLY B 1 285 ? 0.606 -12.252 -9.998 1 98.15 285 GLY B C 1
ATOM 6710 O O . GLY B 1 285 ? 1.608 -12.743 -10.522 1 98.15 285 GLY B O 1
ATOM 6711 N N . ASP B 1 286 ? -0.147 -11.442 -10.626 1 98.45 286 ASP B N 1
ATOM 6712 C CA . ASP B 1 286 ? -0.012 -11.088 -12.035 1 98.45 286 ASP B CA 1
ATOM 6713 C C . ASP B 1 286 ? 1.076 -10.035 -12.236 1 98.45 286 ASP B C 1
ATOM 6715 O O . ASP B 1 286 ? 0.777 -8.856 -12.432 1 98.45 286 ASP B O 1
ATOM 6719 N N . SER B 1 287 ? 2.316 -10.534 -12.167 1 98.47 287 SER B N 1
ATOM 6720 C CA . SER B 1 287 ? 3.516 -9.706 -12.238 1 98.47 287 SER B CA 1
ATOM 6721 C C . SER B 1 287 ? 4.699 -10.495 -12.79 1 98.47 287 SER B C 1
ATOM 6723 O O . SER B 1 287 ? 4.725 -11.724 -12.707 1 98.47 287 SER B O 1
ATOM 6725 N N . VAL B 1 288 ? 5.591 -9.766 -13.441 1 98.69 288 VAL B N 1
ATOM 6726 C CA . VAL B 1 288 ? 6.911 -10.281 -13.791 1 98.69 288 VAL B CA 1
ATOM 6727 C C . VAL B 1 288 ? 7.978 -9.58 -12.953 1 98.69 288 VAL B C 1
ATOM 6729 O O . VAL B 1 288 ? 7.737 -8.502 -12.405 1 98.69 288 VAL B O 1
ATOM 6732 N N . TRP B 1 289 ? 9.139 -10.235 -12.805 1 98.37 289 TRP B N 1
ATOM 6733 C CA . TRP B 1 289 ? 10.134 -9.596 -11.95 1 98.37 289 TRP B CA 1
ATOM 6734 C C . TRP B 1 289 ? 11.543 -10.037 -12.332 1 98.37 289 TRP B C 1
ATOM 6736 O O . TRP B 1 289 ? 11.717 -11.005 -13.077 1 98.37 289 TRP B O 1
ATOM 6746 N N . GLU B 1 290 ? 12.548 -9.291 -11.909 1 98.28 290 GLU B N 1
ATOM 6747 C CA . GLU B 1 290 ? 13.968 -9.57 -12.103 1 98.28 290 GLU B CA 1
ATOM 6748 C C . GLU B 1 290 ? 14.762 -9.303 -10.828 1 98.28 290 GLU B C 1
ATOM 6750 O O . GLU B 1 290 ? 14.388 -8.445 -10.025 1 98.28 290 GLU B O 1
ATOM 6755 N N . GLY B 1 291 ? 15.772 -10.074 -10.621 1 97.18 291 GLY B N 1
ATOM 6756 C CA . GLY B 1 291 ? 16.79 -9.79 -9.622 1 97.18 291 GLY B CA 1
ATOM 6757 C C . GLY B 1 291 ? 18.08 -9.259 -10.219 1 97.18 291 GLY B C 1
ATOM 6758 O O . GLY B 1 291 ? 18.704 -9.922 -11.05 1 97.18 291 GLY B O 1
ATOM 6759 N N . LEU B 1 292 ? 18.424 -8.059 -9.845 1 97.63 292 LEU B N 1
ATOM 6760 C CA . LEU B 1 292 ? 19.65 -7.429 -10.322 1 97.63 292 LEU B CA 1
ATOM 6761 C C . LEU B 1 292 ? 20.637 -7.224 -9.178 1 97.63 292 LEU B C 1
ATOM 6763 O O . LEU B 1 292 ? 20.234 -7.108 -8.018 1 97.63 292 LEU B O 1
ATOM 6767 N N . ARG B 1 293 ? 21.834 -7.16 -9.524 1 96.84 293 ARG B N 1
ATOM 6768 C CA . ARG B 1 293 ? 22.853 -6.917 -8.508 1 96.84 293 ARG B CA 1
ATOM 6769 C C . ARG B 1 293 ? 23.821 -5.825 -8.953 1 96.84 293 ARG B C 1
ATOM 6771 O O . ARG B 1 293 ? 24.186 -5.754 -10.128 1 96.84 293 ARG B O 1
ATOM 6778 N N . VAL B 1 294 ? 24.219 -5.016 -8.017 1 96.46 294 VAL B N 1
ATOM 6779 C CA . VAL B 1 294 ? 25.155 -3.921 -8.252 1 96.46 294 VAL B CA 1
ATOM 6780 C C . VAL B 1 294 ? 26.545 -4.315 -7.756 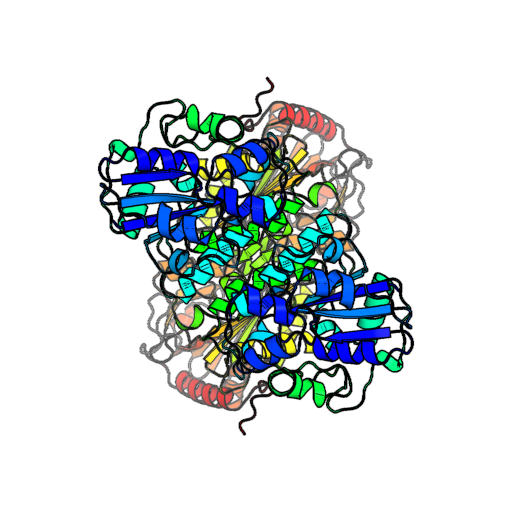1 96.46 294 VAL B C 1
ATOM 6782 O O . VAL B 1 294 ? 26.71 -4.702 -6.597 1 96.46 294 VAL B O 1
ATOM 6785 N N . TYR B 1 295 ? 27.552 -4.323 -8.677 1 94.88 295 TYR B N 1
ATOM 6786 C CA . TYR B 1 295 ? 28.962 -4.512 -8.355 1 94.88 295 TYR B CA 1
ATOM 6787 C C . TYR B 1 295 ? 29.781 -3.291 -8.758 1 94.88 295 TYR B C 1
ATOM 6789 O O . TYR B 1 295 ? 29.859 -2.95 -9.94 1 94.88 295 TYR B O 1
ATOM 6797 N N . LYS B 1 296 ? 30.374 -2.654 -7.842 1 93.16 296 LYS B N 1
ATOM 6798 C CA . LYS B 1 296 ? 31.321 -1.575 -8.103 1 93.16 296 LYS B CA 1
ATOM 6799 C C . LYS B 1 296 ? 30.734 -0.549 -9.068 1 93.16 296 LYS B C 1
ATOM 6801 O O . LYS B 1 296 ? 31.331 -0.25 -10.105 1 93.16 296 LYS B O 1
ATOM 6806 N N . ARG B 1 297 ? 29.531 -0.063 -8.839 1 94.43 297 ARG B N 1
ATOM 6807 C CA . ARG B 1 297 ? 28.867 1.065 -9.485 1 94.43 297 ARG B CA 1
ATOM 6808 C C . ARG B 1 297 ? 28.261 0.652 -10.822 1 94.43 297 ARG B C 1
ATOM 6810 O O . ARG B 1 297 ? 27.916 1.504 -11.643 1 94.43 297 ARG B O 1
ATOM 6817 N N . LYS B 1 298 ? 28.218 -0.659 -10.997 1 96.3 298 LYS B N 1
ATOM 6818 C CA . LYS B 1 298 ? 27.621 -1.177 -12.224 1 96.3 298 LYS B CA 1
ATOM 6819 C C . LYS B 1 298 ? 26.53 -2.2 -11.917 1 96.3 298 LYS B C 1
ATOM 6821 O O . LYS B 1 298 ? 26.638 -2.958 -10.951 1 96.3 298 LYS B O 1
ATOM 6826 N N . ILE B 1 299 ? 25.534 -2.153 -12.741 1 97.44 299 ILE B N 1
ATOM 6827 C CA . ILE B 1 299 ? 24.544 -3.222 -12.675 1 97.44 299 ILE B CA 1
ATOM 6828 C C . ILE B 1 299 ? 24.935 -4.348 -13.631 1 97.44 299 ILE B C 1
ATOM 6830 O O . ILE B 1 299 ? 24.964 -4.155 -14.849 1 97.44 299 ILE B O 1
ATOM 6834 N N . PHE B 1 300 ? 25.253 -5.528 -13.074 1 97.07 300 PHE B N 1
ATOM 6835 C CA . PHE B 1 300 ? 25.716 -6.67 -13.854 1 97.07 300 PHE B CA 1
ATOM 6836 C C . PHE B 1 300 ? 24.578 -7.261 -14.677 1 97.07 300 PHE B C 1
ATOM 6838 O O . PHE B 1 300 ? 23.506 -7.553 -14.143 1 97.07 300 PHE B O 1
ATOM 6845 N N . LYS B 1 301 ? 24.723 -7.336 -16.078 1 98.05 301 LYS B N 1
ATOM 6846 C CA . LYS B 1 301 ? 23.819 -7.988 -17.021 1 98.05 301 LYS B CA 1
ATOM 6847 C C . LYS B 1 301 ? 22.456 -7.301 -17.039 1 98.05 301 LYS B C 1
ATOM 6849 O O . LYS B 1 301 ? 21.422 -7.964 -17.149 1 98.05 301 LYS B O 1
ATOM 6854 N N . LEU B 1 302 ? 22.406 -5.98 -16.895 1 98.02 302 LEU B N 1
ATOM 6855 C CA . LEU B 1 302 ? 21.166 -5.213 -16.863 1 98.02 302 LEU B CA 1
ATOM 6856 C C . LEU B 1 302 ? 20.36 -5.429 -18.14 1 98.02 302 LEU B C 1
ATOM 6858 O O . LEU B 1 302 ? 19.153 -5.672 -18.083 1 98.02 302 LEU B O 1
ATOM 6862 N N . GLU B 1 303 ? 20.989 -5.38 -19.248 1 98.18 303 GLU B N 1
ATOM 6863 C CA . GLU B 1 303 ? 20.292 -5.48 -20.526 1 98.18 303 GLU B CA 1
ATOM 6864 C C . GLU B 1 303 ? 19.652 -6.854 -20.7 1 98.18 303 GLU B C 1
ATOM 6866 O O . GLU B 1 303 ? 18.518 -6.961 -21.172 1 98.18 303 GLU B O 1
ATOM 6871 N N . GLU B 1 304 ? 20.412 -7.919 -20.362 1 98.35 304 GLU B N 1
ATOM 6872 C CA . GLU B 1 304 ? 19.879 -9.276 -20.443 1 98.35 304 GLU B CA 1
ATOM 6873 C C . GLU B 1 304 ? 18.664 -9.447 -19.536 1 98.35 304 GLU B C 1
ATOM 6875 O O . GLU B 1 304 ? 17.688 -10.098 -19.913 1 98.35 304 GLU B O 1
ATOM 6880 N N . HIS B 1 305 ? 18.742 -8.859 -18.376 1 98.6 305 HIS B N 1
ATOM 6881 C CA . HIS B 1 305 ? 17.62 -8.935 -17.447 1 98.6 305 HIS B CA 1
ATOM 6882 C C . HIS B 1 305 ? 16.408 -8.182 -17.985 1 98.6 305 HIS B C 1
ATOM 6884 O O . HIS B 1 305 ? 15.273 -8.647 -17.852 1 98.6 305 HIS B O 1
ATOM 6890 N N . LEU B 1 306 ? 16.605 -7.019 -18.559 1 98.71 306 LEU B N 1
ATOM 6891 C CA . LEU B 1 306 ? 15.5 -6.256 -19.127 1 98.71 306 LEU B CA 1
ATOM 6892 C C . LEU B 1 306 ? 14.897 -6.982 -20.325 1 98.71 306 LEU B C 1
ATOM 6894 O O . LEU B 1 306 ? 13.679 -6.971 -20.514 1 98.71 306 LEU B O 1
ATOM 6898 N N . ASP B 1 307 ? 15.773 -7.621 -21.176 1 98.69 307 ASP B N 1
ATOM 6899 C CA . ASP B 1 307 ? 15.257 -8.452 -22.259 1 98.69 307 ASP B CA 1
ATOM 6900 C C . ASP B 1 307 ? 14.277 -9.497 -21.73 1 98.69 307 ASP B C 1
ATOM 6902 O O . ASP B 1 307 ? 13.188 -9.67 -22.281 1 98.69 307 ASP B O 1
ATOM 6906 N N . ARG B 1 308 ? 14.682 -10.157 -20.707 1 98.57 308 ARG B N 1
ATOM 6907 C CA . ARG B 1 308 ? 13.842 -11.219 -20.162 1 98.57 308 ARG B CA 1
ATOM 6908 C C . ARG B 1 308 ? 12.576 -10.648 -19.533 1 98.57 308 ARG B C 1
ATOM 6910 O O . ARG B 1 308 ? 11.511 -11.266 -19.599 1 98.57 308 ARG B O 1
ATOM 6917 N N . LEU B 1 309 ? 12.715 -9.533 -18.873 1 98.71 309 LEU B N 1
ATOM 6918 C CA . LEU B 1 309 ? 11.531 -8.883 -18.321 1 98.71 309 LEU B CA 1
ATOM 6919 C C . LEU B 1 309 ? 10.501 -8.611 -19.412 1 98.71 309 LEU B C 1
ATOM 6921 O O . LEU B 1 309 ? 9.316 -8.904 -19.239 1 98.71 309 LEU B O 1
ATOM 6925 N N . PHE B 1 310 ? 10.943 -8.066 -20.503 1 98.57 310 PHE B N 1
ATOM 6926 C CA . PHE B 1 310 ? 10.049 -7.722 -21.603 1 98.57 310 PHE B CA 1
ATOM 6927 C C . PHE B 1 310 ? 9.478 -8.979 -22.249 1 98.57 310 PHE B C 1
ATOM 6929 O O . PHE B 1 310 ? 8.301 -9.016 -22.613 1 98.57 310 PHE B O 1
ATOM 6936 N N . ASP B 1 311 ? 10.316 -10.02 -22.418 1 98.62 311 ASP B N 1
ATOM 6937 C CA . ASP B 1 311 ? 9.83 -11.286 -22.958 1 98.62 311 ASP B CA 1
ATOM 6938 C C . ASP B 1 311 ? 8.738 -11.879 -22.07 1 98.62 311 ASP B C 1
ATOM 6940 O O . ASP B 1 311 ? 7.73 -12.381 -22.57 1 98.62 311 ASP B O 1
ATOM 6944 N N . SER B 1 312 ? 8.975 -11.833 -20.782 1 98.67 312 SER B N 1
ATOM 6945 C CA . SER B 1 312 ? 8.008 -12.371 -19.831 1 98.67 312 SER B CA 1
ATOM 6946 C C . SER B 1 312 ? 6.701 -11.585 -19.867 1 98.67 312 SER B C 1
ATOM 6948 O O . SER B 1 312 ? 5.617 -12.171 -19.847 1 98.67 312 SER B O 1
ATOM 6950 N N . ALA B 1 313 ? 6.805 -10.256 -19.857 1 98.5 313 ALA B N 1
ATOM 6951 C CA . ALA B 1 313 ? 5.616 -9.412 -19.944 1 98.5 313 ALA B CA 1
ATOM 6952 C C . ALA B 1 313 ? 4.828 -9.705 -21.218 1 98.5 313 ALA B C 1
ATOM 6954 O O . ALA B 1 313 ? 3.597 -9.778 -21.191 1 98.5 313 ALA B O 1
ATOM 6955 N N . LYS B 1 314 ? 5.516 -9.855 -22.305 1 98.25 314 LYS B N 1
ATOM 6956 C CA . LYS B 1 314 ? 4.885 -10.171 -23.583 1 98.25 314 LYS B CA 1
ATOM 6957 C C . LYS B 1 314 ? 4.177 -11.522 -23.527 1 98.25 314 LYS B C 1
ATOM 6959 O O . LYS B 1 314 ? 3.049 -11.658 -24.006 1 98.25 314 LYS B O 1
ATOM 6964 N N . ALA B 1 315 ? 4.84 -12.504 -22.944 1 97.99 315 ALA B N 1
ATOM 6965 C CA . ALA B 1 315 ? 4.269 -13.843 -22.818 1 97.99 315 ALA B CA 1
ATOM 6966 C C . ALA B 1 315 ? 2.979 -13.814 -22.002 1 97.99 315 ALA B C 1
ATOM 6968 O O . ALA B 1 315 ? 2.074 -14.619 -22.233 1 97.99 315 ALA B O 1
ATOM 6969 N N . LEU B 1 316 ? 2.865 -12.87 -21.115 1 98.05 316 LEU B N 1
ATOM 6970 C CA . LEU B 1 316 ? 1.683 -12.758 -20.268 1 98.05 316 LEU B CA 1
ATOM 6971 C C . LEU B 1 316 ? 0.685 -11.766 -20.856 1 98.05 316 LEU B C 1
ATOM 6973 O O . LEU B 1 316 ? -0.32 -11.439 -20.22 1 98.05 316 LEU B O 1
ATOM 6977 N N . ALA B 1 317 ? 0.995 -11.179 -21.983 1 97.79 317 ALA B N 1
ATOM 6978 C CA . ALA B 1 317 ? 0.116 -10.283 -22.73 1 97.79 317 ALA B CA 1
ATOM 6979 C C . ALA B 1 317 ? -0.098 -8.972 -21.98 1 97.79 317 ALA B C 1
ATOM 6981 O O . ALA B 1 317 ? -1.211 -8.442 -21.948 1 97.79 317 ALA B O 1
ATOM 6982 N N . PHE B 1 318 ? 0.947 -8.49 -21.399 1 97.47 318 PHE B N 1
ATOM 6983 C CA . PHE B 1 318 ? 0.867 -7.167 -20.79 1 97.47 318 PHE B CA 1
ATOM 6984 C C . PHE B 1 318 ? 0.702 -6.09 -21.855 1 97.47 318 PHE B C 1
ATOM 6986 O O . PHE B 1 318 ? 1.281 -6.187 -22.939 1 97.47 318 PHE B O 1
ATOM 6993 N N . GLU B 1 319 ? -0.031 -5.122 -21.495 1 93.83 319 GLU B N 1
ATOM 6994 C CA . GLU B 1 319 ? -0.156 -3.92 -22.314 1 93.83 319 GLU B CA 1
ATOM 6995 C C . GLU B 1 319 ? 0.368 -2.692 -21.576 1 93.83 319 GLU B C 1
ATOM 6997 O O . GLU B 1 319 ? 0.528 -2.717 -20.354 1 93.83 319 GLU B O 1
ATOM 7002 N N . ASN B 1 320 ? 0.742 -1.636 -22.325 1 90.58 320 ASN B N 1
ATOM 7003 C CA . ASN B 1 320 ? 1.186 -0.365 -21.765 1 90.58 320 ASN B CA 1
ATOM 7004 C C . ASN B 1 320 ? 2.404 -0.544 -20.863 1 90.58 320 ASN B C 1
ATOM 7006 O O . ASN B 1 320 ? 2.452 0.004 -19.761 1 90.58 320 ASN B O 1
ATOM 7010 N N . VAL B 1 321 ? 3.333 -1.378 -21.324 1 95.46 321 VAL B N 1
ATOM 7011 C CA . VAL B 1 321 ? 4.577 -1.621 -20.601 1 95.46 321 VAL B CA 1
ATOM 7012 C C . VAL B 1 321 ? 5.495 -0.408 -20.73 1 95.46 321 VAL B C 1
ATOM 7014 O O . VAL B 1 321 ? 5.663 0.138 -21.823 1 95.46 321 VAL B O 1
ATOM 7017 N N . PRO B 1 322 ? 6.041 0.081 -19.626 1 95.39 322 PRO B N 1
ATOM 7018 C CA . PRO B 1 322 ? 7.003 1.18 -19.736 1 95.39 322 PRO B CA 1
ATOM 7019 C C . PRO B 1 322 ? 8.173 0.85 -20.66 1 95.39 322 PRO B C 1
ATOM 7021 O O . PRO B 1 322 ? 8.521 -0.322 -20.827 1 95.39 322 PRO B O 1
ATOM 7024 N N . THR B 1 323 ? 8.751 1.855 -21.24 1 95.79 323 THR B N 1
ATOM 7025 C CA . THR B 1 323 ? 9.889 1.649 -22.129 1 95.79 323 THR B CA 1
ATOM 7026 C C . THR B 1 323 ? 11.124 1.228 -21.337 1 95.79 323 THR B C 1
ATOM 7028 O O . THR B 1 323 ? 11.178 1.409 -20.119 1 95.79 323 THR B O 1
ATOM 7031 N N . ARG B 1 324 ? 12.049 0.669 -22.063 1 96.76 324 ARG B N 1
ATOM 7032 C CA . ARG B 1 324 ? 13.322 0.261 -21.478 1 96.76 324 ARG B CA 1
ATOM 7033 C C . ARG B 1 324 ? 14.003 1.433 -20.779 1 96.76 324 ARG B C 1
ATOM 7035 O O . ARG B 1 324 ? 14.524 1.284 -19.672 1 96.76 324 ARG B O 1
ATOM 7042 N N . ASP B 1 325 ? 13.969 2.614 -21.338 1 94.81 325 ASP B N 1
ATOM 7043 C CA . ASP B 1 325 ? 14.611 3.803 -20.786 1 94.81 325 ASP B CA 1
ATOM 7044 C C . ASP B 1 325 ? 13.918 4.256 -19.503 1 94.81 325 ASP B C 1
ATOM 7046 O O . ASP B 1 325 ? 14.577 4.685 -18.554 1 94.81 325 ASP B O 1
ATOM 7050 N N . GLU B 1 326 ? 12.626 4.214 -19.496 1 94.59 326 GLU B N 1
ATOM 7051 C CA . GLU B 1 326 ? 11.867 4.589 -18.307 1 94.59 326 GLU B CA 1
ATOM 7052 C C . GLU B 1 326 ? 12.202 3.68 -17.129 1 94.59 326 GLU B C 1
ATOM 7054 O O . GLU B 1 326 ? 12.346 4.149 -15.998 1 94.59 326 GLU B O 1
ATOM 7059 N N . ILE B 1 327 ? 12.335 2.445 -17.428 1 97.47 327 ILE B N 1
ATOM 7060 C CA . ILE B 1 327 ? 12.65 1.477 -16.383 1 97.47 327 ILE B CA 1
ATOM 7061 C C . ILE B 1 327 ? 14.066 1.719 -15.865 1 97.47 327 ILE B C 1
ATOM 7063 O O . ILE B 1 327 ? 14.294 1.744 -14.653 1 97.47 327 ILE B O 1
ATOM 7067 N N . LYS B 1 328 ? 14.999 1.906 -16.759 1 96.46 328 LYS B N 1
ATOM 7068 C CA . LYS B 1 328 ? 16.376 2.181 -16.357 1 96.46 328 LYS B CA 1
ATOM 7069 C C . LYS B 1 328 ? 16.457 3.442 -15.5 1 96.46 328 LYS B C 1
ATOM 7071 O O . LYS B 1 328 ? 17.184 3.477 -14.505 1 96.46 328 LYS B O 1
ATOM 7076 N N . GLU B 1 329 ? 15.738 4.451 -15.911 1 94.48 329 GLU B N 1
ATOM 7077 C CA . GLU B 1 329 ? 15.721 5.695 -15.147 1 94.48 329 GLU B CA 1
ATOM 7078 C C . GLU B 1 329 ? 15.228 5.461 -13.722 1 94.48 329 GLU B C 1
ATOM 7080 O O . GLU B 1 329 ? 15.807 5.982 -12.766 1 94.48 329 GLU B O 1
ATOM 7085 N N . ALA B 1 330 ? 14.124 4.743 -13.602 1 96.48 330 ALA B N 1
ATOM 7086 C CA . ALA B 1 330 ? 13.585 4.427 -12.282 1 96.48 330 ALA B CA 1
ATOM 7087 C C . ALA B 1 330 ? 14.612 3.685 -11.433 1 96.48 330 ALA B C 1
ATOM 7089 O O . ALA B 1 330 ? 14.784 3.986 -10.25 1 96.48 330 ALA B O 1
ATOM 7090 N N . ILE B 1 331 ? 15.312 2.747 -12.053 1 97.76 331 ILE B N 1
ATOM 7091 C CA . ILE B 1 331 ? 16.32 1.958 -11.353 1 97.76 331 ILE B CA 1
ATOM 7092 C C . ILE B 1 331 ? 17.441 2.872 -10.863 1 97.76 331 ILE B C 1
ATOM 7094 O O . ILE B 1 331 ? 17.786 2.861 -9.679 1 97.76 331 ILE B O 1
ATOM 7098 N N . PHE B 1 332 ? 17.969 3.68 -11.735 1 96.9 332 PHE B N 1
ATOM 7099 C CA . PHE B 1 332 ? 19.124 4.509 -11.413 1 96.9 332 PHE B CA 1
ATOM 7100 C C . PHE B 1 332 ? 18.76 5.565 -10.376 1 96.9 332 PHE B C 1
ATOM 7102 O O . PHE B 1 332 ? 19.508 5.788 -9.422 1 96.9 332 PHE B O 1
ATOM 7109 N N . LYS B 1 333 ? 17.612 6.197 -10.556 1 95.36 333 LYS B N 1
ATOM 7110 C CA . LYS B 1 333 ? 17.19 7.192 -9.574 1 95.36 333 LYS B CA 1
ATOM 7111 C C . LYS B 1 333 ? 17.063 6.573 -8.184 1 95.36 333 LYS B C 1
ATOM 7113 O O . LYS B 1 333 ? 17.453 7.186 -7.188 1 95.36 333 LYS B O 1
ATOM 7118 N N . THR B 1 334 ? 16.528 5.374 -8.121 1 97.54 334 THR B N 1
ATOM 7119 C CA . THR B 1 334 ? 16.351 4.696 -6.842 1 97.54 334 THR B CA 1
ATOM 7120 C C . THR B 1 334 ? 17.702 4.378 -6.207 1 97.54 334 THR B C 1
ATOM 7122 O O . THR B 1 334 ? 17.913 4.639 -5.021 1 97.54 334 THR B O 1
ATOM 7125 N N . LEU B 1 335 ? 18.603 3.822 -7.013 1 97.8 335 LEU B N 1
ATOM 7126 C CA . LEU B 1 335 ? 19.925 3.471 -6.506 1 97.8 335 LEU B CA 1
ATOM 7127 C C . LEU B 1 335 ? 20.677 4.714 -6.042 1 97.8 335 LEU B C 1
ATOM 7129 O O . LEU B 1 335 ? 21.28 4.715 -4.966 1 97.8 335 LEU B O 1
ATOM 7133 N N . ILE B 1 336 ? 20.615 5.753 -6.829 1 96.25 336 ILE B N 1
ATOM 7134 C CA . ILE B 1 336 ? 21.349 6.979 -6.533 1 96.25 336 ILE B CA 1
ATOM 7135 C C . ILE B 1 336 ? 20.8 7.613 -5.257 1 96.25 336 ILE B C 1
ATOM 7137 O O . ILE B 1 336 ? 21.563 7.973 -4.357 1 96.25 336 ILE B O 1
ATOM 7141 N N . ARG B 1 337 ? 19.495 7.726 -5.131 1 96.16 337 ARG B N 1
ATOM 7142 C CA . ARG B 1 337 ? 18.888 8.329 -3.949 1 96.16 337 ARG B CA 1
ATOM 7143 C C . ARG B 1 337 ? 19.273 7.565 -2.686 1 96.16 337 ARG B C 1
ATOM 7145 O O . ARG B 1 337 ? 19.429 8.16 -1.618 1 96.16 337 ARG B O 1
ATOM 7152 N N . ASN B 1 338 ? 19.463 6.264 -2.82 1 97.44 338 ASN B N 1
ATOM 7153 C CA . ASN B 1 338 ? 19.818 5.433 -1.675 1 97.44 338 ASN B CA 1
ATOM 7154 C C . ASN B 1 338 ? 21.326 5.412 -1.444 1 97.44 338 ASN B C 1
ATOM 7156 O O . ASN B 1 338 ? 21.797 4.881 -0.436 1 97.44 338 ASN B O 1
ATOM 7160 N N . GLY B 1 339 ? 22.113 5.915 -2.36 1 95.41 339 GLY B N 1
ATOM 7161 C CA . GLY B 1 339 ? 23.56 5.788 -2.292 1 95.41 339 GLY B CA 1
ATOM 7162 C C . GLY B 1 339 ? 24.042 4.36 -2.459 1 95.41 339 GLY B C 1
ATOM 7163 O O . GLY B 1 339 ? 25.022 3.953 -1.831 1 95.41 339 GLY B O 1
ATOM 7164 N N . MET B 1 340 ? 23.349 3.603 -3.208 1 96.86 340 MET B N 1
ATOM 7165 C CA . MET B 1 340 ? 23.674 2.193 -3.406 1 96.86 340 MET B CA 1
ATOM 7166 C C . MET B 1 340 ? 24.494 1.997 -4.677 1 96.86 340 MET B C 1
ATOM 7168 O O . MET B 1 340 ? 23.936 1.796 -5.757 1 96.86 340 MET B O 1
ATOM 7172 N N . PHE B 1 341 ? 25.781 1.979 -4.484 1 95.6 341 PHE B N 1
ATOM 7173 C CA . PHE B 1 341 ? 26.678 1.887 -5.63 1 95.6 341 PHE B CA 1
ATOM 7174 C C . PHE B 1 341 ? 27.477 0.59 -5.59 1 95.6 341 PHE B C 1
ATOM 7176 O O . PHE B 1 341 ? 28.294 0.33 -6.477 1 95.6 341 PHE B O 1
ATOM 7183 N N . ASP B 1 342 ? 27.262 -0.203 -4.584 1 94.37 342 ASP B N 1
ATOM 7184 C CA . ASP B 1 342 ? 27.877 -1.518 -4.432 1 94.37 342 ASP B CA 1
ATOM 7185 C C . ASP B 1 342 ? 27.107 -2.371 -3.426 1 94.37 342 ASP B C 1
ATOM 7187 O O . ASP B 1 342 ? 26.446 -1.84 -2.531 1 94.37 342 ASP B O 1
ATOM 7191 N N . ASN B 1 343 ? 27.139 -3.713 -3.704 1 93.92 343 ASN B N 1
ATOM 7192 C CA . ASN B 1 343 ? 26.596 -4.692 -2.769 1 93.92 343 ASN B CA 1
ATOM 7193 C C . ASN B 1 343 ? 25.102 -4.481 -2.54 1 93.92 343 ASN B C 1
ATOM 7195 O O . ASN B 1 343 ? 24.632 -4.517 -1.402 1 93.92 343 ASN B O 1
ATOM 7199 N N . ALA B 1 344 ? 24.429 -4.141 -3.544 1 96.27 344 ALA B N 1
ATOM 7200 C CA . ALA B 1 344 ? 22.978 -3.984 -3.486 1 96.27 344 ALA B CA 1
ATOM 7201 C C . ALA B 1 344 ? 22.283 -4.948 -4.443 1 96.27 344 ALA B C 1
ATOM 7203 O O . ALA B 1 344 ? 22.856 -5.342 -5.462 1 96.27 344 ALA B O 1
ATOM 7204 N N . HIS B 1 345 ? 21.194 -5.353 -4.003 1 97.14 345 HIS B N 1
ATOM 7205 C CA . HIS B 1 345 ? 20.319 -6.198 -4.808 1 97.14 345 HIS B CA 1
ATOM 7206 C C . HIS B 1 345 ? 18.993 -5.502 -5.096 1 97.14 345 HIS B C 1
ATOM 7208 O O . HIS B 1 345 ? 18.414 -4.87 -4.21 1 97.14 345 HIS B O 1
ATOM 7214 N N . ILE B 1 346 ? 18.579 -5.515 -6.352 1 98.05 346 ILE B N 1
ATOM 7215 C CA . ILE B 1 346 ? 17.329 -4.882 -6.758 1 98.05 346 ILE B CA 1
ATOM 7216 C C . ILE B 1 346 ? 16.303 -5.953 -7.122 1 98.05 346 ILE B C 1
ATOM 7218 O O . ILE B 1 346 ? 16.555 -6.795 -7.988 1 98.05 346 ILE B O 1
ATOM 7222 N N . ARG B 1 347 ? 15.27 -6.031 -6.495 1 98.25 347 ARG B N 1
ATOM 7223 C CA . ARG B 1 347 ? 14.098 -6.729 -7.014 1 98.25 347 ARG B CA 1
ATOM 7224 C C . ARG B 1 347 ? 13.252 -5.807 -7.885 1 98.25 347 ARG B C 1
ATOM 7226 O O . ARG B 1 347 ? 12.536 -4.944 -7.372 1 98.25 347 ARG B O 1
ATOM 7233 N N . LEU B 1 348 ? 13.326 -5.968 -9.126 1 98.65 348 LEU B N 1
ATOM 7234 C CA . LEU B 1 348 ? 12.564 -5.211 -10.113 1 98.65 348 LEU B CA 1
ATOM 7235 C C . LEU B 1 348 ? 11.275 -5.938 -10.479 1 98.65 348 LEU B C 1
ATOM 7237 O O . LEU B 1 348 ? 11.314 -7.065 -10.978 1 98.65 348 LEU B O 1
ATOM 7241 N N . SER B 1 349 ? 10.125 -5.337 -10.188 1 98.74 349 SER B N 1
ATOM 7242 C CA . SER B 1 349 ? 8.846 -5.971 -10.49 1 98.74 349 SER B CA 1
ATOM 7243 C C . SER B 1 349 ? 7.979 -5.075 -11.368 1 98.74 349 SER B C 1
ATOM 7245 O O . SER B 1 349 ? 7.965 -3.854 -11.197 1 98.74 349 SER B O 1
ATOM 7247 N N . LEU B 1 350 ? 7.333 -5.627 -12.296 1 98.63 350 LEU B N 1
ATOM 7248 C CA . LEU B 1 350 ? 6.322 -4.985 -13.129 1 98.63 350 LEU B CA 1
ATOM 7249 C C . LEU B 1 350 ? 4.991 -5.725 -13.036 1 98.63 350 LEU B C 1
ATOM 7251 O O . LEU B 1 350 ? 4.87 -6.855 -13.514 1 98.63 350 LEU B O 1
ATOM 7255 N N . THR B 1 351 ? 4.028 -5.131 -12.393 1 98.51 351 THR B N 1
ATOM 7256 C CA . THR B 1 351 ? 2.709 -5.75 -12.312 1 98.51 351 THR B CA 1
ATOM 7257 C C . THR B 1 351 ? 1.838 -5.319 -13.489 1 98.51 351 THR B C 1
ATOM 7259 O O . THR B 1 351 ? 2.144 -4.338 -14.169 1 98.51 351 THR B O 1
ATOM 7262 N N . ARG B 1 352 ? 0.77 -6.094 -13.756 1 97.69 352 ARG B N 1
ATOM 7263 C CA . ARG B 1 352 ? -0.157 -5.677 -14.803 1 97.69 352 ARG B CA 1
ATOM 7264 C C . ARG B 1 352 ? -0.882 -4.393 -14.413 1 97.69 352 ARG B C 1
ATOM 7266 O O . ARG B 1 352 ? -1.45 -3.71 -15.268 1 97.69 352 ARG B O 1
ATOM 7273 N N . GLY B 1 353 ? -0.906 -4.046 -13.164 1 96.41 353 GLY B N 1
ATOM 7274 C CA . GLY B 1 353 ? -1.437 -2.767 -12.722 1 96.41 353 GLY B CA 1
ATOM 7275 C C . GLY B 1 353 ? -2.726 -2.896 -11.934 1 96.41 353 GLY B C 1
ATOM 7276 O O . GLY B 1 353 ? -3.267 -3.995 -11.793 1 96.41 353 GLY B O 1
ATOM 7277 N N . LYS B 1 354 ? -3.181 -1.809 -11.409 1 95.89 354 LYS B N 1
ATOM 7278 C CA . LYS B 1 354 ? -4.422 -1.689 -10.649 1 95.89 354 LYS B CA 1
ATOM 7279 C C . LYS B 1 354 ? -5.635 -1.978 -11.529 1 95.89 354 LYS B C 1
ATOM 7281 O O . LYS B 1 354 ? -5.656 -1.614 -12.706 1 95.89 354 LYS B O 1
ATOM 7286 N N . LYS B 1 355 ? -6.637 -2.601 -10.943 1 96.98 355 LYS B N 1
ATOM 7287 C CA . LYS B 1 355 ? -7.891 -2.903 -11.627 1 96.98 355 LYS B CA 1
ATOM 7288 C C . LYS B 1 355 ? -8.994 -1.936 -11.208 1 96.98 355 LYS B C 1
ATOM 7290 O O . LYS B 1 355 ? -8.948 -1.372 -10.113 1 96.98 355 LYS B O 1
ATOM 7295 N N . VAL B 1 356 ? -10.003 -1.794 -12.081 1 96.35 356 VAL B N 1
ATOM 7296 C CA . VAL B 1 356 ? -11.141 -0.928 -11.793 1 96.35 356 VAL B CA 1
ATOM 7297 C C . VAL B 1 356 ? -12.08 -1.619 -10.807 1 96.35 356 VAL B C 1
ATOM 7299 O O . VAL B 1 356 ? -12.9 -0.965 -10.158 1 96.35 356 VAL B O 1
ATOM 7302 N N . THR B 1 357 ? -11.994 -2.897 -10.691 1 96.52 357 THR B N 1
ATOM 7303 C CA . THR B 1 357 ? -12.754 -3.738 -9.773 1 96.52 357 THR B CA 1
ATOM 7304 C C . THR B 1 357 ? -12.05 -5.073 -9.553 1 96.52 357 THR B C 1
ATOM 7306 O O . THR B 1 357 ? -11.137 -5.43 -10.301 1 96.52 357 THR B O 1
ATOM 7309 N N . SER B 1 358 ? -12.379 -5.788 -8.492 1 95.3 358 SER B N 1
ATOM 7310 C CA . SER B 1 358 ? -11.775 -7.092 -8.237 1 95.3 358 SER B CA 1
ATOM 7311 C C . SER B 1 358 ? -12.168 -8.103 -9.309 1 95.3 358 SER B C 1
ATOM 7313 O O . SER B 1 358 ? -13.314 -8.118 -9.765 1 95.3 358 SER B O 1
ATOM 7315 N N . GLY B 1 359 ? -11.244 -8.838 -9.724 1 92.75 359 GLY B N 1
ATOM 7316 C CA . GLY B 1 359 ? -11.454 -9.869 -10.728 1 92.75 359 GLY B CA 1
ATOM 7317 C C . GLY B 1 359 ? -10.166 -10.352 -11.366 1 92.75 359 GLY B C 1
ATOM 7318 O O . GLY B 1 359 ? -9.114 -9.732 -11.199 1 92.75 359 GLY B O 1
ATOM 7319 N N . MET B 1 360 ? -10.197 -11.369 -12.105 1 91.63 360 MET B N 1
ATOM 7320 C CA . MET B 1 360 ? -8.989 -11.981 -12.649 1 91.63 360 MET B CA 1
ATOM 7321 C C . MET B 1 360 ? -8.737 -11.511 -14.078 1 91.63 360 MET B C 1
ATOM 7323 O O . MET B 1 360 ? -7.615 -11.606 -14.578 1 91.63 360 MET B O 1
ATOM 7327 N N . SER B 1 361 ? -9.728 -10.957 -14.718 1 93.98 361 SER B N 1
ATOM 7328 C CA . SER B 1 361 ? -9.608 -10.619 -16.132 1 93.98 361 SER B CA 1
ATOM 7329 C C . SER B 1 361 ? -8.635 -9.464 -16.343 1 93.98 361 SER B C 1
ATOM 7331 O O . SER B 1 361 ? -8.765 -8.413 -15.712 1 93.98 361 SER B O 1
ATOM 7333 N N . PRO B 1 362 ? -7.699 -9.593 -17.285 1 95.92 362 PRO B N 1
ATOM 7334 C CA . PRO B 1 362 ? -6.794 -8.491 -17.62 1 95.92 362 PRO B CA 1
ATOM 7335 C C . PRO B 1 362 ? -7.528 -7.27 -18.167 1 95.92 362 PRO B C 1
ATOM 7337 O O . PRO B 1 362 ? -6.996 -6.157 -18.13 1 95.92 362 PRO B O 1
ATOM 7340 N N . SER B 1 363 ? -8.756 -7.463 -18.637 1 94.26 363 SER B N 1
ATOM 7341 C CA . SER B 1 363 ? -9.512 -6.359 -19.221 1 94.26 363 SER B CA 1
ATOM 7342 C C . SER B 1 363 ? -9.879 -5.321 -18.166 1 94.26 363 SER B C 1
ATOM 7344 O O . SER B 1 363 ? -10.284 -4.205 -18.5 1 94.26 363 SER B O 1
ATOM 7346 N N . LEU B 1 364 ? -9.718 -5.69 -16.951 1 95.27 364 LEU B N 1
ATOM 7347 C CA . LEU B 1 364 ? -10.065 -4.794 -15.853 1 95.27 364 LEU B CA 1
ATOM 7348 C C . LEU B 1 364 ? -8.89 -3.889 -15.499 1 95.27 364 LEU B C 1
ATOM 7350 O O . LEU B 1 364 ? -9.032 -2.967 -14.692 1 95.27 364 LEU B O 1
ATOM 7354 N N . ASN B 1 365 ? -7.693 -4.159 -16.013 1 95.29 365 ASN B N 1
ATOM 7355 C CA . ASN B 1 365 ? -6.505 -3.344 -15.783 1 95.29 365 ASN B CA 1
ATOM 7356 C C . ASN B 1 365 ? -6.466 -2.135 -16.713 1 95.29 365 ASN B C 1
ATOM 7358 O O . ASN B 1 365 ? -5.832 -2.178 -17.768 1 95.29 365 ASN B O 1
ATOM 7362 N N . LEU B 1 366 ? -7.033 -1.031 -16.258 1 93.44 366 LEU B N 1
ATOM 7363 C CA . LEU B 1 366 ? -7.219 0.11 -17.148 1 93.44 366 LEU B CA 1
ATOM 7364 C C . LEU B 1 366 ? -6.354 1.287 -16.71 1 93.44 366 LEU B C 1
ATOM 7366 O O . LEU B 1 366 ? -6.442 2.375 -17.285 1 93.44 366 LEU B O 1
ATOM 7370 N N . TYR B 1 367 ? -5.472 1.106 -15.684 1 91.82 367 TYR B N 1
ATOM 7371 C CA . TYR B 1 367 ? -4.662 2.202 -15.165 1 91.82 367 TYR B CA 1
ATOM 7372 C C . TYR B 1 367 ? -3.221 2.093 -15.65 1 91.82 367 TYR B C 1
ATOM 7374 O O . TYR B 1 367 ? -2.399 2.969 -15.374 1 91.82 367 TYR B O 1
ATOM 7382 N N . GLY B 1 368 ? -2.887 0.977 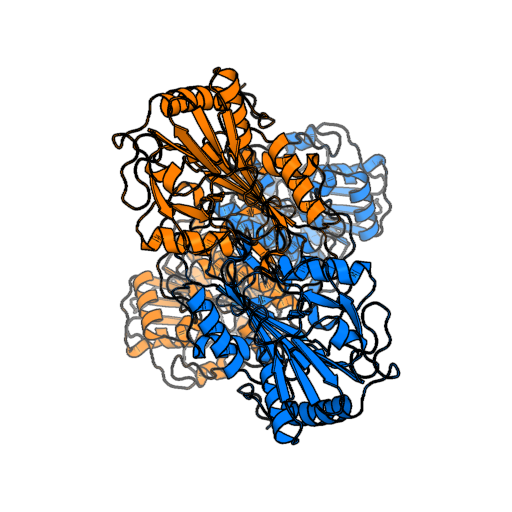-16.369 1 91.9 368 GLY B N 1
ATOM 7383 C CA . GLY B 1 368 ? -1.51 0.731 -16.768 1 91.9 368 GLY B CA 1
ATOM 7384 C C . GLY B 1 368 ? -0.734 -0.092 -15.758 1 91.9 368 GLY B C 1
ATOM 7385 O O . GLY B 1 368 ? -1.236 -0.385 -14.671 1 91.9 368 GLY B O 1
ATOM 7386 N N . CYS B 1 369 ? 0.487 -0.424 -16.076 1 95.94 369 CYS B N 1
ATOM 7387 C CA . CYS B 1 369 ? 1.319 -1.289 -15.246 1 95.94 369 CYS B CA 1
ATOM 7388 C C . CYS B 1 369 ? 1.854 -0.533 -14.036 1 95.94 369 CYS B C 1
ATOM 7390 O O . CYS B 1 369 ? 1.894 0.699 -14.035 1 95.94 369 CYS B O 1
ATOM 7392 N N . THR B 1 370 ? 2.201 -1.167 -13.032 1 97 370 THR B N 1
ATOM 7393 C CA . THR B 1 370 ? 2.886 -0.62 -11.865 1 97 370 THR B CA 1
ATOM 7394 C C . THR B 1 370 ? 4.321 -1.133 -11.79 1 97 370 THR B C 1
ATOM 7396 O O . THR B 1 370 ? 4.55 -2.342 -11.711 1 97 370 THR B O 1
ATOM 7399 N N . LEU B 1 371 ? 5.265 -0.23 -11.853 1 98.23 371 LEU B N 1
ATOM 7400 C CA . LEU B 1 371 ? 6.678 -0.571 -11.719 1 98.23 371 LEU B CA 1
ATOM 7401 C C . LEU B 1 371 ? 7.135 -0.433 -10.271 1 98.23 371 LEU B C 1
ATOM 7403 O O . LEU B 1 371 ? 6.834 0.565 -9.613 1 98.23 371 LEU B O 1
ATOM 7407 N N . ILE B 1 372 ? 7.825 -1.427 -9.729 1 98.78 372 ILE B N 1
ATOM 7408 C CA . ILE B 1 372 ? 8.4 -1.414 -8.388 1 98.78 372 ILE B CA 1
ATOM 7409 C C . ILE B 1 372 ? 9.906 -1.65 -8.47 1 98.78 372 ILE B C 1
ATOM 7411 O O . ILE B 1 372 ? 10.354 -2.664 -9.01 1 98.78 372 ILE B O 1
ATOM 7415 N N . VAL B 1 373 ? 10.666 -0.728 -8.057 1 98.79 373 VAL B N 1
ATOM 7416 C CA . VAL B 1 373 ? 12.105 -0.904 -7.891 1 98.79 373 VAL B CA 1
ATOM 7417 C C . VAL B 1 373 ? 12.451 -0.951 -6.404 1 98.79 373 VAL B C 1
ATOM 7419 O O . VAL B 1 373 ? 12.483 0.085 -5.735 1 98.79 373 VAL B O 1
ATOM 7422 N N . LEU B 1 374 ? 12.697 -2.118 -5.919 1 98.73 374 LEU B N 1
ATOM 7423 C CA . LEU B 1 374 ? 13.052 -2.335 -4.521 1 98.73 374 LEU B CA 1
ATOM 7424 C C . LEU B 1 374 ? 14.519 -2.728 -4.387 1 98.73 374 LEU B C 1
ATOM 7426 O O . LEU B 1 374 ? 14.89 -3.867 -4.678 1 98.73 374 LEU B O 1
ATOM 7430 N N . ALA B 1 375 ? 15.326 -1.814 -3.979 1 98.42 375 ALA B N 1
ATOM 7431 C CA . ALA B 1 375 ? 16.755 -2.046 -3.784 1 98.42 375 ALA B CA 1
ATOM 7432 C C . ALA B 1 375 ? 17.093 -2.175 -2.302 1 98.42 375 ALA B C 1
ATOM 7434 O O . ALA B 1 375 ? 16.566 -1.43 -1.472 1 98.42 375 ALA B O 1
ATOM 7435 N N . GLU B 1 376 ? 17.887 -3.112 -1.951 1 98.09 376 GLU B N 1
ATOM 7436 C CA . GLU B 1 376 ? 18.361 -3.324 -0.586 1 98.09 376 GLU B CA 1
ATOM 7437 C C . GLU B 1 376 ? 19.869 -3.557 -0.556 1 98.09 376 GLU B C 1
ATOM 7439 O O . GLU B 1 376 ? 20.433 -4.129 -1.49 1 98.09 376 GLU B O 1
ATOM 7444 N N . TRP B 1 377 ? 20.491 -3.06 0.528 1 97.19 377 TRP B N 1
ATOM 7445 C CA . TRP B 1 377 ? 21.816 -3.586 0.839 1 97.19 377 TRP B CA 1
ATOM 7446 C C . TRP B 1 377 ? 21.752 -5.08 1.142 1 97.19 377 TRP B C 1
ATOM 7448 O O . TRP B 1 377 ? 20.977 -5.513 1.998 1 97.19 377 TRP B O 1
ATOM 7458 N N . LYS B 1 378 ? 22.521 -5.814 0.398 1 93.6 378 LYS B N 1
ATOM 7459 C CA . LYS B 1 378 ? 22.4 -7.26 0.553 1 93.6 378 LYS B CA 1
ATOM 7460 C C . LYS B 1 378 ? 23.697 -7.965 0.165 1 93.6 378 LYS B C 1
ATOM 7462 O O . LYS B 1 378 ? 24.064 -7.997 -1.011 1 93.6 378 LYS B O 1
ATOM 7467 N N . PRO B 1 379 ? 24.357 -8.557 1.113 1 85.5 379 PRO B N 1
ATOM 7468 C CA . PRO B 1 379 ? 25.456 -9.454 0.745 1 85.5 379 PRO B CA 1
ATOM 7469 C C . PRO B 1 379 ? 24.968 -10.763 0.129 1 85.5 379 PRO B C 1
ATOM 7471 O O . PRO B 1 379 ? 23.774 -11.068 0.185 1 85.5 379 PRO B O 1
ATOM 7474 N N . PRO B 1 380 ? 25.944 -11.488 -0.494 1 78.5 380 PRO B N 1
ATOM 7475 C CA . PRO B 1 380 ? 25.517 -12.795 -1 1 78.5 380 PRO B CA 1
ATOM 7476 C C . PRO B 1 380 ? 24.889 -13.67 0.083 1 78.5 380 PRO B C 1
ATOM 7478 O O . PRO B 1 380 ? 25.367 -13.69 1.22 1 78.5 380 PRO B O 1
ATOM 7481 N N . VAL B 1 381 ? 23.852 -14.396 -0.25 1 76.72 381 VAL B N 1
ATOM 7482 C CA . VAL B 1 381 ? 23.001 -15.044 0.743 1 76.72 381 VAL B CA 1
ATOM 7483 C C . VAL B 1 381 ? 23.536 -16.441 1.05 1 76.72 381 VAL B C 1
ATOM 7485 O O . VAL B 1 381 ? 23.277 -16.99 2.123 1 76.72 381 VAL B O 1
ATOM 7488 N N . TYR B 1 382 ? 24.296 -17.032 0.153 1 84 382 TYR B N 1
ATOM 7489 C CA . TYR B 1 382 ? 24.787 -18.392 0.348 1 84 382 TYR B CA 1
ATOM 7490 C C . TYR B 1 382 ? 26.246 -18.387 0.785 1 84 382 TYR B C 1
ATOM 7492 O O . TYR B 1 382 ? 26.977 -17.43 0.521 1 84 382 TYR B O 1
ATOM 7500 N N . ASP B 1 383 ? 26.642 -19.434 1.479 1 88.69 383 ASP B N 1
ATOM 7501 C CA . ASP B 1 383 ? 28.027 -19.644 1.89 1 88.69 383 ASP B CA 1
ATOM 7502 C C . ASP B 1 383 ? 28.865 -20.195 0.739 1 88.69 383 ASP B C 1
ATOM 7504 O O . ASP B 1 383 ? 29.046 -21.409 0.621 1 88.69 383 ASP B O 1
ATOM 7508 N N . ASN B 1 384 ? 29.402 -19.397 0.018 1 91.01 384 ASN B N 1
ATOM 7509 C CA . ASN B 1 384 ? 30.144 -19.79 -1.175 1 91.01 384 ASN B CA 1
ATOM 7510 C C . ASN B 1 384 ? 31.545 -20.285 -0.827 1 91.01 384 ASN B C 1
ATOM 7512 O O . ASN B 1 384 ? 32.225 -20.878 -1.666 1 91.01 384 ASN B O 1
ATOM 7516 N N . GLU B 1 385 ? 31.933 -20.155 0.373 1 89.92 385 GLU B N 1
ATOM 7517 C CA . GLU B 1 385 ? 33.257 -20.587 0.81 1 89.92 385 GLU B CA 1
ATOM 7518 C C . GLU B 1 385 ? 33.239 -22.042 1.27 1 89.92 385 GLU B C 1
ATOM 7520 O O . GLU B 1 385 ? 34.145 -22.813 0.946 1 89.92 385 GLU B O 1
ATOM 7525 N N . HIS B 1 386 ? 32.148 -22.418 1.976 1 93.39 386 HIS B N 1
ATOM 7526 C CA . HIS B 1 386 ? 32.148 -23.75 2.572 1 93.39 386 HIS B CA 1
ATOM 7527 C C . HIS B 1 386 ? 31.11 -24.649 1.909 1 93.39 386 HIS B C 1
ATOM 7529 O O . HIS B 1 386 ? 31.151 -25.872 2.067 1 93.39 386 HIS B O 1
ATOM 7535 N N . GLY B 1 387 ? 30.212 -24.066 1.181 1 95.65 387 GLY B N 1
ATOM 7536 C CA . GLY B 1 387 ? 29.236 -24.845 0.435 1 95.65 387 GLY B CA 1
ATOM 7537 C C . GLY B 1 387 ? 27.886 -24.927 1.122 1 95.65 387 GLY B C 1
ATOM 7538 O O . GLY B 1 387 ? 27.761 -24.584 2.3 1 95.65 387 GLY B O 1
ATOM 7539 N N . ILE B 1 388 ? 26.857 -25.415 0.368 1 96.89 388 ILE B N 1
ATOM 7540 C CA . ILE B 1 388 ? 25.496 -25.509 0.883 1 96.89 388 ILE B CA 1
ATOM 7541 C C . ILE B 1 388 ? 25.019 -26.958 0.818 1 96.89 388 ILE B C 1
ATOM 7543 O O . ILE B 1 388 ? 25.656 -27.8 0.18 1 96.89 388 ILE B O 1
ATOM 7547 N N . VAL B 1 389 ? 23.96 -27.214 1.485 1 97.87 389 VAL B N 1
ATOM 7548 C CA . VAL B 1 389 ? 23.33 -28.528 1.553 1 97.87 389 VAL B CA 1
ATOM 7549 C C . VAL B 1 389 ? 21.958 -28.479 0.884 1 97.87 389 VAL B C 1
ATOM 7551 O O . VAL B 1 389 ? 21.187 -27.541 1.103 1 97.87 389 VAL B O 1
ATOM 7554 N N . LEU B 1 390 ? 21.66 -29.497 0.033 1 98.43 390 LEU B N 1
ATOM 7555 C CA . LEU B 1 390 ? 20.385 -29.547 -0.674 1 98.43 390 LEU B CA 1
ATOM 7556 C C . LEU B 1 390 ? 19.61 -30.808 -0.308 1 98.43 390 LEU B C 1
ATOM 7558 O O . LEU B 1 390 ? 20.198 -31.798 0.134 1 98.43 390 LEU B O 1
ATOM 7562 N N . VAL B 1 391 ? 18.298 -30.738 -0.491 1 98.68 391 VAL B N 1
ATOM 7563 C CA . VAL B 1 391 ? 17.402 -31.886 -0.406 1 98.68 391 VAL B CA 1
ATOM 7564 C C . VAL B 1 391 ? 16.467 -31.903 -1.613 1 98.68 391 VAL B C 1
ATOM 7566 O O . VAL B 1 391 ? 16.226 -30.864 -2.233 1 98.68 391 VAL B O 1
ATOM 7569 N N . THR B 1 392 ? 16.022 -33.108 -1.999 1 98.61 392 THR B N 1
ATOM 7570 C CA . THR B 1 392 ? 15.08 -33.202 -3.109 1 98.61 392 THR B CA 1
ATOM 7571 C C . THR B 1 392 ? 13.648 -32.999 -2.623 1 98.61 392 THR B C 1
ATOM 7573 O O . THR B 1 392 ? 13.213 -33.648 -1.67 1 98.61 392 THR B O 1
ATOM 7576 N N . ALA B 1 393 ? 12.912 -32.097 -3.279 1 98.1 393 ALA B N 1
ATOM 7577 C CA . ALA B 1 393 ? 11.528 -31.805 -2.915 1 98.1 393 ALA B CA 1
ATOM 7578 C C . ALA B 1 393 ? 10.564 -32.763 -3.609 1 98.1 393 ALA B C 1
ATOM 7580 O O . ALA B 1 393 ? 10.863 -33.282 -4.687 1 98.1 393 ALA B O 1
ATOM 7581 N N . THR B 1 394 ? 9.421 -33.045 -2.979 1 97.31 394 THR B N 1
ATOM 7582 C CA . THR B 1 394 ? 8.337 -33.802 -3.596 1 97.31 394 THR B CA 1
ATOM 7583 C C . THR B 1 394 ? 7.581 -32.941 -4.604 1 97.31 394 THR B C 1
ATOM 7585 O O . THR B 1 394 ? 7.014 -33.458 -5.568 1 97.31 394 THR B O 1
ATOM 7588 N N . THR B 1 395 ? 7.604 -31.611 -4.386 1 97.67 395 THR B N 1
ATOM 7589 C CA . THR B 1 395 ? 6.942 -30.67 -5.283 1 97.67 395 THR B CA 1
ATOM 7590 C C . THR B 1 395 ? 7.625 -30.653 -6.648 1 97.67 395 THR B C 1
ATOM 7592 O O . THR B 1 395 ? 8.824 -30.382 -6.745 1 97.67 395 THR B O 1
ATOM 7595 N N . ARG B 1 396 ? 6.869 -30.872 -7.668 1 97.63 396 ARG B N 1
ATOM 7596 C CA . ARG B 1 396 ? 7.408 -30.905 -9.023 1 97.63 396 ARG B CA 1
ATOM 7597 C C . ARG B 1 396 ? 7.304 -29.537 -9.688 1 97.63 396 ARG B C 1
ATOM 7599 O O . ARG B 1 396 ? 6.439 -28.733 -9.333 1 97.63 396 ARG B O 1
ATOM 7606 N N . ARG B 1 397 ? 8.134 -29.29 -10.617 1 97.02 397 ARG B N 1
ATOM 7607 C CA . ARG B 1 397 ? 8.059 -28.059 -11.397 1 97.02 397 ARG B CA 1
ATOM 7608 C C . ARG B 1 397 ? 6.861 -28.082 -12.342 1 97.02 397 ARG B C 1
ATOM 7610 O O . ARG B 1 397 ? 6.478 -29.142 -12.841 1 97.02 397 ARG B O 1
ATOM 7617 N N . ASN B 1 398 ? 6.321 -26.966 -12.643 1 95.07 398 ASN B N 1
ATOM 7618 C CA . ASN B 1 398 ? 5.185 -26.84 -13.55 1 95.07 398 ASN B CA 1
ATOM 7619 C C . ASN B 1 398 ? 5.539 -27.306 -14.96 1 95.07 398 ASN B C 1
ATOM 7621 O O . ASN B 1 398 ? 6.649 -27.065 -15.437 1 95.07 398 ASN B O 1
ATOM 7625 N N . ALA B 1 399 ? 4.549 -27.944 -15.555 1 93.86 399 ALA B N 1
ATOM 7626 C CA . ALA B 1 399 ? 4.683 -28.215 -16.984 1 93.86 399 ALA B CA 1
ATOM 7627 C C . ALA B 1 399 ? 4.53 -26.936 -17.802 1 93.86 399 ALA B C 1
ATOM 7629 O O . ALA B 1 399 ? 3.749 -26.052 -17.443 1 93.86 399 ALA B O 1
ATOM 7630 N N . PRO B 1 400 ? 5.174 -26.844 -18.95 1 94.71 400 PRO B N 1
ATOM 7631 C CA . PRO B 1 400 ? 5.09 -25.629 -19.765 1 94.71 400 PRO B CA 1
ATOM 7632 C C . PRO B 1 400 ? 3.673 -25.347 -20.259 1 94.71 400 PRO B C 1
ATOM 7634 O O . PRO B 1 400 ? 3.346 -24.203 -20.586 1 94.71 400 PRO B O 1
ATOM 7637 N N . ASN B 1 401 ? 2.816 -26.335 -20.317 1 94.1 401 ASN B N 1
ATOM 7638 C CA . ASN B 1 401 ? 1.453 -26.11 -20.788 1 94.1 401 ASN B CA 1
ATOM 7639 C C . ASN B 1 401 ? 0.543 -25.626 -19.663 1 94.1 401 ASN B C 1
ATOM 7641 O O . ASN B 1 401 ? -0.619 -25.292 -19.899 1 94.1 401 ASN B O 1
ATOM 7645 N N . SER B 1 402 ? 1.004 -25.639 -18.452 1 95.53 402 SER B N 1
ATOM 7646 C CA . SER B 1 402 ? 0.269 -25.045 -17.34 1 95.53 402 SER B CA 1
ATOM 7647 C C . SER B 1 402 ? 0.769 -23.637 -17.036 1 95.53 402 SER B C 1
ATOM 7649 O O . SER B 1 402 ? 0.012 -22.669 -17.138 1 95.53 402 SER B O 1
ATOM 7651 N N . LEU B 1 403 ? 1.992 -23.543 -16.694 1 96.04 403 LEU B N 1
ATOM 7652 C CA . LEU B 1 403 ? 2.684 -22.272 -16.506 1 96.04 403 LEU B CA 1
ATOM 7653 C C . LEU B 1 403 ? 4.179 -22.425 -16.76 1 96.04 403 LEU B C 1
ATOM 7655 O O . LEU B 1 403 ? 4.908 -22.945 -15.912 1 96.04 403 LEU B O 1
ATOM 7659 N N . ASP B 1 404 ? 4.61 -21.929 -17.85 1 96.26 404 ASP B N 1
ATOM 7660 C CA . ASP B 1 404 ? 5.968 -22.128 -18.345 1 96.26 404 ASP B CA 1
ATOM 7661 C C . ASP B 1 404 ? 6.989 -21.45 -17.434 1 96.26 404 ASP B C 1
ATOM 7663 O O . ASP B 1 404 ? 6.913 -20.242 -17.198 1 96.26 404 ASP B O 1
ATOM 7667 N N . SER B 1 405 ? 7.965 -22.203 -17.001 1 94.88 405 SER B N 1
ATOM 7668 C CA . SER B 1 405 ? 9.004 -21.707 -16.104 1 94.88 405 SER B CA 1
ATOM 7669 C C . SER B 1 405 ? 9.937 -20.737 -16.821 1 94.88 405 SER B C 1
ATOM 7671 O O . SER B 1 405 ? 10.718 -20.031 -16.18 1 94.88 405 SER B O 1
ATOM 7673 N N . LYS B 1 406 ? 9.815 -20.688 -18.101 1 96.71 406 LYS B N 1
ATOM 7674 C CA . LYS B 1 406 ? 10.645 -19.756 -18.859 1 96.71 406 LYS B CA 1
ATOM 7675 C C . LYS B 1 406 ? 10.152 -18.321 -18.692 1 96.71 406 LYS B C 1
ATOM 7677 O O . LYS B 1 406 ? 10.877 -17.371 -18.995 1 96.71 406 LYS B O 1
ATOM 7682 N N . ILE B 1 407 ? 8.904 -18.172 -18.257 1 97.51 407 ILE B N 1
ATOM 7683 C CA . ILE B 1 407 ? 8.406 -16.856 -17.869 1 97.51 407 ILE B CA 1
ATOM 7684 C C . ILE B 1 407 ? 8.853 -16.535 -16.444 1 97.51 407 ILE B C 1
ATOM 7686 O O . ILE B 1 407 ? 8.59 -17.304 -15.516 1 97.51 407 ILE B O 1
ATOM 7690 N N . HIS B 1 408 ? 9.572 -15.486 -16.286 1 98.06 408 HIS B N 1
ATOM 7691 C CA . HIS B 1 408 ? 9.993 -15.098 -14.945 1 98.06 408 HIS B CA 1
ATOM 7692 C C . HIS B 1 408 ? 8.891 -14.33 -14.222 1 98.06 408 HIS B C 1
ATOM 7694 O O . HIS B 1 408 ? 8.95 -13.103 -14.117 1 98.06 408 HIS B O 1
ATOM 7700 N N . HIS B 1 409 ? 7.962 -15.088 -13.649 1 97.69 409 HIS B N 1
ATOM 7701 C CA . HIS B 1 409 ? 6.711 -14.531 -13.145 1 97.69 409 HIS B CA 1
ATOM 7702 C C . HIS B 1 409 ? 6.662 -14.577 -11.622 1 97.69 409 HIS B C 1
ATOM 7704 O O . HIS B 1 409 ? 7.568 -15.117 -10.983 1 97.69 409 HIS B O 1
ATOM 7710 N N . ASN B 1 410 ? 5.582 -14.043 -11.072 1 97.58 410 ASN B N 1
ATOM 7711 C CA . ASN B 1 410 ? 5.451 -13.836 -9.633 1 97.58 410 ASN B CA 1
ATOM 7712 C C . ASN B 1 410 ? 4.585 -14.914 -8.988 1 97.58 410 ASN B C 1
ATOM 7714 O O . ASN B 1 410 ? 4.241 -14.816 -7.809 1 97.58 410 ASN B O 1
ATOM 7718 N N . ASN B 1 411 ? 4.107 -15.913 -9.67 1 97.84 411 ASN B N 1
ATOM 7719 C CA . ASN B 1 411 ? 3.436 -17.063 -9.073 1 97.84 411 ASN B CA 1
ATOM 7720 C C . ASN B 1 411 ? 4.438 -18.075 -8.526 1 97.84 411 ASN B C 1
ATOM 7722 O O . ASN B 1 411 ? 4.731 -19.079 -9.178 1 97.84 411 ASN B O 1
ATOM 7726 N N . LEU B 1 412 ? 4.831 -17.862 -7.306 1 98.13 412 LEU B N 1
ATOM 7727 C CA . LEU B 1 412 ? 6 -18.569 -6.793 1 98.13 412 LEU B CA 1
ATOM 7728 C C . LEU B 1 412 ? 5.597 -19.583 -5.727 1 98.13 412 LEU B C 1
ATOM 7730 O O . LEU B 1 412 ? 6.456 -20.138 -5.037 1 98.13 412 LEU B O 1
ATOM 7734 N N . LEU B 1 413 ? 4.3 -19.854 -5.581 1 98.3 413 LEU B N 1
ATOM 7735 C CA . LEU B 1 413 ? 3.901 -20.822 -4.565 1 98.3 413 LEU B CA 1
ATOM 7736 C C . LEU B 1 413 ? 4.525 -22.187 -4.841 1 98.3 413 LEU B C 1
ATOM 7738 O O . LEU B 1 413 ? 4.857 -22.922 -3.908 1 98.3 413 LEU B O 1
ATOM 7742 N N . ASN B 1 414 ? 4.672 -22.534 -6.15 1 97.84 414 ASN B N 1
ATOM 7743 C CA . ASN B 1 414 ? 5.365 -23.768 -6.505 1 97.84 414 ASN B CA 1
ATOM 7744 C C . ASN B 1 414 ? 6.765 -23.819 -5.899 1 97.84 414 ASN B C 1
ATOM 7746 O O . ASN B 1 414 ? 7.14 -24.813 -5.274 1 97.84 414 ASN B O 1
ATOM 7750 N N . ASN B 1 415 ? 7.512 -22.746 -6.004 1 97.91 415 ASN B N 1
ATOM 7751 C CA . ASN B 1 415 ? 8.857 -22.625 -5.45 1 97.91 415 ASN B CA 1
ATOM 7752 C C . ASN B 1 415 ? 8.83 -22.548 -3.926 1 97.91 415 ASN B C 1
ATOM 7754 O O . ASN B 1 415 ? 9.7 -23.108 -3.256 1 97.91 415 ASN B O 1
ATOM 7758 N N . ILE B 1 416 ? 7.873 -21.85 -3.434 1 98.26 416 ILE B N 1
ATOM 7759 C CA . ILE B 1 416 ? 7.783 -21.613 -1.997 1 98.26 416 ILE B CA 1
ATOM 7760 C C . ILE B 1 416 ? 7.476 -22.923 -1.276 1 98.26 416 ILE B C 1
ATOM 7762 O O . ILE B 1 416 ? 8.031 -23.196 -0.209 1 98.26 416 ILE B O 1
ATOM 7766 N N . LEU B 1 417 ? 6.607 -23.751 -1.844 1 98.25 417 LEU B N 1
ATOM 7767 C CA . LEU B 1 417 ? 6.317 -25.05 -1.247 1 98.25 417 LEU B CA 1
ATOM 7768 C C . LEU B 1 417 ? 7.572 -25.915 -1.191 1 98.25 417 LEU B C 1
ATOM 7770 O O . LEU B 1 417 ? 7.821 -26.59 -0.19 1 98.25 417 LEU B O 1
ATOM 7774 N N . ALA B 1 418 ? 8.361 -25.889 -2.28 1 98.39 418 ALA B N 1
ATOM 7775 C CA . ALA B 1 418 ? 9.64 -26.595 -2.265 1 98.39 418 ALA B CA 1
ATOM 7776 C C . ALA B 1 418 ? 10.562 -26.036 -1.185 1 98.39 418 ALA B C 1
ATOM 7778 O O . ALA B 1 418 ? 11.257 -26.792 -0.502 1 98.39 418 ALA B O 1
ATOM 7779 N N . LYS B 1 419 ? 10.57 -24.733 -1.051 1 98.02 419 LYS B N 1
ATOM 7780 C CA . LYS B 1 419 ? 11.395 -24.1 -0.027 1 98.02 419 LYS B CA 1
ATOM 7781 C C . LYS B 1 419 ? 10.948 -24.513 1.372 1 98.02 419 LYS B C 1
ATOM 7783 O O . LYS B 1 419 ? 11.778 -24.693 2.266 1 98.02 419 LYS B O 1
ATOM 7788 N N . VAL B 1 420 ? 9.668 -24.611 1.596 1 97.84 420 VAL B N 1
ATOM 7789 C CA . VAL B 1 420 ? 9.144 -25.092 2.87 1 97.84 420 VAL B CA 1
ATOM 7790 C C . VAL B 1 420 ? 9.715 -26.474 3.176 1 97.84 420 VAL B C 1
ATOM 7792 O O . VAL B 1 420 ? 10.154 -26.738 4.298 1 97.84 420 VAL B O 1
ATOM 7795 N N . GLU B 1 421 ? 9.754 -27.373 2.168 1 97.84 421 GLU B N 1
ATOM 7796 C CA . GLU B 1 421 ? 10.331 -28.703 2.337 1 97.84 421 GLU B CA 1
ATOM 7797 C C . GLU B 1 421 ? 11.815 -28.621 2.686 1 97.84 421 GLU B C 1
ATOM 7799 O O . GLU B 1 421 ? 12.291 -29.338 3.568 1 97.84 421 GLU B O 1
ATOM 7804 N N . GLY B 1 422 ? 12.518 -27.753 1.99 1 97.64 422 GLY B N 1
ATOM 7805 C CA . GLY B 1 422 ? 13.922 -27.538 2.303 1 97.64 422 GLY B CA 1
ATOM 7806 C C . GLY B 1 422 ? 14.149 -27.05 3.722 1 97.64 422 GLY B C 1
ATOM 7807 O O . GLY B 1 422 ? 15.02 -27.562 4.428 1 97.64 422 GLY B O 1
ATOM 7808 N N . ASN B 1 423 ? 13.358 -26.047 4.12 1 96.67 423 ASN B N 1
ATOM 7809 C CA . ASN B 1 423 ? 13.461 -25.527 5.479 1 96.67 423 ASN B CA 1
ATOM 7810 C C . ASN B 1 423 ? 13.199 -26.615 6.517 1 96.67 423 ASN B C 1
ATOM 7812 O O . ASN B 1 423 ? 13.919 -26.716 7.512 1 96.67 423 ASN B O 1
ATOM 7816 N N . ASN B 1 424 ? 12.202 -27.428 6.324 1 96.68 424 ASN B N 1
ATOM 7817 C CA . ASN B 1 424 ? 11.846 -28.504 7.243 1 96.68 424 ASN B CA 1
ATOM 7818 C C . ASN B 1 424 ? 12.971 -29.527 7.372 1 96.68 424 ASN B C 1
ATOM 7820 O O . ASN B 1 424 ? 13.148 -30.13 8.431 1 96.68 424 ASN B O 1
ATOM 7824 N N . ALA B 1 425 ? 13.726 -29.654 6.288 1 97.39 425 ALA B N 1
ATOM 7825 C CA . ALA B 1 425 ? 14.845 -30.594 6.279 1 97.39 425 ALA B CA 1
ATOM 7826 C C . ALA B 1 425 ? 16.128 -29.924 6.763 1 97.39 425 ALA B C 1
ATOM 7828 O O . ALA B 1 425 ? 17.198 -30.536 6.749 1 97.39 425 ALA B O 1
ATOM 7829 N N . LYS B 1 426 ? 16.076 -28.617 7.133 1 96.48 426 LYS B N 1
ATOM 7830 C CA . LYS B 1 426 ? 17.223 -27.822 7.563 1 96.48 426 LYS B CA 1
ATOM 7831 C C . LYS B 1 426 ? 18.289 -27.76 6.473 1 96.48 426 LYS B C 1
ATOM 7833 O O . LYS B 1 426 ? 19.485 -27.829 6.763 1 96.48 426 LYS B O 1
ATOM 7838 N N . ALA B 1 427 ? 17.878 -27.852 5.284 1 97.17 427 ALA B N 1
ATOM 7839 C CA . ALA B 1 427 ? 18.748 -27.669 4.126 1 97.17 427 ALA B CA 1
ATOM 7840 C C . ALA B 1 427 ? 18.721 -26.221 3.643 1 97.17 427 ALA B C 1
ATOM 7842 O O . ALA B 1 427 ? 17.847 -25.445 4.036 1 97.17 427 ALA B O 1
ATOM 7843 N N . ASP B 1 428 ? 19.64 -25.87 2.843 1 95.71 428 ASP B N 1
ATOM 7844 C CA . ASP B 1 428 ? 19.749 -24.5 2.351 1 95.71 428 ASP B CA 1
ATOM 7845 C C . ASP B 1 428 ? 18.773 -24.25 1.203 1 95.71 428 ASP B C 1
ATOM 7847 O O . ASP B 1 428 ? 18.276 -23.134 1.036 1 95.71 428 ASP B O 1
ATOM 7851 N N . ASP B 1 429 ? 18.517 -25.272 0.398 1 95.81 429 ASP B N 1
ATOM 7852 C CA . ASP B 1 429 ? 17.563 -25.209 -0.705 1 95.81 429 ASP B CA 1
ATOM 7853 C C . ASP B 1 429 ? 17.05 -26.601 -1.068 1 95.81 429 ASP B C 1
ATOM 7855 O O . ASP B 1 429 ? 17.509 -27.601 -0.513 1 95.81 429 ASP B O 1
ATOM 7859 N N . ALA B 1 430 ? 16.12 -26.618 -2.025 1 98.28 430 ALA B N 1
ATOM 7860 C CA . ALA B 1 430 ? 15.506 -27.886 -2.411 1 98.28 430 ALA B CA 1
ATOM 7861 C C . ALA B 1 430 ? 15.593 -28.102 -3.919 1 98.28 430 ALA B C 1
ATOM 7863 O O . ALA B 1 430 ? 15.266 -27.206 -4.7 1 98.28 430 ALA B O 1
ATOM 7864 N N . ILE B 1 431 ? 16.047 -29.286 -4.346 1 98.71 431 ILE B N 1
ATOM 7865 C CA . ILE B 1 431 ? 16.069 -29.669 -5.753 1 98.71 431 ILE B CA 1
ATOM 7866 C C . ILE B 1 431 ? 14.662 -30.051 -6.206 1 98.71 431 ILE B C 1
ATOM 7868 O O . ILE B 1 431 ? 14.001 -30.876 -5.57 1 98.71 431 ILE B O 1
ATOM 7872 N N . MET B 1 432 ? 14.232 -29.476 -7.243 1 98.58 432 MET B N 1
ATOM 7873 C CA . MET B 1 432 ? 12.932 -29.799 -7.823 1 98.58 432 MET B CA 1
ATOM 7874 C C . MET B 1 432 ? 13.093 -30.635 -9.089 1 98.58 432 MET B C 1
ATOM 7876 O O . MET B 1 432 ? 13.984 -30.375 -9.899 1 98.58 432 MET B O 1
ATOM 7880 N N . LEU B 1 433 ? 12.25 -31.638 -9.24 1 98.42 433 LEU B N 1
ATOM 7881 C CA . LEU B 1 433 ? 12.258 -32.513 -10.407 1 98.42 433 LEU B CA 1
ATOM 7882 C C . LEU B 1 433 ? 11.132 -32.149 -11.368 1 98.42 433 LEU B C 1
ATOM 7884 O O . LEU B 1 433 ? 10.172 -31.478 -10.981 1 98.42 433 LEU B O 1
ATOM 7888 N N . ASP B 1 434 ? 11.254 -32.501 -12.625 1 96.5 434 ASP B N 1
ATOM 7889 C CA . ASP B 1 434 ? 10.164 -32.323 -13.58 1 96.5 434 ASP B CA 1
ATOM 7890 C C . ASP B 1 434 ? 9.123 -33.43 -13.437 1 96.5 434 ASP B C 1
ATOM 7892 O O . ASP B 1 434 ? 9.193 -34.24 -12.511 1 96.5 434 ASP B O 1
ATOM 7896 N N . LYS B 1 435 ? 8.136 -33.449 -14.298 1 92.21 435 LYS B N 1
ATOM 7897 C CA . LYS B 1 435 ? 7.003 -34.364 -14.195 1 92.21 435 LYS B CA 1
ATOM 7898 C C . LYS B 1 435 ? 7.447 -35.812 -14.385 1 92.21 435 LYS B C 1
ATOM 7900 O O . LYS B 1 435 ? 6.777 -36.738 -13.924 1 92.21 435 LYS B O 1
ATOM 7905 N N . ASP B 1 436 ? 8.635 -36.042 -15.028 1 94.29 436 ASP B N 1
ATOM 7906 C CA . ASP B 1 436 ? 9.119 -37.387 -15.324 1 94.29 436 ASP B CA 1
ATOM 7907 C C . ASP B 1 436 ? 10.17 -37.828 -14.308 1 94.29 436 ASP B C 1
ATOM 7909 O O . ASP B 1 436 ? 10.661 -38.958 -14.366 1 94.29 436 ASP B 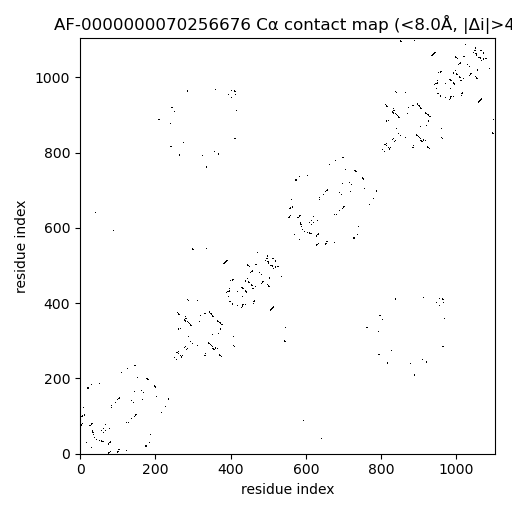O 1
ATOM 7913 N N . GLY B 1 437 ? 10.585 -36.921 -13.422 1 96.21 437 GLY B N 1
ATOM 7914 C CA . GLY B 1 437 ? 11.485 -37.295 -12.342 1 96.21 437 GLY B CA 1
ATOM 7915 C C . GLY B 1 437 ? 12.921 -36.871 -12.588 1 96.21 437 GLY B C 1
ATOM 7916 O O . GLY B 1 437 ? 13.822 -37.251 -11.837 1 96.21 437 GLY B O 1
ATOM 7917 N N . PHE B 1 438 ? 13.186 -36.089 -13.619 1 97.92 438 PHE B N 1
ATOM 7918 C CA . PHE B 1 438 ? 14.527 -35.58 -13.879 1 97.92 438 PHE B CA 1
ATOM 7919 C C . PHE B 1 438 ? 14.752 -34.254 -13.161 1 97.92 438 PHE B C 1
ATOM 7921 O O . PHE B 1 438 ? 13.804 -33.503 -12.922 1 97.92 438 PHE B O 1
ATOM 7928 N N . VAL B 1 439 ? 16.015 -33.971 -12.869 1 98.25 439 VAL B N 1
ATOM 7929 C CA . VAL B 1 439 ? 16.417 -32.764 -12.155 1 98.25 439 VAL B CA 1
ATOM 7930 C C . VAL B 1 439 ? 16.133 -31.535 -13.017 1 98.25 439 VAL B C 1
ATOM 7932 O O . VAL B 1 439 ? 16.489 -31.501 -14.197 1 98.25 439 VAL B O 1
ATOM 7935 N N . SER B 1 440 ? 15.435 -30.595 -12.445 1 97.65 440 SER B N 1
ATOM 7936 C CA . SER B 1 440 ? 15.159 -29.341 -13.138 1 97.65 440 SER B CA 1
ATOM 7937 C C . SER B 1 440 ? 16.035 -28.211 -12.607 1 97.65 440 SER B C 1
ATOM 7939 O O . SER B 1 440 ? 16.913 -27.714 -13.315 1 97.65 440 SER B O 1
ATOM 7941 N N . GLU B 1 441 ? 15.832 -27.825 -11.404 1 97.98 441 GLU B N 1
ATOM 7942 C CA . GLU B 1 441 ? 16.518 -26.765 -10.671 1 97.98 441 GLU B CA 1
ATOM 7943 C C . GLU B 1 441 ? 16.219 -26.845 -9.177 1 97.98 441 GLU B C 1
ATOM 7945 O O . GLU B 1 441 ? 15.609 -27.81 -8.711 1 97.98 441 GLU B O 1
ATOM 7950 N N . THR B 1 442 ? 16.805 -25.956 -8.393 1 97.32 442 THR B N 1
ATOM 7951 C CA . THR B 1 442 ? 16.338 -25.805 -7.019 1 97.32 442 THR B CA 1
ATOM 7952 C C . THR B 1 442 ? 15.137 -24.865 -6.956 1 97.32 442 THR B C 1
ATOM 7954 O O . THR B 1 442 ? 14.644 -24.41 -7.99 1 97.32 442 THR B O 1
ATOM 7957 N N . ASN B 1 443 ? 14.652 -24.6 -5.792 1 96.52 443 ASN B N 1
ATOM 7958 C CA . ASN B 1 443 ? 13.513 -23.703 -5.634 1 96.52 443 ASN B CA 1
ATOM 7959 C C . ASN B 1 443 ? 13.86 -22.277 -6.052 1 96.52 443 ASN B C 1
ATOM 7961 O O . ASN B 1 443 ? 12.968 -21.458 -6.28 1 96.52 443 ASN B O 1
ATOM 7965 N N . ALA B 1 444 ? 15.152 -21.997 -6.241 1 93.66 444 ALA B N 1
ATOM 7966 C CA . ALA B 1 444 ? 15.46 -20.591 -6.491 1 93.66 444 ALA B CA 1
ATOM 7967 C C . ALA B 1 444 ? 16.654 -20.45 -7.431 1 93.66 444 ALA B C 1
ATOM 7969 O O . ALA B 1 444 ? 16.99 -19.342 -7.855 1 93.66 444 ALA B O 1
ATOM 7970 N N . THR B 1 445 ? 17.334 -21.547 -7.761 1 95.94 445 THR B N 1
ATOM 7971 C CA . THR B 1 445 ? 18.577 -21.455 -8.518 1 95.94 445 THR B CA 1
ATOM 7972 C C . THR B 1 445 ? 18.667 -22.577 -9.548 1 95.94 445 THR B C 1
ATOM 7974 O O . THR B 1 445 ? 17.948 -23.574 -9.452 1 95.94 445 THR B O 1
ATOM 7977 N N . ASN B 1 446 ? 19.535 -22.389 -10.542 1 98.09 446 ASN B N 1
ATOM 7978 C CA . ASN B 1 446 ? 19.887 -23.467 -11.459 1 98.09 446 ASN B CA 1
ATOM 7979 C C . ASN B 1 446 ? 20.955 -24.381 -10.866 1 98.09 446 ASN B C 1
ATOM 7981 O O . ASN B 1 446 ? 21.576 -24.044 -9.856 1 98.09 446 ASN B O 1
ATOM 7985 N N . ILE B 1 447 ? 21.174 -25.549 -11.48 1 98.54 447 ILE B N 1
ATOM 7986 C CA . ILE B 1 447 ? 22.076 -26.527 -10.88 1 98.54 447 ILE B CA 1
ATOM 7987 C C . ILE B 1 447 ? 22.999 -27.102 -11.951 1 98.54 447 ILE B C 1
ATOM 7989 O O . ILE B 1 447 ? 22.588 -27.291 -13.098 1 98.54 447 ILE B O 1
ATOM 7993 N N . PHE B 1 448 ? 24.27 -27.384 -11.59 1 98.71 448 PHE B N 1
ATOM 7994 C CA . PHE B 1 448 ? 25.295 -28.005 -12.419 1 98.71 448 PHE B CA 1
ATOM 7995 C C . PHE B 1 448 ? 25.956 -29.167 -11.686 1 98.71 448 PHE B C 1
ATOM 7997 O O . PHE B 1 448 ? 26.109 -29.128 -10.463 1 98.71 448 PHE B O 1
ATOM 8004 N N . ILE B 1 449 ? 26.371 -30.128 -12.402 1 98.29 449 ILE B N 1
ATOM 8005 C CA . ILE B 1 449 ? 27.134 -31.233 -11.831 1 98.29 449 ILE B CA 1
ATOM 8006 C C . ILE B 1 449 ? 28.386 -31.483 -12.669 1 98.29 449 ILE B C 1
ATOM 8008 O O . ILE B 1 449 ? 28.412 -31.178 -13.864 1 98.29 449 ILE B O 1
ATOM 8012 N N . VAL B 1 450 ? 29.422 -31.966 -12.046 1 98.48 450 VAL B N 1
ATOM 8013 C CA . VAL B 1 450 ? 30.661 -32.356 -12.711 1 98.48 450 VAL B CA 1
ATOM 8014 C C . VAL B 1 450 ? 30.895 -33.854 -12.53 1 98.48 450 VAL B C 1
ATOM 8016 O O . VAL B 1 450 ? 30.805 -34.373 -11.415 1 98.48 450 VAL B O 1
ATOM 8019 N N . LYS B 1 451 ? 31.156 -34.501 -13.587 1 98.03 451 LYS B N 1
ATOM 8020 C CA . LYS B 1 451 ? 31.543 -35.908 -13.554 1 98.03 451 LYS B CA 1
ATOM 8021 C C . LYS B 1 451 ? 32.654 -36.197 -14.56 1 98.03 451 LYS B C 1
ATOM 8023 O O . LYS B 1 451 ? 32.507 -35.92 -15.752 1 98.03 451 LYS B O 1
ATOM 8028 N N . LYS B 1 452 ? 33.772 -36.685 -14.098 1 96.5 452 LYS B N 1
ATOM 8029 C CA . LYS B 1 452 ? 34.921 -37.049 -14.922 1 96.5 452 LYS B CA 1
ATOM 8030 C C . LYS B 1 452 ? 35.346 -35.887 -15.816 1 96.5 452 LYS B C 1
ATOM 8032 O O . LYS B 1 452 ? 35.525 -36.06 -17.024 1 96.5 452 LYS B O 1
ATOM 8037 N N . GLY B 1 453 ? 35.294 -34.747 -15.276 1 95.05 453 GLY B N 1
ATOM 8038 C CA . GLY B 1 453 ? 35.818 -33.561 -15.937 1 95.05 453 GLY B CA 1
ATOM 8039 C C . GLY B 1 453 ? 34.81 -32.897 -16.856 1 95.05 453 GLY B C 1
ATOM 8040 O O . GLY B 1 453 ? 35.088 -31.842 -17.43 1 95.05 453 GLY B O 1
ATOM 8041 N N . ARG B 1 454 ? 33.599 -33.484 -16.977 1 97.77 454 ARG B N 1
ATOM 8042 C CA . ARG B 1 454 ? 32.542 -32.901 -17.797 1 97.77 454 ARG B CA 1
ATOM 8043 C C . ARG B 1 454 ? 31.546 -32.128 -16.939 1 97.77 454 ARG B C 1
ATOM 8045 O O . ARG B 1 454 ? 31.189 -32.569 -15.845 1 97.77 454 ARG B O 1
ATOM 8052 N N . VAL B 1 455 ? 31.147 -30.977 -17.471 1 98.62 455 VAL B N 1
ATOM 8053 C CA . VAL B 1 455 ? 30.164 -30.152 -16.777 1 98.62 455 VAL B CA 1
ATOM 8054 C C . VAL B 1 455 ? 28.779 -30.381 -17.379 1 98.62 455 VAL B C 1
ATOM 8056 O O . VAL B 1 455 ? 28.575 -30.175 -18.578 1 98.62 455 VAL B O 1
ATOM 8059 N N . LEU B 1 456 ? 27.832 -30.83 -16.565 1 98.51 456 LEU B N 1
ATOM 8060 C CA . LEU B 1 456 ? 26.482 -31.162 -17.006 1 98.51 456 LEU B CA 1
ATOM 8061 C C . LEU B 1 456 ? 25.455 -30.246 -16.35 1 98.51 456 LEU B C 1
ATOM 8063 O O . LEU B 1 456 ? 25.591 -29.895 -15.176 1 98.51 456 LEU B O 1
ATOM 8067 N N . THR B 1 457 ? 24.393 -29.875 -17.074 1 98.52 457 THR B N 1
ATOM 8068 C CA . THR B 1 457 ? 23.25 -29.14 -16.545 1 98.52 457 THR B CA 1
ATOM 8069 C C . THR B 1 457 ? 21.973 -29.512 -17.294 1 98.52 457 THR B C 1
ATOM 8071 O O . THR B 1 457 ? 22.023 -29.895 -18.464 1 98.52 457 THR B O 1
ATOM 8074 N N . PRO B 1 458 ? 20.849 -29.492 -16.638 1 97.56 458 PRO B N 1
ATOM 8075 C CA . PRO B 1 458 ? 19.604 -29.826 -17.333 1 97.56 458 PRO B CA 1
ATOM 8076 C C . PRO B 1 458 ? 19.25 -28.819 -18.426 1 97.56 458 PRO B C 1
ATOM 8078 O O . PRO B 1 458 ? 19.615 -27.645 -18.33 1 97.56 458 PRO B O 1
ATOM 8081 N N . HIS B 1 459 ? 18.467 -29.383 -19.42 1 94.59 459 HIS B N 1
ATOM 8082 C CA . HIS B 1 459 ? 17.807 -28.45 -20.327 1 94.59 459 HIS B CA 1
ATOM 8083 C C . HIS B 1 459 ? 16.857 -27.526 -19.572 1 94.59 459 HIS B C 1
ATOM 8085 O O . HIS B 1 459 ? 16.288 -27.915 -18.549 1 94.59 459 HIS B O 1
ATOM 8091 N N . ALA B 1 460 ? 16.684 -26.355 -20.096 1 93.25 460 ALA B N 1
ATOM 8092 C CA . ALA B 1 460 ? 15.779 -25.423 -19.429 1 93.25 460 ALA B CA 1
ATOM 8093 C C . ALA B 1 460 ? 14.334 -25.657 -19.862 1 93.25 460 ALA B C 1
ATOM 8095 O O . ALA B 1 460 ? 13.633 -24.715 -20.24 1 93.25 460 ALA B O 1
ATOM 8096 N N . ASP B 1 461 ? 13.904 -26.885 -19.794 1 92.64 461 ASP B N 1
ATOM 8097 C CA . ASP B 1 461 ? 12.535 -27.22 -20.173 1 92.64 461 ASP B CA 1
ATOM 8098 C C . ASP B 1 461 ? 11.566 -26.953 -19.022 1 92.64 461 ASP B C 1
ATOM 8100 O O . ASP B 1 461 ? 10.419 -26.563 -19.248 1 92.64 461 ASP B O 1
ATOM 8104 N N . TYR B 1 462 ? 12.065 -27.226 -17.794 1 93.64 462 TYR B N 1
ATOM 8105 C CA . TYR B 1 462 ? 11.231 -27.09 -16.605 1 93.64 462 TYR B CA 1
ATOM 8106 C C . TYR B 1 462 ? 11.865 -26.135 -15.6 1 93.64 462 TYR B C 1
ATOM 8108 O O . TYR B 1 462 ? 11.656 -26.267 -14.392 1 93.64 462 TYR B O 1
ATOM 8116 N N . CYS B 1 463 ? 12.739 -25.289 -16.063 1 94.01 463 CYS B N 1
ATOM 8117 C CA . CYS B 1 463 ? 13.369 -24.311 -15.183 1 94.01 463 CYS B CA 1
ATOM 8118 C C . CYS B 1 463 ? 13.573 -22.982 -15.902 1 94.01 463 CYS B C 1
ATOM 8120 O O . CYS B 1 463 ? 13.392 -22.895 -17.118 1 94.01 463 CYS B O 1
ATOM 8122 N N . LEU B 1 464 ? 13.781 -21.96 -15.153 1 94.77 464 LEU B N 1
ATOM 8123 C CA . LEU B 1 464 ? 14.116 -20.65 -15.701 1 94.77 464 LEU B CA 1
ATOM 8124 C C . LEU B 1 464 ? 15.489 -20.673 -16.364 1 94.77 464 LEU B C 1
ATOM 8126 O O . LEU B 1 464 ? 16.465 -21.133 -15.765 1 94.77 464 LEU B O 1
ATOM 8130 N N . PRO B 1 465 ? 15.567 -20.348 -17.634 1 96.39 465 PRO B N 1
ATOM 8131 C CA . PRO B 1 465 ? 16.901 -20.157 -18.207 1 96.39 465 PRO B CA 1
ATOM 8132 C C . PRO B 1 465 ? 17.64 -18.967 -17.6 1 96.39 465 PRO B C 1
ATOM 8134 O O . PRO B 1 465 ? 17.689 -17.893 -18.204 1 96.39 465 PRO B O 1
ATOM 8137 N N . GLY B 1 466 ? 18.276 -19.176 -16.532 1 97.25 466 GLY B N 1
ATOM 8138 C CA . GLY B 1 466 ? 18.88 -18.114 -15.742 1 97.25 466 GLY B CA 1
ATOM 8139 C C . GLY B 1 466 ? 19.959 -17.355 -16.49 1 97.25 466 GLY B C 1
ATOM 8140 O O . GLY B 1 466 ? 20.711 -17.943 -17.271 1 97.25 466 GLY B O 1
ATOM 8141 N N . ILE B 1 467 ? 20.043 -16.122 -16.219 1 97.91 467 ILE B N 1
ATOM 8142 C CA . ILE B 1 467 ? 21.075 -15.283 -16.818 1 97.91 467 ILE B CA 1
ATOM 8143 C C . ILE B 1 467 ? 22.439 -15.646 -16.235 1 97.91 467 ILE B C 1
ATOM 8145 O O . ILE B 1 467 ? 23.43 -15.731 -16.964 1 97.91 467 ILE B O 1
ATOM 8149 N N . THR B 1 468 ? 22.497 -15.856 -14.931 1 97.12 468 THR B N 1
ATOM 8150 C CA . THR B 1 468 ? 23.731 -16.346 -14.327 1 97.12 468 THR B CA 1
ATOM 8151 C C . THR B 1 468 ? 24.089 -17.726 -14.871 1 97.12 468 THR B C 1
ATOM 8153 O O . THR B 1 468 ? 25.264 -18.026 -15.093 1 97.12 468 THR B O 1
ATOM 8156 N N . ARG B 1 469 ? 23.136 -18.613 -15.038 1 97.85 469 ARG B N 1
ATOM 8157 C CA . ARG B 1 469 ? 23.347 -19.914 -15.664 1 97.85 469 ARG B CA 1
ATOM 8158 C C . ARG B 1 469 ? 24.017 -19.764 -17.026 1 97.85 469 ARG B C 1
ATOM 8160 O O . ARG B 1 469 ? 25.018 -20.426 -17.307 1 97.85 469 ARG B O 1
ATOM 8167 N N . ALA B 1 470 ? 23.414 -18.893 -17.848 1 97.92 470 ALA B N 1
ATOM 8168 C CA . ALA B 1 470 ? 23.972 -18.662 -19.178 1 97.92 470 ALA B CA 1
ATOM 8169 C C . ALA B 1 470 ? 25.398 -18.127 -19.09 1 97.92 470 ALA B C 1
ATOM 8171 O O . ALA B 1 470 ? 26.261 -18.509 -19.883 1 97.92 470 ALA B O 1
ATOM 8172 N N . THR B 1 471 ? 25.622 -17.23 -18.199 1 97.78 471 THR B N 1
ATOM 8173 C CA . THR B 1 471 ? 26.946 -16.651 -18.004 1 97.78 471 THR B CA 1
ATOM 8174 C C . THR B 1 471 ? 27.958 -17.729 -17.626 1 97.78 471 THR B C 1
ATOM 8176 O O . THR B 1 471 ? 29.062 -17.77 -18.172 1 97.78 471 THR B O 1
ATOM 8179 N N . VAL B 1 472 ? 27.622 -18.584 -16.716 1 97.72 472 VAL B N 1
ATOM 8180 C CA . VAL B 1 472 ? 28.508 -19.645 -16.249 1 97.72 472 VAL B CA 1
ATOM 8181 C C . VAL B 1 472 ? 28.75 -20.649 -17.374 1 97.72 472 VAL B C 1
ATOM 8183 O O . VAL B 1 472 ? 29.862 -21.157 -17.532 1 97.72 472 VAL B O 1
ATOM 8186 N N . MET B 1 473 ? 27.729 -21.015 -18.151 1 98.3 473 MET B N 1
ATOM 8187 C CA . MET B 1 473 ? 27.902 -21.896 -19.303 1 98.3 473 MET B CA 1
ATOM 8188 C C . MET B 1 473 ? 28.935 -21.33 -20.271 1 98.3 473 MET B C 1
ATOM 8190 O O . MET B 1 473 ? 29.789 -22.063 -20.773 1 98.3 473 MET B O 1
ATOM 8194 N N . ASP B 1 474 ? 28.868 -20.055 -20.496 1 98 474 ASP B N 1
ATOM 8195 C CA . ASP B 1 474 ? 29.85 -19.398 -21.353 1 98 474 ASP B CA 1
ATOM 8196 C C . ASP B 1 474 ? 31.259 -19.539 -20.782 1 98 474 ASP B C 1
ATOM 8198 O O . ASP B 1 474 ? 32.216 -19.766 -21.525 1 98 474 ASP B O 1
ATOM 8202 N N . LEU B 1 475 ? 31.38 -19.352 -19.483 1 97.95 475 LEU B N 1
ATOM 8203 C CA . LEU B 1 475 ? 32.676 -19.473 -18.825 1 97.95 475 LEU B CA 1
ATOM 8204 C C . LEU B 1 475 ? 33.208 -20.899 -18.931 1 97.95 475 LEU B C 1
ATOM 8206 O O . LEU B 1 475 ? 34.406 -21.105 -19.138 1 97.95 475 LEU B O 1
ATOM 8210 N N . VAL B 1 476 ? 32.355 -21.898 -18.763 1 98.22 476 VAL B N 1
ATOM 8211 C CA . VAL B 1 476 ? 32.728 -23.306 -18.863 1 98.22 476 VAL B CA 1
ATOM 8212 C C . VAL B 1 476 ? 33.335 -23.584 -20.236 1 98.22 476 VAL B C 1
ATOM 8214 O O . VAL B 1 476 ? 34.387 -24.22 -20.339 1 98.22 476 VAL B O 1
ATOM 8217 N N . VAL B 1 477 ? 32.667 -23.112 -21.263 1 98.23 477 VAL B N 1
ATOM 8218 C CA . VAL B 1 477 ? 33.126 -23.31 -22.634 1 98.23 477 VAL B CA 1
ATOM 8219 C C . VAL B 1 477 ? 34.437 -22.558 -22.854 1 98.23 477 VAL B C 1
ATOM 8221 O O . VAL B 1 477 ? 35.372 -23.091 -23.458 1 98.23 477 VAL B O 1
ATOM 8224 N N . LYS B 1 478 ? 34.505 -21.352 -22.389 1 97.6 478 LYS B N 1
ATOM 8225 C CA . LYS B 1 478 ? 35.701 -20.529 -22.544 1 97.6 478 LYS B CA 1
ATOM 8226 C C . LYS B 1 478 ? 36.91 -21.189 -21.888 1 97.6 478 LYS B C 1
ATOM 8228 O O . LYS B 1 478 ? 38.033 -21.072 -22.384 1 97.6 478 LYS B O 1
ATOM 8233 N N . GLU B 1 479 ? 36.723 -21.874 -20.801 1 96.85 479 GLU B N 1
ATOM 8234 C CA . GLU B 1 479 ? 37.803 -22.53 -20.07 1 96.85 479 GLU B CA 1
ATOM 8235 C C . GLU B 1 479 ? 38.085 -23.92 -20.632 1 96.85 479 GLU B C 1
ATOM 8237 O O . GLU B 1 479 ? 38.836 -24.695 -20.037 1 96.85 479 GLU B O 1
ATOM 8242 N N . GLN B 1 480 ? 37.433 -24.319 -21.649 1 96.65 480 GLN B N 1
ATOM 8243 C CA . GLN B 1 480 ? 37.675 -25.517 -22.445 1 96.65 480 GLN B CA 1
ATOM 8244 C C . GLN B 1 480 ? 37.213 -26.77 -21.707 1 96.65 480 GLN B C 1
ATOM 8246 O O . GLN B 1 480 ? 37.821 -27.834 -21.838 1 96.65 480 GLN B O 1
ATOM 8251 N N . PHE B 1 481 ? 36.264 -26.613 -20.838 1 97.38 481 PHE B N 1
ATOM 8252 C CA . PHE B 1 481 ? 35.56 -27.778 -20.314 1 97.38 481 PHE B CA 1
ATOM 8253 C C . PHE B 1 481 ? 34.476 -28.236 -21.283 1 97.38 481 PHE B C 1
ATOM 8255 O O . PHE B 1 481 ? 33.93 -27.429 -22.038 1 97.38 481 PHE B O 1
ATOM 8262 N N . ILE B 1 482 ? 34.173 -29.506 -21.26 1 97.82 482 ILE B N 1
ATOM 8263 C CA . ILE B 1 482 ? 33.062 -30.021 -22.052 1 97.82 482 ILE B CA 1
ATOM 8264 C C . ILE B 1 482 ? 31.743 -29.739 -21.337 1 97.82 482 ILE B C 1
ATOM 8266 O O . ILE B 1 482 ? 31.546 -30.161 -20.195 1 97.82 482 ILE B O 1
ATOM 8270 N N . LEU B 1 483 ? 30.889 -28.968 -21.936 1 98.47 483 LEU B N 1
ATOM 8271 C CA . LEU B 1 483 ? 29.565 -28.653 -21.411 1 98.47 483 LEU B CA 1
ATOM 8272 C C . LEU B 1 483 ? 28.499 -29.524 -22.065 1 98.47 483 LEU B C 1
ATOM 8274 O O . LEU B 1 483 ? 28.441 -29.626 -23.293 1 98.47 483 LEU B O 1
ATOM 8278 N N . GLU B 1 484 ? 27.667 -30.16 -21.311 1 97.89 484 GLU B N 1
ATOM 8279 C CA . GLU B 1 484 ? 26.558 -30.966 -21.812 1 97.89 484 GLU B CA 1
ATOM 8280 C C . GLU B 1 484 ? 25.237 -30.541 -21.176 1 97.89 484 GLU B C 1
ATOM 8282 O O . GLU B 1 484 ? 25.096 -30.562 -19.952 1 97.89 484 GLU B O 1
ATOM 8287 N N . GLU B 1 485 ? 24.298 -30.13 -21.971 1 97.61 485 GLU B N 1
ATOM 8288 C CA . GLU B 1 485 ? 22.919 -29.917 -21.544 1 97.61 485 GLU B CA 1
ATOM 8289 C C . GLU B 1 485 ? 22.044 -31.12 -21.882 1 97.61 485 GLU B C 1
ATOM 8291 O O . GLU B 1 485 ? 21.845 -31.44 -23.056 1 97.61 485 GLU B O 1
ATOM 8296 N N . ARG B 1 486 ? 21.539 -31.767 -20.888 1 97.03 486 ARG B N 1
ATOM 8297 C CA . ARG B 1 486 ? 20.727 -32.963 -21.088 1 97.03 486 ARG B CA 1
ATOM 8298 C C . ARG B 1 486 ? 19.907 -33.283 -19.843 1 97.03 486 ARG B C 1
ATOM 8300 O O . ARG B 1 486 ? 20.024 -32.6 -18.824 1 97.03 486 ARG B O 1
ATOM 8307 N N . ARG B 1 487 ? 19.042 -34.277 -19.923 1 97.48 487 ARG B N 1
ATOM 8308 C CA . ARG B 1 487 ? 18.314 -34.758 -18.753 1 97.48 487 ARG B CA 1
ATOM 8309 C C . ARG B 1 487 ? 19.258 -35.422 -17.756 1 97.48 487 ARG B C 1
ATOM 8311 O O . ARG B 1 487 ? 20.142 -36.188 -18.145 1 97.48 487 ARG B O 1
ATOM 8318 N N . ILE B 1 488 ? 19.116 -35.037 -16.56 1 98 488 ILE B N 1
ATOM 8319 C CA . ILE B 1 488 ? 19.96 -35.545 -15.484 1 98 488 ILE B CA 1
ATOM 8320 C C . ILE B 1 488 ? 19.091 -36.181 -14.402 1 98 488 ILE B C 1
ATOM 8322 O O . ILE B 1 488 ? 18.095 -35.594 -13.973 1 98 488 ILE B O 1
ATOM 8326 N N . SER B 1 489 ? 19.451 -37.371 -14.006 1 97.52 489 SER B N 1
ATOM 8327 C CA . SER B 1 489 ? 18.712 -38.035 -12.937 1 97.52 489 SER B CA 1
ATOM 8328 C C . SER B 1 489 ? 19.308 -37.712 -11.571 1 97.52 489 SER B C 1
ATOM 8330 O O . SER B 1 489 ? 20.436 -37.224 -11.479 1 97.52 489 SER B O 1
ATOM 8332 N N . LEU B 1 490 ? 18.573 -37.998 -10.553 1 97 490 LEU B N 1
ATOM 8333 C CA . LEU B 1 490 ? 19.031 -37.764 -9.188 1 97 490 LEU B CA 1
ATOM 8334 C C . LEU B 1 490 ? 20.234 -38.642 -8.861 1 97 490 LEU B C 1
ATOM 8336 O O . LEU B 1 490 ? 21.122 -38.232 -8.11 1 97 490 LEU B O 1
ATOM 8340 N N . SER B 1 491 ? 20.222 -39.757 -9.43 1 97.84 491 SER B N 1
ATOM 8341 C CA . SER B 1 491 ? 21.344 -40.663 -9.207 1 97.84 491 SER B CA 1
ATOM 8342 C C . SER B 1 491 ? 22.652 -40.055 -9.705 1 97.84 491 SER B C 1
ATOM 8344 O O . SER B 1 491 ? 23.703 -40.241 -9.088 1 97.84 491 SER B O 1
ATOM 8346 N N . GLU B 1 492 ? 22.606 -39.432 -10.765 1 97.9 492 GLU B N 1
ATOM 8347 C CA . GLU B 1 492 ? 23.787 -38.764 -11.305 1 97.9 492 GLU B CA 1
ATOM 8348 C C . GLU B 1 492 ? 24.244 -37.63 -10.393 1 97.9 492 GLU B C 1
ATOM 8350 O O . GLU B 1 492 ? 25.443 -37.369 -10.271 1 97.9 492 GLU B O 1
ATOM 8355 N N . VAL B 1 493 ? 23.325 -36.996 -9.727 1 98.34 493 VAL B N 1
ATOM 8356 C CA . VAL B 1 493 ? 23.664 -35.928 -8.792 1 98.34 493 VAL B CA 1
ATOM 8357 C C . VAL B 1 493 ? 24.367 -36.514 -7.57 1 98.34 493 VAL B C 1
ATOM 8359 O O . VAL B 1 493 ? 25.407 -36.008 -7.141 1 98.34 493 VAL B O 1
ATOM 8362 N N . HIS B 1 494 ? 23.923 -37.61 -7.061 1 98.08 494 HIS B N 1
ATOM 8363 C CA . HIS B 1 494 ? 24.448 -38.237 -5.853 1 98.08 494 HIS B CA 1
ATOM 8364 C C . HIS B 1 494 ? 25.867 -38.751 -6.072 1 98.08 494 HIS B C 1
ATOM 8366 O O . HIS B 1 494 ? 26.64 -38.878 -5.119 1 98.08 494 HIS B O 1
ATOM 8372 N N . THR B 1 495 ? 26.201 -39.023 -7.326 1 97.9 495 THR B N 1
ATOM 8373 C CA . THR B 1 495 ? 27.498 -39.629 -7.605 1 97.9 495 THR B CA 1
ATOM 8374 C C . THR B 1 495 ? 28.425 -38.632 -8.294 1 97.9 495 THR B C 1
ATOM 8376 O O . THR B 1 495 ? 29.499 -39.003 -8.771 1 97.9 495 THR B O 1
ATOM 8379 N N . ALA B 1 496 ? 28.02 -37.429 -8.352 1 98.48 496 ALA B N 1
ATOM 8380 C CA . ALA B 1 496 ? 28.804 -36.39 -9.014 1 98.48 496 ALA B CA 1
ATOM 8381 C C . ALA B 1 496 ? 30.112 -36.133 -8.271 1 98.48 496 ALA B C 1
ATOM 8383 O O . ALA B 1 496 ? 30.194 -36.337 -7.057 1 98.48 496 ALA B O 1
ATOM 8384 N N . ASP B 1 497 ? 31.156 -35.681 -8.999 1 98.56 497 ASP B N 1
ATOM 8385 C CA . ASP B 1 497 ? 32.411 -35.259 -8.384 1 98.56 497 ASP B CA 1
ATOM 8386 C C . ASP B 1 497 ? 32.272 -33.881 -7.742 1 98.56 497 ASP B C 1
ATOM 8388 O O . ASP B 1 497 ? 32.897 -33.602 -6.717 1 98.56 497 ASP B O 1
ATOM 8392 N N . GLU B 1 498 ? 31.569 -33.007 -8.361 1 98.53 498 GLU B N 1
ATOM 8393 C CA . GLU B 1 498 ? 31.231 -31.673 -7.873 1 98.53 498 GLU B CA 1
ATOM 8394 C C . GLU B 1 498 ? 29.806 -31.288 -8.26 1 98.53 498 GLU B C 1
ATOM 8396 O O . GLU B 1 498 ? 29.282 -31.762 -9.27 1 98.53 498 GLU B O 1
ATOM 8401 N N . VAL B 1 499 ? 29.14 -30.497 -7.44 1 98.67 499 VAL B N 1
ATOM 8402 C CA . VAL B 1 499 ? 27.845 -29.887 -7.723 1 98.67 499 VAL B CA 1
ATOM 8403 C C . VAL B 1 499 ? 27.862 -28.419 -7.304 1 98.67 499 VAL B C 1
ATOM 8405 O O . VAL B 1 499 ? 28.468 -28.063 -6.291 1 98.67 499 VAL B O 1
ATOM 8408 N N . TRP B 1 500 ? 27.293 -27.53 -8.075 1 98.21 500 TRP B N 1
ATOM 8409 C CA . TRP B 1 500 ? 27.088 -26.146 -7.658 1 98.21 500 TRP B CA 1
ATOM 8410 C C . TRP B 1 500 ? 25.768 -25.606 -8.197 1 98.21 500 TRP B C 1
ATOM 8412 O O . TRP B 1 500 ? 25.171 -26.196 -9.101 1 98.21 500 TRP B O 1
ATOM 8422 N N . THR B 1 501 ? 25.232 -24.543 -7.609 1 97.75 501 THR B N 1
ATOM 8423 C CA . THR B 1 501 ? 24.047 -23.827 -8.068 1 97.75 501 THR B CA 1
ATOM 8424 C C . THR B 1 501 ? 24.412 -22.421 -8.535 1 97.75 501 THR B C 1
ATOM 8426 O O . THR B 1 501 ? 25.472 -21.899 -8.182 1 97.75 501 THR B O 1
ATOM 8429 N N . THR B 1 502 ? 23.594 -21.888 -9.403 1 97.08 502 THR B N 1
ATOM 8430 C CA . THR B 1 502 ? 23.838 -20.539 -9.902 1 97.08 502 THR B CA 1
ATOM 8431 C C . THR B 1 502 ? 22.599 -19.665 -9.729 1 97.08 502 THR B C 1
ATOM 8433 O O . THR B 1 502 ? 21.472 -20.14 -9.885 1 97.08 502 THR B O 1
ATOM 8436 N N . GLY B 1 503 ? 22.724 -18.432 -9.363 1 94.54 503 GLY B N 1
ATOM 8437 C CA . GLY B 1 503 ? 21.709 -17.397 -9.243 1 94.54 503 GLY B CA 1
ATOM 8438 C C . GLY B 1 503 ? 22.289 -16.023 -8.966 1 94.54 503 GLY B C 1
ATOM 8439 O O . GLY B 1 503 ? 23.424 -15.904 -8.501 1 94.54 503 GLY B O 1
ATOM 8440 N N . THR B 1 504 ? 21.49 -15.056 -9.15 1 91.07 504 THR B N 1
ATOM 8441 C CA . THR B 1 504 ? 21.953 -13.683 -8.982 1 91.07 504 THR B CA 1
ATOM 8442 C C . THR B 1 504 ? 22.366 -13.425 -7.535 1 91.07 504 THR B C 1
ATOM 8444 O O . THR B 1 504 ? 23.396 -12.797 -7.281 1 91.07 504 THR B O 1
ATOM 8447 N N . MET B 1 505 ? 21.686 -13.972 -6.595 1 87.11 505 MET B N 1
ATOM 8448 C CA . MET B 1 505 ? 21.93 -13.705 -5.18 1 87.11 505 MET B CA 1
ATOM 8449 C C . MET B 1 505 ? 23.041 -14.601 -4.641 1 87.11 505 MET B C 1
ATOM 8451 O O . MET B 1 505 ? 23.775 -14.207 -3.734 1 87.11 505 MET B O 1
ATOM 8455 N N . GLY B 1 506 ? 23.13 -15.787 -5.21 1 88.77 506 GLY B N 1
ATOM 8456 C CA . GLY B 1 506 ? 24.112 -16.735 -4.709 1 88.77 506 GLY B CA 1
ATOM 8457 C C . GLY B 1 506 ? 25.341 -16.844 -5.591 1 88.77 506 GLY B C 1
ATOM 8458 O O . GLY B 1 506 ? 26.361 -17.399 -5.178 1 88.77 506 GLY B O 1
ATOM 8459 N N . GLU B 1 507 ? 25.255 -16.298 -6.783 1 93.28 507 GLU B N 1
ATOM 8460 C CA . GLU B 1 507 ? 26.333 -16.442 -7.757 1 93.28 507 GLU B CA 1
ATOM 8461 C C . GLU B 1 507 ? 26.597 -17.911 -8.075 1 93.28 507 GLU B C 1
ATOM 8463 O O . GLU B 1 507 ? 25.7 -18.623 -8.533 1 93.28 507 GLU B O 1
ATOM 8468 N N . LEU B 1 508 ? 27.783 -18.422 -7.777 1 95.77 508 LEU B N 1
ATOM 8469 C CA . LEU B 1 508 ? 28.106 -19.84 -7.879 1 95.77 508 LEU B CA 1
ATOM 8470 C C . LEU B 1 508 ? 28.304 -20.454 -6.497 1 95.77 508 LEU B C 1
ATOM 8472 O O . LEU B 1 508 ? 29.358 -20.278 -5.881 1 95.77 508 LEU B O 1
ATOM 8476 N N . SER B 1 509 ? 27.299 -21.218 -6.093 1 96.82 509 SER B N 1
ATOM 8477 C CA . SER B 1 509 ? 27.358 -21.791 -4.752 1 96.82 509 SER B CA 1
ATOM 8478 C C . SER B 1 509 ? 27.685 -23.28 -4.801 1 96.82 509 SER B C 1
ATOM 8480 O O . SER B 1 509 ? 26.926 -24.07 -5.366 1 96.82 509 SER B O 1
ATOM 8482 N N . PRO B 1 510 ? 28.782 -23.675 -4.161 1 97.81 510 PRO B N 1
ATOM 8483 C CA . PRO B 1 510 ? 29.096 -25.106 -4.139 1 97.81 510 PRO B CA 1
ATOM 8484 C C . PRO B 1 510 ? 28.129 -25.91 -3.273 1 97.81 510 PRO B C 1
ATOM 8486 O O . PRO B 1 510 ? 27.671 -25.422 -2.237 1 97.81 510 PRO B O 1
ATOM 8489 N N . VAL B 1 511 ? 27.875 -27.105 -3.701 1 98.48 511 VAL B N 1
ATOM 8490 C CA . VAL B 1 511 ? 27.035 -28.019 -2.934 1 98.48 511 VAL B CA 1
ATOM 8491 C C . VAL B 1 511 ? 27.885 -29.158 -2.376 1 98.48 511 VAL B C 1
ATOM 8493 O O . VAL B 1 511 ? 28.553 -29.869 -3.13 1 98.48 511 VAL B O 1
ATOM 8496 N N . VAL B 1 512 ? 27.804 -29.378 -1.1 1 98.17 512 VAL B N 1
ATOM 8497 C CA . VAL B 1 512 ? 28.724 -30.335 -0.495 1 98.17 512 VAL B CA 1
ATOM 8498 C C . VAL B 1 512 ? 27.962 -31.589 -0.072 1 98.17 512 VAL B C 1
ATOM 8500 O O . VAL B 1 512 ? 28.567 -32.629 0.199 1 98.17 512 VAL B O 1
ATOM 8503 N N . LYS B 1 513 ? 26.646 -31.488 0.004 1 98.22 513 LYS B N 1
ATOM 8504 C CA . LYS B 1 513 ? 25.798 -32.608 0.401 1 98.22 513 LYS B CA 1
ATOM 8505 C C . LYS B 1 513 ? 24.422 -32.514 -0.251 1 98.22 513 LYS B C 1
ATOM 8507 O O . LYS B 1 513 ? 23.838 -31.431 -0.326 1 98.22 513 LYS B O 1
ATOM 8512 N N . VAL B 1 514 ? 23.929 -33.655 -0.796 1 98.5 514 VAL B N 1
ATOM 8513 C CA . VAL B 1 514 ? 22.589 -33.742 -1.366 1 98.5 514 VAL B CA 1
ATOM 8514 C C . VAL B 1 514 ? 21.874 -34.976 -0.821 1 98.5 514 VAL B C 1
ATOM 8516 O O . VAL B 1 514 ? 22.358 -36.1 -0.974 1 98.5 514 VAL B O 1
ATOM 8519 N N . ASP B 1 515 ? 20.758 -34.812 -0.175 1 98.22 515 ASP B N 1
ATOM 8520 C CA . ASP B 1 515 ? 19.95 -35.906 0.356 1 98.22 515 ASP B CA 1
ATOM 8521 C C . ASP B 1 515 ? 20.771 -36.793 1.289 1 98.22 515 ASP B C 1
ATOM 8523 O O . ASP B 1 515 ? 20.651 -38.019 1.253 1 98.22 515 ASP B O 1
ATOM 8527 N N . GLY B 1 516 ? 21.65 -36.193 1.984 1 97.08 516 GLY B N 1
ATOM 8528 C CA . GLY B 1 516 ? 22.454 -36.927 2.949 1 97.08 516 GLY B CA 1
ATOM 8529 C C . GLY B 1 516 ? 23.696 -37.549 2.34 1 97.08 516 GLY B C 1
ATOM 8530 O O . GLY B 1 516 ? 24.549 -38.074 3.059 1 97.08 516 GLY B O 1
ATOM 8531 N N . HIS B 1 517 ? 23.855 -37.512 1.047 1 97.93 517 HIS B N 1
ATOM 8532 C CA . HIS B 1 517 ? 25.046 -38.016 0.373 1 97.93 517 HIS B CA 1
ATOM 8533 C C . HIS B 1 517 ? 26.11 -36.931 0.249 1 97.93 517 HIS B C 1
ATOM 8535 O O . HIS B 1 517 ? 25.834 -35.839 -0.253 1 97.93 517 HIS B O 1
ATOM 8541 N N . THR B 1 518 ? 27.278 -37.24 0.646 1 98.19 518 THR B N 1
ATOM 8542 C CA . THR B 1 518 ? 28.395 -36.318 0.475 1 98.19 518 THR B CA 1
ATOM 8543 C C . THR B 1 518 ? 28.798 -36.223 -0.994 1 98.19 518 THR B C 1
ATOM 8545 O O . THR B 1 518 ? 28.957 -37.244 -1.666 1 98.19 518 THR B O 1
ATOM 8548 N N . ILE B 1 519 ? 28.971 -35.112 -1.465 1 98.28 519 ILE B N 1
ATOM 8549 C CA . ILE B 1 519 ? 29.408 -34.903 -2.841 1 98.28 519 ILE B CA 1
ATOM 8550 C C . ILE B 1 519 ? 30.931 -34.805 -2.89 1 98.28 519 ILE B C 1
ATOM 8552 O O . ILE B 1 519 ? 31.53 -33.993 -2.18 1 98.28 519 ILE B O 1
ATOM 8556 N N . GLY B 1 520 ? 31.482 -35.6 -3.765 1 96.42 520 GLY B N 1
ATOM 8557 C CA . GLY B 1 520 ? 32.936 -35.628 -3.769 1 96.42 520 GLY B CA 1
ATOM 8558 C C . GLY B 1 520 ? 33.531 -35.941 -2.409 1 96.42 520 GLY B C 1
ATOM 8559 O O . GLY B 1 520 ? 33.233 -36.982 -1.82 1 96.42 520 GLY B O 1
ATOM 8560 N N . ASN B 1 521 ? 34.291 -34.975 -1.854 1 95.49 521 ASN B N 1
ATOM 8561 C CA . ASN B 1 521 ? 34.887 -35.163 -0.535 1 95.49 521 ASN B CA 1
ATOM 8562 C C . ASN B 1 521 ? 34.264 -34.231 0.5 1 95.49 521 ASN B C 1
ATOM 8564 O O . ASN B 1 521 ? 34.827 -34.028 1.577 1 95.49 521 ASN B O 1
ATOM 8568 N N . GLY B 1 522 ? 33.221 -33.587 0.081 1 96.41 522 GLY B N 1
ATOM 8569 C CA . GLY B 1 522 ? 32.505 -32.735 1.018 1 96.41 522 GLY B CA 1
ATOM 8570 C C . GLY B 1 522 ? 33.053 -31.322 1.078 1 96.41 522 GLY B C 1
ATOM 8571 O O . GLY B 1 522 ? 32.704 -30.553 1.976 1 96.41 522 GLY B O 1
ATOM 8572 N N . LYS B 1 523 ? 33.872 -31.022 0.161 1 96.34 523 LYS B N 1
ATOM 8573 C CA . LYS B 1 523 ? 34.457 -29.688 0.056 1 96.34 523 LYS B CA 1
ATOM 8574 C C . LYS B 1 523 ? 34.259 -29.11 -1.343 1 96.34 523 LYS B C 1
ATOM 8576 O O . LYS B 1 523 ? 33.848 -29.822 -2.262 1 96.34 523 LYS B O 1
ATOM 8581 N N . VAL B 1 524 ? 34.476 -27.887 -1.457 1 96.81 524 VAL B N 1
ATOM 8582 C CA . VAL B 1 524 ? 34.369 -27.213 -2.746 1 96.81 524 VAL B CA 1
ATOM 8583 C C . VAL B 1 524 ? 35.359 -27.826 -3.734 1 96.81 524 VAL B C 1
ATOM 8585 O O . VAL B 1 524 ? 36.535 -28.009 -3.411 1 96.81 524 VAL B O 1
ATOM 8588 N N . GLY B 1 525 ? 34.923 -28.13 -4.895 1 96.6 525 GLY B N 1
ATOM 8589 C CA . GLY B 1 525 ? 35.747 -28.794 -5.893 1 96.6 525 GLY B CA 1
ATOM 8590 C C . GLY B 1 525 ? 36.633 -27.837 -6.668 1 96.6 525 GLY B C 1
ATOM 8591 O O . GLY B 1 525 ? 36.426 -26.622 -6.63 1 96.6 525 GLY B O 1
ATOM 8592 N N . LYS B 1 526 ? 37.608 -28.397 -7.358 1 96.53 526 LYS B N 1
ATOM 8593 C CA . LYS B 1 526 ? 38.614 -27.623 -8.078 1 96.53 526 LYS B CA 1
ATOM 8594 C C . LYS B 1 526 ? 37.989 -26.847 -9.234 1 96.53 526 LYS B C 1
ATOM 8596 O O . LYS B 1 526 ? 38.341 -25.691 -9.475 1 96.53 526 LYS B O 1
ATOM 8601 N N . ILE B 1 527 ? 37.125 -27.474 -9.963 1 97.53 527 ILE B N 1
ATOM 8602 C CA . ILE B 1 527 ? 36.488 -26.826 -11.104 1 97.53 527 ILE B CA 1
ATOM 8603 C C . ILE B 1 527 ? 35.588 -25.692 -10.616 1 97.53 527 ILE B C 1
ATOM 8605 O O . ILE B 1 527 ? 35.594 -24.598 -11.186 1 97.53 527 ILE B O 1
ATOM 8609 N N . THR B 1 528 ? 34.842 -25.935 -9.557 1 97.34 528 THR B N 1
ATOM 8610 C CA . THR B 1 528 ? 33.978 -24.923 -8.96 1 97.34 528 THR B CA 1
ATOM 8611 C C . THR B 1 528 ? 34.792 -23.71 -8.518 1 97.34 528 THR B C 1
ATOM 8613 O O . THR B 1 528 ? 34.422 -22.569 -8.804 1 97.34 528 THR B O 1
ATOM 8616 N N . ARG B 1 529 ? 35.892 -23.893 -7.851 1 97.08 529 ARG B N 1
ATOM 8617 C CA . ARG B 1 529 ? 36.744 -22.813 -7.364 1 97.08 529 ARG B CA 1
ATOM 8618 C C . ARG B 1 529 ? 37.284 -21.978 -8.52 1 97.08 529 ARG B C 1
ATOM 8620 O O . ARG B 1 529 ? 37.378 -20.753 -8.417 1 97.08 529 ARG B O 1
ATOM 8627 N N . LYS B 1 530 ? 37.696 -22.684 -9.5 1 97.56 530 LYS B N 1
ATOM 8628 C CA . LYS B 1 530 ? 38.217 -21.989 -10.674 1 97.56 530 LYS B CA 1
ATOM 8629 C C . LYS B 1 530 ? 37.153 -21.089 -11.296 1 97.56 530 LYS B C 1
ATOM 8631 O O . LYS B 1 530 ? 37.416 -19.921 -11.591 1 97.56 530 LYS B O 1
ATOM 8636 N N . LEU B 1 531 ? 35.984 -21.596 -11.484 1 97.84 531 LEU B N 1
ATOM 8637 C CA . LEU B 1 531 ? 34.907 -20.835 -12.109 1 97.84 531 LEU B CA 1
ATOM 8638 C C . LEU B 1 531 ? 34.443 -19.702 -11.2 1 97.84 531 LEU B C 1
ATOM 8640 O O . LEU B 1 531 ? 34.053 -18.635 -11.679 1 97.84 531 LEU B O 1
ATOM 8644 N N . GLN B 1 532 ? 34.42 -19.878 -9.88 1 97.18 532 GLN B N 1
ATOM 8645 C CA . GLN B 1 532 ? 34.101 -18.819 -8.928 1 97.18 532 GLN B CA 1
ATOM 8646 C C . GLN B 1 532 ? 35.045 -17.631 -9.09 1 97.18 532 GLN B C 1
ATOM 8648 O O . GLN B 1 532 ? 34.609 -16.478 -9.075 1 97.18 532 GLN B O 1
ATOM 8653 N N . ALA B 1 533 ? 36.313 -17.942 -9.21 1 97.06 533 ALA B N 1
ATOM 8654 C CA . ALA B 1 533 ? 37.324 -16.895 -9.336 1 97.06 533 ALA B CA 1
ATOM 8655 C C . ALA B 1 533 ? 37.132 -16.099 -10.624 1 97.06 533 ALA B C 1
ATOM 8657 O O . ALA B 1 533 ? 37.246 -14.871 -10.625 1 97.06 533 ALA B O 1
ATOM 8658 N N . ILE B 1 534 ? 36.82 -16.786 -11.646 1 97.52 534 ILE B N 1
ATOM 8659 C CA . ILE B 1 534 ? 36.626 -16.135 -12.938 1 97.52 534 ILE B CA 1
ATOM 8660 C C . ILE B 1 534 ? 35.348 -15.3 -12.908 1 97.52 534 ILE B C 1
ATOM 8662 O O . ILE B 1 534 ? 35.311 -14.192 -13.449 1 97.52 534 ILE B O 1
ATOM 8666 N N . TYR B 1 535 ? 34.334 -15.839 -12.359 1 96.53 535 TYR B N 1
ATOM 8667 C CA . TYR B 1 535 ? 33.066 -15.128 -12.242 1 96.53 535 TYR B CA 1
ATOM 8668 C C . TYR B 1 535 ? 33.234 -13.842 -11.441 1 96.53 535 TYR B C 1
ATOM 8670 O O . TYR B 1 535 ? 32.678 -12.802 -11.802 1 96.53 535 TYR B O 1
ATOM 8678 N N . LYS B 1 536 ? 33.901 -13.912 -10.39 1 95.02 536 LYS B N 1
ATOM 8679 C CA . LYS B 1 536 ? 34.156 -12.744 -9.552 1 95.02 536 LYS B CA 1
ATOM 8680 C C . LYS B 1 536 ? 34.843 -11.637 -10.347 1 95.02 536 LYS B C 1
ATOM 8682 O O . LYS B 1 536 ? 34.464 -10.468 -10.249 1 95.02 536 LYS B O 1
ATOM 8687 N N . LYS B 1 537 ? 35.814 -12.019 -11.08 1 96.07 537 LYS B N 1
ATOM 8688 C CA . LYS B 1 537 ? 36.517 -11.05 -11.916 1 96.07 537 LYS B CA 1
ATOM 8689 C C . LYS B 1 537 ? 35.58 -10.437 -12.954 1 96.07 537 LYS B C 1
ATOM 8691 O O . LYS B 1 537 ? 35.628 -9.231 -13.205 1 96.07 537 LYS B O 1
ATOM 8696 N N . LEU B 1 538 ? 34.769 -11.253 -13.502 1 96.51 538 LEU B N 1
ATOM 8697 C CA . LEU B 1 538 ? 33.83 -10.808 -14.526 1 96.51 538 LEU B CA 1
ATOM 8698 C C . LEU B 1 538 ? 32.852 -9.784 -13.96 1 96.51 538 LEU B C 1
ATOM 8700 O O . LEU B 1 538 ? 32.567 -8.771 -14.601 1 96.51 538 LEU B O 1
ATOM 8704 N N . THR B 1 539 ? 32.293 -10.015 -12.792 1 94.45 539 THR B N 1
ATOM 8705 C CA . THR B 1 539 ? 31.301 -9.136 -12.182 1 94.45 539 THR B CA 1
ATOM 8706 C C . THR B 1 539 ? 31.926 -7.796 -11.803 1 94.45 539 THR B C 1
ATOM 8708 O O . THR B 1 539 ? 31.247 -6.767 -11.801 1 94.45 539 THR B O 1
ATOM 8711 N N . GLU B 1 540 ? 33.156 -7.795 -11.505 1 91.62 540 GLU B N 1
ATOM 8712 C CA . GLU B 1 540 ? 33.864 -6.567 -11.155 1 91.62 540 GLU B CA 1
ATOM 8713 C C . GLU B 1 540 ? 34.126 -5.71 -12.39 1 91.62 540 GLU B C 1
ATOM 8715 O O . GLU B 1 540 ? 34.19 -4.482 -12.299 1 91.62 540 GLU B O 1
ATOM 8720 N N . GLU B 1 541 ? 34.173 -6.365 -13.534 1 93.1 541 GLU B N 1
ATOM 8721 C CA . GLU B 1 541 ? 34.656 -5.652 -14.712 1 93.1 541 GLU B CA 1
ATOM 8722 C C . GLU B 1 541 ? 33.511 -5.329 -15.669 1 93.1 541 GLU B C 1
ATOM 8724 O O . GLU B 1 541 ? 33.645 -4.463 -16.536 1 93.1 541 GLU B O 1
ATOM 8729 N N . SER B 1 542 ? 32.419 -5.996 -15.503 1 94.7 542 SER B N 1
ATOM 8730 C CA . SER B 1 542 ? 31.357 -5.876 -16.496 1 94.7 542 SER B CA 1
ATOM 8731 C C . SER B 1 542 ? 30.072 -5.345 -15.87 1 94.7 542 SER B C 1
ATOM 8733 O O . SER B 1 542 ? 29.855 -5.494 -14.665 1 94.7 542 SER B O 1
ATOM 8735 N N . GLY B 1 543 ? 29.204 -4.629 -16.806 1 95.57 543 GLY B N 1
ATOM 8736 C CA . GLY B 1 543 ? 27.907 -4.123 -16.386 1 95.57 543 GLY B CA 1
ATOM 8737 C C . GLY B 1 543 ? 27.608 -2.734 -16.918 1 95.57 543 GLY B C 1
ATOM 8738 O O . GLY B 1 543 ? 28.446 -2.126 -17.588 1 95.57 543 GLY B O 1
ATOM 8739 N N . VAL B 1 544 ? 26.418 -2.276 -16.658 1 96.66 544 VAL B N 1
ATOM 8740 C CA . VAL B 1 544 ? 25.995 -0.93 -17.029 1 96.66 544 VAL B CA 1
ATOM 8741 C C . VAL B 1 544 ? 26.26 0.032 -15.873 1 96.66 544 VAL B C 1
ATOM 8743 O O . VAL B 1 544 ? 25.747 -0.159 -14.768 1 96.66 544 VAL B O 1
ATOM 8746 N N . PRO B 1 545 ? 27.047 1.034 -16.105 1 95.33 545 PRO B N 1
ATOM 8747 C CA . PRO B 1 545 ? 27.379 1.968 -15.026 1 95.33 545 PRO B CA 1
ATOM 8748 C C . PRO B 1 545 ? 26.17 2.765 -14.543 1 95.33 545 PRO B C 1
ATOM 8750 O O . PRO B 1 545 ? 25.326 3.163 -15.349 1 95.33 545 PRO B O 1
ATOM 8753 N N . ILE B 1 546 ? 26.064 2.948 -13.262 1 93.36 546 ILE B N 1
ATOM 8754 C CA . ILE B 1 546 ? 25.063 3.838 -12.685 1 93.36 546 ILE B CA 1
ATOM 8755 C C . ILE B 1 546 ? 25.419 5.289 -13 1 93.36 546 ILE B C 1
ATOM 8757 O O . ILE B 1 546 ? 26.54 5.731 -12.735 1 93.36 546 ILE B O 1
ATOM 8761 N N . GLN B 1 547 ? 24.547 5.975 -13.665 1 74.55 547 GLN B N 1
ATOM 8762 C CA . GLN B 1 547 ? 24.784 7.319 -14.18 1 74.55 547 GLN B CA 1
ATOM 8763 C C . GLN B 1 547 ? 25.045 8.305 -13.044 1 74.55 547 GLN B C 1
ATOM 8765 O O . GLN B 1 547 ? 24.608 8.085 -11.912 1 74.55 547 GLN B O 1
ATOM 8770 N N . ASN B 1 548 ? 25.815 9.545 -13.186 1 60.53 548 ASN B N 1
ATOM 8771 C CA . ASN B 1 548 ? 26.17 10.746 -12.438 1 60.53 548 ASN B CA 1
ATOM 8772 C C . ASN B 1 548 ? 27.275 10.469 -11.423 1 60.53 548 ASN B C 1
ATOM 8774 O O . ASN B 1 548 ? 27.848 11.398 -10.851 1 60.53 548 ASN B O 1
ATOM 8778 N N . TYR B 1 549 ? 27.379 9.304 -10.836 1 54.49 549 TYR B N 1
ATOM 8779 C CA . TYR B 1 549 ? 28.368 9.436 -9.772 1 54.49 549 TYR B CA 1
ATOM 8780 C C . TYR B 1 549 ? 29.78 9.243 -10.311 1 54.49 549 TYR B C 1
ATOM 8782 O O . TYR B 1 549 ? 30.305 8.127 -10.31 1 54.49 549 TYR B O 1
ATOM 8790 N N . PHE B 1 550 ? 29.956 10.009 -11.356 1 44.68 550 PHE B N 1
ATOM 8791 C CA . PHE B 1 550 ? 31.361 9.974 -11.744 1 44.68 550 PHE B CA 1
ATOM 8792 C C . PHE B 1 550 ? 32.249 10.472 -10.61 1 44.68 550 PHE B C 1
ATOM 8794 O O . PHE B 1 550 ? 31.868 11.381 -9.87 1 44.68 550 PHE B O 1
ATOM 8801 N N . GLU B 1 551 ? 33.018 9.677 -10.02 1 39.34 551 GLU B N 1
ATOM 8802 C CA . GLU B 1 551 ? 34.117 10.191 -9.208 1 39.34 551 GLU B CA 1
ATOM 8803 C C . GLU B 1 551 ? 34.711 11.456 -9.82 1 39.34 551 GLU B C 1
ATOM 8805 O O . GLU B 1 551 ? 35.108 11.46 -10.988 1 39.34 551 GLU B O 1
ATOM 8810 N N . THR B 1 552 ? 34.323 12.651 -9.418 1 28.21 552 THR B N 1
ATOM 8811 C CA . THR B 1 552 ? 35.382 13.648 -9.533 1 28.21 552 THR B CA 1
ATOM 8812 C C . THR B 1 552 ? 36.685 13.125 -8.937 1 28.21 552 THR B C 1
ATOM 8814 O O . THR B 1 552 ? 36.681 12.502 -7.873 1 28.21 552 THR B O 1
#